Protein AF-0000000072236156 (afdb_homodimer)

pLDDT: mean 80.16, std 23.11, range [16.91, 98.75]

Nearest PDB structures (foldseek):
  3ii0-assembly3_C  TM=9.484E-01  e=3.448E-34  Homo sapiens
  3pdb-assembly1_A  TM=9.304E-01  e=1.081E-34  Mus musculus
  6jpk-assembly1_B  TM=9.303E-01  e=4.988E-34  Schizosaccharomyces pombe 972h-
  4eu1-assembly1_B  TM=9.207E-01  e=5.257E-34  Trypanosoma brucei
  4w5k-assembly1_B  TM=9.191E-01  e=7.604E-34  Trypanosoma brucei brucei TREU927

Foldseek 3Di:
DPPPPPDPDDDPCPDDPDDDDPDDDPPPPDPPCPVVPVPPPPDDDDPPPDDPPCVPPDDDDDDLLVVLVVVLVPDPDPQFAEFADPFFADQVLHGDAAPLLVVLLVVDDPCLQPDPPQPLQGDVLLVQLQVCLQQPPVLDDPFFKAKDKAQFLLRLLLLVLLLLQPPNAFPVRHRAEEEEAPQADRCSVVSNVVSVHHYDYFHQDDLVLLAGPLVSRLVRLLPDQQRHAYEAELACRPPWAFDDDCPDDDDPPPCSHNGSHDDLVSLLVVLVSCVVSNYAYEYRHRAQCQWQVHNCSSNSSVNSNVVVPHFYWYRFWPCNLRVPVVQTMTMIMTGHDGNVRSVVSNVSSSVSVCVVPNDRRSSVSSSSSSQSVDPVSVVSSSVVSSVLQVVLLVLLVLLQVLLVVVVQDDNQVSSNRTTGQKGARSDALVLQVCCCVPPNYGHRSRRIGGSSSDHSVCSNVVSVSSSVSSVVVVVVVVVVVVVVD/DPDVPDDPPDDPVPDDPDDDDPDDPPPPPPPPCPVVPVPPPPDDDDPPPDDPPCVPPDDDDDDLLVVLVVVLVPDPDPQFAEFADPFFADQVLHGDAAPLLVVLLVVDDPCLQPPPPQPLQGDVLLVQLQVCLQQPPVLDDPFFKAKDKAQFLLRLLLLVLLLLQPPNAFPVRHRAEEEEAPQADRCSVVSNVVSVHHYDYFHQDDLVLLAGPLVSRLVRLLPDQQRHAYEAELACRPPWAFDDDCPDDDDPPPCSHNGSHDDLVSLLVVLVSCVVSNYAYEYRHRAQCQWQVHNCSSNSSVNSNVVVPHFYWYRFWPCNLRVVVVQTMTMIMTGHDGNVVSVVSNVSSSVSVCVVPNDRRSSVSSSSSSQSVDPVSVVSSSVVSSVLQVVLLVLLVLLQVLLVVVVQDDNQVSSNRTTGQKGARSDALVLQVCCCVPPNYGHRSRRIGGSSSDHSVCSNVVSVSSSVSSVVVVVVVVVVVVVVD

InterPro domains:
  IPR000796 Aspartate/other aminotransferase [PR00799] (230-249)
  IPR000796 Aspartate/other aminotransferase [PR00799] (347-372)
  IPR000796 Aspartate/other aminotransferase [PR00799] (415-433)
  IPR000796 Aspartate/other aminotransferase [PTHR11879] (48-471)
  IPR004839 Aminotransferase, class I/classII, large domain [PF00155] (79-466)
  IPR015421 Pyridoxal phosphate-dependent transferase, major domain [G3DSA:3.40.640.10] (97-389)
  IPR015422 Pyridoxal phosphate-dependent transferase, small domain [G3DSA:3.90.1150.10] (72-466)
  IPR015424 Pyridoxal phosphate-dependent transferase [SSF53383] (53-468)

Radius of gyration: 32.15 Å; Cα contacts (8 Å, |Δi|>4): 1809; chains: 2; bounding box: 64×114×86 Å

Structure (mmCIF, N/CA/C/O backbone):
data_AF-0000000072236156-model_v1
#
loop_
_entity.id
_entity.type
_entity.pdbx_description
1 polymer 'Transaminase A'
#
loop_
_atom_site.group_PDB
_atom_site.id
_atom_site.type_symbol
_atom_site.label_atom_id
_atom_site.label_alt_id
_atom_site.label_comp_id
_atom_site.label_asym_id
_atom_site.label_entity_id
_atom_site.label_seq_id
_atom_site.pdbx_PDB_ins_code
_atom_site.Cartn_x
_atom_site.Cartn_y
_atom_site.Cartn_z
_atom_site.occupancy
_atom_site.B_iso_or_equiv
_atom_site.auth_seq_id
_atom_site.auth_comp_id
_atom_site.auth_asym_id
_atom_site.auth_atom_id
_atom_site.pdbx_PDB_model_num
ATOM 1 N N . MET A 1 1 ? -19.75 -36.469 -40.75 1 17.48 1 MET A N 1
ATOM 2 C CA . MET A 1 1 ? -18.75 -37.062 -39.875 1 17.48 1 MET A CA 1
ATOM 3 C C . MET A 1 1 ? -17.688 -37.812 -40.688 1 17.48 1 MET A C 1
ATOM 5 O O . MET A 1 1 ? -16.484 -37.656 -40.406 1 17.48 1 MET A O 1
ATOM 9 N N . ILE A 1 2 ? -18.047 -38.875 -41.5 1 16.91 2 ILE A N 1
ATOM 10 C CA . ILE A 1 2 ? -17.297 -40.031 -41.969 1 16.91 2 ILE A CA 1
ATOM 11 C C . ILE A 1 2 ? -16.531 -39.688 -43.25 1 16.91 2 ILE A C 1
ATOM 13 O O . ILE A 1 2 ? -15.688 -40.469 -43.688 1 16.91 2 ILE A O 1
ATOM 17 N N . LYS A 1 3 ? -17.047 -38.812 -44.094 1 19.22 3 LYS A N 1
ATOM 18 C CA . LYS A 1 3 ? -16.656 -38.875 -45.5 1 19.22 3 LYS A CA 1
ATOM 19 C C . LYS A 1 3 ? -15.203 -38.438 -45.688 1 19.22 3 LYS A C 1
ATOM 21 O O . LYS A 1 3 ? -14.477 -39.031 -46.469 1 19.22 3 LYS A O 1
ATOM 26 N N . LEU A 1 4 ? -14.852 -37.25 -45.281 1 20.61 4 LEU A N 1
ATOM 27 C CA . LEU A 1 4 ? -13.656 -36.719 -45.938 1 20.61 4 LEU A CA 1
ATOM 28 C C . LEU A 1 4 ? -12.391 -37.281 -45.312 1 20.61 4 LEU A C 1
ATOM 30 O O . LEU A 1 4 ? -11.758 -36.625 -44.5 1 20.61 4 LEU A O 1
ATOM 34 N N . LEU A 1 5 ? -12.414 -38.625 -44.625 1 20.88 5 LEU A N 1
ATOM 35 C CA . LEU A 1 5 ? -11.312 -39.25 -43.906 1 20.88 5 LEU A CA 1
ATOM 36 C C . LEU A 1 5 ? -10.18 -39.625 -44.844 1 20.88 5 LEU A C 1
ATOM 38 O O . LEU A 1 5 ? -9.133 -40.094 -44.406 1 20.88 5 LEU A O 1
ATOM 42 N N . GLN A 1 6 ? -10.531 -39.781 -46.094 1 20.67 6 GLN A N 1
ATOM 43 C CA . GLN A 1 6 ? -9.859 -40.812 -46.844 1 20.67 6 GLN A CA 1
ATOM 44 C C . GLN A 1 6 ? -8.414 -40.438 -47.156 1 20.67 6 GLN A C 1
ATOM 46 O O . GLN A 1 6 ? -7.531 -41.281 -47.188 1 20.67 6 GLN A O 1
ATOM 51 N N . THR A 1 7 ? -8.211 -39.281 -47.781 1 23.27 7 THR A N 1
ATOM 52 C CA . THR A 1 7 ? -7.203 -39.25 -48.844 1 23.27 7 THR A CA 1
ATOM 53 C C . THR A 1 7 ? -5.801 -39.125 -48.25 1 23.27 7 THR A C 1
ATOM 55 O O . THR A 1 7 ? -4.855 -38.781 -48.938 1 23.27 7 THR A O 1
ATOM 58 N N . CYS A 1 8 ? -5.59 -39.344 -46.812 1 20.98 8 CYS A N 1
ATOM 59 C CA . CYS A 1 8 ? -4.41 -38.938 -46.062 1 20.98 8 CYS A CA 1
ATOM 60 C C . CYS A 1 8 ? -3.238 -39.875 -46.312 1 20.98 8 CYS A C 1
ATOM 62 O O . CYS A 1 8 ? -2.328 -40 -45.5 1 20.98 8 CYS A O 1
ATOM 64 N N . ARG A 1 9 ? -3.396 -40.844 -47.219 1 21.23 9 ARG A N 1
ATOM 65 C CA . ARG A 1 9 ? -2.553 -42.062 -47.156 1 21.23 9 ARG A CA 1
ATOM 66 C C . ARG A 1 9 ? -1.104 -41.719 -47.469 1 21.23 9 ARG A C 1
ATOM 68 O O . ARG A 1 9 ? -0.186 -42.438 -47.062 1 21.23 9 ARG A O 1
ATOM 75 N N . LYS A 1 10 ? -0.952 -40.906 -48.5 1 20.69 10 LYS A N 1
ATOM 76 C CA . LYS A 1 10 ? 0.122 -41.344 -49.375 1 20.69 10 LYS A CA 1
ATOM 77 C C . LYS A 1 10 ? 1.478 -41.25 -48.688 1 20.69 10 LYS A C 1
ATOM 79 O O . LYS A 1 10 ? 2.262 -42.219 -48.719 1 20.69 10 LYS A O 1
ATOM 84 N N . ILE A 1 11 ? 2.146 -40.125 -48.625 1 20.84 11 ILE A N 1
ATOM 85 C CA . ILE A 1 11 ? 3.506 -40 -49.125 1 20.84 11 ILE A CA 1
ATOM 86 C C . ILE A 1 11 ? 4.508 -40.344 -48.031 1 20.84 11 ILE A C 1
ATOM 88 O O . ILE A 1 11 ? 5.723 -40.281 -48.25 1 20.84 11 ILE A O 1
ATOM 92 N N . CYS A 1 12 ? 4.098 -40.594 -46.688 1 19.36 12 CYS A N 1
ATOM 93 C CA . CYS A 1 12 ? 5.199 -40.312 -45.781 1 19.36 12 CYS A CA 1
ATOM 94 C C . CYS A 1 12 ? 6.223 -41.469 -45.812 1 19.36 12 CYS A C 1
ATOM 96 O O . CYS A 1 12 ? 5.902 -42.594 -45.469 1 19.36 12 CYS A O 1
ATOM 98 N N . PRO A 1 13 ? 7.117 -41.5 -46.812 1 21.25 13 PRO A N 1
ATOM 99 C CA . PRO A 1 13 ? 8.047 -42.656 -46.875 1 21.25 13 PRO A CA 1
ATOM 100 C C . PRO A 1 13 ? 8.812 -42.844 -45.562 1 21.25 13 PRO A C 1
ATOM 102 O O . PRO A 1 13 ? 9.586 -42 -45.156 1 21.25 13 PRO A O 1
ATOM 105 N N . TYR A 1 14 ? 8.211 -43.25 -44.469 1 21.45 14 TYR A N 1
ATOM 106 C CA . TYR A 1 14 ? 8.688 -43.469 -43.094 1 21.45 14 TYR A CA 1
ATOM 107 C C . TYR A 1 14 ? 9.773 -44.531 -43.062 1 21.45 14 TYR A C 1
ATOM 109 O O . TYR A 1 14 ? 10.086 -45.062 -42 1 21.45 14 TYR A O 1
ATOM 117 N N . SER A 1 15 ? 10.25 -45.031 -44.156 1 20.09 15 SER A N 1
ATOM 118 C CA . SER A 1 15 ? 10.82 -46.344 -44.031 1 20.09 15 SER A CA 1
ATOM 119 C C . SER A 1 15 ? 11.961 -46.375 -43 1 20.09 15 SER A C 1
ATOM 121 O O . SER A 1 15 ? 11.969 -47.188 -42.094 1 20.09 15 SER A O 1
ATOM 123 N N . SER A 1 16 ? 13.273 -46.156 -43.406 1 20.11 16 SER A N 1
ATOM 124 C CA . SER A 1 16 ? 14.461 -46.938 -43.156 1 20.11 16 SER A CA 1
ATOM 125 C C . SER A 1 16 ? 15.156 -46.5 -41.875 1 20.11 16 SER A C 1
ATOM 127 O O . SER A 1 16 ? 16.172 -47.094 -41.469 1 20.11 16 SER A O 1
ATOM 129 N N . ILE A 1 17 ? 14.977 -45.219 -41.406 1 19.78 17 ILE A N 1
ATOM 130 C CA . ILE A 1 17 ? 16.078 -44.75 -40.562 1 19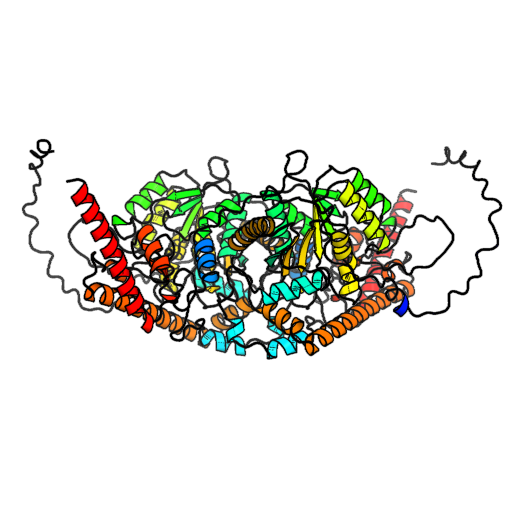.78 17 ILE A CA 1
ATOM 131 C C . ILE A 1 17 ? 16.016 -45.438 -39.219 1 19.78 17 ILE A C 1
ATOM 133 O O . ILE A 1 17 ? 15.203 -45.062 -38.344 1 19.78 17 ILE A O 1
ATOM 137 N N . ARG A 1 18 ? 15.898 -46.781 -39.062 1 19.42 18 ARG A N 1
ATOM 138 C CA . ARG A 1 18 ? 15.672 -47.719 -37.969 1 19.42 18 ARG A CA 1
ATOM 139 C C . ARG A 1 18 ? 16.672 -47.531 -36.844 1 19.42 18 ARG A C 1
ATOM 141 O O . ARG A 1 18 ? 16.297 -47.406 -35.656 1 19.42 18 ARG A O 1
ATOM 148 N N . ARG A 1 19 ? 17.875 -48.062 -36.906 1 19.95 19 ARG A N 1
ATOM 149 C CA . ARG A 1 19 ? 18.484 -49.031 -36 1 19.95 19 ARG A CA 1
ATOM 150 C C . ARG A 1 19 ? 19.234 -48.344 -34.875 1 19.95 19 ARG A C 1
ATOM 152 O O . ARG A 1 19 ? 19.203 -48.781 -33.719 1 19.95 19 ARG A O 1
ATOM 159 N N . SER A 1 20 ? 20.219 -47.469 -35.25 1 19.53 20 SER A N 1
ATOM 160 C CA . SER A 1 20 ? 21.5 -47.562 -34.531 1 19.53 20 SER A CA 1
ATOM 161 C C . SER A 1 20 ? 21.438 -46.781 -33.219 1 19.53 20 SER A C 1
ATOM 163 O O . SER A 1 20 ? 22.391 -46.812 -32.438 1 19.53 20 SER A O 1
ATOM 165 N N . PHE A 1 21 ? 20.469 -45.875 -33.062 1 20.34 21 PHE A N 1
ATOM 166 C CA . PHE A 1 21 ? 20.859 -44.812 -32.156 1 20.34 21 PHE A CA 1
ATOM 167 C C . PHE A 1 21 ? 20.656 -45.219 -30.703 1 20.34 21 PHE A C 1
ATOM 169 O O . PHE A 1 21 ? 20.719 -44.375 -29.812 1 20.34 21 PHE A O 1
ATOM 176 N N . TYR A 1 22 ? 20.281 -46.5 -30.375 1 20.38 22 TYR A N 1
ATOM 177 C CA . TYR A 1 22 ? 19.656 -46.812 -29.094 1 20.38 22 TYR A CA 1
ATOM 178 C C . TYR A 1 22 ? 20.688 -46.75 -27.969 1 20.38 22 TYR A C 1
ATOM 180 O O . TYR A 1 22 ? 20.328 -46.688 -26.797 1 20.38 22 TYR A O 1
ATOM 188 N N . SER A 1 23 ? 21.875 -47.156 -28.172 1 20.31 23 SER A N 1
ATOM 189 C CA . SER A 1 23 ? 22.547 -47.844 -27.078 1 20.31 23 SER A CA 1
ATOM 190 C C . SER A 1 23 ? 23.016 -46.844 -26 1 20.31 23 SER A C 1
ATOM 192 O O . SER A 1 23 ? 23.734 -47.219 -25.078 1 20.31 23 SER A O 1
ATOM 194 N N . SER A 1 24 ? 23.125 -45.562 -26.312 1 21.72 24 SER A N 1
ATOM 195 C CA . SER A 1 24 ? 24.109 -44.969 -25.406 1 21.72 24 SER A CA 1
ATOM 196 C C . SER A 1 24 ? 23.578 -44.906 -23.984 1 21.72 24 SER A C 1
ATOM 198 O O . SER A 1 24 ? 22.438 -44.5 -23.75 1 21.72 24 SER A O 1
ATOM 200 N N . ARG A 1 25 ? 24.125 -45.688 -23.016 1 23.2 25 ARG A N 1
ATOM 201 C CA . ARG A 1 25 ? 24.031 -46 -21.594 1 23.2 25 ARG A CA 1
ATOM 202 C C . ARG A 1 25 ? 23.984 -44.719 -20.766 1 23.2 25 ARG A C 1
ATOM 204 O O . ARG A 1 25 ? 24.922 -43.938 -20.766 1 23.2 25 ARG A O 1
ATOM 211 N N . TYR A 1 26 ? 22.875 -44.094 -20.703 1 23.73 26 TYR A N 1
ATOM 212 C CA . TYR A 1 26 ? 22.641 -42.938 -19.844 1 23.73 26 TYR A CA 1
ATOM 213 C C . TYR A 1 26 ? 23.062 -43.219 -18.406 1 23.73 26 TYR A C 1
ATOM 215 O O . TYR A 1 26 ? 22.438 -44.031 -17.734 1 23.73 26 TYR A O 1
ATOM 223 N N . ASN A 1 27 ? 24.375 -43.312 -18.109 1 22.66 27 ASN A N 1
ATOM 224 C CA . ASN A 1 27 ? 24.875 -43.469 -16.75 1 22.66 27 ASN A CA 1
ATOM 225 C C . ASN A 1 27 ? 24.188 -42.5 -15.789 1 22.66 27 ASN A C 1
ATOM 227 O O . ASN A 1 27 ? 23.734 -41.438 -16.188 1 22.66 27 ASN A O 1
ATOM 231 N N . GLY A 1 28 ? 23.688 -42.875 -14.703 1 22.67 28 GLY A N 1
ATOM 232 C CA . GLY A 1 28 ? 23.031 -42.469 -13.477 1 22.67 28 GLY A CA 1
ATOM 233 C C . GLY A 1 28 ? 23.516 -41.125 -12.969 1 22.67 28 GLY A C 1
ATOM 234 O O . GLY A 1 28 ? 23.453 -40.844 -11.766 1 22.67 28 GLY A O 1
ATOM 235 N N . ARG A 1 29 ? 24.25 -40.312 -13.805 1 28.12 29 ARG A N 1
ATOM 236 C CA . ARG A 1 29 ? 24.828 -39.219 -13.055 1 28.12 29 ARG A CA 1
ATOM 237 C C . ARG A 1 29 ? 23.734 -38.312 -12.477 1 28.12 29 ARG A C 1
ATOM 239 O O . ARG A 1 29 ? 22.797 -37.938 -13.18 1 28.12 29 ARG A O 1
ATOM 246 N N . PRO A 1 30 ? 23.672 -38.344 -11.195 1 25.59 30 PRO A N 1
ATOM 247 C CA . PRO A 1 30 ? 22.734 -37.594 -10.367 1 25.59 30 PRO A CA 1
ATOM 248 C C . PRO A 1 30 ? 22.484 -36.188 -10.906 1 25.59 30 PRO A C 1
ATOM 250 O O . PRO A 1 30 ? 23.328 -35.625 -11.633 1 25.59 30 PRO A O 1
ATOM 253 N N . TYR A 1 31 ? 21.25 -35.719 -10.898 1 28.19 31 TYR A N 1
ATOM 254 C CA . TYR A 1 31 ? 20.75 -34.406 -11.297 1 28.19 31 TYR A CA 1
ATOM 255 C C . TYR A 1 31 ? 21.688 -33.312 -10.828 1 28.19 31 TYR A C 1
ATOM 257 O O . TYR A 1 31 ? 21.422 -32.125 -11.055 1 28.19 31 TYR A O 1
ATOM 265 N N . ARG A 1 32 ? 22.688 -33.688 -9.922 1 30.52 32 ARG A N 1
ATOM 266 C CA . ARG A 1 32 ? 23.625 -32.656 -9.477 1 30.52 32 ARG A CA 1
ATOM 267 C C . ARG A 1 32 ? 24.297 -31.969 -10.664 1 30.52 32 ARG A C 1
ATOM 269 O O . ARG A 1 32 ? 24.672 -30.797 -10.586 1 30.52 32 ARG A O 1
ATOM 276 N N . ASP A 1 33 ? 24.688 -32.781 -11.711 1 27.94 33 ASP A N 1
ATOM 277 C CA . ASP A 1 33 ? 25.703 -32.438 -12.695 1 27.94 33 ASP A CA 1
ATOM 278 C C . ASP A 1 33 ? 25.125 -31.562 -13.812 1 27.94 33 ASP A C 1
ATOM 280 O O . ASP A 1 33 ? 25.844 -31.156 -14.734 1 27.94 33 ASP A O 1
ATOM 284 N N . LEU A 1 34 ? 23.828 -31.672 -14.008 1 28.64 34 LEU A N 1
ATOM 285 C CA . LEU A 1 34 ? 23.406 -30.984 -15.219 1 28.64 34 LEU A CA 1
ATOM 286 C C . LEU A 1 34 ? 23.656 -29.484 -15.102 1 28.64 34 LEU A C 1
ATOM 288 O O . LEU A 1 34 ? 23.906 -28.812 -16.109 1 28.64 34 LEU A O 1
ATOM 292 N N . PHE A 1 35 ? 23.297 -28.922 -13.984 1 32.59 35 PHE A N 1
ATOM 293 C CA . PHE A 1 35 ? 23.484 -27.484 -13.844 1 32.59 35 PHE A CA 1
ATOM 294 C C . PHE A 1 35 ? 24.953 -27.156 -13.578 1 32.59 35 PHE A C 1
ATOM 296 O O . PHE A 1 35 ? 25.297 -25.984 -13.383 1 32.59 35 PHE A O 1
ATOM 303 N N . SER A 1 36 ? 25.75 -28.125 -13.234 1 30.92 36 SER A N 1
ATOM 304 C CA . SER A 1 36 ? 27.172 -27.891 -13.055 1 30.92 36 SER A CA 1
ATOM 305 C C . SER A 1 36 ? 27.828 -27.391 -14.336 1 30.92 36 SER A C 1
ATOM 307 O O . SER A 1 36 ? 28.938 -26.859 -14.312 1 30.92 36 SER A O 1
ATOM 309 N N . GLU A 1 37 ? 27.297 -27.859 -15.523 1 31.03 37 GLU A N 1
ATOM 310 C CA . GLU A 1 37 ? 28.172 -27.609 -16.672 1 31.03 37 GLU A CA 1
ATOM 311 C C . GLU A 1 37 ? 28 -26.188 -17.188 1 31.03 37 GLU A C 1
ATOM 313 O O . GLU A 1 37 ? 28.75 -25.734 -18.062 1 31.03 37 GLU A O 1
ATOM 318 N N . ARG A 1 38 ? 26.766 -25.703 -17.281 1 36.91 38 ARG A N 1
ATOM 319 C CA . ARG A 1 38 ? 26.953 -24.391 -17.875 1 36.91 38 ARG A CA 1
ATOM 320 C C . ARG A 1 38 ? 27.703 -23.453 -16.922 1 36.91 38 ARG A C 1
ATOM 322 O O . ARG A 1 38 ? 27.109 -22.922 -15.977 1 36.91 38 ARG A O 1
ATOM 329 N N . LYS A 1 39 ? 28.781 -23.641 -16.641 1 36.97 39 LYS A N 1
ATOM 330 C CA . LYS A 1 39 ? 29.844 -22.953 -15.906 1 36.97 39 LYS A CA 1
ATOM 331 C C . LYS A 1 39 ? 29.922 -21.484 -16.312 1 36.97 39 LYS A C 1
ATOM 333 O O . LYS A 1 39 ? 30.828 -20.766 -15.898 1 36.97 39 LYS A O 1
ATOM 338 N N . GLU A 1 40 ? 29.359 -21.031 -17.469 1 36.78 40 GLU A N 1
ATOM 339 C CA . GLU A 1 40 ? 29.812 -19.656 -17.672 1 36.78 40 GLU A CA 1
ATOM 340 C C . GLU A 1 40 ? 28.969 -18.672 -16.844 1 36.78 40 GLU A C 1
ATOM 342 O O . GLU A 1 40 ? 27.734 -18.688 -16.938 1 36.78 40 GLU A O 1
ATOM 347 N N . PRO A 1 41 ? 29.391 -18.203 -15.773 1 43.81 41 PRO A N 1
ATOM 348 C CA . PRO A 1 41 ? 28.781 -17.141 -14.969 1 43.81 41 PRO A CA 1
ATOM 349 C C . PRO A 1 41 ? 28.078 -16.094 -15.812 1 43.81 41 PRO A C 1
ATOM 351 O O . PRO A 1 41 ? 28.469 -15.836 -16.953 1 43.81 41 PRO A O 1
ATOM 354 N N . PHE A 1 42 ? 26.625 -16.172 -15.664 1 49.44 42 PHE A N 1
ATOM 355 C CA . PHE A 1 42 ? 26 -14.992 -16.25 1 49.44 42 PHE A CA 1
ATOM 356 C C . PHE A 1 42 ? 26.922 -13.789 -16.156 1 49.44 42 PHE A C 1
ATOM 358 O O . PHE A 1 42 ? 27.562 -13.57 -15.117 1 49.44 42 PHE A O 1
ATOM 365 N N . GLY A 1 43 ? 27.594 -13.438 -17.219 1 49.28 43 GLY A N 1
ATOM 366 C CA . GLY A 1 43 ? 28.469 -12.266 -17.25 1 49.28 43 GLY A CA 1
ATOM 367 C C . GLY A 1 43 ? 27.766 -10.992 -16.812 1 49.28 43 GLY A C 1
ATOM 368 O O . GLY A 1 43 ? 26.594 -11.031 -16.406 1 49.28 43 GLY A O 1
ATOM 369 N N . LYS A 1 44 ? 28.5 -9.93 -16.828 1 57.31 44 LYS A N 1
ATOM 370 C CA . LYS A 1 44 ? 28.047 -8.57 -16.516 1 57.31 44 LYS A CA 1
ATOM 371 C C . LYS A 1 44 ? 26.969 -8.109 -17.484 1 57.31 44 LYS A C 1
ATOM 373 O O . LYS A 1 44 ? 26.859 -8.633 -18.594 1 57.31 44 LYS A O 1
ATOM 378 N N . MET A 1 45 ? 26.094 -7.395 -17.047 1 56.53 45 MET A N 1
ATOM 379 C CA . MET A 1 45 ? 25.062 -6.797 -17.906 1 56.53 45 MET A CA 1
ATOM 380 C C . MET A 1 45 ? 25.656 -6.375 -19.234 1 56.53 45 MET A C 1
ATOM 382 O O . MET A 1 45 ? 26.688 -5.707 -19.281 1 56.53 45 MET A O 1
ATOM 386 N N . PRO A 1 46 ? 25.297 -6.902 -20.422 1 54.66 46 PRO A N 1
ATOM 387 C CA . PRO A 1 46 ? 25.875 -6.531 -21.719 1 54.66 46 PRO A CA 1
ATOM 388 C C . PRO A 1 46 ? 25.75 -5.039 -22 1 54.66 46 PRO A C 1
ATOM 390 O O . PRO A 1 46 ? 24.719 -4.426 -21.703 1 54.66 46 PRO A O 1
ATOM 393 N N . LYS A 1 47 ? 26.828 -4.352 -22.281 1 51.81 47 LYS A N 1
ATOM 394 C CA . LYS A 1 47 ? 26.828 -2.943 -22.672 1 51.81 47 LYS A CA 1
ATOM 395 C C . LYS A 1 47 ? 26.25 -2.758 -24.062 1 51.81 47 LYS A C 1
ATOM 397 O O . LYS A 1 47 ? 25.516 -1.795 -24.328 1 51.81 47 LYS A O 1
ATOM 402 N N . GLU A 1 48 ? 26.625 -3.611 -25.062 1 48.94 48 GLU A N 1
ATOM 403 C CA . GLU A 1 48 ? 26.234 -3.434 -26.453 1 48.94 48 GLU A CA 1
ATOM 404 C C . GLU A 1 48 ? 24.953 -4.191 -26.781 1 48.94 48 GLU A C 1
ATOM 406 O O . GLU A 1 48 ? 24.719 -5.281 -26.25 1 48.94 48 GLU A O 1
ATOM 411 N N . GLY A 1 49 ? 23.875 -3.562 -27.469 1 50.84 49 GLY A N 1
ATOM 412 C CA . GLY A 1 49 ? 22.656 -4.176 -27.953 1 50.84 49 GLY A CA 1
ATOM 413 C C . GLY A 1 49 ? 21.516 -4.129 -26.953 1 50.84 49 GLY A C 1
ATOM 414 O O . GLY A 1 49 ? 20.5 -4.809 -27.125 1 50.84 49 GLY A O 1
ATOM 415 N N . THR A 1 50 ? 21.75 -3.363 -25.969 1 64.44 50 THR A N 1
ATOM 416 C CA . THR A 1 50 ? 20.75 -3.197 -24.922 1 64.44 50 THR A CA 1
ATOM 417 C C . THR A 1 50 ? 19.641 -2.254 -25.375 1 64.44 50 THR A C 1
ATOM 419 O O . THR A 1 50 ? 19.875 -1.348 -26.172 1 64.44 50 THR A O 1
ATOM 422 N N . GLN A 1 51 ? 18.469 -2.711 -25.203 1 77.06 51 GLN A N 1
ATOM 423 C CA . GLN A 1 51 ? 17.328 -1.835 -25.438 1 77.06 51 GLN A CA 1
ATOM 424 C C . GLN A 1 51 ? 17.531 -0.475 -24.781 1 77.06 51 GLN A C 1
ATOM 426 O O . GLN A 1 51 ? 18.297 -0.352 -23.828 1 77.06 51 GLN A O 1
ATOM 431 N N . ASP A 1 52 ? 17.172 0.595 -25.5 1 82.5 52 ASP A N 1
ATOM 432 C CA . ASP A 1 52 ? 17.219 1.944 -24.953 1 82.5 52 ASP A CA 1
ATOM 433 C C . ASP A 1 52 ? 15.805 2.535 -24.844 1 82.5 52 ASP A C 1
ATOM 435 O O . ASP A 1 52 ? 15.531 3.605 -25.391 1 82.5 52 ASP A O 1
ATOM 439 N N . ILE A 1 53 ? 15.062 1.88 -24.062 1 88.06 53 ILE A N 1
ATOM 440 C CA . ILE A 1 53 ? 13.641 2.178 -23.969 1 88.06 53 ILE A CA 1
ATOM 441 C C . ILE A 1 53 ? 13.43 3.521 -23.281 1 88.06 53 ILE A C 1
ATOM 443 O O . ILE A 1 53 ? 12.531 4.281 -23.641 1 88.06 53 ILE A O 1
ATOM 447 N N . TRP A 1 54 ? 14.336 3.912 -22.375 1 91.62 54 TRP A N 1
ATOM 448 C CA . TRP A 1 54 ? 14.062 5.043 -21.5 1 91.62 54 TRP A CA 1
ATOM 449 C C . TRP A 1 54 ? 14.922 6.246 -21.859 1 91.62 54 TRP A C 1
ATOM 451 O O . TRP A 1 54 ? 15.023 7.203 -21.094 1 91.62 54 TRP A O 1
ATOM 461 N N . LYS A 1 55 ? 15.547 6.258 -23 1 88.06 55 LYS A N 1
ATOM 462 C CA . LYS A 1 55 ? 16.516 7.266 -23.406 1 88.06 55 LYS A CA 1
ATOM 463 C C . LYS A 1 55 ? 15.898 8.656 -23.438 1 88.06 55 LYS A C 1
ATOM 465 O O . LYS A 1 55 ? 16.547 9.648 -23.109 1 88.06 55 LYS A O 1
ATOM 470 N N . ASN A 1 56 ? 14.586 8.773 -23.734 1 87.06 56 ASN A N 1
ATOM 471 C CA . ASN A 1 56 ? 13.961 10.078 -23.906 1 87.06 56 ASN A CA 1
ATOM 472 C C . ASN A 1 56 ? 13.055 10.422 -22.734 1 87.06 56 ASN A C 1
ATOM 474 O O . ASN A 1 56 ? 12.297 11.391 -22.781 1 87.06 56 ASN A O 1
ATOM 478 N N . LEU A 1 57 ? 13.211 9.68 -21.719 1 93.06 57 LEU A N 1
ATOM 479 C CA . LEU A 1 57 ? 12.344 9.93 -20.578 1 93.06 57 LEU A CA 1
ATOM 480 C C . LEU A 1 57 ? 12.914 11.039 -19.688 1 93.06 57 LEU A C 1
ATOM 482 O O . LEU A 1 57 ? 14 10.891 -19.125 1 93.06 57 LEU A O 1
ATOM 486 N N . SER A 1 58 ? 12.211 12.156 -19.578 1 92.62 58 SER A N 1
ATOM 487 C CA . SER A 1 58 ? 12.586 13.234 -18.672 1 92.62 58 SER A CA 1
ATOM 488 C C . SER A 1 58 ? 12.188 12.914 -17.234 1 92.62 58 SER A C 1
ATOM 490 O O . SER A 1 58 ? 11.203 12.195 -17 1 92.62 58 SER A O 1
ATOM 492 N N . PRO A 1 59 ? 12.961 13.406 -16.234 1 91.31 59 PRO A N 1
ATOM 493 C CA . PRO A 1 59 ? 12.586 13.18 -14.828 1 91.31 59 PRO A CA 1
ATOM 494 C C . PRO A 1 59 ? 11.188 13.703 -14.5 1 91.31 59 PRO A C 1
ATOM 496 O O . PRO A 1 59 ? 10.719 14.664 -15.125 1 91.31 59 PRO A O 1
ATOM 499 N N . ALA A 1 60 ? 10.641 13.008 -13.594 1 89.75 60 ALA A N 1
ATOM 500 C CA . ALA A 1 60 ? 9.336 13.469 -13.117 1 89.75 60 ALA A CA 1
ATOM 501 C C . ALA A 1 60 ? 9.477 14.758 -12.305 1 89.75 60 ALA A C 1
ATOM 503 O O . ALA A 1 60 ? 10.508 14.984 -11.672 1 89.75 60 ALA A O 1
ATOM 504 N N . THR A 1 61 ? 8.445 15.578 -12.477 1 81.75 61 THR A N 1
ATOM 505 C CA . THR A 1 61 ? 8.359 16.719 -11.562 1 81.75 61 THR A CA 1
ATOM 506 C C . THR A 1 61 ? 7.938 16.25 -10.172 1 81.75 61 THR A C 1
ATOM 508 O O . THR A 1 61 ? 6.809 15.789 -9.984 1 81.75 61 THR A O 1
ATOM 511 N N . LEU A 1 62 ? 8.883 16.344 -9.297 1 76.88 62 LEU A N 1
ATOM 512 C CA . LEU A 1 62 ? 8.57 15.945 -7.93 1 76.88 62 LEU A CA 1
ATOM 513 C C . LEU A 1 62 ? 7.973 17.109 -7.148 1 76.88 62 LEU A C 1
ATOM 515 O O . LEU A 1 62 ? 8.375 18.266 -7.34 1 76.88 62 LEU A O 1
ATOM 519 N N . GLU A 1 63 ? 7.078 16.766 -6.352 1 72.69 63 GLU A N 1
ATOM 520 C CA . GLU A 1 63 ? 6.5 17.812 -5.52 1 72.69 63 GLU A CA 1
ATOM 521 C C . GLU A 1 63 ? 7.484 18.281 -4.453 1 72.69 63 GLU A C 1
ATOM 523 O O . GLU A 1 63 ? 8.508 17.625 -4.223 1 72.69 63 GLU A O 1
ATOM 528 N N . ASN A 1 64 ? 7.176 19.422 -3.99 1 69.75 64 ASN A N 1
ATOM 529 C CA . ASN A 1 64 ? 8.07 20.172 -3.123 1 69.75 64 ASN A CA 1
ATOM 530 C C . ASN A 1 64 ? 8.523 19.344 -1.927 1 69.75 64 ASN A C 1
ATOM 532 O O . ASN A 1 64 ? 9.688 19.406 -1.531 1 69.75 64 ASN A O 1
ATOM 536 N N . TYR A 1 65 ? 7.707 18.625 -1.445 1 71.31 65 TYR A N 1
ATOM 537 C CA . TYR A 1 65 ? 8.047 17.828 -0.276 1 71.31 65 TYR A CA 1
ATOM 538 C C . TYR A 1 65 ? 9.133 16.812 -0.606 1 71.31 65 TYR A C 1
ATOM 540 O O . TYR A 1 65 ? 10.125 16.703 0.114 1 71.31 65 TYR A O 1
ATOM 548 N N . LEU A 1 66 ? 8.977 16.125 -1.691 1 73.62 66 LEU A N 1
ATOM 549 C CA . LEU A 1 66 ? 9.938 15.109 -2.105 1 73.62 66 LEU A CA 1
ATOM 550 C C . LEU A 1 66 ? 11.281 15.742 -2.449 1 73.62 66 LEU A C 1
ATOM 552 O O . LEU A 1 66 ? 12.336 15.211 -2.084 1 73.62 66 LEU A O 1
ATOM 556 N N . ASN A 1 67 ? 11.172 16.844 -3.008 1 76.81 67 ASN A N 1
ATOM 557 C CA . ASN A 1 67 ? 12.398 17.531 -3.395 1 76.81 67 ASN A CA 1
ATOM 558 C C . ASN A 1 67 ? 13.195 17.984 -2.176 1 76.81 67 ASN A C 1
ATOM 560 O O . ASN A 1 67 ? 14.414 17.859 -2.141 1 76.81 67 ASN A O 1
ATOM 564 N N . THR A 1 68 ? 12.477 18.531 -1.238 1 80.44 68 THR A N 1
ATOM 565 C CA . THR A 1 68 ? 13.117 19 -0.013 1 80.44 68 THR A CA 1
ATOM 566 C C . THR A 1 68 ? 13.742 17.828 0.745 1 80.44 68 THR A C 1
ATOM 568 O O . THR A 1 68 ? 14.875 17.922 1.213 1 80.44 68 THR A O 1
ATOM 571 N N . SER A 1 69 ? 13.039 16.75 0.766 1 79.88 69 SER A N 1
ATOM 572 C CA . SER A 1 69 ? 13.531 15.562 1.461 1 79.88 69 SER A CA 1
ATOM 573 C C . SER A 1 69 ? 14.758 14.984 0.767 1 79.88 69 SER A C 1
ATOM 575 O O . SER A 1 69 ? 15.719 14.586 1.426 1 79.88 69 SER A O 1
ATOM 577 N N . LEU A 1 70 ? 14.703 14.961 -0.525 1 79.81 70 LEU A N 1
ATOM 578 C CA . LEU A 1 70 ? 15.836 14.461 -1.3 1 79.81 70 LEU A CA 1
ATOM 579 C C . LEU A 1 70 ? 17.062 15.344 -1.102 1 79.81 70 LEU A C 1
ATOM 581 O O . LEU A 1 70 ? 18.172 14.836 -0.953 1 79.81 70 LEU A O 1
ATOM 585 N N . SER A 1 71 ? 16.812 16.609 -1.113 1 82.81 71 SER A N 1
ATOM 586 C CA . SER A 1 71 ? 17.906 17.547 -0.916 1 82.81 71 SER A CA 1
ATOM 587 C C . SER A 1 71 ? 18.547 17.375 0.454 1 82.81 71 SER A C 1
ATOM 589 O O . SER A 1 71 ? 19.781 17.469 0.586 1 82.81 71 SER A O 1
ATOM 591 N N . TYR A 1 72 ? 17.781 17.188 1.411 1 86.94 72 TYR A N 1
ATOM 592 C CA . TYR A 1 72 ? 18.281 16.953 2.76 1 86.94 72 TYR A CA 1
ATOM 593 C C . TYR A 1 72 ? 19.125 15.688 2.814 1 86.94 72 TYR A C 1
ATOM 595 O O . TYR A 1 72 ? 20.219 15.68 3.402 1 86.94 72 TYR A O 1
ATOM 603 N N . GLN A 1 73 ? 18.641 14.641 2.182 1 81.81 73 GLN A N 1
ATOM 604 C CA . GLN A 1 73 ? 19.312 13.352 2.24 1 81.81 73 GLN A CA 1
ATOM 605 C C . GLN A 1 73 ? 20.641 13.383 1.483 1 81.81 73 GLN A C 1
ATOM 607 O O . GLN A 1 73 ? 21.609 12.727 1.876 1 81.81 73 GLN A O 1
ATOM 612 N N . LYS A 1 74 ? 20.703 14.156 0.487 1 81.38 74 LYS A N 1
ATOM 613 C CA . LYS A 1 74 ? 21.891 14.227 -0.35 1 81.38 74 LYS A CA 1
ATOM 614 C C . LYS A 1 74 ? 22.938 15.156 0.262 1 81.38 74 LYS A C 1
ATOM 616 O O . LYS A 1 74 ? 24.125 15.102 -0.107 1 81.38 74 LYS A O 1
ATOM 621 N N . SER A 1 75 ? 22.5 15.977 1.188 1 86.75 75 SER A N 1
ATOM 622 C CA . SER A 1 75 ? 23.422 16.938 1.794 1 86.75 75 SER A CA 1
ATOM 623 C C . SER A 1 75 ? 24.422 16.234 2.717 1 86.75 75 SER A C 1
ATOM 625 O O . SER A 1 75 ? 24.047 15.32 3.451 1 86.75 75 SER A O 1
ATOM 627 N N . GLU A 1 76 ? 25.625 16.688 2.631 1 86.5 76 GLU A N 1
ATOM 628 C CA . GLU A 1 76 ? 26.672 16.141 3.469 1 86.5 76 GLU A CA 1
ATOM 629 C C . GLU A 1 76 ? 26.984 17.047 4.652 1 86.5 76 GLU A C 1
ATOM 631 O O . GLU A 1 76 ? 27.875 16.766 5.457 1 86.5 76 GLU A O 1
ATOM 636 N N . GLU A 1 77 ? 26.172 18.031 4.82 1 87.38 77 GLU A N 1
ATOM 637 C CA . GLU A 1 77 ? 26.391 18.969 5.922 1 87.38 77 GLU A CA 1
ATOM 638 C C . GLU A 1 77 ? 26.156 18.297 7.27 1 87.38 77 GLU A C 1
ATOM 640 O O . GLU A 1 77 ? 25.234 17.5 7.426 1 87.38 77 GLU A O 1
ATOM 645 N N . SER A 1 78 ? 27.031 18.484 8.156 1 86.38 78 SER A N 1
ATOM 646 C CA . SER A 1 78 ? 26.969 17.812 9.461 1 86.38 78 SER A CA 1
ATOM 647 C C . SER A 1 78 ? 25.906 18.438 10.359 1 86.38 78 SER A C 1
ATOM 649 O O . SER A 1 78 ? 25.344 17.766 11.219 1 86.38 78 SER A O 1
ATOM 651 N N . ASN A 1 79 ? 25.625 19.734 10.188 1 87.88 79 ASN A N 1
ATOM 652 C CA . ASN A 1 79 ? 24.703 20.406 11.102 1 87.88 79 ASN A CA 1
ATOM 653 C C . ASN A 1 79 ? 23.328 20.625 10.453 1 87.88 79 ASN A C 1
ATOM 655 O O . ASN A 1 79 ? 22.594 21.547 10.844 1 87.88 79 ASN A O 1
ATOM 659 N N . LYS A 1 80 ? 23.031 19.781 9.555 1 93.5 80 LYS A N 1
ATOM 660 C CA . LYS A 1 80 ? 21.75 19.953 8.891 1 93.5 80 LYS A CA 1
ATOM 661 C C . LYS A 1 80 ? 20.594 19.578 9.812 1 93.5 80 LYS A C 1
ATOM 663 O O . LYS A 1 80 ? 20.766 18.734 10.703 1 93.5 80 LYS A O 1
ATOM 668 N N . LEU A 1 81 ? 19.5 20.297 9.703 1 94.38 81 LEU A N 1
ATOM 669 C CA . LEU A 1 81 ? 18.297 20.109 10.508 1 94.38 81 LEU A CA 1
ATOM 670 C C . LEU A 1 81 ? 17.062 19.953 9.617 1 94.38 81 LEU A C 1
ATOM 672 O O . LEU A 1 81 ? 16.703 20.891 8.891 1 94.38 81 LEU A O 1
ATOM 676 N N . ASP A 1 82 ? 16.438 18.734 9.703 1 91.81 82 ASP A N 1
ATOM 677 C CA . ASP A 1 82 ? 15.242 18.469 8.898 1 91.81 82 ASP A CA 1
ATOM 678 C C . ASP A 1 82 ? 13.984 18.875 9.664 1 91.81 82 ASP A C 1
ATOM 680 O O . ASP A 1 82 ? 13.562 18.172 10.586 1 91.81 82 ASP A O 1
ATOM 684 N N . LEU A 1 83 ? 13.375 19.969 9.242 1 93.56 83 LEU A N 1
ATOM 685 C CA . LEU A 1 83 ? 12.117 20.406 9.82 1 93.56 83 LEU A CA 1
ATOM 686 C C . LEU A 1 83 ? 11.016 20.469 8.766 1 93.56 83 LEU A C 1
ATOM 688 O O . LEU A 1 83 ? 10.031 21.188 8.922 1 93.56 83 LEU A O 1
ATOM 692 N N . ALA A 1 84 ? 11.273 19.766 7.668 1 88.5 84 ALA A N 1
ATOM 693 C CA . ALA A 1 84 ? 10.32 19.734 6.559 1 88.5 84 ALA A CA 1
ATOM 694 C C . ALA A 1 84 ? 9.516 18.438 6.559 1 88.5 84 ALA A C 1
ATOM 696 O O . ALA A 1 84 ? 8.352 18.422 6.152 1 88.5 84 ALA A O 1
ATOM 697 N N . THR A 1 85 ? 10.156 17.406 6.984 1 82.06 85 THR A N 1
ATOM 698 C CA . THR A 1 85 ? 9.562 16.078 6.895 1 82.06 85 THR A CA 1
ATOM 699 C C . THR A 1 85 ? 8.586 15.844 8.047 1 82.06 85 THR A C 1
ATOM 701 O O . THR A 1 85 ? 8.82 16.297 9.164 1 82.06 85 THR A O 1
ATOM 704 N N . ASP A 1 86 ? 7.52 15.109 7.715 1 80.62 86 ASP A N 1
ATOM 705 C CA . ASP A 1 86 ? 6.461 14.812 8.672 1 80.62 86 ASP A CA 1
ATOM 706 C C . ASP A 1 86 ? 6.863 13.656 9.586 1 80.62 86 ASP A C 1
ATOM 708 O O . ASP A 1 86 ? 6.375 12.539 9.43 1 80.62 86 ASP A O 1
ATOM 712 N N . VAL A 1 87 ? 7.742 13.977 10.562 1 81.75 87 VAL A N 1
ATOM 713 C CA . VAL A 1 87 ? 8.195 12.984 11.531 1 81.75 87 VAL A CA 1
ATOM 714 C C . VAL A 1 87 ? 8.062 13.539 12.945 1 81.75 87 VAL A C 1
ATOM 716 O O . VAL A 1 87 ? 7.965 14.758 13.133 1 81.75 87 VAL A O 1
ATOM 719 N N . LEU A 1 88 ? 7.938 12.664 13.836 1 87.06 88 LEU A N 1
ATOM 720 C CA . LEU A 1 88 ? 7.914 13 15.258 1 87.06 88 LEU A CA 1
ATOM 721 C C . LEU A 1 88 ? 9.156 12.477 15.969 1 87.06 88 LEU A C 1
ATOM 723 O O . LEU A 1 88 ? 9.422 11.273 15.945 1 87.06 88 LEU A O 1
ATOM 727 N N . LEU A 1 89 ? 9.914 13.398 16.562 1 90.06 89 LEU A N 1
ATOM 728 C CA . LEU A 1 89 ? 11.156 13.016 17.234 1 90.06 89 LEU A CA 1
ATOM 729 C C . LEU A 1 89 ? 11.078 13.32 18.719 1 90.06 89 LEU A C 1
ATOM 731 O O . LEU A 1 89 ? 10.359 14.227 19.141 1 90.06 89 LEU A O 1
ATOM 735 N N . ASP A 1 90 ? 11.805 12.5 19.484 1 90.56 90 ASP A N 1
ATOM 736 C CA . ASP A 1 90 ? 11.969 12.828 20.906 1 90.56 90 ASP A CA 1
ATOM 737 C C . ASP A 1 90 ? 13.109 13.812 21.109 1 90.56 90 ASP A C 1
ATOM 739 O O . ASP A 1 90 ? 13.688 14.312 20.141 1 90.56 90 ASP A O 1
ATOM 743 N N . GLU A 1 91 ? 13.367 14.156 22.344 1 92.5 91 GLU A N 1
ATOM 744 C CA . GLU A 1 91 ? 14.344 15.203 22.656 1 92.5 91 GLU A CA 1
ATOM 745 C C . GLU A 1 91 ? 15.766 14.734 22.359 1 92.5 91 GLU A C 1
ATOM 747 O O . GLU A 1 91 ? 16.703 15.539 22.359 1 92.5 91 GLU A O 1
ATOM 752 N N . ASN A 1 92 ? 15.953 13.406 22.109 1 90.06 92 ASN A N 1
ATOM 753 C CA . ASN A 1 92 ? 17.266 12.875 21.766 1 90.06 92 ASN A CA 1
ATOM 754 C C . ASN A 1 92 ? 17.438 12.727 20.266 1 90.06 92 ASN A C 1
ATOM 756 O O . ASN A 1 92 ? 18.484 12.266 19.797 1 90.06 92 ASN A O 1
ATOM 760 N N . GLY A 1 93 ? 16.406 13.086 19.547 1 87.38 93 GLY A N 1
ATOM 761 C CA . GLY A 1 93 ? 16.5 13.031 18.094 1 87.38 93 GLY A CA 1
ATOM 762 C C . GLY A 1 93 ? 16.109 11.68 17.531 1 87.38 93 GLY A C 1
ATOM 763 O O . GLY A 1 93 ? 16.312 11.422 16.328 1 87.38 93 GLY A O 1
ATOM 764 N N . ASN A 1 94 ? 15.578 10.844 18.375 1 87.19 94 ASN A N 1
ATOM 765 C CA . ASN A 1 94 ? 15.07 9.555 17.922 1 87.19 94 ASN A CA 1
ATOM 766 C C . ASN A 1 94 ? 13.578 9.625 17.594 1 87.19 94 ASN A C 1
ATOM 768 O O . ASN A 1 94 ? 12.875 10.523 18.047 1 87.19 94 ASN A O 1
ATOM 772 N N . PRO A 1 95 ? 13.156 8.656 16.719 1 87.25 95 PRO A N 1
ATOM 773 C CA . PRO A 1 95 ? 11.711 8.609 16.5 1 87.25 95 PRO A CA 1
ATOM 774 C C . PRO A 1 95 ? 10.914 8.461 17.797 1 87.25 95 PRO A C 1
ATOM 776 O O . PRO A 1 95 ? 11.273 7.652 18.656 1 87.25 95 PRO A O 1
ATOM 779 N N . PHE A 1 96 ? 9.969 9.336 17.906 1 92.12 96 PHE A N 1
ATOM 780 C CA . PHE A 1 96 ? 9.117 9.297 19.094 1 92.12 96 PHE A CA 1
ATOM 781 C C . PHE A 1 96 ? 8.195 8.086 19.047 1 92.12 96 PHE A C 1
ATOM 783 O O . PHE A 1 96 ? 7.559 7.812 18.031 1 92.12 96 PHE A O 1
ATOM 790 N N . VAL A 1 97 ? 8.156 7.309 20.188 1 93.38 97 VAL A N 1
ATOM 791 C CA . VAL A 1 97 ? 7.27 6.156 20.297 1 93.38 97 VAL A CA 1
ATOM 792 C C . VAL A 1 97 ? 6.492 6.238 21.609 1 93.38 97 VAL A C 1
ATOM 794 O O . VAL A 1 97 ? 7.078 6.422 22.688 1 93.38 97 VAL A O 1
ATOM 797 N N . PHE A 1 98 ? 5.191 6.102 21.547 1 95.88 98 PHE A N 1
ATOM 798 C CA . PHE A 1 98 ? 4.371 6.098 22.75 1 95.88 98 PHE A CA 1
ATOM 799 C C . PHE A 1 98 ? 4.676 4.875 23.609 1 95.88 98 PHE A C 1
ATOM 801 O O . PHE A 1 98 ? 4.895 3.781 23.078 1 95.88 98 PHE A O 1
ATOM 808 N N . GLU A 1 99 ? 4.664 5.082 24.922 1 96.56 99 GLU A N 1
ATOM 809 C CA . GLU A 1 99 ? 4.809 3.945 25.828 1 96.56 99 GLU A CA 1
ATOM 810 C C . GLU A 1 99 ? 3.678 2.939 25.641 1 96.56 99 GLU A C 1
ATOM 812 O O . GLU A 1 99 ? 3.895 1.729 25.75 1 96.56 99 GLU A O 1
ATOM 817 N N . SER A 1 100 ? 2.486 3.447 25.422 1 97.75 100 SER A N 1
ATOM 818 C CA . SER A 1 100 ? 1.34 2.582 25.172 1 97.75 100 SER A CA 1
ATOM 819 C C . SER A 1 100 ? 1.574 1.691 23.953 1 97.75 100 SER A C 1
ATOM 821 O O . SER A 1 100 ? 1.153 0.533 23.938 1 97.75 100 SER A O 1
ATOM 823 N N . VAL A 1 101 ? 2.227 2.164 22.922 1 96.62 101 VAL A N 1
ATOM 824 C CA . VAL A 1 101 ? 2.547 1.406 21.719 1 96.62 101 VAL A CA 1
ATOM 825 C C . VAL A 1 101 ? 3.551 0.306 22.047 1 96.62 101 VAL A C 1
ATOM 827 O O . VAL A 1 101 ? 3.402 -0.834 21.594 1 96.62 101 VAL A O 1
ATOM 830 N N . LEU A 1 102 ? 4.574 0.642 22.859 1 95.25 102 LEU A N 1
ATOM 831 C CA . LEU A 1 102 ? 5.562 -0.349 23.266 1 95.25 102 LEU A CA 1
ATOM 832 C C . LEU A 1 102 ? 4.91 -1.457 24.094 1 95.25 102 LEU A C 1
ATOM 834 O O . LEU A 1 102 ? 5.215 -2.637 23.906 1 95.25 102 LEU A O 1
ATOM 838 N N . LYS A 1 103 ? 4.031 -1.076 24.984 1 97 103 LYS A N 1
ATOM 839 C CA . LYS A 1 103 ? 3.318 -2.051 25.812 1 97 103 LYS A CA 1
ATOM 840 C C . LYS A 1 103 ? 2.408 -2.93 24.953 1 97 103 LYS A C 1
ATOM 842 O O . LYS A 1 103 ? 2.283 -4.129 25.203 1 97 103 LYS A O 1
ATOM 847 N N . ALA A 1 104 ? 1.756 -2.332 23.953 1 96.69 104 ALA A N 1
ATOM 848 C CA . ALA A 1 104 ? 0.921 -3.102 23.031 1 96.69 104 ALA A CA 1
ATOM 849 C C . ALA A 1 104 ? 1.751 -4.125 22.266 1 96.69 104 ALA A C 1
ATOM 851 O O . ALA A 1 104 ? 1.331 -5.273 22.094 1 96.69 104 ALA A O 1
ATOM 852 N N . GLN A 1 105 ? 2.898 -3.717 21.797 1 93.25 105 GLN A N 1
ATOM 853 C CA . GLN A 1 105 ? 3.791 -4.602 21.062 1 93.25 105 GLN A CA 1
ATOM 854 C C . GLN A 1 105 ? 4.141 -5.844 21.875 1 93.25 105 GLN A C 1
ATOM 856 O O . GLN A 1 105 ? 4.199 -6.949 21.344 1 93.25 105 GLN A O 1
ATOM 861 N N . GLU A 1 106 ? 4.348 -5.656 23.141 1 92.69 106 GLU A N 1
ATOM 862 C CA . GLU A 1 106 ? 4.723 -6.754 24.031 1 92.69 106 GLU A CA 1
ATOM 863 C C . GLU A 1 106 ? 3.578 -7.75 24.188 1 92.69 106 GLU A C 1
ATOM 865 O O . GLU A 1 106 ? 3.801 -8.914 24.531 1 92.69 106 GLU A O 1
ATOM 870 N N . ARG A 1 107 ? 2.434 -7.348 23.891 1 94.5 107 ARG A N 1
ATOM 871 C CA . ARG A 1 107 ? 1.257 -8.18 24.109 1 94.5 107 ARG A CA 1
ATOM 872 C C . ARG A 1 107 ? 0.875 -8.938 22.844 1 94.5 107 ARG A C 1
ATOM 874 O O . ARG A 1 107 ? 0.051 -9.852 22.875 1 94.5 107 ARG A O 1
ATOM 881 N N . ILE A 1 108 ? 1.459 -8.57 21.734 1 92.31 108 ILE A N 1
ATOM 882 C CA . ILE A 1 108 ? 1.11 -9.188 20.453 1 92.31 108 ILE A CA 1
ATOM 883 C C . ILE A 1 108 ? 1.939 -10.453 20.25 1 92.31 108 ILE A C 1
ATOM 885 O O . ILE A 1 108 ? 3.166 -10.422 20.359 1 92.31 108 ILE A O 1
ATOM 889 N N . SER A 1 109 ? 1.277 -11.562 19.906 1 87.75 109 SER A N 1
ATOM 890 C CA . SER A 1 109 ? 1.958 -12.828 19.672 1 87.75 109 SER A CA 1
ATOM 891 C C . SER A 1 109 ? 2.512 -12.906 18.266 1 87.75 109 SER A C 1
ATOM 893 O O . SER A 1 109 ? 1.948 -12.32 17.328 1 87.75 109 SER A O 1
ATOM 895 N N . PRO A 1 110 ? 3.602 -13.648 18.109 1 81.88 110 PRO A N 1
ATOM 896 C CA . PRO A 1 110 ? 4.109 -13.867 16.766 1 81.88 110 PRO A CA 1
ATOM 897 C C . PRO A 1 110 ? 3.068 -14.492 15.828 1 81.88 110 PRO A C 1
ATOM 899 O O . PRO A 1 110 ? 3.037 -14.18 14.641 1 81.88 110 PRO A O 1
ATOM 902 N N . GLN A 1 111 ? 2.225 -15.266 16.359 1 81.5 111 GLN A N 1
ATOM 903 C CA . GLN A 1 111 ? 1.18 -15.898 15.555 1 81.5 111 GLN A CA 1
ATOM 904 C C . GLN A 1 111 ? 0.232 -14.852 14.969 1 81.5 111 GLN A C 1
ATOM 906 O O . GLN A 1 111 ? -0.22 -14.992 13.828 1 81.5 111 GLN A O 1
ATOM 911 N N . ALA A 1 112 ? 0.002 -13.883 15.742 1 86.88 112 ALA A N 1
ATOM 912 C CA . ALA A 1 112 ? -0.873 -12.812 15.266 1 86.88 112 ALA A CA 1
ATOM 913 C C . ALA A 1 112 ? -0.188 -11.992 14.18 1 86.88 112 ALA A C 1
ATOM 915 O O . ALA A 1 112 ? -0.824 -11.586 13.203 1 86.88 112 ALA A O 1
ATOM 916 N N . ILE A 1 113 ? 1.056 -11.789 14.391 1 87.5 113 ILE A N 1
ATOM 917 C CA . ILE A 1 113 ? 1.819 -10.969 13.453 1 87.5 113 ILE A CA 1
ATOM 918 C C . ILE A 1 113 ? 1.877 -11.664 12.094 1 87.5 113 ILE A C 1
ATOM 920 O O . ILE A 1 113 ? 1.746 -11.008 11.055 1 87.5 113 ILE A O 1
ATOM 924 N N . PHE A 1 114 ? 1.993 -12.945 12.047 1 85 114 PHE A N 1
ATOM 925 C CA . PHE A 1 114 ? 2.203 -13.672 10.797 1 85 114 PHE A CA 1
ATOM 926 C C . PHE A 1 114 ? 0.899 -14.281 10.305 1 85 114 PHE A C 1
ATOM 928 O O . PHE A 1 114 ? 0.895 -15.047 9.336 1 85 114 PHE A O 1
ATOM 935 N N . SER A 1 115 ? -0.147 -13.914 10.953 1 80 115 SER A N 1
ATOM 936 C CA . SER A 1 115 ? -1.449 -14.43 10.539 1 80 115 SER A CA 1
ATOM 937 C C . SER A 1 115 ? -1.771 -14.047 9.102 1 80 115 SER A C 1
ATOM 939 O O . SER A 1 115 ? -1.431 -12.945 8.656 1 80 115 SER A O 1
ATOM 941 N N . THR A 1 116 ? -2.277 -15.008 8.383 1 67.25 116 THR A N 1
ATOM 942 C CA . THR A 1 116 ? -2.701 -14.766 7.008 1 67.25 116 THR A CA 1
ATOM 943 C C . THR A 1 116 ? -4.215 -14.602 6.93 1 67.25 116 THR A C 1
ATOM 945 O O . THR A 1 116 ? -4.77 -14.406 5.848 1 67.25 116 THR A O 1
ATOM 948 N N . GLU A 1 117 ? -4.789 -14.773 8.094 1 57.28 117 GLU A N 1
ATOM 949 C CA . GLU A 1 117 ? -6.246 -14.758 8.172 1 57.28 117 GLU A CA 1
ATOM 950 C C . GLU A 1 117 ? -6.805 -13.398 7.762 1 57.28 117 GLU A C 1
ATOM 952 O O . GLU A 1 117 ? -8.023 -13.195 7.758 1 57.28 117 GLU A O 1
ATOM 957 N N . SER A 1 118 ? -5.828 -12.477 7.395 1 55.81 118 SER A N 1
ATOM 958 C CA . SER A 1 118 ? -6.602 -11.266 7.121 1 55.81 118 SER A CA 1
ATOM 959 C C . SER A 1 118 ? -7.473 -11.438 5.883 1 55.81 118 SER A C 1
ATOM 961 O O . SER A 1 118 ? -6.969 -11.727 4.793 1 55.81 118 SER A O 1
ATOM 963 N N . SER A 1 119 ? -8.711 -11.711 6.246 1 59.69 119 SER A N 1
ATOM 964 C CA . SER A 1 119 ? -9.883 -11.867 5.395 1 59.69 119 SER A CA 1
ATOM 965 C C . SER A 1 119 ? -9.898 -10.828 4.277 1 59.69 119 SER A C 1
ATOM 967 O O . SER A 1 119 ? -9.273 -9.773 4.398 1 59.69 119 SER A O 1
ATOM 969 N N . ILE A 1 120 ? -10.164 -11.273 3.207 1 67.56 120 ILE A N 1
ATOM 970 C CA . ILE A 1 120 ? -10.531 -10.352 2.139 1 67.56 120 ILE A CA 1
ATOM 971 C C . ILE A 1 120 ? -11.375 -9.211 2.705 1 67.56 120 ILE A C 1
ATOM 973 O O . ILE A 1 120 ? -11.352 -8.094 2.184 1 67.56 120 ILE A O 1
ATOM 977 N N . LEU A 1 121 ? -11.953 -9.453 3.855 1 72.19 121 LEU A N 1
ATOM 978 C CA . LEU A 1 121 ? -12.82 -8.461 4.484 1 72.19 121 LEU A CA 1
ATOM 979 C C . LEU A 1 121 ? -12.016 -7.52 5.371 1 72.19 121 LEU A C 1
ATOM 981 O O . LEU A 1 121 ? -12.516 -6.469 5.781 1 72.19 121 LEU A O 1
ATOM 985 N N . GLY A 1 122 ? -10.781 -7.852 5.59 1 83.38 122 GLY A N 1
ATOM 986 C CA . GLY A 1 122 ? -10.016 -7.082 6.555 1 83.38 122 GLY A CA 1
ATOM 987 C C . GLY A 1 122 ? -10.289 -7.477 7.992 1 83.38 122 GLY A C 1
ATOM 988 O O . GLY A 1 122 ? -11.062 -8.406 8.25 1 83.38 122 GLY A O 1
ATOM 989 N N . ASP A 1 123 ? -9.641 -6.93 8.906 1 91.06 123 ASP A N 1
ATOM 990 C CA . ASP A 1 123 ? -9.867 -7.109 10.336 1 91.06 123 ASP A CA 1
ATOM 991 C C . ASP A 1 123 ? -11.031 -6.254 10.82 1 91.06 123 ASP A C 1
ATOM 993 O O . ASP A 1 123 ? -10.859 -5.07 11.117 1 91.06 123 ASP A O 1
ATOM 997 N N . GLN A 1 124 ? -12.172 -6.906 10.969 1 90.12 124 GLN A N 1
ATOM 998 C CA . GLN A 1 124 ? -13.398 -6.18 11.281 1 90.12 124 GLN A CA 1
ATOM 999 C C . GLN A 1 124 ? -13.305 -5.5 12.648 1 90.12 124 GLN A C 1
ATOM 1001 O O . GLN A 1 124 ? -13.828 -4.406 12.836 1 90.12 124 GLN A O 1
ATOM 1006 N N . GLU A 1 125 ? -12.68 -6.188 13.578 1 92.31 125 GLU A N 1
ATOM 1007 C CA . GLU A 1 125 ? -12.523 -5.594 14.906 1 92.31 125 GLU A CA 1
ATOM 1008 C C . GLU A 1 125 ? -11.664 -4.336 14.852 1 92.31 125 GLU A C 1
ATOM 1010 O O . GLU A 1 125 ? -11.961 -3.342 15.516 1 92.31 125 GLU A O 1
ATOM 1015 N N . PHE A 1 126 ? -10.586 -4.359 14.109 1 95.25 126 PHE A N 1
ATOM 1016 C CA . PHE A 1 126 ? -9.75 -3.182 13.922 1 95.25 126 PHE A CA 1
ATOM 1017 C C . PHE A 1 126 ? -10.539 -2.053 13.273 1 95.25 126 PHE A C 1
ATOM 1019 O O . PHE A 1 126 ? -10.484 -0.906 13.719 1 95.25 126 PHE A O 1
ATOM 1026 N N . LEU A 1 127 ? -11.266 -2.379 12.203 1 94.88 127 LEU A N 1
ATOM 1027 C CA . LEU A 1 127 ? -12.055 -1.372 11.508 1 94.88 127 LEU A CA 1
ATOM 1028 C C . LEU A 1 127 ? -13.07 -0.732 12.453 1 94.88 127 LEU A C 1
ATOM 1030 O O . LEU A 1 127 ? -13.211 0.492 12.484 1 94.88 127 LEU A O 1
ATOM 1034 N N . ASP A 1 128 ? -13.703 -1.546 13.273 1 94.81 128 ASP A N 1
ATOM 1035 C CA . ASP A 1 128 ? -14.703 -1.023 14.195 1 94.81 128 ASP A CA 1
ATOM 1036 C C . ASP A 1 128 ? -14.078 -0.058 15.203 1 94.81 128 ASP A C 1
ATOM 1038 O O . ASP A 1 128 ? -14.617 1.018 15.461 1 94.81 128 ASP A O 1
ATOM 1042 N N . CYS A 1 129 ? -12.93 -0.448 15.719 1 95.19 129 CYS A N 1
ATOM 1043 C CA . CYS A 1 129 ? -12.25 0.405 16.688 1 95.19 129 CYS A CA 1
ATOM 1044 C C . CYS A 1 129 ? -11.805 1.714 16.047 1 95.19 129 CYS A C 1
ATOM 1046 O O . CYS A 1 129 ? -11.969 2.783 16.641 1 95.19 129 CYS A O 1
ATOM 1048 N N . ALA A 1 130 ? -11.25 1.635 14.875 1 96.38 130 ALA A N 1
ATOM 1049 C CA . ALA A 1 130 ? -10.742 2.814 14.18 1 96.38 130 ALA A CA 1
ATOM 1050 C C . ALA A 1 130 ? -11.883 3.758 13.805 1 96.38 130 ALA A C 1
ATOM 1052 O O . ALA A 1 130 ? -11.766 4.977 13.969 1 96.38 130 ALA A O 1
ATOM 1053 N N . LEU A 1 131 ? -12.977 3.219 13.312 1 96.62 131 LEU A N 1
ATOM 1054 C CA . LEU A 1 131 ? -14.109 4.027 12.883 1 96.62 131 LEU A CA 1
ATOM 1055 C C . LEU A 1 131 ? -14.812 4.664 14.086 1 96.62 131 LEU A C 1
ATOM 1057 O O . LEU A 1 131 ? -15.25 5.812 14.016 1 96.62 131 LEU A O 1
ATOM 1061 N N . GLU A 1 132 ? -14.914 3.895 15.125 1 95.88 132 GLU A N 1
ATOM 1062 C CA . GLU A 1 132 ? -15.492 4.477 16.328 1 95.88 132 GLU A CA 1
ATOM 1063 C C . GLU A 1 132 ? -14.68 5.672 16.812 1 95.88 132 GLU A C 1
ATOM 1065 O O . GLU A 1 132 ? -15.242 6.652 17.312 1 95.88 132 GLU A O 1
ATOM 1070 N N . LEU A 1 133 ? -13.43 5.562 16.719 1 95.81 133 LEU A N 1
ATOM 1071 C CA . LEU A 1 133 ? -12.555 6.668 17.109 1 95.81 133 LEU A CA 1
ATOM 1072 C C . LEU A 1 133 ? -12.852 7.91 16.266 1 95.81 133 LEU A C 1
ATOM 1074 O O . LEU A 1 133 ? -12.914 9.023 16.797 1 95.81 133 LEU A O 1
ATOM 1078 N N . ALA A 1 134 ? -13.07 7.777 14.992 1 96.25 134 ALA A N 1
ATOM 1079 C CA . ALA A 1 134 ? -13.281 8.891 14.07 1 96.25 134 ALA A CA 1
ATOM 1080 C C . ALA A 1 134 ? -14.703 9.438 14.188 1 96.25 134 ALA A C 1
ATOM 1082 O O . ALA A 1 134 ? -14.906 10.633 14.391 1 96.25 134 ALA A O 1
ATOM 1083 N N . TYR A 1 135 ? -15.68 8.547 14.117 1 95.12 135 TYR A N 1
ATOM 1084 C CA . TYR A 1 135 ? -17.078 8.938 14.023 1 95.12 135 TYR A CA 1
ATOM 1085 C C . TYR A 1 135 ? -17.656 9.234 15.406 1 95.12 135 TYR A C 1
ATOM 1087 O O . TYR A 1 135 ? -18.609 10 15.531 1 95.12 135 TYR A O 1
ATOM 1095 N N . GLY A 1 136 ? -17.094 8.648 16.406 1 93.06 136 GLY A N 1
ATOM 1096 C CA . GLY A 1 136 ? -17.656 8.711 17.734 1 93.06 136 GLY A CA 1
ATOM 1097 C C . GLY A 1 136 ? -18.656 7.602 18.016 1 93.06 136 GLY A C 1
ATOM 1098 O O . GLY A 1 136 ? -19.391 7.176 17.109 1 93.06 136 GLY A O 1
ATOM 1099 N N . SER A 1 137 ? -18.719 7.133 19.141 1 84.75 137 SER A N 1
ATOM 1100 C CA . SER A 1 137 ? -19.516 5.98 19.547 1 84.75 137 SER A CA 1
ATOM 1101 C C . SER A 1 137 ? -21 6.23 19.297 1 84.75 137 SER A C 1
ATOM 1103 O O . SER A 1 137 ? -21.75 5.297 19 1 84.75 137 SER A O 1
ATOM 1105 N N . GLU A 1 138 ? -21.406 7.383 19.328 1 78.19 138 GLU A N 1
ATOM 1106 C CA . GLU A 1 138 ? -22.828 7.707 19.203 1 78.19 138 GLU A CA 1
ATOM 1107 C C . GLU A 1 138 ? -23.266 7.719 17.734 1 78.19 138 GLU A C 1
ATOM 1109 O O . GLU A 1 138 ? -24.406 7.387 17.422 1 78.19 138 GLU A O 1
ATOM 1114 N N . ILE A 1 139 ? -22.375 8.031 16.938 1 74.44 139 ILE A N 1
ATOM 1115 C CA . ILE A 1 139 ? -22.672 8.234 15.531 1 74.44 139 ILE A CA 1
ATOM 1116 C C . ILE A 1 139 ? -22.375 6.957 14.75 1 74.44 139 ILE A C 1
ATOM 1118 O O . ILE A 1 139 ? -23.109 6.609 13.82 1 74.44 139 ILE A O 1
ATOM 1122 N N . TYR A 1 140 ? -21.469 6.344 15.203 1 74.81 140 TYR A N 1
ATOM 1123 C CA . TYR A 1 140 ? -20.938 5.195 14.469 1 74.81 140 TYR A CA 1
ATOM 1124 C C . TYR A 1 140 ? -21.984 4.078 14.398 1 74.81 140 TYR A C 1
ATOM 1126 O O . TYR A 1 140 ? -22.406 3.553 15.43 1 74.81 140 TYR A O 1
ATOM 1134 N N . GLN A 1 141 ? -22.531 3.926 13.203 1 81.44 141 GLN A N 1
ATOM 1135 C CA . GLN A 1 141 ? -23.375 2.783 12.867 1 81.44 141 GLN A CA 1
ATOM 1136 C C . GLN A 1 141 ? -22.766 1.962 11.734 1 81.44 141 GLN A C 1
ATOM 1138 O O . GLN A 1 141 ? -22.875 2.334 10.562 1 81.44 141 GLN A O 1
ATOM 1143 N N . ARG A 1 142 ? -22.266 0.828 12.094 1 78.31 142 ARG A N 1
ATOM 1144 C CA . ARG A 1 142 ? -21.484 0.006 11.172 1 78.31 142 ARG A CA 1
ATOM 1145 C C . ARG A 1 142 ? -22.297 -0.355 9.938 1 78.31 142 ARG A C 1
ATOM 1147 O O . ARG A 1 142 ? -21.75 -0.475 8.836 1 78.31 142 ARG A O 1
ATOM 1154 N N . GLU A 1 143 ? -23.531 -0.42 10.047 1 83.94 143 GLU A N 1
ATOM 1155 C CA . GLU A 1 143 ? -24.406 -0.889 8.977 1 83.94 143 GLU A CA 1
ATOM 1156 C C . GLU A 1 143 ? -24.469 0.128 7.84 1 83.94 143 GLU A C 1
ATOM 1158 O O . GLU A 1 143 ? -24.875 -0.207 6.723 1 83.94 143 GLU A O 1
ATOM 1163 N N . HIS A 1 144 ? -24.062 1.313 8.133 1 88.94 144 HIS A N 1
ATOM 1164 C CA . HIS A 1 144 ? -24.188 2.354 7.113 1 88.94 144 HIS A CA 1
ATOM 1165 C C . HIS A 1 144 ? -22.812 2.828 6.641 1 88.94 144 HIS A C 1
ATOM 1167 O O . HIS A 1 144 ? -22.703 3.85 5.961 1 88.94 144 HIS A O 1
ATOM 1173 N N . ILE A 1 145 ? -21.797 2.127 7.035 1 95.31 145 ILE A N 1
ATOM 1174 C CA . ILE A 1 145 ? -20.469 2.598 6.691 1 95.31 145 ILE A CA 1
ATOM 1175 C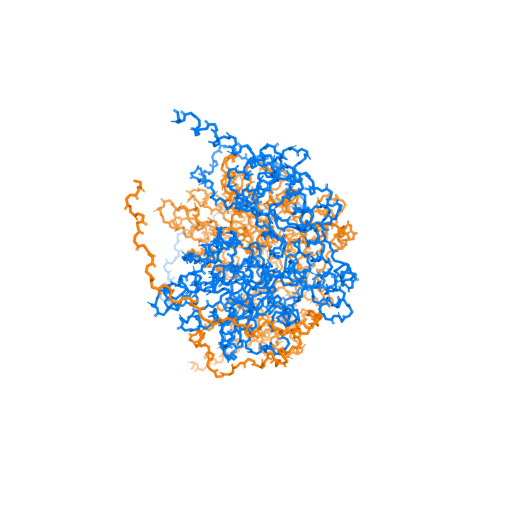 C . ILE A 1 145 ? -19.703 1.491 5.969 1 95.31 145 ILE A C 1
ATOM 1177 O O . ILE A 1 145 ? -19.484 0.412 6.523 1 95.31 145 ILE A O 1
ATOM 1181 N N . ALA A 1 146 ? -19.391 1.691 4.711 1 96.38 146 ALA A N 1
ATOM 1182 C CA . ALA A 1 146 ? -18.438 0.837 4.008 1 96.38 146 ALA A CA 1
ATOM 1183 C C . ALA A 1 146 ? -17 1.218 4.348 1 96.38 146 ALA A C 1
ATOM 1185 O O . ALA A 1 146 ? -16.641 2.398 4.324 1 96.38 146 ALA A O 1
ATOM 1186 N N . ALA A 1 147 ? -16.219 0.204 4.758 1 96.56 147 ALA A N 1
ATOM 1187 C CA . ALA A 1 147 ? -14.875 0.56 5.207 1 96.56 147 ALA A CA 1
ATOM 1188 C C . ALA A 1 147 ? -13.852 -0.479 4.758 1 96.56 147 ALA A C 1
ATOM 1190 O O . ALA A 1 147 ? -14.18 -1.659 4.609 1 96.56 147 ALA A O 1
ATOM 1191 N N . VAL A 1 148 ? -12.648 -0.038 4.473 1 96.19 148 VAL A N 1
ATOM 1192 C CA . VAL A 1 148 ? -11.516 -0.899 4.176 1 96.19 148 VAL A CA 1
ATOM 1193 C C . VAL A 1 148 ? -10.273 -0.385 4.898 1 96.19 148 VAL A C 1
ATOM 1195 O O . VAL A 1 148 ? -10.203 0.791 5.266 1 96.19 148 VAL A O 1
ATOM 1198 N N . GLU A 1 149 ? -9.367 -1.301 5.168 1 95.75 149 GLU A N 1
ATOM 1199 C CA . GLU A 1 149 ? -8.062 -0.937 5.703 1 95.75 149 GLU A CA 1
ATOM 1200 C C . GLU A 1 149 ? -7.152 -0.372 4.613 1 95.75 149 GLU A C 1
ATOM 1202 O O . GLU A 1 149 ? -7.23 -0.79 3.457 1 95.75 149 GLU A O 1
ATOM 1207 N N . THR A 1 150 ? -6.316 0.56 4.977 1 96.75 150 THR A N 1
ATOM 1208 C CA . THR A 1 150 ? -5.395 1.162 4.016 1 96.75 150 THR A CA 1
ATOM 1209 C C . THR A 1 150 ? -3.99 1.259 4.602 1 96.75 150 THR A C 1
ATOM 1211 O O . THR A 1 150 ? -3.809 1.138 5.816 1 96.75 150 THR A O 1
ATOM 1214 N N . VAL A 1 151 ? -2.992 1.424 3.73 1 94.75 151 VAL A N 1
ATOM 1215 C CA . VAL A 1 151 ? -1.604 1.595 4.141 1 94.75 151 VAL A CA 1
ATOM 1216 C C . VAL A 1 151 ? -1.349 3.055 4.512 1 94.75 151 VAL A C 1
ATOM 1218 O O . VAL A 1 151 ? -0.638 3.766 3.797 1 94.75 151 VAL A O 1
ATOM 1221 N N . GLY A 1 152 ? -1.972 3.48 5.598 1 94.31 152 GLY A N 1
ATOM 1222 C CA . GLY A 1 152 ? -1.863 4.852 6.07 1 94.31 152 GLY A CA 1
ATOM 1223 C C . GLY A 1 152 ? -2.854 5.789 5.41 1 94.31 152 GLY A C 1
ATOM 1224 O O . GLY A 1 152 ? -3.779 5.344 4.73 1 94.31 152 GLY A O 1
ATOM 1225 N N . GLY A 1 153 ? -2.66 7.09 5.715 1 95.06 153 GLY A N 1
ATOM 1226 C CA . GLY A 1 153 ? -3.557 8.117 5.207 1 95.06 153 GLY A CA 1
ATOM 1227 C C . GLY A 1 153 ? -3.406 8.359 3.719 1 95.06 153 GLY A C 1
ATOM 1228 O O . GLY A 1 153 ? -4.391 8.617 3.025 1 95.06 153 GLY A O 1
ATOM 1229 N N . THR A 1 154 ? -2.209 8.266 3.197 1 94.81 154 THR A N 1
ATOM 1230 C CA . THR A 1 154 ? -1.979 8.5 1.774 1 94.81 154 THR A CA 1
ATOM 1231 C C . THR A 1 154 ? -2.729 7.469 0.934 1 94.81 154 THR A C 1
ATOM 1233 O O . THR A 1 154 ? -3.398 7.82 -0.039 1 94.81 154 THR A O 1
ATOM 1236 N N . SER A 1 155 ? -2.629 6.23 1.362 1 96.62 155 SER A N 1
ATOM 1237 C CA . SER A 1 155 ? -3.326 5.184 0.625 1 96.62 155 SER A CA 1
ATOM 1238 C C . SER A 1 155 ? -4.84 5.344 0.735 1 96.62 155 SER A C 1
ATOM 1240 O O . SER A 1 155 ? -5.574 5.031 -0.204 1 96.62 155 SER A O 1
ATOM 1242 N N . ALA A 1 156 ? -5.32 5.797 1.869 1 98.25 156 ALA A N 1
ATOM 1243 C CA . ALA A 1 156 ? -6.742 6.082 2.027 1 98.25 156 ALA A CA 1
ATOM 1244 C C . ALA A 1 156 ? -7.203 7.145 1.032 1 98.25 156 ALA A C 1
ATOM 1246 O O . ALA A 1 156 ? -8.203 6.961 0.337 1 98.25 156 ALA A O 1
ATOM 1247 N N . LEU A 1 157 ? -6.426 8.203 0.949 1 98.38 157 LEU A N 1
ATOM 1248 C CA . LEU A 1 157 ? -6.746 9.289 0.034 1 98.38 157 LEU A CA 1
ATOM 1249 C C . LEU A 1 157 ? -6.676 8.82 -1.415 1 98.38 157 LEU A C 1
ATOM 1251 O O . LEU A 1 157 ? -7.562 9.133 -2.215 1 98.38 157 LEU A O 1
ATOM 1255 N N . ARG A 1 158 ? -5.617 8.086 -1.729 1 98.19 158 ARG A N 1
ATOM 1256 C CA . ARG A 1 158 ? -5.469 7.582 -3.092 1 98.19 158 ARG A CA 1
ATOM 1257 C C . ARG A 1 158 ? -6.656 6.711 -3.486 1 98.19 158 ARG A C 1
ATOM 1259 O O . ARG A 1 158 ? -7.242 6.898 -4.555 1 98.19 158 ARG A O 1
ATOM 1266 N N . THR A 1 159 ? -7.008 5.781 -2.646 1 98.19 159 THR A N 1
ATOM 1267 C CA . THR A 1 159 ? -8.133 4.895 -2.904 1 98.19 159 THR A CA 1
ATOM 1268 C C . THR A 1 159 ? -9.43 5.691 -3.021 1 98.19 159 THR A C 1
ATOM 1270 O O . THR A 1 159 ? -10.258 5.418 -3.895 1 98.19 159 THR A O 1
ATOM 1273 N N . ALA A 1 160 ? -9.633 6.668 -2.16 1 98.75 160 ALA A N 1
ATOM 1274 C CA . ALA A 1 160 ? -10.828 7.5 -2.182 1 98.75 160 ALA A CA 1
ATOM 1275 C C . ALA A 1 160 ? -10.977 8.211 -3.521 1 98.75 160 ALA A C 1
ATOM 1277 O O . ALA A 1 160 ? -12.055 8.188 -4.129 1 98.75 160 ALA A O 1
ATOM 1278 N N . PHE A 1 161 ? -9.922 8.812 -3.973 1 98.44 161 PHE A N 1
ATOM 1279 C CA . PHE A 1 161 ? -10.023 9.609 -5.191 1 98.44 161 PHE A CA 1
ATOM 1280 C C . PHE A 1 161 ? -10.141 8.711 -6.414 1 98.44 161 PHE A C 1
ATOM 1282 O O . PHE A 1 161 ? -10.805 9.062 -7.395 1 98.44 161 PHE A O 1
ATOM 1289 N N . GLU A 1 162 ? -9.547 7.535 -6.402 1 97.44 162 GLU A N 1
ATOM 1290 C CA . GLU A 1 162 ? -9.781 6.578 -7.48 1 97.44 162 GLU A CA 1
ATOM 1291 C C . GLU A 1 162 ? -11.234 6.113 -7.492 1 97.44 162 GLU A C 1
ATOM 1293 O O . GLU A 1 162 ? -11.828 5.93 -8.562 1 97.44 162 GLU A O 1
ATOM 1298 N N . PHE A 1 163 ? -11.766 5.844 -6.332 1 97.75 163 PHE A N 1
ATOM 1299 C CA . PHE A 1 163 ? -13.172 5.48 -6.203 1 97.75 163 PHE A CA 1
ATOM 1300 C C . PHE A 1 163 ? -14.062 6.562 -6.793 1 97.75 163 PHE A C 1
ATOM 1302 O O . PHE A 1 163 ? -15 6.266 -7.543 1 97.75 163 PHE A O 1
ATOM 1309 N N . ILE A 1 164 ? -13.75 7.82 -6.434 1 97.56 164 ILE A N 1
ATOM 1310 C CA . ILE A 1 164 ? -14.516 8.961 -6.941 1 97.56 164 ILE A CA 1
ATOM 1311 C C . ILE A 1 164 ? -14.398 9.023 -8.461 1 97.56 164 ILE A C 1
ATOM 1313 O O . ILE A 1 164 ? -15.398 9.188 -9.164 1 97.56 164 ILE A O 1
ATOM 1317 N N . SER A 1 165 ? -13.211 8.867 -8.938 1 96 165 SER A N 1
ATOM 1318 C CA . SER A 1 165 ? -12.977 8.914 -10.375 1 96 165 SER A CA 1
ATOM 1319 C C . SER A 1 165 ? -13.773 7.836 -11.102 1 96 165 SER A C 1
ATOM 1321 O O . SER A 1 165 ? -14.281 8.062 -12.203 1 96 165 SER A O 1
ATOM 1323 N N . ARG A 1 166 ? -13.906 6.738 -10.484 1 92.5 166 ARG A N 1
ATOM 1324 C CA . ARG A 1 166 ? -14.539 5.57 -11.094 1 92.5 166 ARG A CA 1
ATOM 1325 C C . ARG A 1 166 ? -16.047 5.633 -10.945 1 92.5 166 ARG A C 1
ATOM 1327 O O . ARG A 1 166 ? -16.781 5.234 -11.859 1 92.5 166 ARG A O 1
ATOM 1334 N N . CYS A 1 167 ? -16.547 6.125 -9.812 1 93.94 167 CYS A N 1
ATOM 1335 C CA . CYS A 1 167 ? -17.922 5.789 -9.453 1 93.94 167 CYS A CA 1
ATOM 1336 C C . CYS A 1 167 ? -18.766 7.047 -9.297 1 93.94 167 CYS A C 1
ATOM 1338 O O . CYS A 1 167 ? -20 6.969 -9.234 1 93.94 167 CYS A O 1
ATOM 1340 N N . PHE A 1 168 ? -18.141 8.195 -9.195 1 93.38 168 PHE A N 1
ATOM 1341 C CA . PHE A 1 168 ? -18.891 9.406 -8.898 1 93.38 168 PHE A CA 1
ATOM 1342 C C . PHE A 1 168 ? -19.016 10.281 -10.133 1 93.38 168 PHE A C 1
ATOM 1344 O O . PHE A 1 168 ? -18.047 10.516 -10.844 1 93.38 168 PHE A O 1
ATOM 1351 N N . ILE A 1 169 ? -20.203 10.641 -10.461 1 87.38 169 ILE A N 1
ATOM 1352 C CA . ILE A 1 169 ? -20.5 11.562 -11.555 1 87.38 169 ILE A CA 1
ATOM 1353 C C . ILE A 1 169 ? -21.172 12.82 -11 1 87.38 169 ILE A C 1
ATOM 1355 O O . ILE A 1 169 ? -22.094 12.742 -10.195 1 87.38 169 ILE A O 1
ATOM 1359 N N . SER A 1 170 ? -20.578 13.875 -11.391 1 84.44 170 SER A N 1
ATOM 1360 C CA . SER A 1 170 ? -21.141 15.148 -10.938 1 84.44 170 SER A CA 1
ATOM 1361 C C . SER A 1 170 ? -22.547 15.367 -11.516 1 84.44 170 SER A C 1
ATOM 1363 O O . SER A 1 170 ? -22.969 14.641 -12.422 1 84.44 170 SER A O 1
ATOM 1365 N N . LEU A 1 171 ? -23.188 16.359 -11.023 1 82.88 171 LEU A N 1
ATOM 1366 C CA . LEU A 1 171 ? -24.562 16.625 -11.406 1 82.88 171 LEU A CA 1
ATOM 1367 C C . LEU A 1 171 ? -24.656 17.047 -12.867 1 82.88 171 LEU A C 1
ATOM 1369 O O . LEU A 1 171 ? -25.688 16.875 -13.508 1 82.88 171 LEU A O 1
ATOM 1373 N N . ASP A 1 172 ? -23.516 17.531 -13.375 1 81.25 172 ASP A N 1
ATOM 1374 C CA . ASP A 1 172 ? -23.516 17.969 -14.766 1 81.25 172 ASP A CA 1
ATOM 1375 C C . ASP A 1 172 ? -23.156 16.812 -15.703 1 81.25 172 ASP A C 1
ATOM 1377 O O . ASP A 1 172 ? -22.984 17 -16.906 1 81.25 172 ASP A O 1
ATOM 1381 N N . GLY A 1 173 ? -22.953 15.672 -15.188 1 83 173 GLY A N 1
ATOM 1382 C CA . GLY A 1 173 ? -22.703 14.477 -15.977 1 83 173 GLY A CA 1
ATOM 1383 C C . GLY A 1 173 ? -21.234 14.281 -16.312 1 83 173 GLY A C 1
ATOM 1384 O O . GLY A 1 173 ? -20.891 13.383 -17.094 1 83 173 GLY A O 1
ATOM 1385 N N . GLN A 1 174 ? -20.438 15.133 -15.797 1 85.69 174 GLN A N 1
ATOM 1386 C CA . GLN A 1 174 ? -19.016 15.062 -16.094 1 85.69 174 GLN A CA 1
ATOM 1387 C C . GLN A 1 174 ? -18.234 14.477 -14.922 1 85.69 174 GLN A C 1
ATOM 1389 O O . GLN A 1 174 ? -18.781 14.328 -13.828 1 85.69 174 GLN A O 1
ATOM 1394 N N . LYS A 1 175 ? -16.984 14.07 -15.227 1 88.62 175 LYS A N 1
ATOM 1395 C CA . LYS A 1 175 ? -16.078 13.742 -14.133 1 88.62 175 LYS A CA 1
ATOM 1396 C C . LYS A 1 175 ? -15.945 14.906 -13.156 1 88.62 175 LYS A C 1
ATOM 1398 O O . LYS A 1 175 ? -15.875 16.062 -13.57 1 88.62 175 LYS A O 1
ATOM 1403 N N . PRO A 1 176 ? -16.031 14.602 -11.922 1 90.75 176 PRO A N 1
ATOM 1404 C CA . PRO A 1 176 ? -16.062 15.695 -10.945 1 90.75 176 PRO A CA 1
ATOM 1405 C C . PRO A 1 176 ? -14.742 16.438 -10.844 1 90.75 176 PRO A C 1
ATOM 1407 O O . PRO A 1 176 ? -13.68 15.867 -11.086 1 90.75 176 PRO A O 1
ATOM 1410 N N . ARG A 1 177 ? -14.867 17.703 -10.477 1 94.31 177 ARG A N 1
ATOM 1411 C CA . ARG A 1 177 ? -13.719 18.5 -10.07 1 94.31 177 ARG A CA 1
ATOM 1412 C C . ARG A 1 177 ? -13.547 18.469 -8.555 1 94.31 177 ARG A C 1
ATOM 1414 O O . ARG A 1 177 ? -14.531 18.531 -7.812 1 94.31 177 ARG A O 1
ATOM 1421 N N . VAL A 1 178 ? -12.32 18.312 -8.148 1 97.62 178 VAL A N 1
ATOM 1422 C CA . VAL A 1 178 ? -12.047 18.312 -6.711 1 97.62 178 VAL A CA 1
ATOM 1423 C C . VAL A 1 178 ? -11.602 19.719 -6.273 1 97.62 178 VAL A C 1
ATOM 1425 O O . VAL A 1 178 ? -10.633 20.266 -6.809 1 97.62 178 VAL A O 1
ATOM 1428 N N . TYR A 1 179 ? -12.32 20.328 -5.371 1 96.56 179 TYR A N 1
ATOM 1429 C CA . TYR A 1 179 ? -11.914 21.578 -4.766 1 96.56 179 TYR A CA 1
ATOM 1430 C C . TYR A 1 179 ? -11.047 21.344 -3.537 1 96.56 179 TYR A C 1
ATOM 1432 O O . TYR A 1 179 ? -11.469 20.672 -2.594 1 96.56 179 TYR A O 1
ATOM 1440 N N . VAL A 1 180 ? -9.844 21.891 -3.615 1 95.12 180 VAL A N 1
ATOM 1441 C CA . VAL A 1 180 ? -8.82 21.656 -2.598 1 95.12 180 VAL A CA 1
ATOM 1442 C C . VAL A 1 180 ? -8.43 22.969 -1.94 1 95.12 180 VAL A C 1
ATOM 1444 O O . VAL A 1 180 ? -8.328 24 -2.611 1 95.12 180 VAL A O 1
ATOM 1447 N N . PRO A 1 181 ? -8.242 22.953 -0.558 1 90.12 181 PRO A N 1
ATOM 1448 C CA . PRO A 1 181 ? -7.742 24.172 0.058 1 90.12 181 PRO A CA 1
ATOM 1449 C C . PRO A 1 181 ? -6.434 24.656 -0.567 1 90.12 181 PRO A C 1
ATOM 1451 O O . PRO A 1 181 ? -5.566 23.859 -0.897 1 90.12 181 PRO A O 1
ATOM 1454 N N . ASN A 1 182 ? -6.305 25.969 -0.735 1 85.31 182 ASN A N 1
ATOM 1455 C CA . ASN A 1 182 ? -5.113 26.547 -1.356 1 85.31 182 ASN A CA 1
ATOM 1456 C C . ASN A 1 182 ? -3.861 26.25 -0.53 1 85.31 182 ASN A C 1
ATOM 1458 O O . ASN A 1 182 ? -2.764 26.141 -1.077 1 85.31 182 ASN A O 1
ATOM 1462 N N . MET A 1 183 ? -4.012 26.234 0.748 1 79.62 183 MET A N 1
ATOM 1463 C CA . MET A 1 183 ? -2.945 25.766 1.632 1 79.62 183 MET A CA 1
ATOM 1464 C C . MET A 1 183 ? -3.248 24.375 2.164 1 79.62 183 MET A C 1
ATOM 1466 O O . MET A 1 183 ? -4.148 24.203 2.986 1 79.62 183 MET A O 1
ATOM 1470 N N . THR A 1 184 ? -2.623 23.375 1.546 1 84.19 184 THR A N 1
ATOM 1471 C CA . THR A 1 184 ? -2.879 21.984 1.918 1 84.19 184 THR A CA 1
ATOM 1472 C C . THR A 1 184 ? -1.591 21.172 1.877 1 84.19 184 THR A C 1
ATOM 1474 O O . THR A 1 184 ? -0.521 21.703 1.574 1 84.19 184 THR A O 1
ATOM 1477 N N . TRP A 1 185 ? -1.687 19.969 2.336 1 84.31 185 TRP A N 1
ATOM 1478 C CA . TRP A 1 185 ? -0.574 19.047 2.174 1 84.31 185 TRP A CA 1
ATOM 1479 C C . TRP A 1 185 ? -0.241 18.844 0.698 1 84.31 185 TRP A C 1
ATOM 1481 O O . TRP A 1 185 ? -1.112 18.484 -0.1 1 84.31 185 TRP A O 1
ATOM 1491 N N . PRO A 1 186 ? 0.98 19.125 0.301 1 82.56 186 PRO A N 1
ATOM 1492 C CA . PRO A 1 186 ? 1.322 19.125 -1.124 1 82.56 186 PRO A CA 1
ATOM 1493 C C . PRO A 1 186 ? 0.976 17.812 -1.819 1 82.56 186 PRO A C 1
ATOM 1495 O O . PRO A 1 186 ? 0.615 17.812 -3 1 82.56 186 PRO A O 1
ATOM 1498 N N . ASN A 1 187 ? 1.011 16.719 -1.171 1 88.38 187 ASN A N 1
ATOM 1499 C CA . ASN A 1 187 ? 0.762 15.414 -1.781 1 88.38 187 ASN A CA 1
ATOM 1500 C C . ASN A 1 187 ? -0.711 15.234 -2.133 1 88.38 187 ASN A C 1
ATOM 1502 O O . ASN A 1 187 ? -1.062 14.344 -2.914 1 88.38 187 ASN A O 1
ATOM 1506 N N . HIS A 1 188 ? -1.615 16.047 -1.522 1 93.31 188 HIS A N 1
ATOM 1507 C CA . HIS A 1 188 ? -3.02 15.984 -1.914 1 93.31 188 HIS A CA 1
ATOM 1508 C C . HIS A 1 188 ? -3.18 16.156 -3.42 1 93.31 188 HIS A C 1
ATOM 1510 O O . HIS A 1 188 ? -3.91 15.406 -4.062 1 93.31 188 HIS A O 1
ATOM 1516 N N . LYS A 1 189 ? -2.475 17.109 -3.895 1 92.06 189 LYS A N 1
ATOM 1517 C CA . LYS A 1 189 ? -2.615 17.453 -5.309 1 92.06 189 LYS A CA 1
ATOM 1518 C C . LYS A 1 189 ? -2.066 16.328 -6.199 1 92.06 189 LYS A C 1
ATOM 1520 O O . LYS A 1 189 ? -2.672 15.992 -7.215 1 92.06 189 LYS A O 1
ATOM 1525 N N . ASP A 1 190 ? -0.965 15.766 -5.812 1 91.12 190 ASP A N 1
ATOM 1526 C CA . ASP A 1 190 ? -0.396 14.664 -6.582 1 91.12 190 ASP A CA 1
ATOM 1527 C C . ASP A 1 190 ? -1.316 13.445 -6.559 1 91.12 190 ASP A C 1
ATOM 1529 O O . ASP A 1 190 ? -1.459 12.742 -7.562 1 91.12 190 ASP A O 1
ATOM 1533 N N . ILE A 1 191 ? -1.863 13.172 -5.469 1 95.69 191 ILE A N 1
ATOM 1534 C CA . ILE A 1 191 ? -2.771 12.039 -5.309 1 95.69 191 ILE A CA 1
ATOM 1535 C C . ILE A 1 191 ? -3.988 12.227 -6.215 1 95.69 191 ILE A C 1
ATOM 1537 O O . ILE A 1 191 ? -4.371 11.305 -6.941 1 95.69 191 ILE A O 1
ATOM 1541 N N . ILE A 1 192 ? -4.602 13.406 -6.191 1 96.69 192 ILE A N 1
ATOM 1542 C CA . ILE A 1 192 ? -5.797 13.703 -6.969 1 96.69 192 ILE A CA 1
ATOM 1543 C C . ILE A 1 192 ? -5.48 13.594 -8.461 1 96.69 192 ILE A C 1
ATOM 1545 O O . ILE A 1 192 ? -6.23 12.977 -9.219 1 96.69 192 ILE A O 1
ATOM 1549 N N . ARG A 1 193 ? -4.316 14.133 -8.867 1 93 193 ARG A N 1
ATOM 1550 C CA . ARG A 1 193 ? -3.896 14.055 -10.266 1 93 193 ARG A CA 1
ATOM 1551 C C . ARG A 1 193 ? -3.658 12.609 -10.688 1 93 193 ARG A C 1
ATOM 1553 O O . ARG A 1 193 ? -4.047 12.211 -11.781 1 93 193 ARG A O 1
ATOM 1560 N N . SER A 1 194 ? -3.047 11.898 -9.844 1 92.19 194 SER A N 1
ATOM 1561 C CA . SER A 1 194 ? -2.725 10.508 -10.148 1 92.19 194 SER A CA 1
ATOM 1562 C C . SER A 1 194 ? -3.988 9.664 -10.281 1 92.19 194 SER A C 1
ATOM 1564 O O . SER A 1 194 ? -3.98 8.625 -10.945 1 92.19 194 SER A O 1
ATOM 1566 N N . ALA A 1 195 ? -5.031 10.078 -9.633 1 94.56 195 ALA A N 1
ATOM 1567 C CA . ALA A 1 195 ? -6.309 9.375 -9.734 1 94.56 195 ALA A CA 1
ATOM 1568 C C . ALA A 1 195 ? -7.07 9.789 -10.984 1 94.56 195 ALA A C 1
ATOM 1570 O O . ALA A 1 195 ? -8.188 9.32 -11.227 1 94.56 195 ALA A O 1
ATOM 1571 N N . GLY A 1 196 ? -6.512 10.727 -11.773 1 91.56 196 GLY A N 1
ATOM 1572 C CA . GLY A 1 196 ? -7.117 11.148 -13.031 1 91.56 196 GLY A CA 1
ATOM 1573 C C . GLY A 1 196 ? -8.164 12.227 -12.852 1 91.56 196 GLY A C 1
ATOM 1574 O O . GLY A 1 196 ? -9.062 12.375 -13.688 1 91.56 196 GLY A O 1
ATOM 1575 N N . LEU A 1 197 ? -8.141 12.984 -11.758 1 95.94 197 LEU A N 1
ATOM 1576 C CA . LEU A 1 197 ? -9.141 14.008 -11.484 1 95.94 197 LEU A CA 1
ATOM 1577 C C . LEU A 1 197 ? -8.539 15.406 -11.648 1 95.94 197 LEU A C 1
ATOM 1579 O O . LEU A 1 197 ? -7.348 15.609 -11.406 1 95.94 197 LEU A O 1
ATOM 1583 N N . LYS A 1 198 ? -9.383 16.297 -12.078 1 95.12 198 LYS A N 1
ATOM 1584 C CA . LYS A 1 198 ? -9.008 17.703 -12.109 1 95.12 198 LYS A CA 1
ATOM 1585 C C . LYS A 1 198 ? -9.289 18.375 -10.766 1 95.12 198 LYS A C 1
ATOM 1587 O O . LYS A 1 198 ? -10.125 17.891 -9.992 1 95.12 198 LYS A O 1
ATOM 1592 N N . MET A 1 199 ? -8.531 19.391 -10.5 1 96 199 MET A N 1
ATOM 1593 C CA . MET A 1 199 ? -8.711 20.047 -9.211 1 96 199 MET A CA 1
ATOM 1594 C C . MET A 1 199 ? -8.695 21.562 -9.359 1 96 199 MET A C 1
ATOM 1596 O O . MET A 1 199 ? -8.219 22.094 -10.375 1 96 199 MET A O 1
ATOM 1600 N N . ARG A 1 200 ? -9.328 22.266 -8.422 1 95.44 200 ARG A N 1
ATOM 1601 C CA . ARG A 1 200 ? -9.297 23.719 -8.266 1 95.44 200 ARG A CA 1
ATOM 1602 C C . ARG A 1 200 ? -9.117 24.094 -6.797 1 95.44 200 ARG A C 1
ATOM 1604 O O . ARG A 1 200 ? -9.688 23.469 -5.91 1 95.44 200 ARG A O 1
ATOM 1611 N N . ASP A 1 201 ? -8.375 25.172 -6.613 1 93.62 201 ASP A N 1
ATOM 1612 C CA . ASP A 1 201 ? -8.164 25.656 -5.25 1 93.62 201 ASP A CA 1
ATOM 1613 C C . ASP A 1 201 ? -9.352 26.484 -4.773 1 93.62 201 ASP A C 1
ATOM 1615 O O . ASP A 1 201 ? -9.977 27.188 -5.562 1 93.62 201 ASP A O 1
ATOM 1619 N N . TYR A 1 202 ? -9.656 26.344 -3.52 1 92.69 202 TYR A N 1
ATOM 1620 C CA . TYR A 1 202 ? -10.484 27.344 -2.844 1 92.69 202 TYR A CA 1
ATOM 1621 C C . TYR A 1 202 ? -9.711 28 -1.705 1 92.69 202 TYR A C 1
ATOM 1623 O O . TYR A 1 202 ? -8.828 27.391 -1.107 1 92.69 202 TYR A O 1
ATOM 1631 N N . ARG A 1 203 ? -10.078 29.266 -1.403 1 85.81 203 ARG A N 1
ATOM 1632 C CA . ARG A 1 203 ? -9.375 30.047 -0.384 1 85.81 203 ARG A CA 1
ATOM 1633 C C . ARG A 1 203 ? -9.766 29.578 1.017 1 85.81 203 ARG A C 1
ATOM 1635 O O . ARG A 1 203 ? -10.953 29.516 1.342 1 85.81 203 ARG A O 1
ATOM 1642 N N . SER A 1 204 ? -8.711 29.031 1.667 1 80.25 204 SER A N 1
ATOM 1643 C CA . SER A 1 204 ? -8.938 28.641 3.053 1 80.25 204 SER A CA 1
ATOM 1644 C C . SER A 1 204 ? -8.047 29.422 4.008 1 80.25 204 SER A C 1
ATOM 1646 O O . SER A 1 204 ? -8.367 29.562 5.191 1 80.25 204 SER A O 1
ATOM 1648 N N . TYR A 1 205 ? -6.965 29.875 3.508 1 72.94 205 TYR A N 1
ATOM 1649 C CA . TYR A 1 205 ? -5.988 30.609 4.309 1 72.94 205 TYR A CA 1
ATOM 1650 C C . TYR A 1 205 ? -5.496 31.844 3.564 1 72.94 205 TYR A C 1
ATOM 1652 O O . TYR A 1 205 ? -5.375 31.828 2.336 1 72.94 205 TYR A O 1
ATOM 1660 N N . ARG A 1 206 ? -5.355 32.906 4.352 1 65.38 206 ARG A N 1
ATOM 1661 C CA . ARG A 1 206 ? -4.773 34.125 3.799 1 65.38 206 ARG A CA 1
ATOM 1662 C C . ARG A 1 206 ? -3.504 34.5 4.551 1 65.38 206 ARG A C 1
ATOM 1664 O O . ARG A 1 206 ? -3.529 34.688 5.766 1 65.38 206 ARG A O 1
ATOM 1671 N N . LYS A 1 207 ? -2.508 34.531 3.785 1 63.34 207 LYS A N 1
ATOM 1672 C CA . LYS A 1 207 ? -1.195 34.844 4.344 1 63.34 207 LYS A CA 1
ATOM 1673 C C . LYS A 1 207 ? -1.228 36.156 5.113 1 63.34 207 LYS A C 1
ATOM 1675 O O . LYS A 1 207 ? -0.667 36.25 6.207 1 63.34 207 LYS A O 1
ATOM 1680 N N . ASN A 1 208 ? -1.909 37.094 4.516 1 55.22 208 ASN A N 1
ATOM 1681 C CA . ASN A 1 208 ? -1.927 38.406 5.133 1 55.22 208 ASN A CA 1
ATOM 1682 C C . ASN A 1 208 ? -2.721 38.406 6.438 1 55.22 208 ASN A C 1
ATOM 1684 O O . ASN A 1 208 ? -2.467 39.219 7.324 1 55.22 208 ASN A O 1
ATOM 1688 N N . LEU A 1 209 ? -3.613 37.469 6.5 1 52.12 209 LEU A N 1
ATOM 1689 C CA . LEU A 1 209 ? -4.438 37.375 7.703 1 52.12 209 LEU A CA 1
ATOM 1690 C C . LEU A 1 209 ? -3.836 36.406 8.703 1 52.12 209 LEU A C 1
ATOM 1692 O O . LEU A 1 209 ? -4.234 36.375 9.867 1 52.12 209 LEU A O 1
ATOM 1696 N N . GLN A 1 210 ? -2.828 35.844 8.25 1 59.53 210 GLN A N 1
ATOM 1697 C CA . GLN A 1 210 ? -2.176 34.812 9.039 1 59.53 210 GLN A CA 1
ATOM 1698 C C . GLN A 1 210 ? -3.203 33.906 9.711 1 59.53 210 GLN A C 1
ATOM 1700 O O . GLN A 1 210 ? -3.092 33.625 10.898 1 59.53 210 GLN A O 1
ATOM 1705 N N . GLY A 1 211 ? -4.418 33.719 9 1 65.5 211 GLY A N 1
ATOM 1706 C CA . GLY A 1 211 ? -5.477 32.906 9.57 1 65.5 211 GLY A CA 1
ATOM 1707 C C . GLY A 1 211 ? -6.457 32.406 8.539 1 65.5 211 GLY A C 1
ATOM 1708 O O . GLY A 1 211 ? -6.266 32.594 7.336 1 65.5 211 GLY A O 1
ATOM 1709 N N . VAL A 1 212 ? -7.453 31.672 9.086 1 68.88 212 VAL A N 1
ATOM 1710 C CA . VAL A 1 212 ? -8.5 31.094 8.258 1 68.88 212 VAL A CA 1
ATOM 1711 C C . VAL A 1 212 ? -9.344 32.188 7.637 1 68.88 212 VAL A C 1
ATOM 1713 O O . VAL A 1 212 ? -9.734 33.156 8.32 1 68.88 212 VAL A O 1
ATOM 1716 N N . ASP A 1 213 ? -9.477 32.156 6.375 1 76.38 213 ASP A N 1
ATOM 1717 C CA . ASP A 1 213 ? -10.344 33.094 5.629 1 76.38 213 ASP A CA 1
ATOM 1718 C C . ASP A 1 213 ? -11.695 32.438 5.336 1 76.38 213 ASP A C 1
ATOM 1720 O O . ASP A 1 213 ? -11.961 32.031 4.203 1 76.38 213 ASP A O 1
ATOM 1724 N N . LEU A 1 214 ? -12.562 32.406 6.363 1 80.25 214 LEU A N 1
ATOM 1725 C CA . LEU A 1 214 ? -13.836 31.703 6.242 1 80.25 214 LEU A CA 1
ATOM 1726 C C . LEU A 1 214 ? -14.695 32.312 5.148 1 80.25 214 LEU A C 1
ATOM 1728 O O . LEU A 1 214 ? -15.312 31.609 4.355 1 80.25 214 LEU A O 1
ATOM 1732 N N . LYS A 1 215 ? -14.766 33.656 5.148 1 82.5 215 LYS A N 1
ATOM 1733 C CA . LYS A 1 215 ? -15.609 34.344 4.188 1 82.5 215 LYS A CA 1
ATOM 1734 C C . LYS A 1 215 ? -15.234 33.969 2.754 1 82.5 215 LYS A C 1
ATOM 1736 O O . LYS A 1 215 ? -16.094 33.625 1.948 1 82.5 215 LYS A O 1
ATOM 1741 N N . SER A 1 216 ? -13.953 34.062 2.475 1 86.5 216 SER A N 1
ATOM 1742 C CA . SER A 1 216 ? -13.5 33.719 1.13 1 86.5 216 SER A CA 1
ATOM 1743 C C . SER A 1 216 ? -13.703 32.25 0.847 1 86.5 216 SER A C 1
ATOM 1745 O O . SER A 1 216 ? -14.008 31.844 -0.283 1 86.5 216 SER A O 1
ATOM 1747 N N . CYS A 1 217 ? -13.477 31.438 1.852 1 88.69 217 CYS A N 1
ATOM 1748 C CA . CYS A 1 217 ? -13.695 30 1.731 1 88.69 217 CYS A CA 1
ATOM 1749 C C . CYS A 1 217 ? -15.133 29.703 1.327 1 88.69 217 CYS A C 1
ATOM 1751 O O . CYS A 1 217 ? -15.375 29.016 0.329 1 88.69 217 CYS A O 1
ATOM 1753 N N . LEU A 1 218 ? -16.094 30.312 2.023 1 90.94 218 LEU A N 1
ATOM 1754 C CA . LEU A 1 218 ? -17.516 30.094 1.758 1 90.94 218 LEU A CA 1
ATOM 1755 C C . LEU A 1 218 ? -17.906 30.625 0.383 1 90.94 218 LEU A C 1
ATOM 1757 O O . LEU A 1 218 ? -18.656 29.984 -0.347 1 90.94 218 LEU A O 1
ATOM 1761 N N . SER A 1 219 ? -17.344 31.75 0.044 1 91.38 219 SER A N 1
ATOM 1762 C CA . SER A 1 219 ? -17.625 32.344 -1.254 1 91.38 219 SER A CA 1
ATOM 1763 C C . SER A 1 219 ? -17.141 31.469 -2.395 1 91.38 219 SER A C 1
ATOM 1765 O O . SER A 1 219 ? -17.875 31.234 -3.361 1 91.38 219 SER A O 1
ATOM 1767 N N . ASP A 1 220 ? -15.93 30.984 -2.301 1 93.25 220 ASP A N 1
ATOM 1768 C CA . ASP A 1 220 ? -15.367 30.125 -3.344 1 93.25 220 ASP A CA 1
ATOM 1769 C C . ASP A 1 220 ? -16.172 28.844 -3.492 1 93.25 220 ASP A C 1
ATOM 1771 O O . ASP A 1 220 ? -16.469 28.406 -4.609 1 93.25 220 ASP A O 1
ATOM 1775 N N . LEU A 1 221 ? -16.562 28.219 -2.43 1 93.25 221 LEU A N 1
ATOM 1776 C CA . LEU A 1 221 ? -17.297 26.969 -2.459 1 93.25 221 LEU A CA 1
ATOM 1777 C C . LEU A 1 221 ? -18.734 27.172 -2.949 1 93.25 221 LEU A C 1
ATOM 1779 O O . LEU A 1 221 ? -19.297 26.297 -3.596 1 93.25 221 LEU A O 1
ATOM 1783 N N . PHE A 1 222 ? -19.234 28.375 -2.65 1 92.94 222 PHE A N 1
ATOM 1784 C CA . PHE A 1 222 ? -20.578 28.688 -3.135 1 92.94 222 PHE A CA 1
ATOM 1785 C C . PHE A 1 222 ? -20.578 28.875 -4.648 1 92.94 222 PHE A C 1
ATOM 1787 O O . PHE A 1 222 ? -21.516 28.469 -5.328 1 92.94 222 PHE A O 1
ATOM 1794 N N . ARG A 1 223 ? -19.531 29.406 -5.18 1 91.88 223 ARG A N 1
ATOM 1795 C CA . ARG A 1 223 ? -19.453 29.75 -6.594 1 91.88 223 ARG A CA 1
ATOM 1796 C C . ARG A 1 223 ? -19.031 28.547 -7.43 1 91.88 223 ARG A C 1
ATOM 1798 O O . ARG A 1 223 ? -19.203 28.547 -8.648 1 91.88 223 ARG A O 1
ATOM 1805 N N . ALA A 1 224 ? -18.484 27.609 -6.785 1 90.75 224 ALA A N 1
ATOM 1806 C CA . ALA A 1 224 ? -18 26.422 -7.48 1 90.75 224 ALA A CA 1
ATOM 1807 C C . ALA A 1 224 ? -19.156 25.625 -8.094 1 90.75 224 ALA A C 1
ATOM 1809 O O . ALA A 1 224 ? -20.328 25.906 -7.812 1 90.75 224 ALA A O 1
ATOM 1810 N N . THR A 1 225 ? -18.844 24.734 -9.016 1 88.62 225 THR A N 1
ATOM 1811 C CA . THR A 1 225 ? -19.844 23.891 -9.68 1 88.62 225 THR A CA 1
ATOM 1812 C C . THR A 1 225 ? -20.594 23.047 -8.656 1 88.62 225 THR A C 1
ATOM 1814 O O . THR A 1 225 ? -19.984 22.391 -7.816 1 88.62 225 THR A O 1
ATOM 1817 N N . LYS A 1 226 ? -21.891 23.141 -8.805 1 88.62 226 LYS A N 1
ATOM 1818 C CA . LYS A 1 226 ? -22.75 22.375 -7.91 1 88.62 226 LYS A CA 1
ATOM 1819 C C . LYS A 1 226 ? -22.5 20.875 -8.07 1 88.62 226 LYS A C 1
ATOM 1821 O O . LYS A 1 226 ? -22.344 20.375 -9.195 1 88.62 226 LYS A O 1
ATOM 1826 N N . GLY A 1 227 ? -22.422 20.141 -6.957 1 89.94 227 GLY A N 1
ATOM 1827 C CA . GLY A 1 227 ? -22.234 18.703 -7 1 89.94 227 GLY A CA 1
ATOM 1828 C C . GLY A 1 227 ? -20.781 18.297 -7.184 1 89.94 227 GLY A C 1
ATOM 1829 O O . GLY A 1 227 ? -20.484 17.188 -7.641 1 89.94 227 GLY A O 1
ATOM 1830 N N . SER A 1 228 ? -19.859 19.156 -6.906 1 94.25 228 SER A N 1
ATOM 1831 C CA . SER A 1 228 ? -18.422 18.859 -6.988 1 94.25 228 SER A CA 1
ATOM 1832 C C . SER A 1 228 ? -17.938 18.141 -5.742 1 94.25 228 SER A C 1
ATOM 1834 O O . SER A 1 228 ? -18.734 17.75 -4.887 1 94.25 228 SER A O 1
ATOM 1836 N N . VAL A 1 229 ? -16.688 17.812 -5.723 1 97.12 229 VAL A N 1
ATOM 1837 C CA . VAL A 1 229 ? -16.047 17.172 -4.578 1 97.12 229 VAL A CA 1
ATOM 1838 C C . VAL A 1 229 ? -15.227 18.203 -3.801 1 97.12 229 VAL A C 1
ATOM 1840 O O . VAL A 1 229 ? -14.547 19.047 -4.395 1 97.12 229 VAL A O 1
ATOM 1843 N N . ALA A 1 230 ? -15.367 18.25 -2.475 1 96.69 230 ALA A N 1
ATOM 1844 C CA . ALA A 1 230 ? -14.562 19.125 -1.624 1 96.69 230 ALA A CA 1
ATOM 1845 C C . ALA A 1 230 ? -13.664 18.312 -0.7 1 96.69 230 ALA A C 1
ATOM 1847 O O . ALA A 1 230 ? -14.133 17.438 0.027 1 96.69 230 ALA A O 1
ATOM 1848 N N . LEU A 1 231 ? -12.375 18.547 -0.784 1 97.25 231 LEU A N 1
ATOM 1849 C CA . LEU A 1 231 ? -11.445 18 0.193 1 97.25 231 LEU A CA 1
ATOM 1850 C C . LEU A 1 231 ? -11.375 18.875 1.437 1 97.25 231 LEU A C 1
ATOM 1852 O O . LEU A 1 231 ? -11.109 20.078 1.338 1 97.25 231 LEU A O 1
ATOM 1856 N N . LEU A 1 232 ? -11.648 18.266 2.586 1 94.5 232 LEU A N 1
ATOM 1857 C CA . LEU A 1 232 ? -11.617 18.938 3.877 1 94.5 232 LEU A CA 1
ATOM 1858 C C . LEU A 1 232 ? -10.617 18.281 4.82 1 94.5 232 LEU A C 1
ATOM 1860 O O . LEU A 1 232 ? -10.398 17.062 4.742 1 94.5 232 LEU A O 1
ATOM 1864 N N . GLN A 1 233 ? -10.023 19.047 5.594 1 90.12 233 GLN A N 1
ATOM 1865 C CA . GLN A 1 233 ? -9.195 18.531 6.68 1 90.12 233 GLN A CA 1
ATOM 1866 C C . GLN A 1 233 ? -9.938 18.578 8.008 1 90.12 233 GLN A C 1
ATOM 1868 O O . GLN A 1 233 ? -10.438 19.641 8.414 1 90.12 233 GLN A O 1
ATOM 1873 N N . ALA A 1 234 ? -10 17.469 8.68 1 88 234 ALA A N 1
ATOM 1874 C CA . ALA A 1 234 ? -10.781 17.391 9.914 1 88 234 ALA A CA 1
ATOM 1875 C C . ALA A 1 234 ? -10.219 18.312 10.984 1 88 234 ALA A C 1
ATOM 1877 O O . ALA A 1 234 ? -10.969 18.953 11.719 1 88 234 ALA A O 1
ATOM 1878 N N . SER A 1 235 ? -9.031 18.234 11.141 1 80.06 235 SER A N 1
ATOM 1879 C CA . SER A 1 235 ? -8.328 19.078 12.094 1 80.06 235 SER A CA 1
ATOM 1880 C C . SER A 1 235 ? -6.875 19.281 11.672 1 80.06 235 SER A C 1
ATOM 1882 O O . SER A 1 235 ? -6.316 18.484 10.922 1 80.06 235 SER A O 1
ATOM 1884 N N . GLY A 1 236 ? -6.453 20.219 12.148 1 64.19 236 GLY A N 1
ATOM 1885 C CA . GLY A 1 236 ? -5.055 20.5 11.859 1 64.19 236 GLY A CA 1
ATOM 1886 C C . GLY A 1 236 ? -4.797 20.812 10.391 1 64.19 236 GLY A C 1
ATOM 1887 O O . GLY A 1 236 ? -4 20.125 9.742 1 64.19 236 GLY A O 1
ATOM 1888 N N . GLN A 1 237 ? -5.695 21.516 9.914 1 55.94 237 GLN A N 1
ATOM 1889 C CA . GLN A 1 237 ? -5.527 21.859 8.5 1 55.94 237 GLN A CA 1
ATOM 1890 C C . GLN A 1 237 ? -4.059 22.094 8.164 1 55.94 237 GLN A C 1
ATOM 1892 O O . GLN A 1 237 ? -3.375 22.875 8.836 1 55.94 237 GLN A O 1
ATOM 1897 N N . ASN A 1 238 ? -3.408 20.812 8.094 1 45.53 238 ASN A N 1
ATOM 1898 C CA . ASN A 1 238 ? -2.018 20.922 7.664 1 45.53 238 ASN A CA 1
ATOM 1899 C C . ASN A 1 238 ? -1.804 22.109 6.738 1 45.53 238 ASN A C 1
ATOM 1901 O O . ASN A 1 238 ? -2.365 22.156 5.641 1 45.53 238 ASN A O 1
ATOM 1905 N N . PRO A 1 239 ? -0.897 23 7.41 1 40.72 239 PRO A N 1
ATOM 1906 C CA . PRO A 1 239 ? 0.015 22.922 8.555 1 40.72 239 PRO A CA 1
ATOM 1907 C C . PRO A 1 239 ? -0.664 23.281 9.875 1 40.72 239 PRO A C 1
ATOM 1909 O O . PRO A 1 239 ? -0.235 22.828 10.938 1 40.72 239 PRO A O 1
ATOM 1912 N N . THR A 1 240 ? -1.494 24.453 10.125 1 41.62 240 THR A N 1
ATOM 1913 C CA . THR A 1 240 ? -1.619 25.016 11.461 1 41.62 240 THR A CA 1
ATOM 1914 C C . THR A 1 240 ? -3.086 25.109 11.875 1 41.62 240 THR A C 1
ATOM 1916 O O . THR A 1 240 ? -3.951 25.391 11.039 1 41.62 240 THR A O 1
ATOM 1919 N N . GLY A 1 241 ? -3.623 24.359 12.953 1 38.03 241 GLY A N 1
ATOM 1920 C CA . GLY A 1 241 ? -4.93 24.547 13.57 1 38.03 241 GLY A CA 1
ATOM 1921 C C . GLY A 1 241 ? -4.973 25.703 14.555 1 38.03 241 GLY A C 1
ATOM 1922 O O . GLY A 1 241 ? -4.004 25.938 15.273 1 38.03 241 GLY A O 1
ATOM 1923 N N . MET A 1 242 ? -5.59 26.812 14.523 1 35.81 242 MET A N 1
ATOM 1924 C CA . MET A 1 242 ? -5.656 27.891 15.5 1 35.81 242 MET A CA 1
ATOM 1925 C C . MET A 1 242 ? -6.961 27.828 16.297 1 35.81 242 MET A C 1
ATOM 1927 O O . MET A 1 242 ? -8.023 27.578 15.727 1 35.81 242 MET A O 1
ATOM 1931 N N . HIS A 1 243 ? -6.957 27.531 17.609 1 35.94 243 HIS A N 1
ATOM 1932 C CA . HIS A 1 243 ? -8.141 27.609 18.469 1 35.94 243 HIS A CA 1
ATOM 1933 C C . HIS A 1 243 ? -8.453 29.062 18.828 1 35.94 243 HIS A C 1
ATOM 1935 O O . HIS A 1 243 ? -7.559 29.828 19.172 1 35.94 243 HIS A O 1
ATOM 1941 N N . MET A 1 244 ? -9.695 29.531 18.531 1 30.41 244 MET A N 1
ATOM 1942 C CA . MET A 1 244 ? -10.219 30.812 19.016 1 30.41 244 MET A CA 1
ATOM 1943 C C . MET A 1 244 ? -10.602 30.719 20.484 1 30.41 244 MET A C 1
ATOM 1945 O O . MET A 1 244 ? -11.383 29.859 20.875 1 30.41 244 MET A O 1
ATOM 1949 N N . LYS A 1 245 ? -9.891 31.266 21.422 1 29.92 245 LYS A N 1
ATOM 1950 C CA . LYS A 1 245 ? -10.57 31.656 22.641 1 29.92 245 LYS A CA 1
ATOM 1951 C C . LYS A 1 245 ? -11.758 32.562 22.344 1 29.92 245 LYS A C 1
ATOM 1953 O O . LYS A 1 245 ? -11.656 33.469 21.5 1 29.92 245 LYS A O 1
ATOM 1958 N N . ALA A 1 246 ? -12.992 32.156 22.75 1 27.83 246 ALA A N 1
ATOM 1959 C CA . ALA A 1 246 ? -14.227 32.969 22.75 1 27.83 246 ALA A CA 1
ATOM 1960 C C . ALA A 1 246 ? -13.977 34.375 23.266 1 27.83 246 ALA A C 1
ATOM 1962 O O . ALA A 1 246 ? -14.125 34.625 24.453 1 27.83 246 ALA A O 1
ATOM 1963 N N . ALA A 1 247 ? -13.023 35.094 23.234 1 25.16 247 ALA A N 1
ATOM 1964 C CA . ALA A 1 247 ? -13.234 36.469 23.625 1 25.16 247 ALA A CA 1
ATOM 1965 C C . ALA A 1 247 ? -14.438 37.094 22.922 1 25.16 247 ALA A C 1
ATOM 1967 O O . ALA A 1 247 ? -14.547 37 21.688 1 25.16 247 ALA A O 1
ATOM 1968 N N . PHE A 1 248 ? -15.555 37.469 23.656 1 24.66 248 PHE A N 1
ATOM 1969 C CA . PHE A 1 248 ? -16.875 38.031 23.422 1 24.66 248 PHE A CA 1
ATOM 1970 C C . PHE A 1 248 ? -16.859 39.094 22.328 1 24.66 248 PHE A C 1
ATOM 1972 O O . PHE A 1 248 ? -17.688 39.062 21.422 1 24.66 248 PHE A O 1
ATOM 1979 N N . TYR A 1 249 ? -16.672 40.5 22.906 1 23.53 249 TYR A N 1
ATOM 1980 C CA . TYR A 1 249 ? -17.484 41.719 22.688 1 23.53 249 TYR A CA 1
ATOM 1981 C C . TYR A 1 249 ? -17.453 42.125 21.219 1 23.53 249 TYR A C 1
ATOM 1983 O O . TYR A 1 249 ? -18.516 42.25 20.594 1 23.53 249 TYR A O 1
ATOM 1991 N N . LEU A 1 250 ? -17.062 43.594 21 1 24.88 250 LEU A N 1
ATOM 1992 C CA . LEU A 1 250 ? -17.531 44.75 20.219 1 24.88 250 LEU A CA 1
ATOM 1993 C C . LEU A 1 250 ? -17.203 44.562 18.734 1 24.88 250 LEU A C 1
ATOM 1995 O O . LEU A 1 250 ? -18.016 44.906 17.875 1 24.88 250 LEU A O 1
ATOM 1999 N N . LEU A 1 251 ? -15.898 44.969 18.359 1 23.81 251 LEU A N 1
ATOM 2000 C CA . LEU A 1 251 ? -15.719 45.531 17.031 1 23.81 251 LEU A CA 1
ATOM 2001 C C . LEU A 1 251 ? -15.914 44.469 15.953 1 23.81 251 LEU A C 1
ATOM 2003 O O . LEU A 1 251 ? -15.508 43.312 16.125 1 23.81 251 LEU A O 1
ATOM 2007 N N . VAL A 1 252 ? -17 44.5 15.109 1 27.39 252 VAL A N 1
ATOM 2008 C CA . VAL A 1 252 ? -17.234 44.062 13.742 1 27.39 252 VAL A CA 1
ATOM 2009 C C . VAL A 1 252 ? -15.914 43.688 13.07 1 27.39 252 VAL A C 1
ATOM 2011 O O . VAL A 1 252 ? -15.602 44.219 11.992 1 27.39 252 VAL A O 1
ATOM 2014 N N . ILE A 1 253 ? -14.781 43.875 13.805 1 26.42 253 ILE A N 1
ATOM 2015 C CA . ILE A 1 253 ? -13.609 43.688 12.953 1 26.42 253 ILE A CA 1
ATOM 2016 C C . ILE A 1 253 ? -13.695 42.375 12.219 1 26.42 253 ILE A C 1
ATOM 2018 O O . ILE A 1 253 ? -14.219 41.375 12.758 1 26.42 253 ILE A O 1
ATOM 2022 N N . GLU A 1 254 ? -13.32 42.375 11.008 1 30.09 254 GLU A N 1
ATOM 2023 C CA . GLU A 1 254 ? -13.078 41.312 10.047 1 30.09 254 GLU A CA 1
ATOM 2024 C C . GLU A 1 254 ? -12.609 40.031 10.742 1 30.09 254 GLU A C 1
ATOM 2026 O O . GLU A 1 254 ? -11.617 40.031 11.469 1 30.09 254 GLU A O 1
ATOM 2031 N N . CYS A 1 255 ? -13.43 39.344 11.445 1 30.64 255 CYS A N 1
ATOM 2032 C CA . CYS A 1 255 ? -13.336 38 12.016 1 30.64 255 CYS A CA 1
ATOM 2033 C C . CYS A 1 255 ? -12.258 37.188 11.32 1 30.64 255 CYS A C 1
ATOM 2035 O O . CYS A 1 255 ? -12.547 36.438 10.375 1 30.64 255 CYS A O 1
ATOM 2037 N N . THR A 1 256 ? -11.203 37.906 10.93 1 32.09 256 THR A N 1
ATOM 2038 C CA . THR A 1 256 ? -10.047 37.125 10.484 1 32.09 256 THR A CA 1
ATOM 2039 C C . THR A 1 256 ? -9.625 36.125 11.555 1 32.09 256 THR A C 1
ATOM 2041 O O . THR A 1 256 ? -9.242 36.5 12.656 1 32.09 256 THR A O 1
ATOM 2044 N N . HIS A 1 257 ? -10.438 35.219 11.859 1 36.28 257 HIS A N 1
ATOM 2045 C CA . HIS A 1 257 ? -10.008 34.062 12.672 1 36.28 257 HIS A CA 1
ATOM 2046 C C . HIS A 1 257 ? -8.633 33.594 12.242 1 36.28 257 HIS A C 1
ATOM 2048 O O . HIS A 1 257 ? -8.414 33.281 11.07 1 36.28 257 HIS A O 1
ATOM 2054 N N . LEU A 1 258 ? -7.645 34.031 12.961 1 36.22 258 LEU A N 1
ATOM 2055 C CA . LEU A 1 258 ? -6.246 33.688 12.766 1 36.22 258 LEU A CA 1
ATOM 2056 C C . LEU A 1 258 ? -6.035 32.188 12.906 1 36.22 258 LEU A C 1
ATOM 2058 O O . LEU A 1 258 ? -4.926 31.688 12.711 1 36.22 258 LEU A O 1
ATOM 2062 N N . GLY A 1 259 ? -7.117 31.359 13.297 1 43.47 259 GLY A N 1
ATOM 2063 C CA . GLY A 1 259 ? -6.812 29.953 13.508 1 43.47 259 GLY A CA 1
ATOM 2064 C C . GLY A 1 259 ? -6.953 29.109 12.258 1 43.47 259 GLY A C 1
ATOM 2065 O O . GLY A 1 259 ? -7.496 29.578 11.25 1 43.47 259 GLY A O 1
ATOM 2066 N N . THR A 1 260 ? -6.031 28.078 12.148 1 52.69 260 THR A N 1
ATOM 2067 C CA . THR A 1 260 ? -6.02 27.25 10.945 1 52.69 260 THR A CA 1
ATOM 2068 C C . THR A 1 260 ? -7.164 26.25 10.977 1 52.69 260 THR A C 1
ATOM 2070 O O . THR A 1 260 ? -7.477 25.625 9.953 1 52.69 260 THR A O 1
ATOM 2073 N N . ASP A 1 261 ? -7.781 25.984 12.227 1 65.19 261 ASP A N 1
ATOM 2074 C CA . ASP A 1 261 ? -8.906 25.062 12.266 1 65.19 261 ASP A CA 1
ATOM 2075 C C . ASP A 1 261 ? -10.234 25.812 12.406 1 65.19 261 ASP A C 1
ATOM 2077 O O . ASP A 1 261 ? -10.289 26.859 13.055 1 65.19 261 ASP A O 1
ATOM 2081 N N . PHE A 1 262 ? -11.281 25.422 11.805 1 71 262 PHE A N 1
ATOM 2082 C CA . PHE A 1 262 ? -12.617 26 11.922 1 71 262 PHE A CA 1
ATOM 2083 C C . PHE A 1 262 ? -13.172 25.797 13.328 1 71 262 PHE A C 1
ATOM 2085 O O . PHE A 1 262 ? -12.977 24.734 13.93 1 71 262 PHE A O 1
ATOM 2092 N N . LEU A 1 263 ? -13.664 26.859 13.867 1 70.88 263 LEU A N 1
ATOM 2093 C CA . LEU A 1 263 ? -14.453 26.75 15.086 1 70.88 263 LEU A CA 1
ATOM 2094 C C . LEU A 1 263 ? -15.734 25.969 14.836 1 70.88 263 LEU A C 1
ATOM 2096 O O . LEU A 1 263 ? -16.172 25.828 13.695 1 70.88 263 LEU A O 1
ATOM 2100 N N . PRO A 1 264 ? -16.281 25.422 15.938 1 75.94 264 PRO A N 1
ATOM 2101 C CA . PRO A 1 264 ? -17.5 24.641 15.758 1 75.94 264 PRO A CA 1
ATOM 2102 C C . PRO A 1 264 ? -18.562 25.391 14.953 1 75.94 264 PRO A C 1
ATOM 2104 O O . PRO A 1 264 ? -19.203 24.797 14.07 1 75.94 264 PRO A O 1
ATOM 2107 N N . GLU A 1 265 ? -18.734 26.688 15.219 1 76.38 265 GLU A N 1
ATOM 2108 C CA . GLU A 1 265 ? -19.719 27.484 14.5 1 76.38 265 GLU A CA 1
ATOM 2109 C C . GLU A 1 265 ? -19.344 27.625 13.023 1 76.38 265 GLU A C 1
ATOM 2111 O O . GLU A 1 265 ? -20.219 27.656 12.156 1 76.38 265 GLU A O 1
ATOM 2116 N N . GLN A 1 266 ? -18.094 27.734 12.812 1 82 266 GLN A N 1
ATOM 2117 C CA . GLN A 1 266 ? -17.625 27.859 11.438 1 82 266 GLN A CA 1
ATOM 2118 C C . GLN A 1 266 ? -17.844 26.562 10.656 1 82 266 GLN A C 1
ATOM 2120 O O . GLN A 1 266 ? -18.156 26.594 9.469 1 82 266 GLN A O 1
ATOM 2125 N N . TRP A 1 267 ? -17.672 25.422 11.328 1 88.06 267 TRP A N 1
ATOM 2126 C CA . TRP A 1 267 ? -17.953 24.141 10.703 1 88.06 267 TRP A CA 1
ATOM 2127 C C . TRP A 1 267 ? -19.422 24.031 10.305 1 88.06 267 TRP A C 1
ATOM 2129 O O . TRP A 1 267 ? -19.75 23.469 9.266 1 88.06 267 TRP A O 1
ATOM 2139 N N . GLN A 1 268 ? -20.312 24.578 11.164 1 88.62 268 GLN A N 1
ATOM 2140 C CA . GLN A 1 268 ? -21.75 24.562 10.859 1 88.62 268 GLN A CA 1
ATOM 2141 C C . GLN A 1 268 ? -22.047 25.359 9.594 1 88.62 268 GLN A C 1
ATOM 2143 O O . GLN A 1 268 ? -22.828 24.906 8.75 1 88.62 268 GLN A O 1
ATOM 2148 N N . GLU A 1 269 ? -21.438 26.531 9.516 1 88.75 269 GLU A N 1
ATOM 2149 C CA . GLU A 1 269 ? -21.625 27.359 8.32 1 88.75 269 GLU A CA 1
ATOM 2150 C C . GLU A 1 269 ? -21.078 26.656 7.078 1 88.75 269 GLU A C 1
ATOM 2152 O O . GLU A 1 269 ? -21.734 26.656 6.031 1 88.75 269 GLU A O 1
ATOM 2157 N N . LEU A 1 270 ? -19.922 26.141 7.238 1 91.31 270 LEU A N 1
ATOM 2158 C CA . LEU A 1 270 ? -19.297 25.406 6.133 1 91.31 270 LEU A CA 1
ATOM 2159 C C . LEU A 1 270 ? -20.156 24.219 5.719 1 91.31 270 LEU A C 1
ATOM 2161 O O . LEU A 1 270 ? -20.406 24 4.531 1 91.31 270 LEU A O 1
ATOM 2165 N N . SER A 1 271 ? -20.625 23.469 6.668 1 93.81 271 SER A N 1
ATOM 2166 C CA . SER A 1 271 ? -21.469 22.297 6.414 1 93.81 271 SER A CA 1
ATOM 2167 C C . SER A 1 271 ? -22.719 22.688 5.633 1 93.81 271 SER A C 1
ATOM 2169 O O . SER A 1 271 ? -23.125 21.969 4.715 1 93.81 271 SER A O 1
ATOM 2171 N N . GLN A 1 272 ? -23.312 23.797 5.953 1 92.56 272 GLN A N 1
ATOM 2172 C CA . GLN A 1 272 ? -24.547 24.25 5.305 1 92.56 272 GLN A CA 1
ATOM 2173 C C . GLN A 1 272 ? -24.312 24.562 3.832 1 92.56 272 GLN A C 1
ATOM 2175 O O . GLN A 1 272 ? -25.094 24.188 2.971 1 92.56 272 GLN A O 1
ATOM 2180 N N . ILE A 1 273 ? -23.234 25.266 3.564 1 93.56 273 ILE A N 1
ATOM 2181 C CA . ILE A 1 273 ? -22.922 25.609 2.182 1 93.56 273 ILE A CA 1
ATOM 2182 C C . ILE A 1 273 ? -22.641 24.344 1.378 1 93.56 273 ILE A C 1
ATOM 2184 O O . ILE A 1 273 ? -23.062 24.219 0.229 1 93.56 273 ILE A O 1
ATOM 2188 N N . LEU A 1 274 ? -21.875 23.422 1.963 1 95.06 274 LEU A N 1
ATOM 2189 C CA . LEU A 1 274 ? -21.562 22.172 1.293 1 95.06 274 LEU A CA 1
ATOM 2190 C C . LEU A 1 274 ? -22.812 21.375 0.995 1 95.06 274 LEU A C 1
ATOM 2192 O O . LEU A 1 274 ? -22.938 20.766 -0.07 1 95.06 274 LEU A O 1
ATOM 2196 N N . LYS A 1 275 ? -23.719 21.422 1.886 1 93.12 275 LYS A N 1
ATOM 2197 C CA . LYS A 1 275 ? -24.984 20.719 1.713 1 93.12 275 LYS A CA 1
ATOM 2198 C C . LYS A 1 275 ? -25.844 21.375 0.638 1 93.12 275 LYS A C 1
ATOM 2200 O O . LYS A 1 275 ? -26.375 20.703 -0.241 1 93.12 275 LYS A O 1
ATOM 2205 N N . ASP A 1 276 ? -25.938 22.688 0.705 1 91.75 276 ASP A N 1
ATOM 2206 C CA . ASP A 1 276 ? -26.75 23.453 -0.243 1 91.75 276 ASP A CA 1
ATOM 2207 C C . ASP A 1 276 ? -26.234 23.281 -1.67 1 91.75 276 ASP A C 1
ATOM 2209 O O . ASP A 1 276 ? -27.016 23.219 -2.617 1 91.75 276 ASP A O 1
ATOM 2213 N N . ARG A 1 277 ? -24.938 23.219 -1.736 1 93.19 277 ARG A N 1
ATOM 2214 C CA . ARG A 1 277 ? -24.328 23.109 -3.055 1 93.19 277 ARG A CA 1
ATOM 2215 C C . ARG A 1 277 ? -24.094 21.656 -3.443 1 93.19 277 ARG A C 1
ATOM 2217 O O . ARG A 1 277 ? -23.484 21.375 -4.48 1 93.19 277 ARG A O 1
ATOM 2224 N N . LYS A 1 278 ? -24.469 20.672 -2.594 1 92.5 278 LYS A N 1
ATOM 2225 C CA . LYS A 1 278 ? -24.5 19.234 -2.85 1 92.5 278 LYS A CA 1
ATOM 2226 C C . LYS A 1 278 ? -23.094 18.688 -3.096 1 92.5 278 LYS A C 1
ATOM 2228 O O . LYS A 1 278 ? -22.891 17.922 -4.027 1 92.5 278 LYS A O 1
ATOM 2233 N N . TYR A 1 279 ? -22.172 19.156 -2.314 1 94.62 279 TYR A N 1
ATOM 2234 C CA . TYR A 1 279 ? -20.812 18.656 -2.412 1 94.62 279 TYR A CA 1
ATOM 2235 C C . TYR A 1 279 ? -20.734 17.219 -1.896 1 94.62 279 TYR A C 1
ATOM 2237 O O . TYR A 1 279 ? -21.406 16.859 -0.933 1 94.62 279 TYR A O 1
ATOM 2245 N N . LEU A 1 280 ? -19.953 16.359 -2.561 1 96.62 280 LEU A N 1
ATOM 2246 C CA . LEU A 1 280 ? -19.359 15.203 -1.893 1 96.62 280 LEU A CA 1
ATOM 2247 C C . LEU A 1 280 ? -18.141 15.609 -1.071 1 96.62 280 LEU A C 1
ATOM 2249 O O . LEU A 1 280 ? -17.156 16.109 -1.62 1 96.62 280 LEU A O 1
ATOM 2253 N N . CYS A 1 281 ? -18.203 15.398 0.214 1 97.12 281 CYS A N 1
ATOM 2254 C CA . CYS A 1 281 ? -17.125 15.82 1.098 1 97.12 281 CYS A CA 1
ATOM 2255 C C . CYS A 1 281 ? -16.141 14.68 1.344 1 97.12 281 CYS A C 1
ATOM 2257 O O . CYS A 1 281 ? -16.547 13.594 1.77 1 97.12 281 CYS A O 1
ATOM 2259 N N . VAL A 1 282 ? -14.883 14.883 1.013 1 98.19 282 VAL A N 1
ATOM 2260 C CA . VAL A 1 282 ? -13.781 14.016 1.399 1 98.19 282 VAL A CA 1
ATOM 2261 C C . VAL A 1 282 ? -13.031 14.617 2.584 1 98.19 282 VAL A C 1
ATOM 2263 O O . VAL A 1 282 ? -12.508 15.734 2.492 1 98.19 282 VAL A O 1
ATOM 2266 N N . VAL A 1 283 ? -12.969 13.906 3.676 1 97.44 283 VAL A N 1
ATOM 2267 C CA . VAL A 1 283 ? -12.367 14.43 4.898 1 97.44 283 VAL A CA 1
ATOM 2268 C C . VAL A 1 283 ? -11.047 13.719 5.168 1 97.44 283 VAL A C 1
ATOM 2270 O O . VAL A 1 283 ? -11.016 12.5 5.355 1 97.44 283 VAL A O 1
ATOM 2273 N N . ASP A 1 284 ? -9.984 14.422 5.164 1 96.62 284 ASP A N 1
ATOM 2274 C CA . ASP A 1 284 ? -8.672 13.922 5.582 1 96.62 284 ASP A CA 1
ATOM 2275 C C . ASP A 1 284 ? -8.492 14.062 7.094 1 96.62 284 ASP A C 1
ATOM 2277 O O . ASP A 1 284 ? -8.344 15.18 7.602 1 96.62 284 ASP A O 1
ATOM 2281 N N . MET A 1 285 ? -8.523 12.961 7.789 1 95.44 285 MET A N 1
ATOM 2282 C CA . MET A 1 285 ? -8.297 12.922 9.234 1 95.44 285 MET A CA 1
ATOM 2283 C C . MET A 1 285 ? -6.91 12.367 9.547 1 95.44 285 MET A C 1
ATOM 2285 O O . MET A 1 285 ? -6.781 11.234 10 1 95.44 285 MET A O 1
ATOM 2289 N N . ALA A 1 286 ? -5.914 13.18 9.516 1 91.06 286 ALA A N 1
ATOM 2290 C CA . ALA A 1 286 ? -4.52 12.742 9.555 1 91.06 286 ALA A CA 1
ATOM 2291 C C . ALA A 1 286 ? -3.971 12.781 10.977 1 91.06 286 ALA A C 1
ATOM 2293 O O . ALA A 1 286 ? -3.043 12.039 11.312 1 91.06 286 ALA A O 1
ATOM 2294 N N . HIS A 1 287 ? -4.492 13.68 11.852 1 91.19 287 HIS A N 1
ATOM 2295 C CA . HIS A 1 287 ? -3.787 13.969 13.094 1 91.19 287 HIS A CA 1
ATOM 2296 C C . HIS A 1 287 ? -4.738 13.945 14.281 1 91.19 287 HIS A C 1
ATOM 2298 O O . HIS A 1 287 ? -4.617 14.758 15.203 1 91.19 287 HIS A O 1
ATOM 2304 N N . GLN A 1 288 ? -5.711 13.062 14.273 1 93.75 288 GLN A N 1
ATOM 2305 C CA . GLN A 1 288 ? -6.652 13.031 15.383 1 93.75 288 GLN A CA 1
ATOM 2306 C C . GLN A 1 288 ? -5.93 12.82 16.719 1 93.75 288 GLN A C 1
ATOM 2308 O O . GLN A 1 288 ? -5.145 11.883 16.859 1 93.75 288 GLN A O 1
ATOM 2313 N N . GLY A 1 289 ? -6.148 13.711 17.641 1 93.56 289 GLY A N 1
ATOM 2314 C CA . GLY A 1 289 ? -5.543 13.648 18.953 1 93.56 289 GLY A CA 1
ATOM 2315 C C . GLY A 1 289 ? -4.27 14.469 19.062 1 93.56 289 GLY A C 1
ATOM 2316 O O . GLY A 1 289 ? -3.797 14.742 20.172 1 93.56 289 GLY A O 1
ATOM 2317 N N . LEU A 1 290 ? -3.771 14.93 17.969 1 92.12 290 LEU A N 1
ATOM 2318 C CA . LEU A 1 290 ? -2.457 15.562 18 1 92.12 290 LEU A CA 1
ATOM 2319 C C . LEU A 1 290 ? -2.557 17.047 17.656 1 92.12 290 LEU A C 1
ATOM 2321 O O . LEU A 1 290 ? -1.55 17.75 17.656 1 92.12 290 LEU A O 1
ATOM 2325 N N . VAL A 1 291 ? -3.725 17.469 17.344 1 90.38 291 VAL A N 1
ATOM 2326 C CA . VAL A 1 291 ? -3.883 18.875 17.016 1 90.38 291 VAL A CA 1
ATOM 2327 C C . VAL A 1 291 ? -4.227 19.672 18.266 1 90.38 291 VAL A C 1
ATOM 2329 O O . VAL A 1 291 ? -3.48 20.578 18.672 1 90.38 291 VAL A O 1
ATOM 2332 N N . HIS A 1 292 ? -5.246 19.25 19.016 1 89.44 292 HIS A N 1
ATOM 2333 C CA . HIS A 1 292 ? -5.688 19.953 20.219 1 89.44 292 HIS A CA 1
ATOM 2334 C C . HIS A 1 292 ? -5.363 19.141 21.469 1 89.44 292 HIS A C 1
ATOM 2336 O O . HIS A 1 292 ? -5.645 19.594 22.578 1 89.44 292 HIS A O 1
ATOM 2342 N N . GLY A 1 293 ? -4.801 17.969 21.25 1 91.19 293 GLY A N 1
ATOM 2343 C CA . GLY A 1 293 ? -4.535 17.078 22.391 1 91.19 293 GLY A CA 1
ATOM 2344 C C . GLY A 1 293 ? -5.777 16.375 22.891 1 91.19 293 GLY A C 1
ATOM 2345 O O . GLY A 1 293 ? -5.809 15.914 24.031 1 91.19 293 GLY A O 1
ATOM 2346 N N . ASN A 1 294 ? -6.754 16.422 22.094 1 93 294 ASN A N 1
ATOM 2347 C CA . ASN A 1 294 ? -8.047 15.82 22.406 1 93 294 ASN A CA 1
ATOM 2348 C C . ASN A 1 294 ? -8.68 15.164 21.188 1 93 294 ASN A C 1
ATOM 2350 O O . ASN A 1 294 ? -8.969 15.828 20.203 1 93 294 ASN A O 1
ATOM 2354 N N . ILE A 1 295 ? -8.945 13.82 21.328 1 94.06 295 ILE A N 1
ATOM 2355 C CA . ILE A 1 295 ? -9.391 13.016 20.203 1 94.06 295 ILE A CA 1
ATOM 2356 C C . ILE A 1 295 ? -10.789 13.461 19.781 1 94.06 295 ILE A C 1
ATOM 2358 O O . ILE A 1 295 ? -11.133 13.414 18.594 1 94.06 295 ILE A O 1
ATOM 2362 N N . ASP A 1 296 ? -11.602 13.961 20.656 1 92.69 296 ASP A N 1
ATOM 2363 C CA . ASP A 1 296 ? -12.969 14.367 20.344 1 92.69 296 ASP A CA 1
ATOM 2364 C C . ASP A 1 296 ? -12.992 15.75 19.688 1 92.69 296 ASP A C 1
ATOM 2366 O O . ASP A 1 296 ? -13.727 15.969 18.719 1 92.69 296 ASP A O 1
ATOM 2370 N N . THR A 1 297 ? -12.18 16.672 20.219 1 90.88 297 THR A N 1
ATOM 2371 C CA . THR A 1 297 ? -12.102 18 19.625 1 90.88 297 THR A CA 1
ATOM 2372 C C . THR A 1 297 ? -11.609 17.938 18.188 1 90.88 297 THR A C 1
ATOM 2374 O O . THR A 1 297 ? -12.125 18.625 17.312 1 90.88 297 THR A O 1
ATOM 2377 N N . ASP A 1 298 ? -10.688 17.047 17.984 1 92.88 298 ASP A N 1
ATOM 2378 C CA . ASP A 1 298 ? -10.086 16.922 16.656 1 92.88 298 ASP A CA 1
ATOM 2379 C C . ASP A 1 298 ? -11.055 16.266 15.68 1 92.88 298 ASP A C 1
ATOM 2381 O O . ASP A 1 298 ? -10.836 16.297 14.461 1 92.88 298 ASP A O 1
ATOM 2385 N N . ALA A 1 299 ? -12.156 15.664 16.156 1 94.12 299 ALA A N 1
ATOM 2386 C CA . ALA A 1 299 ? -13.109 14.969 15.289 1 94.12 299 ALA A CA 1
ATOM 2387 C C . ALA A 1 299 ? -14.391 15.773 15.133 1 94.12 299 ALA A C 1
ATOM 2389 O O . ALA A 1 299 ? -15.336 15.336 14.469 1 94.12 299 ALA A O 1
ATOM 2390 N N . LEU A 1 300 ? -14.477 16.984 15.648 1 90.56 300 LEU A N 1
ATOM 2391 C CA . LEU A 1 300 ? -15.703 17.781 15.695 1 90.56 300 LEU A CA 1
ATOM 2392 C C . LEU A 1 300 ? -16.203 18.094 14.297 1 90.56 300 LEU A C 1
ATOM 2394 O O . LEU A 1 300 ? -17.406 18.016 14.023 1 90.56 300 LEU A O 1
ATOM 2398 N N . GLY A 1 301 ? -15.289 18.531 13.422 1 90.38 301 GLY A N 1
ATOM 2399 C CA . GLY A 1 301 ? -15.688 18.859 12.062 1 90.38 301 GLY A CA 1
ATOM 2400 C C . GLY A 1 301 ? -16.344 17.703 11.336 1 90.38 301 GLY A C 1
ATOM 2401 O O . GLY A 1 301 ? -17.406 17.859 10.742 1 90.38 301 GLY A O 1
ATOM 2402 N N . LEU A 1 302 ? -15.719 16.516 11.391 1 94 302 LEU A N 1
ATOM 2403 C CA . LEU A 1 302 ? -16.266 15.312 10.766 1 94 302 LEU A CA 1
ATOM 2404 C C . LEU A 1 302 ? -17.641 14.984 11.336 1 94 302 LEU A C 1
ATOM 2406 O O . LEU A 1 302 ? -18.578 14.727 10.578 1 94 302 LEU A O 1
ATOM 2410 N N . ARG A 1 303 ? -17.75 15.023 12.633 1 92.94 303 ARG A N 1
ATOM 2411 C CA . ARG A 1 303 ? -18.984 14.617 13.312 1 92.94 303 ARG A CA 1
ATOM 2412 C C . ARG A 1 303 ? -20.109 15.609 13.039 1 92.94 303 ARG A C 1
ATOM 2414 O O . ARG A 1 303 ? -21.266 15.219 12.953 1 92.94 303 ARG A O 1
ATOM 2421 N N . GLN A 1 304 ? -19.734 16.906 12.844 1 90.75 304 GLN A N 1
ATOM 2422 C CA . GLN A 1 304 ? -20.719 17.906 12.453 1 90.75 304 GLN A CA 1
ATOM 2423 C C . GLN A 1 304 ? -21.281 17.609 11.07 1 90.75 304 GLN A C 1
ATOM 2425 O O . GLN A 1 304 ? -22.5 17.703 10.859 1 90.75 304 GLN A O 1
ATOM 2430 N N . LEU A 1 305 ? -20.422 17.266 10.125 1 93.5 305 LEU A N 1
ATOM 2431 C CA . LEU A 1 305 ? -20.875 16.922 8.781 1 93.5 305 LEU A CA 1
ATOM 2432 C C . LEU A 1 305 ? -21.844 15.758 8.828 1 93.5 305 LEU A C 1
ATOM 2434 O O . LEU A 1 305 ? -22.891 15.781 8.156 1 93.5 305 LEU A O 1
ATOM 2438 N N . ILE A 1 306 ? -21.531 14.766 9.602 1 92 306 ILE A N 1
ATOM 2439 C CA . ILE A 1 306 ? -22.375 13.578 9.688 1 92 306 ILE A CA 1
ATOM 2440 C C . ILE A 1 306 ? -23.719 13.93 10.312 1 92 306 ILE A C 1
ATOM 2442 O O . ILE A 1 306 ? -24.766 13.5 9.828 1 92 306 ILE A O 1
ATOM 2446 N N . GLN A 1 307 ? -23.672 14.703 11.297 1 88.69 307 GLN A N 1
ATOM 2447 C CA . GLN A 1 307 ? -24.891 15.133 11.977 1 88.69 307 GLN A CA 1
ATOM 2448 C C . GLN A 1 307 ? -25.797 15.922 11.031 1 88.69 307 GLN A C 1
ATOM 2450 O O . GLN A 1 307 ? -27.031 15.859 11.133 1 88.69 307 GLN A O 1
ATOM 2455 N N . ASP A 1 308 ? -25.172 16.641 10.203 1 91.38 308 ASP A N 1
ATOM 2456 C CA . ASP A 1 308 ? -25.938 17.469 9.266 1 91.38 308 ASP A CA 1
ATOM 2457 C C . ASP A 1 308 ? -26.438 16.641 8.094 1 91.38 308 ASP A C 1
ATOM 2459 O O . ASP A 1 308 ? -27.109 17.172 7.191 1 91.38 308 ASP A O 1
ATOM 2463 N N . GLY A 1 309 ? -26.109 15.336 8.008 1 90.31 309 GLY A N 1
ATOM 2464 C CA . GLY A 1 309 ? -26.703 14.438 7.039 1 90.31 309 GLY A CA 1
ATOM 2465 C C . GLY A 1 309 ? -25.828 14.219 5.812 1 90.31 309 GLY A C 1
ATOM 2466 O O . GLY A 1 309 ? -26.281 13.625 4.828 1 90.31 309 GLY A O 1
ATOM 2467 N N . HIS A 1 310 ? -24.578 14.672 5.871 1 93.81 310 HIS A N 1
ATOM 2468 C CA . HIS A 1 310 ? -23.672 14.453 4.742 1 93.81 310 HIS A CA 1
ATOM 2469 C C . HIS A 1 310 ? -23.281 12.984 4.617 1 93.81 310 HIS A C 1
ATOM 2471 O O . HIS A 1 310 ? -23.078 12.312 5.629 1 93.81 310 HIS A O 1
ATOM 2477 N N . GLN A 1 311 ? -23.234 12.422 3.404 1 94 311 GLN A N 1
ATOM 2478 C CA . GLN A 1 311 ? -22.516 11.188 3.113 1 94 311 GLN A CA 1
ATOM 2479 C C . GLN A 1 311 ? -21.062 11.469 2.783 1 94 311 GLN A C 1
ATOM 2481 O O . GLN A 1 311 ? -20.719 11.727 1.626 1 94 311 GLN A O 1
ATOM 2486 N N . VAL A 1 312 ? -20.219 11.32 3.762 1 96.44 312 VAL A N 1
ATOM 2487 C CA . VAL A 1 312 ? -18.828 11.742 3.635 1 96.44 312 VAL A CA 1
ATOM 2488 C C . VAL A 1 312 ? -17.953 10.539 3.301 1 96.44 312 VAL A C 1
ATOM 2490 O O . VAL A 1 312 ? -18.344 9.391 3.529 1 96.44 312 VAL A O 1
ATOM 2493 N N . ILE A 1 313 ? -16.859 10.797 2.658 1 98.31 313 ILE A N 1
ATOM 2494 C CA . ILE A 1 313 ? -15.719 9.883 2.539 1 98.31 313 ILE A CA 1
ATOM 2495 C C . ILE A 1 313 ? -14.633 10.281 3.531 1 98.31 313 ILE A C 1
ATOM 2497 O O . ILE A 1 313 ? -14.133 11.406 3.492 1 98.31 313 ILE A O 1
ATOM 2501 N N . VAL A 1 314 ? -14.273 9.383 4.445 1 98.06 314 VAL A N 1
ATOM 2502 C CA . VAL A 1 314 ? -13.328 9.711 5.508 1 98.06 314 VAL A CA 1
ATOM 2503 C C . VAL A 1 314 ? -12.031 8.938 5.305 1 98.06 314 VAL A C 1
ATOM 2505 O O . VAL A 1 314 ? -12.039 7.707 5.262 1 98.06 314 VAL A O 1
ATOM 2508 N N . CYS A 1 315 ? -10.953 9.641 5.109 1 98.38 315 CYS A N 1
ATOM 2509 C CA . CYS A 1 315 ? -9.602 9.086 5.059 1 98.38 315 CYS A CA 1
ATOM 2510 C C . CYS A 1 315 ? -8.891 9.25 6.395 1 98.38 315 CYS A C 1
ATOM 2512 O O . CYS A 1 315 ? -8.406 10.336 6.711 1 98.38 315 CYS A O 1
ATOM 2514 N N . GLN A 1 316 ? -8.766 8.164 7.121 1 97.38 316 GLN A N 1
ATOM 2515 C CA . GLN A 1 316 ? -8.258 8.188 8.492 1 97.38 316 GLN A CA 1
ATOM 2516 C C . GLN A 1 316 ? -6.836 7.645 8.562 1 97.38 316 GLN A C 1
ATOM 2518 O O . GLN A 1 316 ? -6.574 6.523 8.133 1 97.38 316 GLN A O 1
ATOM 2523 N N . SER A 1 317 ? -5.941 8.477 9.023 1 95.38 317 SER A N 1
ATOM 2524 C CA . SER A 1 317 ? -4.594 7.996 9.312 1 95.38 317 SER A CA 1
ATOM 2525 C C . SER A 1 317 ? -4.434 7.652 10.789 1 95.38 317 SER A C 1
ATOM 2527 O O . SER A 1 317 ? -4.723 8.477 11.656 1 95.38 317 SER A O 1
ATOM 2529 N N . LEU A 1 318 ? -3.98 6.52 11.055 1 96.62 318 LEU A N 1
ATOM 2530 C CA . LEU A 1 318 ? -3.652 6.125 12.422 1 96.62 318 LEU A CA 1
ATOM 2531 C C . LEU A 1 318 ? -2.143 6.078 12.625 1 96.62 318 LEU A C 1
ATOM 2533 O O . LEU A 1 318 ? -1.67 5.922 13.758 1 96.62 318 LEU A O 1
ATOM 2537 N N . SER A 1 319 ? -1.435 6.332 11.555 1 91.12 319 SER A N 1
ATOM 2538 C CA . SER A 1 319 ? 0.024 6.332 11.594 1 91.12 319 SER A CA 1
ATOM 2539 C C . SER A 1 319 ? 0.552 7.48 12.445 1 91.12 319 SER A C 1
ATOM 2541 O O . SER A 1 319 ? 1.479 7.301 13.234 1 91.12 319 SER A O 1
ATOM 2543 N N . LYS A 1 320 ? -0.023 8.578 12.25 1 85.81 320 LYS A N 1
ATOM 2544 C CA . LYS A 1 320 ? 0.431 9.766 12.961 1 85.81 320 LYS A CA 1
ATOM 2545 C C . LYS A 1 320 ? -0.112 9.789 14.383 1 85.81 320 LYS A C 1
ATOM 2547 O O . LYS A 1 320 ? 0.631 10.055 15.336 1 85.81 320 LYS A O 1
ATOM 2552 N N . SER A 1 321 ? -1.36 9.43 14.516 1 93.31 321 SER A N 1
ATOM 2553 C CA . SER A 1 321 ? -2.023 9.484 15.812 1 93.31 321 SER A CA 1
ATOM 2554 C C . SER A 1 321 ? -1.36 8.539 16.812 1 93.31 321 SER A C 1
ATOM 2556 O O . SER A 1 321 ? -1.334 8.812 18.016 1 93.31 321 SER A O 1
ATOM 2558 N N . PHE A 1 322 ? -0.839 7.461 16.297 1 95.56 322 PHE A N 1
ATOM 2559 C CA . PHE A 1 322 ? -0.252 6.465 17.188 1 95.56 322 PHE A CA 1
ATOM 2560 C C . PHE A 1 322 ? 1.265 6.438 17.047 1 95.56 322 PHE A C 1
ATOM 2562 O O . PHE A 1 322 ? 1.924 5.523 17.547 1 95.56 322 PHE A O 1
ATOM 2569 N N . SER A 1 323 ? 1.818 7.434 16.359 1 90.44 323 SER A N 1
ATOM 2570 C CA . SER A 1 323 ? 3.252 7.516 16.094 1 90.44 323 SER A CA 1
ATOM 2571 C C . SER A 1 323 ? 3.775 6.223 15.484 1 90.44 323 SER A C 1
ATOM 2573 O O . SER A 1 323 ? 4.742 5.641 15.977 1 90.44 323 SER A O 1
ATOM 2575 N N . LEU A 1 324 ? 3.086 5.75 14.445 1 90.44 324 LEU A N 1
ATOM 2576 C CA . LEU A 1 324 ? 3.439 4.551 13.695 1 90.44 324 LEU A CA 1
ATOM 2577 C C . LEU A 1 324 ? 3.834 4.895 12.266 1 90.44 324 LEU A C 1
ATOM 2579 O O . LEU A 1 324 ? 3.484 4.176 11.328 1 90.44 324 LEU A O 1
ATOM 2583 N N . GLN A 1 325 ? 4.516 5.938 12.102 1 82.62 325 GLN A N 1
ATOM 2584 C CA . GLN A 1 325 ? 4.848 6.395 10.75 1 82.62 325 GLN A CA 1
ATOM 2585 C C . GLN A 1 325 ? 5.664 5.348 10 1 82.62 325 GLN A C 1
ATOM 2587 O O . GLN A 1 325 ? 5.539 5.211 8.781 1 82.62 325 GLN A O 1
ATOM 2592 N N . GLY A 1 326 ? 6.48 4.574 10.711 1 85.38 326 GLY A N 1
ATOM 2593 C CA . GLY A 1 326 ? 7.266 3.525 10.07 1 85.38 326 GLY A CA 1
ATOM 2594 C C . GLY A 1 326 ? 6.457 2.277 9.773 1 85.38 326 GLY A C 1
ATOM 2595 O O . GLY A 1 326 ? 6.93 1.38 9.07 1 85.38 326 GLY A O 1
ATOM 2596 N N . ASN A 1 327 ? 5.27 2.145 10.273 1 90.25 327 ASN A N 1
ATOM 2597 C CA . ASN A 1 327 ? 4.34 1.044 10.062 1 90.25 327 ASN A CA 1
ATOM 2598 C C . ASN A 1 327 ? 2.928 1.552 9.781 1 90.25 327 ASN A C 1
ATOM 2600 O O . ASN A 1 327 ? 1.995 1.256 10.531 1 90.25 327 ASN A O 1
ATOM 2604 N N . ALA A 1 328 ? 2.848 2.207 8.648 1 91.12 328 ALA A N 1
ATOM 2605 C CA . ALA A 1 328 ? 1.68 3.012 8.297 1 91.12 328 ALA A CA 1
ATOM 2606 C C . ALA A 1 328 ? 0.415 2.156 8.266 1 91.12 328 ALA A C 1
ATOM 2608 O O . ALA A 1 328 ? 0.434 1.028 7.766 1 91.12 328 ALA A O 1
ATOM 2609 N N . ILE A 1 329 ? -0.647 2.674 8.82 1 95.06 329 ILE A N 1
ATOM 2610 C CA . ILE A 1 329 ? -1.955 2.029 8.875 1 95.06 329 ILE A CA 1
ATOM 2611 C C . ILE A 1 329 ? -3.053 3.092 8.883 1 95.06 329 ILE A C 1
ATOM 2613 O O . ILE A 1 329 ? -2.873 4.172 9.453 1 95.06 329 ILE A O 1
ATOM 2617 N N . GLY A 1 330 ? -4.086 2.895 8.148 1 96.81 330 GLY A N 1
ATOM 2618 C CA . GLY A 1 330 ? -5.246 3.773 8.102 1 96.81 330 GLY A CA 1
ATOM 2619 C C . GLY A 1 330 ? -6.516 3.064 7.664 1 96.81 330 GLY A C 1
ATOM 2620 O O . GLY A 1 330 ? -6.555 1.833 7.609 1 96.81 330 GLY A O 1
ATOM 2621 N N . THR A 1 331 ? -7.598 3.812 7.531 1 97.75 331 THR A N 1
ATOM 2622 C CA . THR A 1 331 ? -8.867 3.303 7.039 1 97.75 331 THR A CA 1
ATOM 2623 C C . THR A 1 331 ? -9.492 4.273 6.035 1 97.75 331 THR A C 1
ATOM 2625 O O . THR A 1 331 ? -9.188 5.469 6.051 1 97.75 331 THR A O 1
ATOM 2628 N N . LEU A 1 332 ? -10.188 3.764 5.125 1 98.56 332 LEU A N 1
ATOM 2629 C CA . LEU A 1 332 ? -11.102 4.496 4.254 1 98.56 332 LEU A CA 1
ATOM 2630 C C . LEU A 1 332 ? -12.539 4.07 4.492 1 98.56 332 LEU A C 1
ATOM 2632 O O . LEU A 1 332 ? -12.859 2.881 4.453 1 98.56 332 LEU A O 1
ATOM 2636 N N . SER A 1 333 ? -13.352 5.016 4.812 1 97.94 333 SER A N 1
ATOM 2637 C CA . SER A 1 333 ? -14.75 4.691 5.059 1 97.94 333 SER A CA 1
ATOM 2638 C C . SER A 1 333 ? -15.68 5.652 4.32 1 97.94 333 SER A C 1
ATOM 2640 O O . SER A 1 333 ? -15.336 6.82 4.117 1 97.94 333 SER A O 1
ATOM 2642 N N . VAL A 1 334 ? -16.781 5.172 3.879 1 97.62 334 VAL A N 1
ATOM 2643 C CA . VAL A 1 334 ? -17.797 5.918 3.137 1 97.62 334 VAL A CA 1
ATOM 2644 C C . VAL A 1 334 ? -19.172 5.73 3.793 1 97.62 334 VAL A C 1
ATOM 2646 O O . VAL A 1 334 ? -19.609 4.598 4.004 1 97.62 334 VAL A O 1
ATOM 2649 N N . VAL A 1 335 ? -19.812 6.832 4.133 1 96 335 VAL A N 1
ATOM 2650 C CA . VAL A 1 335 ? -21.156 6.785 4.711 1 96 335 VAL A CA 1
ATOM 2651 C C . VAL A 1 335 ? -22.172 6.5 3.617 1 96 335 VAL A C 1
ATOM 2653 O O . VAL A 1 335 ? -22.141 7.117 2.551 1 96 335 VAL A O 1
ATOM 2656 N N . THR A 1 336 ? -23.031 5.555 3.854 1 94.62 336 THR A N 1
ATOM 2657 C CA . THR A 1 336 ? -24.062 5.148 2.912 1 94.62 336 THR A CA 1
ATOM 2658 C C . THR A 1 336 ? -25.438 5.172 3.574 1 94.62 336 THR A C 1
ATOM 2660 O O . THR A 1 336 ? -25.547 5.32 4.793 1 94.62 336 THR A O 1
ATOM 2663 N N . SER A 1 337 ? -26.516 4.988 2.762 1 91.38 337 SER A N 1
ATOM 2664 C CA . SER A 1 337 ? -27.859 5.148 3.27 1 91.38 337 SER A CA 1
ATOM 2665 C C . SER A 1 337 ? -28.438 3.814 3.736 1 91.38 337 SER A C 1
ATOM 2667 O O . SER A 1 337 ? -29.359 3.781 4.551 1 91.38 337 SER A O 1
ATOM 2669 N N . ASN A 1 338 ? -27.969 2.744 3.133 1 90.31 338 ASN A N 1
ATOM 2670 C CA . ASN A 1 338 ? -28.516 1.429 3.451 1 90.31 338 ASN A CA 1
ATOM 2671 C C . ASN A 1 338 ? -27.516 0.319 3.141 1 90.31 338 ASN A C 1
ATOM 2673 O O . ASN A 1 338 ? -26.422 0.586 2.637 1 90.31 338 ASN A O 1
ATOM 2677 N N . GLN A 1 339 ? -27.953 -0.864 3.41 1 91.81 339 GLN A N 1
ATOM 2678 C CA . GLN A 1 339 ? -27.078 -2.02 3.299 1 91.81 339 GLN A CA 1
ATOM 2679 C C . GLN A 1 339 ? -26.703 -2.287 1.844 1 91.81 339 GLN A C 1
ATOM 2681 O O . GLN A 1 339 ? -25.562 -2.686 1.552 1 91.81 339 GLN A O 1
ATOM 2686 N N . GLN A 1 340 ? -27.609 -2.104 0.989 1 91.5 340 GLN A N 1
ATOM 2687 C CA . GLN A 1 340 ? -27.344 -2.338 -0.426 1 91.5 340 GLN A CA 1
ATOM 2688 C C . GLN A 1 340 ? -26.281 -1.379 -0.953 1 91.5 340 GLN A C 1
ATOM 2690 O O . GLN A 1 340 ? -25.359 -1.795 -1.649 1 91.5 340 GLN A O 1
ATOM 2695 N N . GLU A 1 341 ? -26.453 -0.082 -0.594 1 93.81 341 GLU A N 1
ATOM 2696 C CA . GLU A 1 341 ? -25.453 0.907 -0.975 1 93.81 341 GLU A CA 1
ATOM 2697 C C . GLU A 1 341 ? -24.094 0.58 -0.361 1 93.81 341 GLU A C 1
ATOM 2699 O O . GLU A 1 341 ? -23.047 0.718 -1.019 1 93.81 341 GLU A O 1
ATOM 2704 N N . LYS A 1 342 ? -24.172 0.162 0.873 1 94.81 342 LYS A N 1
ATOM 2705 C CA . LYS A 1 342 ? -22.938 -0.188 1.581 1 94.81 342 LYS A CA 1
ATOM 2706 C C . LYS A 1 342 ? -22.188 -1.296 0.854 1 94.81 342 LYS A C 1
ATOM 2708 O O . LYS A 1 342 ? -20.969 -1.205 0.667 1 94.81 342 LYS A O 1
ATOM 2713 N N . GLU A 1 343 ? -22.891 -2.299 0.42 1 92.44 343 GLU A N 1
ATOM 2714 C CA . GLU A 1 343 ? -22.281 -3.432 -0.272 1 92.44 343 GLU A CA 1
ATOM 2715 C C . GLU A 1 343 ? -21.703 -3.006 -1.618 1 92.44 343 GLU A C 1
ATOM 2717 O O . GLU A 1 343 ? -20.609 -3.447 -1.998 1 92.44 343 GLU A O 1
ATOM 2722 N N . SER A 1 344 ? -22.422 -2.172 -2.291 1 94.88 344 SER A N 1
ATOM 2723 C CA . SER A 1 344 ? -21.938 -1.676 -3.576 1 94.88 344 SER A CA 1
ATOM 2724 C C . SER A 1 344 ? -20.672 -0.859 -3.414 1 94.88 344 SER A C 1
ATOM 2726 O O . SER A 1 344 ? -19.672 -1.101 -4.105 1 94.88 344 SER A O 1
ATOM 2728 N N . VAL A 1 345 ? -20.688 0.092 -2.461 1 96.69 345 VAL A N 1
ATOM 2729 C CA . VAL A 1 345 ? -19.531 0.947 -2.217 1 96.69 345 VAL A CA 1
ATOM 2730 C C . VAL A 1 345 ? -18.344 0.097 -1.767 1 96.69 345 VAL A C 1
ATOM 2732 O O . VAL A 1 345 ? -17.234 0.241 -2.287 1 96.69 345 VAL A O 1
ATOM 2735 N N . TRP A 1 346 ? -18.562 -0.824 -0.867 1 95.19 346 TRP A N 1
ATOM 2736 C CA . TRP A 1 346 ? -17.5 -1.671 -0.34 1 95.19 346 TRP A CA 1
ATOM 2737 C C . TRP A 1 346 ? -16.844 -2.488 -1.453 1 95.19 346 TRP A C 1
ATOM 2739 O O . TRP A 1 346 ? -15.625 -2.627 -1.499 1 95.19 346 TRP A O 1
ATOM 2749 N N . SER A 1 347 ? -17.703 -3.059 -2.318 1 93.62 347 SER A N 1
ATOM 2750 C CA . SER A 1 347 ? -17.156 -3.898 -3.387 1 93.62 347 SER A CA 1
ATOM 2751 C C . SER A 1 347 ? -16.203 -3.115 -4.277 1 93.62 347 SER A C 1
ATOM 2753 O O . SER A 1 347 ? -15.18 -3.646 -4.715 1 93.62 347 SER A O 1
ATOM 2755 N N . HIS A 1 348 ? -16.5 -1.842 -4.527 1 95.19 348 HIS A N 1
ATOM 2756 C CA . HIS A 1 348 ? -15.602 -1 -5.312 1 95.19 348 HIS A CA 1
ATOM 2757 C C . HIS A 1 348 ? -14.32 -0.693 -4.539 1 95.19 348 HIS A C 1
ATOM 2759 O O . HIS A 1 348 ? -13.227 -0.746 -5.102 1 95.19 348 HIS A O 1
ATOM 2765 N N . LEU A 1 349 ? -14.516 -0.354 -3.238 1 96.56 349 LEU A N 1
ATOM 2766 C CA . LEU A 1 349 ? -13.344 -0.061 -2.416 1 96.56 349 LEU A CA 1
ATOM 2767 C C . LEU A 1 349 ? -12.422 -1.271 -2.332 1 96.56 349 LEU A C 1
ATOM 2769 O O . LEU A 1 349 ? -11.203 -1.139 -2.475 1 96.56 349 LEU A O 1
ATOM 2773 N N . ARG A 1 350 ? -12.984 -2.369 -2.172 1 93 350 ARG A N 1
ATOM 2774 C CA . ARG A 1 350 ? -12.188 -3.584 -2.033 1 93 350 ARG A CA 1
ATOM 2775 C C . ARG A 1 350 ? -11.5 -3.941 -3.348 1 93 350 ARG A C 1
ATOM 2777 O O . ARG A 1 350 ? -10.344 -4.355 -3.355 1 93 350 ARG A O 1
ATOM 2784 N N . SER A 1 351 ? -12.258 -3.834 -4.422 1 92.19 351 SER A N 1
ATOM 2785 C CA . SER A 1 351 ? -11.656 -4.074 -5.73 1 92.19 351 SER A CA 1
ATOM 2786 C C . SER A 1 351 ? -10.438 -3.184 -5.953 1 92.19 351 SER A C 1
ATOM 2788 O O . SER A 1 351 ? -9.406 -3.643 -6.449 1 92.19 351 SER A O 1
ATOM 2790 N N . LEU A 1 352 ? -10.531 -1.975 -5.551 1 94.5 352 LEU A N 1
ATOM 2791 C CA . LEU A 1 352 ? -9.445 -1.018 -5.727 1 94.5 352 LEU A CA 1
ATOM 2792 C C . LEU A 1 352 ? -8.266 -1.369 -4.832 1 94.5 352 LEU A C 1
ATOM 2794 O O . LEU A 1 352 ? -7.121 -1.414 -5.297 1 94.5 352 LEU A O 1
ATOM 2798 N N . THR A 1 353 ? -8.523 -1.644 -3.566 1 94.44 353 THR A N 1
ATOM 2799 C CA . THR A 1 353 ? -7.43 -1.954 -2.656 1 94.44 353 THR A CA 1
ATOM 2800 C C . THR A 1 353 ? -6.77 -3.277 -3.035 1 94.44 353 THR A C 1
ATOM 2802 O O . THR A 1 353 ? -5.555 -3.436 -2.893 1 94.44 353 THR A O 1
ATOM 2805 N N . HIS A 1 354 ? -7.562 -4.156 -3.523 1 91.81 354 HIS A N 1
ATOM 2806 C CA . HIS A 1 354 ? -7.016 -5.441 -3.941 1 91.81 354 HIS A CA 1
ATOM 2807 C C . HIS A 1 354 ? -6.039 -5.273 -5.102 1 91.81 354 HIS A C 1
ATOM 2809 O O . HIS A 1 354 ? -5.02 -5.961 -5.168 1 91.81 354 HIS A O 1
ATOM 2815 N N . SER A 1 355 ? -6.352 -4.402 -5.98 1 93.06 355 SER A N 1
ATOM 2816 C CA . SER A 1 355 ? -5.5 -4.188 -7.145 1 93.06 355 SER A CA 1
ATOM 2817 C C . SER A 1 355 ? -4.324 -3.275 -6.809 1 93.06 355 SER A C 1
ATOM 2819 O O . SER A 1 355 ? -3.385 -3.145 -7.598 1 93.06 355 SER A O 1
ATOM 2821 N N . MET A 1 356 ? -4.332 -2.699 -5.629 1 94.31 356 MET A N 1
ATOM 2822 C CA . MET A 1 356 ? -3.254 -1.784 -5.266 1 94.31 356 MET A CA 1
ATOM 2823 C C . MET A 1 356 ? -2.215 -2.486 -4.395 1 94.31 356 MET A C 1
ATOM 2825 O O . MET A 1 356 ? -1.013 -2.346 -4.625 1 94.31 356 MET A O 1
ATOM 2829 N N . TYR A 1 357 ? -2.721 -3.238 -3.412 1 91.88 357 TYR A N 1
ATOM 2830 C CA . TYR A 1 357 ? -1.767 -3.875 -2.51 1 91.88 357 TYR A CA 1
ATOM 2831 C C . TYR A 1 357 ? -2.35 -5.148 -1.912 1 91.88 357 TYR A C 1
ATOM 2833 O O . TYR A 1 357 ? -1.721 -5.789 -1.066 1 91.88 357 TYR A O 1
ATOM 2841 N N . CYS A 1 358 ? -3.457 -5.566 -2.305 1 88.44 358 CYS A N 1
ATOM 2842 C CA . CYS A 1 358 ? -4.148 -6.773 -1.871 1 88.44 358 CYS A CA 1
ATOM 2843 C C . CYS A 1 358 ? -4.5 -6.703 -0.39 1 88.44 358 CYS A C 1
ATOM 2845 O O . CYS A 1 358 ? -5.672 -6.578 -0.031 1 88.44 358 CYS A O 1
ATOM 2847 N N . HIS A 1 359 ? -3.467 -6.746 0.498 1 83.88 359 HIS A N 1
ATOM 2848 C CA . HIS A 1 359 ? -3.705 -6.652 1.934 1 83.88 359 HIS A CA 1
ATOM 2849 C C . HIS A 1 359 ? -2.75 -5.66 2.59 1 83.88 359 HIS A C 1
ATOM 2851 O O . HIS A 1 359 ? -1.621 -5.484 2.129 1 83.88 359 HIS A O 1
ATOM 2857 N N . VAL A 1 360 ? -3.326 -5.082 3.668 1 91.69 360 VAL A N 1
ATOM 2858 C CA . VAL A 1 360 ? -2.498 -4.191 4.473 1 91.69 360 VAL A CA 1
ATOM 2859 C C . VAL A 1 360 ? -1.646 -5.008 5.441 1 91.69 360 VAL A C 1
ATOM 2861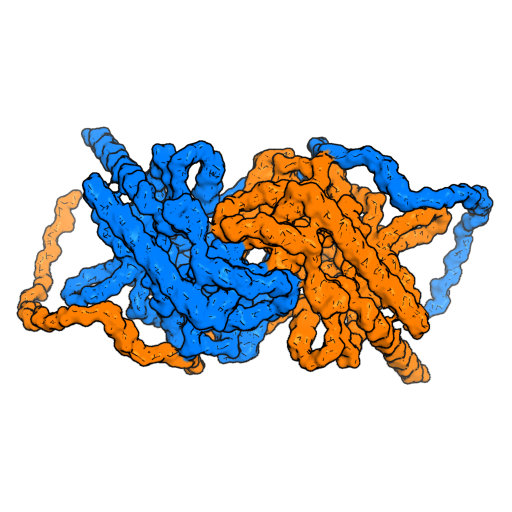 O O . VAL A 1 360 ? -2.115 -6 6.004 1 91.69 360 VAL A O 1
ATOM 2864 N N . PRO A 1 361 ? -0.385 -4.641 5.637 1 91.19 361 PRO A N 1
ATOM 2865 C CA . PRO A 1 361 ? 0.449 -5.352 6.609 1 91.19 361 PRO A CA 1
ATOM 2866 C C . PRO A 1 361 ? -0.163 -5.375 8.008 1 91.19 361 PRO A C 1
ATOM 2868 O O . PRO A 1 361 ? -0.738 -4.375 8.453 1 91.19 361 PRO A O 1
ATOM 2871 N N . ASN A 1 362 ? 0.021 -6.418 8.789 1 91.81 362 ASN A N 1
ATOM 2872 C CA . ASN A 1 362 ? -0.664 -6.695 10.047 1 91.81 362 ASN A CA 1
ATOM 2873 C C . ASN A 1 362 ? -0.145 -5.805 11.172 1 91.81 362 ASN A C 1
ATOM 2875 O O . ASN A 1 362 ? -0.892 -5.461 12.094 1 91.81 362 ASN A O 1
ATOM 2879 N N . TYR A 1 363 ? 1.079 -5.484 11.117 1 91.56 363 TYR A N 1
ATOM 2880 C CA . TYR A 1 363 ? 1.766 -5.008 12.312 1 91.56 363 TYR A CA 1
ATOM 2881 C C . TYR A 1 363 ? 1.106 -3.748 12.852 1 91.56 363 TYR A C 1
ATOM 2883 O O . TYR A 1 363 ? 0.724 -3.693 14.023 1 91.56 363 TYR A O 1
ATOM 2891 N N . GLY A 1 364 ? 0.94 -2.732 11.992 1 92.94 364 GLY A N 1
ATOM 2892 C CA . GLY A 1 364 ? 0.325 -1.486 12.422 1 92.94 364 GLY A CA 1
ATOM 2893 C C . GLY A 1 364 ? -1.084 -1.668 12.953 1 92.94 364 GLY A C 1
ATOM 2894 O O . GLY A 1 364 ? -1.439 -1.104 13.984 1 92.94 364 GLY A O 1
ATOM 2895 N N . ARG A 1 365 ? -1.864 -2.447 12.289 1 93.75 365 ARG A N 1
ATOM 2896 C CA . ARG A 1 365 ? -3.252 -2.664 12.688 1 93.75 365 ARG A CA 1
ATOM 2897 C C . ARG A 1 365 ? -3.33 -3.363 14.039 1 93.75 365 ARG A C 1
ATOM 2899 O O . ARG A 1 365 ? -4.199 -3.053 14.852 1 93.75 365 ARG A O 1
ATOM 2906 N N . LEU A 1 366 ? -2.443 -4.336 14.273 1 94.56 366 LEU A N 1
ATOM 2907 C CA . LEU A 1 366 ? -2.451 -5.086 15.523 1 94.56 366 LEU A CA 1
ATOM 2908 C C . LEU A 1 366 ? -2.127 -4.172 16.703 1 94.56 366 LEU A C 1
ATOM 2910 O O . LEU A 1 366 ? -2.734 -4.293 17.766 1 94.56 366 LEU A O 1
ATOM 2914 N N . ILE A 1 367 ? -1.203 -3.258 16.5 1 96.19 367 ILE A N 1
ATOM 2915 C CA . ILE A 1 367 ? -0.839 -2.318 17.547 1 96.19 367 ILE A CA 1
ATOM 2916 C C . ILE A 1 367 ? -2.043 -1.449 17.906 1 96.19 367 ILE A C 1
ATOM 2918 O O . ILE A 1 367 ? -2.422 -1.351 19.078 1 96.19 367 ILE A O 1
ATOM 2922 N N . VAL A 1 368 ? -2.629 -0.859 16.906 1 97.5 368 VAL A N 1
ATOM 2923 C CA . VAL A 1 368 ? -3.744 0.057 17.125 1 97.5 368 VAL A CA 1
ATOM 2924 C C . VAL A 1 368 ? -4.91 -0.689 17.766 1 97.5 368 VAL A C 1
ATOM 2926 O O . VAL A 1 368 ? -5.5 -0.215 18.734 1 97.5 368 VAL A O 1
ATOM 2929 N N . LYS A 1 369 ? -5.207 -1.852 17.219 1 96.62 369 LYS A N 1
ATOM 2930 C CA . LYS A 1 369 ? -6.305 -2.666 17.734 1 96.62 369 LYS A CA 1
ATOM 2931 C C . LYS A 1 369 ? -6.078 -3.035 19.188 1 96.62 369 LYS A C 1
ATOM 2933 O O . LYS A 1 369 ? -6.992 -2.93 20.016 1 96.62 369 LYS A O 1
ATOM 2938 N N . THR A 1 370 ? -4.855 -3.447 19.547 1 97.5 370 THR A N 1
ATOM 2939 C CA . THR A 1 370 ? -4.52 -3.834 20.906 1 97.5 370 THR A CA 1
ATOM 2940 C C . THR A 1 370 ? -4.707 -2.66 21.875 1 97.5 370 THR A C 1
ATOM 2942 O O . THR A 1 370 ? -5.234 -2.83 22.969 1 97.5 370 THR A O 1
ATOM 2945 N N . ILE A 1 371 ? -4.348 -1.501 21.438 1 98.31 371 ILE A N 1
ATOM 2946 C CA . ILE A 1 371 ? -4.453 -0.319 22.281 1 98.31 371 ILE A CA 1
ATOM 2947 C C . ILE A 1 371 ? -5.926 0.056 22.469 1 98.31 371 ILE A C 1
ATOM 2949 O O . ILE A 1 371 ? -6.383 0.273 23.594 1 98.31 371 ILE A O 1
ATOM 2953 N N . LEU A 1 372 ? -6.664 0.102 21.406 1 97.62 372 LEU A N 1
ATOM 2954 C CA . LEU A 1 372 ? -8.016 0.651 21.438 1 97.62 372 LEU A CA 1
ATOM 2955 C C . LEU A 1 372 ? -8.984 -0.326 22.094 1 97.62 372 LEU A C 1
ATOM 2957 O O . LEU A 1 372 ? -10.023 0.081 22.609 1 97.62 372 LEU A O 1
ATOM 2961 N N . LEU A 1 373 ? -8.641 -1.613 22.156 1 96.88 373 LEU A N 1
ATOM 2962 C CA . LEU A 1 373 ? -9.523 -2.605 22.75 1 96.88 373 LEU A CA 1
ATOM 2963 C C . LEU A 1 373 ? -9.195 -2.797 24.234 1 96.88 373 LEU A C 1
ATOM 2965 O O . LEU A 1 373 ? -9.938 -3.461 24.953 1 96.88 373 LEU A O 1
ATOM 2969 N N . ASN A 1 374 ? -8.109 -2.271 24.688 1 97.38 374 ASN A N 1
ATOM 2970 C CA . ASN A 1 374 ? -7.699 -2.32 26.078 1 97.38 374 ASN A CA 1
ATOM 2971 C C . ASN A 1 374 ? -7.895 -0.974 26.766 1 97.38 374 ASN A C 1
ATOM 2973 O O . ASN A 1 374 ? -7.18 -0.013 26.484 1 97.38 374 ASN A O 1
ATOM 2977 N N . GLU A 1 375 ? -8.75 -0.957 27.75 1 97 375 GLU A N 1
ATOM 2978 C CA . GLU A 1 375 ? -9.125 0.298 28.391 1 97 375 GLU A CA 1
ATOM 2979 C C . GLU A 1 375 ? -7.914 0.989 29.016 1 97 375 GLU A C 1
ATOM 2981 O O . GLU A 1 375 ? -7.762 2.207 28.891 1 97 375 GLU A O 1
ATOM 2986 N N . GLU A 1 376 ? -7.098 0.265 29.656 1 97.94 376 GLU A N 1
ATOM 2987 C CA . GLU A 1 376 ? -5.918 0.825 30.297 1 97.94 376 GLU A CA 1
ATOM 2988 C C . GLU A 1 376 ? -4.953 1.418 29.281 1 97.94 376 GLU A C 1
ATOM 2990 O O . GLU A 1 376 ? -4.488 2.547 29.438 1 97.94 376 GLU A O 1
ATOM 2995 N N . LEU A 1 377 ? -4.684 0.696 28.219 1 98.25 377 LEU A N 1
ATOM 2996 C CA . LEU A 1 377 ? -3.775 1.167 27.172 1 98.25 377 LEU A CA 1
ATOM 2997 C C . LEU A 1 377 ? -4.371 2.357 26.422 1 98.25 377 LEU A C 1
ATOM 2999 O O . LEU A 1 377 ? -3.654 3.289 26.062 1 98.25 377 LEU A O 1
ATOM 3003 N N . ARG A 1 378 ? -5.652 2.291 26.219 1 97.75 378 ARG A N 1
ATOM 3004 C CA . ARG A 1 378 ? -6.336 3.389 25.531 1 97.75 378 ARG A CA 1
ATOM 3005 C C . ARG A 1 378 ? -6.211 4.688 26.328 1 97.75 378 ARG A C 1
ATOM 3007 O O . ARG A 1 378 ? -5.883 5.734 25.766 1 97.75 378 ARG A O 1
ATOM 3014 N N . ASN A 1 379 ? -6.453 4.621 27.578 1 97.94 379 ASN A N 1
ATOM 3015 C CA . ASN A 1 379 ? -6.348 5.801 28.422 1 97.94 379 ASN A CA 1
ATOM 3016 C C . ASN A 1 379 ? -4.914 6.32 28.5 1 97.94 379 ASN A C 1
ATOM 3018 O O . ASN A 1 379 ? -4.688 7.531 28.516 1 97.94 379 ASN A O 1
ATOM 3022 N N . GLU A 1 380 ? -4.043 5.391 28.547 1 98.25 380 GLU A N 1
ATOM 3023 C CA . GLU A 1 380 ? -2.633 5.777 28.547 1 98.25 380 GLU A CA 1
ATOM 3024 C C . GLU A 1 380 ? -2.262 6.5 27.25 1 98.25 380 GLU A C 1
ATOM 3026 O O . GLU A 1 380 ? -1.584 7.527 27.281 1 98.25 380 GLU A O 1
ATOM 3031 N N . TRP A 1 381 ? -2.707 5.977 26.141 1 98.19 381 TRP A N 1
ATOM 3032 C CA . TRP A 1 381 ? -2.438 6.57 24.828 1 98.19 381 TRP A CA 1
ATOM 3033 C C . TRP A 1 381 ? -3.035 7.969 24.734 1 98.19 381 TRP A C 1
ATOM 3035 O O . TRP A 1 381 ? -2.393 8.891 24.234 1 98.19 381 TRP A O 1
ATOM 3045 N N . ILE A 1 382 ? -4.215 8.156 25.25 1 97.69 382 ILE A N 1
ATOM 3046 C CA . ILE A 1 382 ? -4.891 9.445 25.219 1 97.69 382 ILE A CA 1
ATOM 3047 C C . ILE A 1 382 ? -4.098 10.453 26.062 1 97.69 382 ILE A C 1
ATOM 3049 O O . ILE A 1 382 ? -3.865 11.586 25.625 1 97.69 382 ILE A O 1
ATOM 3053 N N . GLU A 1 383 ? -3.641 10.023 27.172 1 97.88 383 GLU A N 1
ATOM 3054 C CA . GLU A 1 383 ? -2.859 10.898 28.047 1 97.88 383 GLU A CA 1
ATOM 3055 C C . GLU A 1 383 ? -1.516 11.25 27.406 1 97.88 383 GLU A C 1
ATOM 3057 O O . GLU A 1 383 ? -1.071 12.398 27.484 1 97.88 383 GLU A O 1
ATOM 3062 N N . GLU A 1 384 ? -0.921 10.273 26.828 1 97.19 384 GLU A N 1
ATOM 3063 C CA . GLU A 1 384 ? 0.353 10.508 26.156 1 97.19 384 GLU A CA 1
ATOM 3064 C C . GLU A 1 384 ? 0.193 11.477 24.984 1 97.19 384 GLU A C 1
ATOM 3066 O O . GLU A 1 384 ? 1.065 12.312 24.75 1 97.19 384 GLU A O 1
ATOM 3071 N N . SER A 1 385 ? -0.885 11.336 24.297 1 95.62 385 SER A N 1
ATOM 3072 C CA . SER A 1 385 ? -1.166 12.242 23.203 1 95.62 385 SER A CA 1
ATOM 3073 C C . SER A 1 385 ? -1.308 13.68 23.688 1 95.62 385 SER A C 1
ATOM 3075 O O . SER A 1 385 ? -0.779 14.602 23.062 1 95.62 385 SER A O 1
ATOM 3077 N N . ARG A 1 386 ? -2.018 13.852 24.75 1 96.5 386 ARG A N 1
ATOM 3078 C CA . ARG A 1 386 ? -2.176 15.172 25.344 1 96.5 386 ARG A CA 1
ATOM 3079 C C . ARG A 1 386 ? -0.825 15.766 25.734 1 96.5 386 ARG A C 1
ATOM 3081 O O . ARG A 1 386 ? -0.545 16.938 25.453 1 96.5 386 ARG A O 1
ATOM 3088 N N . LYS A 1 387 ? -0.001 14.938 26.359 1 96.44 387 LYS A N 1
ATOM 3089 C CA . LYS A 1 387 ? 1.315 15.391 26.797 1 96.44 387 LYS A CA 1
ATOM 3090 C C . LYS A 1 387 ? 2.199 15.766 25.609 1 96.44 387 LYS A C 1
ATOM 3092 O O . LYS A 1 387 ? 2.99 16.703 25.688 1 96.44 387 LYS A O 1
ATOM 3097 N N . LEU A 1 388 ? 2.07 14.977 24.594 1 95 388 LEU A N 1
ATOM 3098 C CA . LEU A 1 388 ? 2.836 15.273 23.391 1 95 388 LEU A CA 1
ATOM 3099 C C . LEU A 1 388 ? 2.443 16.625 22.812 1 95 388 LEU A C 1
ATOM 3101 O O . LEU A 1 388 ? 3.307 17.406 22.406 1 95 388 LEU A O 1
ATOM 3105 N N . VAL A 1 389 ? 1.177 16.906 22.766 1 94 389 VAL A N 1
ATOM 3106 C CA . VAL A 1 389 ? 0.685 18.188 22.25 1 94 389 VAL A CA 1
ATOM 3107 C C . VAL A 1 389 ? 1.167 19.328 23.141 1 94 389 VAL A C 1
ATOM 3109 O O . VAL A 1 389 ? 1.533 20.391 22.641 1 94 389 VAL A O 1
ATOM 3112 N N . GLU A 1 390 ? 1.158 19.094 24.406 1 95.31 390 GLU A N 1
ATOM 3113 C CA . GLU A 1 390 ? 1.685 20.094 25.328 1 95.31 390 GLU A CA 1
ATOM 3114 C C . GLU A 1 390 ? 3.152 20.391 25.047 1 95.31 390 GLU A C 1
ATOM 3116 O O . GLU A 1 390 ? 3.572 21.562 25.078 1 95.31 390 GLU A O 1
ATOM 3121 N N . ARG A 1 391 ? 3.875 19.375 24.781 1 94.81 391 ARG A N 1
ATOM 3122 C CA . ARG A 1 391 ? 5.285 19.562 24.453 1 94.81 391 ARG A CA 1
ATOM 3123 C C . ARG A 1 391 ? 5.445 20.391 23.188 1 94.81 391 ARG A C 1
ATOM 3125 O O . ARG A 1 391 ? 6.301 21.281 23.125 1 94.81 391 ARG A O 1
ATOM 3132 N N . ILE A 1 392 ? 4.66 20.047 22.219 1 93.06 392 ILE A N 1
ATOM 3133 C CA . ILE A 1 392 ? 4.707 20.781 20.938 1 93.06 392 ILE A CA 1
ATOM 3134 C C . ILE A 1 392 ? 4.355 22.25 21.172 1 93.06 392 ILE A C 1
ATOM 3136 O O . ILE A 1 392 ? 5 23.141 20.625 1 93.06 392 ILE A O 1
ATOM 3140 N N . GLN A 1 393 ? 3.406 22.5 22.031 1 93.12 393 GLN A N 1
ATOM 3141 C CA . GLN A 1 393 ? 3.01 23.859 22.359 1 93.12 393 GLN A CA 1
ATOM 3142 C C . GLN A 1 393 ? 4.121 24.594 23.094 1 93.12 393 GLN A C 1
ATOM 3144 O O . GLN A 1 393 ? 4.32 25.797 22.891 1 93.12 393 GLN A O 1
ATOM 3149 N N . GLU A 1 394 ? 4.777 23.891 23.906 1 95.69 394 GLU A N 1
ATOM 3150 C CA . GLU A 1 394 ? 5.906 24.484 24.625 1 95.69 394 GLU A CA 1
ATOM 3151 C C . GLU A 1 394 ? 7.016 24.891 23.656 1 95.69 394 GLU A C 1
ATOM 3153 O O . GLU A 1 394 ? 7.625 25.953 23.812 1 95.69 394 GLU A O 1
ATOM 3158 N N . THR A 1 395 ? 7.27 24.031 22.734 1 95.62 395 THR A N 1
ATOM 3159 C CA . THR A 1 395 ? 8.281 24.344 21.719 1 95.62 395 THR A CA 1
ATOM 3160 C C . THR A 1 395 ? 7.855 25.531 20.891 1 95.62 395 THR A C 1
ATOM 3162 O O . THR A 1 395 ? 8.68 26.406 20.562 1 95.62 395 THR A O 1
ATOM 3165 N N . ARG A 1 396 ? 6.598 25.578 20.531 1 94.75 396 ARG A N 1
ATOM 3166 C CA . ARG A 1 396 ? 6.031 26.703 19.812 1 94.75 396 ARG A CA 1
ATOM 3167 C C . ARG A 1 396 ? 6.227 28 20.578 1 94.75 396 ARG A C 1
ATOM 3169 O O . ARG A 1 396 ? 6.645 29.016 20.016 1 94.75 396 ARG A O 1
ATOM 3176 N N . GLN A 1 397 ? 5.938 27.969 21.844 1 96.19 397 GLN A N 1
ATOM 3177 C CA . GLN A 1 397 ? 6.094 29.125 22.703 1 96.19 397 GLN A CA 1
ATOM 3178 C C . GLN A 1 397 ? 7.555 29.547 22.812 1 96.19 397 GLN A C 1
ATOM 3180 O O . GLN A 1 397 ? 7.867 30.734 22.766 1 96.19 397 GLN A O 1
ATOM 3185 N N . ALA A 1 398 ? 8.367 28.594 22.938 1 97.25 398 ALA A N 1
ATOM 3186 C CA . ALA A 1 398 ? 9.797 28.891 23.047 1 97.25 398 ALA A CA 1
ATOM 3187 C C . ALA A 1 398 ? 10.328 29.562 21.781 1 97.25 398 ALA A C 1
ATOM 3189 O O . ALA A 1 398 ? 11.133 30.484 21.859 1 97.25 398 ALA A O 1
ATOM 3190 N N . LEU A 1 399 ? 9.945 29.047 20.641 1 96.5 399 LEU A N 1
ATOM 3191 C CA . LEU A 1 399 ? 10.352 29.641 19.375 1 96.5 399 LEU A CA 1
ATOM 3192 C C . LEU A 1 399 ? 9.844 31.078 19.281 1 96.5 399 LEU A C 1
ATOM 3194 O O . LEU A 1 399 ? 10.602 31.984 18.891 1 96.5 399 LEU A O 1
ATOM 3198 N N . HIS A 1 400 ? 8.547 31.312 19.625 1 95 400 HIS A N 1
ATOM 3199 C CA . HIS A 1 400 ? 7.965 32.656 19.656 1 95 400 HIS A CA 1
ATOM 3200 C C . HIS A 1 400 ? 8.766 33.562 20.562 1 95 400 HIS A C 1
ATOM 3202 O O . HIS A 1 400 ? 9.164 34.656 20.141 1 95 400 HIS A O 1
ATOM 3208 N N . ASP A 1 401 ? 8.969 33.094 21.75 1 97 401 ASP A N 1
ATOM 3209 C CA . ASP A 1 401 ? 9.633 33.938 22.75 1 97 401 ASP A CA 1
ATOM 3210 C C . ASP A 1 401 ? 11.047 34.312 22.297 1 97 401 ASP A C 1
ATOM 3212 O O . ASP A 1 401 ? 11.492 35.438 22.516 1 97 401 ASP A O 1
ATOM 3216 N N . LYS A 1 402 ? 11.703 33.344 21.688 1 96.62 402 LYS A N 1
ATOM 3217 C CA . LYS A 1 402 ? 13.07 33.594 21.234 1 96.62 402 LYS A CA 1
ATOM 3218 C C . LYS A 1 402 ? 13.07 34.594 20.078 1 96.62 402 LYS A C 1
ATOM 3220 O O . LYS A 1 402 ? 13.93 35.469 20 1 96.62 402 LYS A O 1
ATOM 3225 N N . LEU A 1 403 ? 12.242 34.469 19.172 1 95.25 403 LEU A N 1
ATOM 3226 C CA . LEU A 1 403 ? 12.148 35.406 18.047 1 95.25 403 LEU A CA 1
ATOM 3227 C C . LEU A 1 403 ? 11.867 36.812 18.547 1 95.25 403 LEU A C 1
ATOM 3229 O O . LEU A 1 403 ? 12.422 37.781 18.016 1 95.25 403 LEU A O 1
ATOM 3233 N N . VAL A 1 404 ? 10.992 36.938 19.562 1 94.81 404 VAL A N 1
ATOM 3234 C CA . VAL A 1 404 ? 10.656 38.219 20.141 1 94.81 404 VAL A CA 1
ATOM 3235 C C . VAL A 1 404 ? 11.875 38.781 20.875 1 94.81 404 VAL A C 1
ATOM 3237 O O . VAL A 1 404 ? 12.188 39.969 20.75 1 94.81 404 VAL A O 1
ATOM 3240 N N . SER A 1 405 ? 12.516 37.906 21.562 1 96.19 405 SER A N 1
ATOM 3241 C CA . SER A 1 405 ? 13.672 38.375 22.344 1 96.19 405 SER A CA 1
ATOM 3242 C C . SER A 1 405 ? 14.789 38.875 21.438 1 96.19 405 SER A C 1
ATOM 3244 O O . SER A 1 405 ? 15.578 39.719 21.828 1 96.19 405 SER A O 1
ATOM 3246 N N . LEU A 1 406 ? 14.805 38.344 20.234 1 94.56 406 LEU A N 1
ATOM 3247 C CA . LEU A 1 406 ? 15.82 38.75 19.266 1 94.56 406 LEU A CA 1
ATOM 3248 C C . LEU A 1 406 ? 15.375 39.969 18.5 1 94.56 406 LEU A C 1
ATOM 3250 O O . LEU A 1 406 ? 16.078 40.438 17.594 1 94.56 406 LEU A O 1
ATOM 3254 N N . ASP A 1 407 ? 14.273 40.5 18.812 1 91.81 407 ASP A N 1
ATOM 3255 C CA . ASP A 1 407 ? 13.688 41.656 18.156 1 91.81 407 ASP A CA 1
ATOM 3256 C C . ASP A 1 407 ? 13.555 41.438 16.656 1 91.81 407 ASP A C 1
ATOM 3258 O O . ASP A 1 407 ? 13.922 42.281 15.844 1 91.81 407 ASP A O 1
ATOM 3262 N N . THR A 1 408 ? 13.25 40.156 16.344 1 88.94 408 THR A N 1
ATOM 3263 C CA . THR A 1 408 ? 13.023 39.844 14.938 1 88.94 408 THR A CA 1
ATOM 3264 C C . THR A 1 408 ? 11.844 40.625 14.383 1 88.94 408 THR A C 1
ATOM 3266 O O . THR A 1 408 ? 10.789 40.719 15.016 1 88.94 408 THR A O 1
ATOM 3269 N N . PRO A 1 409 ? 12.023 41.125 13.242 1 82.44 409 PRO A N 1
ATOM 3270 C CA . PRO A 1 409 ? 10.938 41.938 12.672 1 82.44 409 PRO A CA 1
ATOM 3271 C C . PRO A 1 409 ? 9.664 41.125 12.453 1 82.44 409 PRO A C 1
ATOM 3273 O O . PRO A 1 409 ? 9.719 39.906 12.312 1 82.44 409 PRO A O 1
ATOM 3276 N N . VAL A 1 410 ? 8.398 41.75 12.586 1 77.19 410 VAL A N 1
ATOM 3277 C CA . VAL A 1 410 ? 7.094 41.156 12.344 1 77.19 410 VAL A CA 1
ATOM 3278 C C . VAL A 1 410 ? 6.465 40.719 13.672 1 77.19 410 VAL A C 1
ATOM 3280 O O . VAL A 1 410 ? 7.172 40.438 14.633 1 77.19 410 VAL A O 1
ATOM 3283 N N . ASP A 1 411 ? 5.324 40.844 13.766 1 80.75 411 ASP A N 1
ATOM 3284 C CA . ASP A 1 411 ? 4.578 40.344 14.914 1 80.75 411 ASP A CA 1
ATOM 3285 C C . ASP A 1 411 ? 4.422 38.812 14.828 1 80.75 411 ASP A C 1
ATOM 3287 O O . ASP A 1 411 ? 3.678 38.312 13.992 1 80.75 411 ASP A O 1
ATOM 3291 N N . TRP A 1 412 ? 5.148 38.125 15.758 1 87.19 412 TRP A N 1
ATOM 3292 C CA . TRP A 1 412 ? 5.215 36.656 15.711 1 87.19 412 TRP A CA 1
ATOM 3293 C C . TRP A 1 412 ? 4.098 36.031 16.531 1 87.19 412 TRP A C 1
ATOM 3295 O O . TRP A 1 412 ? 4.043 34.812 16.703 1 87.19 412 TRP A O 1
ATOM 3305 N N . SER A 1 413 ? 3.152 36.812 16.984 1 85.06 413 SER A N 1
ATOM 3306 C CA . SER A 1 413 ? 2.082 36.344 17.844 1 85.06 413 SER A CA 1
ATOM 3307 C C . SER A 1 413 ? 1.225 35.312 17.125 1 85.06 413 SER A C 1
ATOM 3309 O O . SER A 1 413 ? 0.587 34.469 17.766 1 85.06 413 SER A O 1
ATOM 3311 N N . PHE A 1 414 ? 1.236 35.281 15.797 1 80.81 414 PHE A N 1
ATOM 3312 C CA . PHE A 1 414 ? 0.429 34.344 15.023 1 80.81 414 PHE A CA 1
ATOM 3313 C C . PHE A 1 414 ? 0.906 32.938 15.227 1 80.81 414 PHE A C 1
ATOM 3315 O O . PHE A 1 414 ? 0.135 31.984 15.062 1 80.81 414 PHE A O 1
ATOM 3322 N N . LEU A 1 415 ? 2.178 32.719 15.672 1 85.56 415 LEU A N 1
ATOM 3323 C CA . LEU A 1 415 ? 2.705 31.391 15.922 1 85.56 415 LEU A CA 1
ATOM 3324 C C . LEU A 1 415 ? 1.933 30.703 17.047 1 85.56 415 LEU A C 1
ATOM 3326 O O . LEU A 1 415 ? 1.694 29.484 16.984 1 85.56 415 LEU A O 1
ATOM 3330 N N . LEU A 1 416 ? 1.545 31.516 17.969 1 86.88 416 LEU A N 1
ATOM 3331 C CA . LEU A 1 416 ? 0.93 30.969 19.172 1 86.88 416 LEU A CA 1
ATOM 3332 C C . LEU A 1 416 ? -0.533 30.625 18.938 1 86.88 416 LEU A C 1
ATOM 3334 O O . LEU A 1 416 ? -1.137 29.875 19.703 1 86.88 416 LEU A O 1
ATOM 3338 N N . GLN A 1 417 ? -1.043 31.156 17.859 1 78.94 417 GLN A N 1
ATOM 3339 C CA . GLN A 1 417 ? -2.443 30.906 17.531 1 78.94 417 GLN A CA 1
ATOM 3340 C C . GLN A 1 417 ? -2.604 29.625 16.719 1 78.94 417 GLN A C 1
ATOM 3342 O O . GLN A 1 417 ? -3.709 29.094 16.594 1 78.94 417 GLN A O 1
ATOM 3347 N N . GLN A 1 418 ? -1.552 29.141 16.219 1 81.44 418 GLN A N 1
ATOM 3348 C CA . GLN A 1 418 ? -1.58 27.922 15.422 1 81.44 418 GLN A CA 1
ATOM 3349 C C . GLN A 1 418 ? -1.547 26.688 16.312 1 81.44 418 GLN A C 1
ATOM 3351 O O . GLN A 1 418 ? -1.1 26.75 17.469 1 81.44 418 GLN A O 1
ATOM 3356 N N . LYS A 1 419 ? -2.154 25.625 15.781 1 83.19 419 LYS A N 1
ATOM 3357 C CA . LYS A 1 419 ? -2.139 24.344 16.484 1 83.19 419 LYS A CA 1
ATOM 3358 C C . LYS A 1 419 ? -1.597 23.234 15.594 1 83.19 419 LYS A C 1
ATOM 3360 O O . LYS A 1 419 ? -1.532 23.391 14.375 1 83.19 419 LYS A O 1
ATOM 3365 N N . GLY A 1 420 ? -1.182 22.172 16.297 1 85.88 420 GLY A N 1
ATOM 3366 C CA . GLY A 1 420 ? -0.712 21.016 15.562 1 85.88 420 GLY A CA 1
ATOM 3367 C C . GLY A 1 420 ? 0.799 20.953 15.453 1 85.88 420 GLY A C 1
ATOM 3368 O O . GLY A 1 420 ? 1.505 21.812 15.984 1 85.88 420 GLY A O 1
ATOM 3369 N N . MET A 1 421 ? 1.25 19.969 14.734 1 86.38 421 MET A N 1
ATOM 3370 C CA . MET A 1 421 ? 2.67 19.641 14.664 1 86.38 421 MET A CA 1
ATOM 3371 C C . MET A 1 421 ? 3.402 20.578 13.711 1 86.38 421 MET A C 1
ATOM 3373 O O . MET A 1 421 ? 4.613 20.766 13.828 1 86.38 421 MET A O 1
ATOM 3377 N N . PHE A 1 422 ? 2.699 21.125 12.797 1 85 422 PHE A N 1
ATOM 3378 C CA . PHE A 1 422 ? 3.338 22 11.82 1 85 422 PHE A CA 1
ATOM 3379 C C . PHE A 1 422 ? 3.008 23.453 12.102 1 85 422 PHE A C 1
ATOM 3381 O O . PHE A 1 422 ? 1.921 23.766 12.586 1 85 422 PHE A O 1
ATOM 3388 N N . LEU A 1 423 ? 4.047 24.25 11.797 1 86.19 423 LEU A N 1
ATOM 3389 C CA . LEU A 1 423 ? 3.959 25.688 12.008 1 86.19 423 LEU A CA 1
ATOM 3390 C C . LEU A 1 423 ? 4.211 26.438 10.703 1 86.19 423 LEU A C 1
ATOM 3392 O O . LEU A 1 423 ? 5.184 26.156 10 1 86.19 423 LEU A O 1
ATOM 3396 N N . PHE A 1 424 ? 3.273 27.281 10.406 1 82.94 424 PHE A N 1
ATOM 3397 C CA . PHE A 1 424 ? 3.523 28.188 9.297 1 82.94 424 PHE A CA 1
ATOM 3398 C C . PHE A 1 424 ? 4.309 29.406 9.758 1 82.94 424 PHE A C 1
ATOM 3400 O O . PHE A 1 424 ? 3.861 30.141 10.648 1 82.94 424 PHE A O 1
ATOM 3407 N N . THR A 1 425 ? 5.43 29.719 9.117 1 85.19 425 THR A N 1
ATOM 3408 C CA . THR A 1 425 ? 6.328 30.781 9.586 1 85.19 425 THR A CA 1
ATOM 3409 C C . THR A 1 425 ? 6.102 32.062 8.805 1 85.19 425 THR A C 1
ATOM 3411 O O . THR A 1 425 ? 6.594 33.125 9.195 1 85.19 425 THR A O 1
ATOM 3414 N N . ALA A 1 426 ? 5.348 32.031 7.73 1 79.38 426 ALA A N 1
ATOM 3415 C CA . ALA A 1 426 ? 5.098 33.156 6.855 1 79.38 426 ALA A CA 1
ATOM 3416 C C . ALA A 1 426 ? 6.371 33.594 6.141 1 79.38 426 ALA A C 1
ATOM 3418 O O . ALA A 1 426 ? 6.41 34.656 5.512 1 79.38 426 ALA A O 1
ATOM 3419 N N . LEU A 1 427 ? 7.395 32.781 6.254 1 87.75 427 LEU A N 1
ATOM 3420 C CA . LEU A 1 427 ? 8.617 33.062 5.516 1 87.75 427 LEU A CA 1
ATOM 3421 C C . LEU A 1 427 ? 8.391 32.938 4.012 1 87.75 427 LEU A C 1
ATOM 3423 O O . LEU A 1 427 ? 7.648 32.031 3.574 1 87.75 427 LEU A O 1
ATOM 3427 N N . GLU A 1 428 ? 8.984 33.75 3.311 1 86.56 428 GLU A N 1
ATOM 3428 C CA . GLU A 1 428 ? 8.93 33.656 1.854 1 86.56 428 GLU A CA 1
ATOM 3429 C C . GLU A 1 428 ? 9.836 32.562 1.328 1 86.56 428 GLU A C 1
ATOM 3431 O O . GLU A 1 428 ? 10.742 32.094 2.029 1 86.56 428 GLU A O 1
ATOM 3436 N N . ILE A 1 429 ? 9.586 32.25 0.112 1 89 429 ILE A N 1
ATOM 3437 C CA . ILE A 1 429 ? 10.305 31.141 -0.516 1 89 429 ILE A CA 1
ATOM 3438 C C . ILE A 1 429 ? 11.805 31.422 -0.499 1 89 429 ILE A C 1
ATOM 3440 O O . ILE A 1 429 ? 12.602 30.516 -0.249 1 89 429 ILE A O 1
ATOM 3444 N N . GLU A 1 430 ? 12.18 32.656 -0.805 1 90.94 430 GLU A N 1
ATOM 3445 C CA . GLU A 1 430 ? 13.586 33.031 -0.838 1 90.94 430 GLU A CA 1
ATOM 3446 C C . GLU A 1 430 ? 14.227 32.906 0.542 1 90.94 430 GLU A C 1
ATOM 3448 O O . GLU A 1 430 ? 15.383 32.469 0.66 1 90.94 430 GLU A O 1
ATOM 3453 N N . GLN A 1 431 ? 13.508 33.281 1.534 1 93 431 GLN A N 1
ATOM 3454 C CA . GLN A 1 431 ? 13.992 33.188 2.904 1 93 431 GLN A CA 1
ATOM 3455 C C . GLN A 1 431 ? 14.188 31.719 3.311 1 93 431 GLN A C 1
ATOM 3457 O O . GLN A 1 431 ? 15.164 31.375 3.975 1 93 431 GLN A O 1
ATOM 3462 N N . VAL A 1 432 ? 13.242 30.906 2.9 1 93.75 432 VAL A N 1
ATOM 3463 C CA . VAL A 1 432 ? 13.328 29.469 3.182 1 93.75 432 VAL A CA 1
ATOM 3464 C C . VAL A 1 432 ? 14.555 28.891 2.498 1 93.75 432 VAL A C 1
ATOM 3466 O O . VAL A 1 432 ? 15.273 28.078 3.088 1 93.75 432 VAL A O 1
ATOM 3469 N N . GLU A 1 433 ? 14.82 29.328 1.317 1 92.62 433 GLU A N 1
ATOM 3470 C CA . GLU A 1 433 ? 16 28.875 0.581 1 92.62 433 GLU A CA 1
ATOM 3471 C C . GLU A 1 433 ? 17.281 29.312 1.272 1 92.62 433 GLU A C 1
ATOM 3473 O O . GLU A 1 433 ? 18.266 28.562 1.296 1 92.62 433 GLU A O 1
ATOM 3478 N N . GLN A 1 434 ? 17.297 30.484 1.779 1 94 434 GLN A N 1
ATOM 3479 C CA . GLN A 1 434 ? 18.469 30.984 2.496 1 94 434 GLN A CA 1
ATOM 3480 C C . GLN A 1 434 ? 18.703 30.188 3.773 1 94 434 GLN A C 1
ATOM 3482 O O . GLN A 1 434 ? 19.859 29.969 4.164 1 94 434 GLN A O 1
ATOM 3487 N N . LEU A 1 435 ? 17.641 29.844 4.465 1 95.88 435 LEU A N 1
ATOM 3488 C CA . LEU A 1 435 ? 17.781 29 5.645 1 95.88 435 LEU A CA 1
ATOM 3489 C C . LEU A 1 435 ? 18.469 27.688 5.293 1 95.88 435 LEU A C 1
ATOM 3491 O O . LEU A 1 435 ? 19.344 27.219 6.027 1 95.88 435 LEU A O 1
ATOM 3495 N N . ARG A 1 436 ? 18.062 27.078 4.191 1 93.94 436 ARG A N 1
ATOM 3496 C CA . ARG A 1 436 ? 18.625 25.812 3.744 1 93.94 436 ARG A CA 1
ATOM 3497 C C . ARG A 1 436 ? 20.094 25.969 3.354 1 93.94 436 ARG A C 1
ATOM 3499 O O . ARG A 1 436 ? 20.969 25.25 3.855 1 93.94 436 ARG A O 1
ATOM 3506 N N . LYS A 1 437 ? 20.469 26.922 2.561 1 91.69 437 LYS A N 1
ATOM 3507 C CA . LYS A 1 437 ? 21.812 27.109 2.006 1 91.69 437 LYS A CA 1
ATOM 3508 C C . LYS A 1 437 ? 22.766 27.656 3.055 1 91.69 437 LYS A C 1
ATOM 3510 O O . LYS A 1 437 ? 23.922 27.25 3.117 1 91.69 437 LYS A O 1
ATOM 3515 N N . GLY A 1 438 ? 22.281 28.562 3.779 1 92.81 438 GLY A N 1
ATOM 3516 C CA . GLY A 1 438 ? 23.156 29.281 4.691 1 92.81 438 GLY A CA 1
ATOM 3517 C C . GLY A 1 438 ? 23.281 28.609 6.047 1 92.81 438 GLY A C 1
ATOM 3518 O O . GLY A 1 438 ? 24.328 28.719 6.699 1 92.81 438 GLY A O 1
ATOM 3519 N N . TYR A 1 439 ? 22.234 27.953 6.438 1 95 439 TYR A N 1
ATOM 3520 C CA . TYR A 1 439 ? 22.234 27.5 7.828 1 95 439 TYR A CA 1
ATOM 3521 C C . TYR A 1 439 ? 21.906 26.016 7.93 1 95 439 TYR A C 1
ATOM 3523 O O . TYR A 1 439 ? 21.859 25.469 9.023 1 95 439 TYR A O 1
ATOM 3531 N N . GLY A 1 440 ? 21.594 25.328 6.832 1 95 440 GLY A N 1
ATOM 3532 C CA . GLY A 1 440 ? 21.328 23.891 6.832 1 95 440 GLY A CA 1
ATOM 3533 C C . GLY A 1 440 ? 19.984 23.547 7.465 1 95 440 GLY A C 1
ATOM 3534 O O . GLY A 1 440 ? 19.828 22.453 8.016 1 95 440 GLY A O 1
ATOM 3535 N N . ILE A 1 441 ? 19.062 24.469 7.539 1 96.56 441 ILE A N 1
ATOM 3536 C CA . ILE A 1 441 ? 17.734 24.25 8.094 1 96.56 441 ILE A CA 1
ATOM 3537 C C . ILE A 1 441 ? 16.734 24.062 6.969 1 96.56 441 ILE A C 1
ATOM 3539 O O . ILE A 1 441 ? 16.516 24.984 6.168 1 96.56 441 ILE A O 1
ATOM 3543 N N . TYR A 1 442 ? 16.109 22.891 6.953 1 94.38 442 TYR A N 1
ATOM 3544 C CA . TYR A 1 442 ? 15.211 22.547 5.863 1 94.38 442 TYR A CA 1
ATOM 3545 C C . TYR A 1 442 ? 13.758 22.688 6.289 1 94.38 442 TYR A C 1
ATOM 3547 O O . TYR A 1 442 ? 13.297 22 7.195 1 94.38 442 TYR A O 1
ATOM 3555 N N . LEU A 1 443 ? 13.047 23.609 5.676 1 93.19 443 LEU A N 1
ATOM 3556 C CA . LEU A 1 443 ? 11.602 23.781 5.785 1 93.19 443 LEU A CA 1
ATOM 3557 C C . LEU A 1 443 ? 10.914 23.438 4.473 1 93.19 443 LEU A C 1
ATOM 3559 O O . LEU A 1 443 ? 11.57 23.297 3.439 1 93.19 443 LEU A O 1
ATOM 3563 N N . GLN A 1 444 ? 9.648 23.234 4.574 1 87.06 444 GLN A N 1
ATOM 3564 C CA . GLN A 1 444 ? 8.906 23.188 3.316 1 87.06 444 GLN A CA 1
ATOM 3565 C C . GLN A 1 444 ? 8.977 24.531 2.586 1 87.06 444 GLN A C 1
ATOM 3567 O O . GLN A 1 444 ? 9.031 25.578 3.221 1 87.06 444 GLN A O 1
ATOM 3572 N N . PRO A 1 445 ? 8.914 24.469 1.272 1 85.81 445 PRO A N 1
ATOM 3573 C CA . PRO A 1 445 ? 9.086 25.703 0.506 1 85.81 445 PRO A CA 1
ATOM 3574 C C . PRO A 1 445 ? 8.047 26.766 0.862 1 85.81 445 PRO A C 1
ATOM 3576 O O . PRO A 1 445 ? 8.312 27.969 0.708 1 85.81 445 PRO A O 1
ATOM 3579 N N . ASP A 1 446 ? 6.969 26.375 1.4 1 80.38 446 ASP A N 1
ATOM 3580 C CA . ASP A 1 446 ? 5.926 27.344 1.739 1 80.38 446 ASP A CA 1
ATOM 3581 C C . ASP A 1 446 ? 6.113 27.875 3.156 1 80.38 446 ASP A C 1
ATOM 3583 O O . ASP A 1 446 ? 5.262 28.609 3.666 1 80.38 446 ASP A O 1
ATOM 3587 N N . GLY A 1 447 ? 7.164 27.516 3.775 1 86.12 447 GLY A N 1
ATOM 3588 C CA . GLY A 1 447 ? 7.5 28.078 5.074 1 86.12 447 GLY A CA 1
ATOM 3589 C C . GLY A 1 447 ? 6.996 27.234 6.234 1 86.12 447 GLY A C 1
ATOM 3590 O O . GLY A 1 447 ? 7.145 27.625 7.395 1 86.12 447 GLY A O 1
ATOM 3591 N N . ARG A 1 448 ? 6.48 26.047 5.941 1 86.44 448 ARG A N 1
ATOM 3592 C CA . ARG A 1 448 ? 6.004 25.172 7.004 1 86.44 448 ARG A CA 1
ATOM 3593 C C . ARG A 1 448 ? 7.168 24.5 7.719 1 86.44 448 ARG A C 1
ATOM 3595 O O . ARG A 1 448 ? 8.094 24 7.074 1 86.44 448 ARG A O 1
ATOM 3602 N N . LEU A 1 449 ? 7.027 24.578 8.984 1 92.12 449 LEU A N 1
ATOM 3603 C CA . LEU A 1 449 ? 8.039 24.031 9.875 1 92.12 449 LEU A CA 1
ATOM 3604 C C . LEU A 1 449 ? 7.438 22.953 10.781 1 92.12 449 LEU A C 1
ATOM 3606 O O . LEU A 1 449 ? 6.402 23.188 11.406 1 92.12 449 LEU A O 1
ATOM 3610 N N . ASN A 1 450 ? 8.086 21.797 10.867 1 91.19 450 ASN A N 1
ATOM 3611 C CA . ASN A 1 450 ? 7.613 20.703 11.711 1 91.19 450 ASN A CA 1
ATOM 3612 C C . ASN A 1 450 ? 8.109 20.844 13.141 1 91.19 450 ASN A C 1
ATOM 3614 O O . ASN A 1 450 ? 9.25 20.484 13.445 1 91.19 450 ASN A O 1
ATOM 3618 N N . LEU A 1 451 ? 7.258 21.266 14.047 1 93.12 451 LEU A N 1
ATOM 3619 C CA . LEU A 1 451 ? 7.59 21.406 15.453 1 93.12 451 LEU A CA 1
ATOM 3620 C C . LEU A 1 451 ? 7.816 20.062 16.109 1 93.12 451 LEU A C 1
ATOM 3622 O O . LEU A 1 451 ? 8.5 19.969 17.141 1 93.12 451 LEU A O 1
ATOM 3626 N N . GLY A 1 452 ? 7.219 19.016 15.508 1 90.5 452 GLY A N 1
ATOM 3627 C CA . GLY A 1 452 ? 7.391 17.672 16.047 1 90.5 452 GLY A CA 1
ATOM 3628 C C . GLY A 1 452 ? 8.812 17.172 15.93 1 90.5 452 GLY A C 1
ATOM 3629 O O . GLY A 1 452 ? 9.211 16.25 16.641 1 90.5 452 GLY A O 1
ATOM 3630 N N . ALA A 1 453 ? 9.555 17.781 15.062 1 91.88 453 ALA A N 1
ATOM 3631 C CA . ALA A 1 453 ? 10.938 17.359 14.852 1 91.88 453 ALA A CA 1
ATOM 3632 C C . ALA A 1 453 ? 11.914 18.344 15.492 1 91.88 453 ALA A C 1
ATOM 3634 O O . ALA A 1 453 ? 13.125 18.109 15.516 1 91.88 453 ALA A O 1
ATOM 3635 N N . LEU A 1 454 ? 11.406 19.469 16 1 95.69 454 LEU A N 1
ATOM 3636 C CA . LEU A 1 454 ? 12.258 20.484 16.609 1 95.69 454 LEU A CA 1
ATOM 3637 C C . LEU A 1 454 ? 12.469 20.219 18.094 1 95.69 454 LEU A C 1
ATOM 3639 O O . LEU A 1 454 ? 11.508 20.188 18.859 1 95.69 454 LEU A O 1
ATOM 3643 N N . ARG A 1 455 ? 13.695 20.031 18.453 1 94 455 ARG A N 1
ATOM 3644 C CA . ARG A 1 455 ? 14.055 19.844 19.859 1 94 455 ARG A CA 1
ATOM 3645 C C . ARG A 1 455 ? 14.234 21.188 20.547 1 94 455 ARG A C 1
ATOM 3647 O O . ARG A 1 455 ? 14.648 22.172 19.922 1 94 455 ARG A O 1
ATOM 3654 N N . MET A 1 456 ? 14.008 21.172 21.812 1 95.12 456 MET A N 1
ATOM 3655 C CA . MET A 1 456 ? 14.117 22.391 22.609 1 95.12 456 MET A CA 1
ATOM 3656 C C . MET A 1 456 ? 15.516 22.984 22.5 1 95.12 456 MET A C 1
ATOM 3658 O O . MET A 1 456 ? 15.672 24.219 22.438 1 95.12 456 MET A O 1
ATOM 3662 N N . SER A 1 457 ? 16.484 22.156 22.422 1 94.75 457 SER A N 1
ATOM 3663 C CA . SER A 1 457 ? 17.875 22.594 22.375 1 94.75 457 SER A CA 1
ATOM 3664 C C . SER A 1 457 ? 18.203 23.266 21.047 1 94.75 457 SER A C 1
ATOM 3666 O O . SER A 1 457 ? 19.203 23.969 20.938 1 94.75 457 SER A O 1
ATOM 3668 N N . GLN A 1 458 ? 17.328 23.078 20.094 1 96.75 458 GLN A N 1
ATOM 3669 C CA . GLN A 1 458 ? 17.609 23.594 18.766 1 96.75 458 GLN A CA 1
ATOM 3670 C C . GLN A 1 458 ? 16.844 24.875 18.484 1 96.75 458 GLN A C 1
ATOM 3672 O O . GLN A 1 458 ? 17.062 25.531 17.469 1 96.75 458 GLN A O 1
ATOM 3677 N N . VAL A 1 459 ? 15.984 25.328 19.406 1 97.44 459 VAL A N 1
ATOM 3678 C CA . VAL A 1 459 ? 15.094 26.469 19.219 1 97.44 459 VAL A CA 1
ATOM 3679 C C . VAL A 1 459 ? 15.914 27.734 19 1 97.44 459 VAL A C 1
ATOM 3681 O O . VAL A 1 459 ? 15.609 28.547 18.109 1 97.44 459 VAL A O 1
ATOM 3684 N N . GLU A 1 460 ? 16.906 27.875 19.75 1 97.31 460 GLU A N 1
ATOM 3685 C CA . GLU A 1 460 ? 17.734 29.062 19.641 1 97.31 460 GLU A CA 1
ATOM 3686 C C . GLU A 1 460 ? 18.375 29.172 18.266 1 97.31 460 GLU A C 1
ATOM 3688 O O . GLU A 1 460 ? 18.375 30.234 17.656 1 97.31 460 GLU A O 1
ATOM 3693 N N . ARG A 1 461 ? 18.891 28.078 17.812 1 96.88 461 ARG A N 1
ATOM 3694 C CA . ARG A 1 461 ? 19.531 28.062 16.484 1 96.88 461 ARG A CA 1
ATOM 3695 C C . ARG A 1 461 ? 18.531 28.422 15.398 1 96.88 461 ARG A C 1
ATOM 3697 O O . ARG A 1 461 ? 18.844 29.219 14.508 1 96.88 461 ARG A O 1
ATOM 3704 N N . VAL A 1 462 ? 17.391 27.828 15.492 1 97.62 462 VAL A N 1
ATOM 3705 C CA . VAL A 1 462 ? 16.375 28.062 14.477 1 97.62 462 VAL A CA 1
ATOM 3706 C C . VAL A 1 462 ? 15.914 29.516 14.523 1 97.62 462 VAL A C 1
ATOM 3708 O O . VAL A 1 462 ? 15.836 30.188 13.484 1 97.62 462 VAL A O 1
ATOM 3711 N N . ALA A 1 463 ? 15.672 30.062 15.695 1 97 463 ALA A N 1
ATOM 3712 C CA . ALA A 1 463 ? 15.211 31.453 15.852 1 97 463 ALA A CA 1
ATOM 3713 C C . ALA A 1 463 ? 16.266 32.438 15.352 1 97 463 ALA A C 1
ATOM 3715 O O . ALA A 1 463 ? 15.938 33.406 14.648 1 97 463 ALA A O 1
ATOM 3716 N N . THR A 1 464 ? 17.5 32.219 15.68 1 96.94 464 THR A N 1
ATOM 3717 C CA . THR A 1 464 ? 18.578 33.094 15.266 1 96.94 464 THR A CA 1
ATOM 3718 C C . THR A 1 464 ? 18.75 33.062 13.75 1 96.94 464 THR A C 1
ATOM 3720 O O . THR A 1 464 ? 18.984 34.125 13.133 1 96.94 464 THR A O 1
ATOM 3723 N N . SER A 1 465 ? 18.656 31.891 13.211 1 96.69 465 SER A N 1
ATOM 3724 C CA . SER A 1 465 ? 18.766 31.766 11.758 1 96.69 465 SER A CA 1
ATOM 3725 C C . SER A 1 465 ? 17.641 32.469 11.039 1 96.69 465 SER A C 1
ATOM 3727 O O . SER A 1 465 ? 17.844 33.125 10.016 1 96.69 465 SER A O 1
ATOM 3729 N N . ILE A 1 466 ? 16.438 32.344 11.578 1 95.69 466 ILE A N 1
ATOM 3730 C CA . ILE A 1 466 ? 15.289 33.031 10.992 1 95.69 466 ILE A CA 1
ATOM 3731 C C . ILE A 1 466 ? 15.484 34.562 11.07 1 95.69 466 ILE A C 1
ATOM 3733 O O . ILE A 1 466 ? 15.234 35.25 10.094 1 95.69 466 ILE A O 1
ATOM 3737 N N . GLN A 1 467 ? 15.945 35.031 12.156 1 94.31 467 GLN A N 1
ATOM 3738 C CA . GLN A 1 467 ? 16.219 36.469 12.328 1 94.31 467 GLN A CA 1
ATOM 3739 C C . GLN A 1 467 ? 17.219 36.969 11.289 1 94.31 467 GLN A C 1
ATOM 3741 O O . GLN A 1 467 ? 17.031 38.031 10.703 1 94.31 467 GLN A O 1
ATOM 3746 N N . LYS A 1 468 ? 18.219 36.219 11.07 1 94.06 468 LYS A N 1
ATOM 3747 C CA . LYS A 1 468 ? 19.281 36.625 10.141 1 94.06 468 LYS A CA 1
ATOM 3748 C C . LYS A 1 468 ? 18.766 36.688 8.711 1 94.06 468 LYS A C 1
ATOM 3750 O O . LYS A 1 468 ? 19.109 37.594 7.961 1 94.06 468 LYS A O 1
ATOM 3755 N N . VAL A 1 469 ? 17.984 35.75 8.383 1 93.06 469 VAL A N 1
ATOM 3756 C CA . VAL A 1 469 ? 17.5 35.688 7.012 1 93.06 469 VAL A CA 1
ATOM 3757 C C . VAL A 1 469 ? 16.484 36.812 6.773 1 93.06 469 VAL A C 1
ATOM 3759 O O . VAL A 1 469 ? 16.406 37.344 5.668 1 93.06 469 VAL A O 1
ATOM 3762 N N . ILE A 1 470 ? 15.672 37.125 7.781 1 90.5 470 ILE A N 1
ATOM 3763 C CA . ILE A 1 470 ? 14.711 38.219 7.648 1 90.5 470 ILE A CA 1
ATOM 3764 C C . ILE A 1 470 ? 15.445 39.562 7.543 1 90.5 470 ILE A C 1
ATOM 3766 O O . ILE A 1 470 ? 15.055 40.438 6.762 1 90.5 470 ILE A O 1
ATOM 3770 N N . HIS A 1 471 ? 16.516 39.75 8.219 1 82.94 471 HIS A N 1
ATOM 3771 C CA . HIS A 1 471 ? 17.297 40.969 8.195 1 82.94 471 HIS A CA 1
ATOM 3772 C C . HIS A 1 471 ? 18.062 41.094 6.879 1 82.94 471 HIS A C 1
ATOM 3774 O O . HIS A 1 471 ? 18.234 42.219 6.371 1 82.94 471 HIS A O 1
ATOM 3780 N N . ILE A 1 472 ? 18.516 40.062 6.344 1 71.19 472 ILE A N 1
ATOM 3781 C CA . ILE A 1 472 ? 19.234 40.125 5.074 1 71.19 472 ILE A CA 1
ATOM 3782 C C . ILE A 1 472 ? 18.312 40.688 3.988 1 71.19 472 ILE A C 1
ATOM 3784 O O . ILE A 1 472 ? 18.719 41.531 3.203 1 71.19 472 ILE A O 1
ATOM 3788 N N . LYS A 1 473 ? 17.156 40.25 3.98 1 68.06 473 LYS A N 1
ATOM 3789 C CA . LYS A 1 473 ? 16.219 40.75 2.973 1 68.06 473 LYS A CA 1
ATOM 3790 C C . LYS A 1 473 ? 15.914 42.219 3.174 1 68.06 473 LYS A C 1
ATOM 3792 O O . LYS A 1 473 ? 15.836 42.969 2.205 1 68.06 473 LYS A O 1
ATOM 3797 N N . GLU A 1 474 ? 15.789 42.594 4.379 1 63.75 474 GLU A N 1
ATOM 3798 C CA . GLU A 1 474 ? 15.516 44 4.664 1 63.75 474 GLU A CA 1
ATOM 3799 C C . GLU A 1 474 ? 16.672 44.906 4.219 1 63.75 474 GLU A C 1
ATOM 3801 O O . GLU A 1 474 ? 16.453 46 3.682 1 63.75 474 GLU A O 1
ATOM 3806 N N . THR A 1 475 ? 17.828 44.25 4.391 1 59.41 475 THR A N 1
ATOM 3807 C CA . THR A 1 475 ? 19 45.031 3.98 1 59.41 475 THR A CA 1
ATOM 3808 C C . THR A 1 475 ? 19.094 45.094 2.459 1 59.41 475 THR A C 1
ATOM 3810 O O . THR A 1 475 ? 19.422 46.125 1.895 1 59.41 475 THR A O 1
ATOM 3813 N N . GLN A 1 476 ? 18.781 43.969 1.847 1 61.84 476 GLN A N 1
ATOM 3814 C CA . GLN A 1 476 ? 18.828 43.938 0.389 1 61.84 476 GLN A CA 1
ATOM 3815 C C . GLN A 1 476 ? 17.766 44.844 -0.213 1 61.84 476 GLN A C 1
ATOM 3817 O O . GLN A 1 476 ? 18.016 45.531 -1.214 1 61.84 476 GLN A O 1
ATOM 3822 N N . VAL A 1 477 ? 16.641 44.844 0.432 1 57.91 477 VAL A N 1
ATOM 3823 C CA . VAL A 1 477 ? 15.562 45.719 -0.032 1 57.91 477 VAL A CA 1
ATOM 3824 C C . VAL A 1 477 ? 15.938 47.188 0.203 1 57.91 477 VAL A C 1
ATOM 3826 O O . VAL A 1 477 ? 15.727 48.031 -0.667 1 57.91 477 VAL A O 1
ATOM 3829 N N . LYS A 1 478 ? 16.625 47.531 1.276 1 58.59 478 LYS A N 1
ATOM 3830 C CA . LYS A 1 478 ? 17.062 48.875 1.569 1 58.59 478 LYS A CA 1
ATOM 3831 C C . LYS A 1 478 ? 18.156 49.312 0.601 1 58.59 478 LYS A C 1
ATOM 3833 O O . LYS A 1 478 ? 18.156 50.469 0.151 1 58.59 478 LYS A O 1
ATOM 3838 N N . GLU A 1 479 ? 18.953 48.312 0.36 1 57.31 479 GLU A N 1
ATOM 3839 C CA . GLU A 1 479 ? 20.031 48.656 -0.568 1 57.31 479 GLU A CA 1
ATOM 3840 C C . GLU A 1 479 ? 19.5 48.875 -1.979 1 57.31 479 GLU A C 1
ATOM 3842 O O . GLU A 1 479 ? 19.938 49.781 -2.682 1 57.31 479 GLU A O 1
ATOM 3847 N N . LYS A 1 480 ? 18.578 48.125 -2.4 1 63.47 480 LYS A N 1
ATOM 3848 C CA . LYS A 1 480 ? 17.969 48.312 -3.717 1 63.47 480 LYS A CA 1
ATOM 3849 C C . LYS A 1 480 ? 17.188 49.625 -3.797 1 63.47 480 LYS A C 1
ATOM 3851 O O . LYS A 1 480 ? 17.234 50.312 -4.82 1 63.47 480 LYS A O 1
ATOM 3856 N N . GLU A 1 481 ? 16.406 49.875 -2.811 1 55.69 481 GLU A N 1
ATOM 3857 C CA . GLU A 1 481 ? 15.672 51.125 -2.76 1 55.69 481 GLU A CA 1
ATOM 3858 C C . GLU A 1 481 ? 16.625 52.312 -2.766 1 55.69 481 GLU A C 1
ATOM 3860 O O . GLU A 1 481 ? 16.344 53.344 -3.398 1 55.69 481 GLU A O 1
ATOM 3865 N N . ALA A 1 482 ? 17.781 52.25 -2.145 1 65.38 482 ALA A N 1
ATOM 3866 C CA . ALA A 1 482 ? 18.797 53.312 -2.109 1 65.38 482 ALA A CA 1
ATOM 3867 C C . ALA A 1 482 ? 19.438 53.5 -3.484 1 65.38 482 ALA A C 1
ATOM 3869 O O . ALA A 1 482 ? 19.703 54.656 -3.893 1 65.38 482 ALA A O 1
ATOM 3870 N N . GLU A 1 483 ? 19.578 52.469 -4.137 1 60.53 483 GLU A N 1
ATOM 3871 C CA . GLU A 1 483 ? 20.125 52.562 -5.484 1 60.53 483 GLU A CA 1
ATOM 3872 C C . GLU A 1 483 ? 19.141 53.188 -6.449 1 60.53 483 GLU A C 1
ATOM 3874 O O . GLU A 1 483 ? 19.531 53.875 -7.395 1 60.53 483 GLU A O 1
ATOM 3879 N N . GLU A 1 484 ? 17.906 52.875 -6.277 1 59.66 484 GLU A N 1
ATOM 3880 C CA . GLU A 1 484 ? 16.875 53.438 -7.141 1 59.66 484 GLU A CA 1
ATOM 3881 C C . GLU A 1 484 ? 16.625 54.906 -6.832 1 59.66 484 GLU A C 1
ATOM 3883 O O . GLU A 1 484 ? 16.141 55.656 -7.684 1 59.66 484 GLU A O 1
ATOM 3888 N N . GLU A 1 485 ? 17.031 55.344 -5.75 1 52.66 485 GLU A N 1
ATOM 3889 C CA . GLU A 1 485 ? 17 56.781 -5.457 1 52.66 485 GLU A CA 1
ATOM 3890 C C . GLU A 1 485 ? 18.281 57.469 -5.922 1 52.66 485 GLU A C 1
ATOM 3892 O O . GLU A 1 485 ? 18.234 58.594 -6.422 1 52.66 485 GLU A O 1
ATOM 3897 N N . MET B 1 1 ? -0.848 60.938 -7.285 1 17.72 1 MET B N 1
ATOM 3898 C CA . MET B 1 1 ? -0.657 60.656 -5.863 1 17.72 1 MET B CA 1
ATOM 3899 C C . MET B 1 1 ? -1.911 61 -5.07 1 17.72 1 MET B C 1
ATOM 3901 O O . MET B 1 1 ? -2.385 60.188 -4.266 1 17.72 1 MET B O 1
ATOM 3905 N N . ILE B 1 2 ? -2.234 62.406 -4.883 1 17.3 2 ILE B N 1
ATOM 3906 C CA . ILE B 1 2 ? -2.785 63.25 -3.824 1 17.3 2 ILE B CA 1
ATOM 3907 C C . ILE B 1 2 ? -4.297 63.375 -4 1 17.3 2 ILE B C 1
ATOM 3909 O O . ILE B 1 2 ? -5.031 63.5 -3.02 1 17.3 2 ILE B O 1
ATOM 3913 N N . LYS B 1 3 ? -4.707 63.75 -5.195 1 20.12 3 LYS B N 1
ATOM 3914 C CA . LYS B 1 3 ? -5.938 64.5 -5.211 1 20.12 3 LYS B CA 1
ATOM 3915 C C . LYS B 1 3 ? -7.121 63.688 -4.727 1 20.12 3 LYS B C 1
ATOM 3917 O O . LYS B 1 3 ? -8.258 64.188 -4.719 1 20.12 3 LYS B O 1
ATOM 3922 N N . LEU B 1 4 ? -6.93 62.281 -4.91 1 18.97 4 LEU B N 1
ATOM 3923 C CA . LEU B 1 4 ? -8.016 61.312 -4.816 1 18.97 4 LEU B CA 1
ATOM 3924 C C . LEU B 1 4 ? -8.508 61.188 -3.381 1 18.97 4 LEU B C 1
ATOM 3926 O O . LEU B 1 4 ? -9.156 60.219 -3.027 1 18.97 4 LEU B O 1
ATOM 3930 N N . LEU B 1 5 ? -7.938 62.062 -2.389 1 20.41 5 LEU B N 1
ATOM 3931 C CA . LEU B 1 5 ? -7.977 61.844 -0.948 1 20.41 5 LEU B CA 1
ATOM 3932 C C . LEU B 1 5 ? -9.367 62.156 -0.394 1 20.41 5 LEU B C 1
ATOM 3934 O O . LEU B 1 5 ? -9.68 61.781 0.744 1 20.41 5 LEU B O 1
ATOM 3938 N N . GLN B 1 6 ? -10.094 63.062 -0.95 1 20.19 6 GLN B N 1
ATOM 3939 C CA . GLN B 1 6 ? -10.727 64.062 -0.088 1 20.19 6 GLN B CA 1
ATOM 3940 C C . GLN B 1 6 ? -11.914 63.469 0.661 1 20.19 6 GLN B C 1
ATOM 3942 O O . GLN B 1 6 ? -12.039 63.625 1.875 1 20.19 6 GLN B O 1
ATOM 3947 N N . THR B 1 7 ? -13.156 63.406 0.072 1 21.84 7 THR B N 1
ATOM 3948 C CA . THR B 1 7 ? -14.414 63.844 0.675 1 21.84 7 THR B CA 1
ATOM 3949 C C . THR B 1 7 ? -15.031 62.719 1.5 1 21.84 7 THR B C 1
ATOM 3951 O O . THR B 1 7 ? -15.891 62 1.011 1 21.84 7 THR B O 1
ATOM 3954 N N . CYS B 1 8 ? -14.297 61.656 2.043 1 19.5 8 CYS B N 1
ATOM 3955 C CA . CYS B 1 8 ? -14.906 60.438 2.559 1 19.5 8 CYS B CA 1
ATOM 3956 C C . CYS B 1 8 ? -15.609 60.688 3.883 1 19.5 8 CYS B C 1
ATOM 3958 O O . CYS B 1 8 ? -15.578 59.844 4.781 1 19.5 8 CYS B O 1
ATOM 3960 N N . ARG B 1 9 ? -15.836 62 4.371 1 20.55 9 ARG B N 1
ATOM 3961 C CA . ARG B 1 9 ? -16.125 62.344 5.758 1 20.55 9 ARG B CA 1
ATOM 3962 C C . ARG B 1 9 ? -17.547 61.938 6.145 1 20.55 9 ARG B C 1
ATOM 3964 O O . ARG B 1 9 ? -17.969 62.156 7.281 1 20.55 9 ARG B O 1
ATOM 3971 N N . LYS B 1 10 ? -18.453 61.969 5.188 1 21.27 10 LYS B N 1
ATOM 3972 C CA . LYS B 1 10 ? -19.781 62.312 5.664 1 21.27 10 LYS B CA 1
ATOM 3973 C C . LYS B 1 10 ? -20.234 61.375 6.766 1 21.27 10 LYS B C 1
ATOM 3975 O O . LYS B 1 10 ? -20.672 61.812 7.836 1 21.27 10 LYS B O 1
ATOM 3980 N N . ILE B 1 11 ? -21.219 60.469 6.723 1 20.34 11 ILE B N 1
ATOM 3981 C CA . ILE B 1 11 ? -22.453 60.344 7.508 1 20.34 11 ILE B CA 1
ATOM 3982 C C . ILE B 1 11 ? -22.234 59.344 8.633 1 20.34 11 ILE B C 1
ATOM 3984 O O . ILE B 1 11 ? -23.203 58.812 9.188 1 20.34 11 ILE B O 1
ATOM 3988 N N . CYS B 1 12 ? -21.016 59 9.227 1 19.06 12 CYS B N 1
ATOM 3989 C CA . CYS B 1 12 ? -21.016 57.844 10.109 1 19.06 12 CYS B CA 1
ATOM 3990 C C . CYS B 1 12 ? -21.719 58.156 11.43 1 19.06 12 CYS B C 1
ATOM 3992 O O . CYS B 1 12 ? -21.203 58.938 12.227 1 19.06 12 CYS B O 1
ATOM 3994 N N . PRO B 1 13 ? -23.109 58.25 11.484 1 20.92 13 PRO B N 1
ATOM 3995 C CA . PRO B 1 13 ? -23.75 58.656 12.734 1 20.92 13 PRO B CA 1
ATOM 3996 C C . PRO B 1 13 ? -23.359 57.781 13.914 1 20.92 13 PRO B C 1
ATOM 3998 O O . PRO B 1 13 ? -23.688 56.594 13.938 1 20.92 13 PRO B O 1
ATOM 4001 N N . TYR B 1 14 ? -22.156 57.719 14.398 1 21.5 14 TYR B N 1
ATOM 4002 C CA . TYR B 1 14 ? -21.5 56.906 15.414 1 21.5 14 TYR B CA 1
ATOM 4003 C C . TYR B 1 14 ? -22.078 57.188 16.797 1 21.5 14 TYR B C 1
ATOM 4005 O O . TYR B 1 14 ? -21.5 56.781 17.812 1 21.5 14 TYR B O 1
ATOM 4013 N N . SER B 1 15 ? -22.953 58.062 16.953 1 20.36 15 SER B N 1
ATOM 4014 C CA . SER B 1 15 ? -22.938 58.719 18.25 1 20.36 15 SER B CA 1
ATOM 4015 C C . SER B 1 15 ? -23.172 57.719 19.375 1 20.36 15 SER B C 1
ATOM 4017 O O . SER B 1 15 ? -22.406 57.656 20.344 1 20.36 15 SER B O 1
ATOM 4019 N N . SER B 1 16 ? -24.422 57.469 19.922 1 20.19 16 SER B N 1
ATOM 4020 C CA . SER B 1 16 ? -24.922 57.438 21.297 1 20.19 16 SER B CA 1
ATOM 4021 C C . SER B 1 16 ? -24.797 56.062 21.906 1 20.19 16 SER B C 1
ATOM 4023 O O . SER B 1 16 ? -25.141 55.844 23.062 1 20.19 16 SER B O 1
ATOM 4025 N N . ILE B 1 17 ? -24.719 54.938 21.109 1 19.75 17 ILE B N 1
ATOM 4026 C CA . ILE B 1 17 ? -25.141 53.688 21.781 1 19.75 17 ILE B CA 1
ATOM 4027 C C . ILE B 1 17 ? -24.078 53.281 22.781 1 19.75 17 ILE B C 1
ATOM 4029 O O . ILE B 1 17 ? -23.016 52.781 22.391 1 19.75 17 ILE B O 1
ATOM 4033 N N . ARG B 1 18 ? -23.641 54.062 23.859 1 19.8 18 ARG B N 1
ATOM 4034 C CA . ARG B 1 18 ? -22.641 54.188 24.906 1 19.8 18 ARG B CA 1
ATOM 4035 C C . ARG B 1 18 ? -22.594 52.906 25.75 1 19.8 18 ARG B C 1
ATOM 4037 O O . ARG B 1 18 ? -21.516 52.344 25.938 1 19.8 18 ARG B O 1
ATOM 4044 N N . ARG B 1 19 ? -23.219 52.844 26.953 1 20.22 19 ARG B N 1
ATOM 4045 C CA . ARG B 1 19 ? -22.781 52.688 28.344 1 20.22 19 ARG B CA 1
ATOM 4046 C C . ARG B 1 19 ? -22.781 51.219 28.75 1 20.22 19 ARG B C 1
ATOM 4048 O O . ARG B 1 19 ? -21.875 50.75 29.453 1 20.22 19 ARG B O 1
ATOM 4055 N N . SER B 1 20 ? -23.922 50.531 28.672 1 19.77 20 SER B N 1
ATOM 4056 C CA . SER B 1 20 ? -24.375 49.688 29.75 1 19.77 20 SER B CA 1
ATOM 4057 C C . SER B 1 20 ? -23.672 48.312 29.703 1 19.77 20 SER B C 1
ATOM 4059 O O . SER B 1 20 ? -23.859 47.5 30.609 1 19.77 20 SER B O 1
ATOM 4061 N N . PHE B 1 21 ? -23.125 47.969 28.562 1 20.12 21 PHE B N 1
ATOM 4062 C CA . PHE B 1 21 ? -23.109 46.531 28.406 1 20.12 21 PHE B CA 1
ATOM 4063 C C . PHE B 1 21 ? -21.906 45.906 29.109 1 20.12 21 PHE B C 1
ATOM 4065 O O . PHE B 1 21 ? -21.641 44.719 28.938 1 20.12 21 PHE B O 1
ATOM 4072 N N . TYR B 1 22 ? -21.078 46.75 29.891 1 20.48 22 TYR B N 1
ATOM 4073 C CA . TYR B 1 22 ? -19.719 46.312 30.234 1 20.48 22 TYR B CA 1
ATOM 4074 C C . TYR B 1 22 ? -19.75 45.281 31.344 1 20.48 22 TYR B C 1
ATOM 4076 O O . TYR B 1 22 ? -18.75 44.594 31.594 1 20.48 22 TYR B O 1
ATOM 4084 N N . SER B 1 23 ? -20.594 45.375 32.25 1 20.05 23 SER B N 1
ATOM 4085 C CA . SER B 1 23 ? -20.203 44.906 33.594 1 20.05 23 SER B CA 1
ATOM 4086 C C . SER B 1 23 ? -20.125 43.375 33.656 1 20.05 23 SER B C 1
ATOM 4088 O O . SER B 1 23 ? -19.984 42.812 34.75 1 20.05 23 SER B O 1
ATOM 4090 N N . SER B 1 24 ? -20.703 42.656 32.719 1 20.73 24 SER B N 1
ATOM 4091 C CA . SER B 1 24 ? -20.984 41.344 33.25 1 20.73 24 SER B CA 1
ATOM 4092 C C . SER B 1 24 ? -19.703 40.562 33.531 1 20.73 24 SER B C 1
ATOM 4094 O O . SER B 1 24 ? -18.781 40.562 32.719 1 20.73 24 SER B O 1
ATOM 4096 N N . ARG B 1 25 ? -19.344 40.188 34.812 1 23.48 25 ARG B N 1
ATOM 4097 C CA . ARG B 1 25 ? -18.344 39.469 35.594 1 23.48 25 ARG B CA 1
ATOM 4098 C C . ARG B 1 25 ? -18 38.125 34.938 1 23.48 25 ARG B C 1
ATOM 4100 O O . ARG B 1 25 ? -18.844 37.25 34.844 1 23.48 25 ARG B O 1
ATOM 4107 N N . TYR B 1 26 ? -17.297 38.156 33.875 1 22.52 26 TYR B N 1
ATOM 4108 C CA . TYR B 1 26 ? -16.797 36.938 33.312 1 22.52 26 TYR B CA 1
ATOM 4109 C C . TYR B 1 26 ? -16.109 36.062 34.344 1 22.52 26 TYR B C 1
ATOM 4111 O O . TYR B 1 26 ? -15.023 36.406 34.812 1 22.52 26 TYR B O 1
ATOM 4119 N N . ASN B 1 27 ? -16.844 35.531 35.344 1 23.11 27 ASN B N 1
ATOM 4120 C CA . ASN B 1 27 ? -16.266 34.594 36.312 1 23.11 27 ASN B CA 1
ATOM 4121 C C . ASN B 1 27 ? -15.391 33.562 35.656 1 23.11 27 ASN B C 1
ATOM 4123 O O . ASN B 1 27 ? -15.617 33.188 34.5 1 23.11 27 ASN B O 1
ATOM 4127 N N . GLY B 1 28 ? -14.219 33.344 36.031 1 23.14 28 GLY B N 1
ATOM 4128 C CA . GLY B 1 28 ? -13.055 32.469 35.875 1 23.14 28 GLY B CA 1
ATOM 4129 C C . GLY B 1 28 ? -13.406 31.047 35.531 1 23.14 28 GLY B C 1
ATOM 4130 O O . GLY B 1 28 ? -12.648 30.125 35.812 1 23.14 28 GLY B O 1
ATOM 4131 N N . ARG B 1 29 ? -14.695 30.797 35.156 1 27.53 29 ARG B N 1
ATOM 4132 C CA . ARG B 1 29 ? -14.891 29.344 35.094 1 27.53 29 ARG B CA 1
ATOM 4133 C C . ARG B 1 29 ? -13.992 28.703 34.031 1 27.53 29 ARG B C 1
ATOM 4135 O O . ARG B 1 29 ? -13.898 29.188 32.906 1 27.53 29 ARG B O 1
ATOM 4142 N N . PRO B 1 30 ? -13.047 27.953 34.5 1 25.56 30 PRO B N 1
ATOM 4143 C CA . PRO B 1 30 ? -12.047 27.172 33.781 1 25.56 30 PRO B CA 1
ATOM 4144 C C . PRO B 1 30 ? -12.594 26.578 32.469 1 25.56 30 PRO B C 1
ATOM 4146 O O . PRO B 1 30 ? -13.812 26.391 32.344 1 25.56 30 PRO B O 1
ATOM 4149 N N . TYR B 1 31 ? -11.852 26.656 31.406 1 28.09 31 TYR B N 1
ATOM 4150 C CA . TYR B 1 31 ? -12.094 26.125 30.062 1 28.09 31 TYR B CA 1
ATOM 4151 C C . TYR B 1 31 ? -12.758 24.75 30.141 1 28.09 31 TYR B C 1
ATOM 4153 O O . TYR B 1 31 ? -12.992 24.109 29.109 1 28.09 31 TYR B O 1
ATOM 4161 N N . ARG B 1 32 ? -12.812 24.156 31.391 1 30.58 32 ARG B N 1
ATOM 4162 C CA . ARG B 1 32 ? -13.484 22.875 31.562 1 30.58 32 ARG B CA 1
ATOM 4163 C C . ARG B 1 32 ? -14.906 22.922 31 1 30.58 32 ARG B C 1
ATOM 4165 O O . ARG B 1 32 ? -15.43 21.906 30.531 1 30.58 32 ARG B O 1
ATOM 4172 N N . ASP B 1 33 ? -15.633 24.062 31.203 1 27.67 33 ASP B N 1
ATOM 4173 C CA . ASP B 1 33 ? -17.094 24.141 31.172 1 27.67 33 ASP B CA 1
ATOM 4174 C C . ASP B 1 33 ? -17.594 24.391 29.75 1 27.67 33 ASP B C 1
ATOM 4176 O O . ASP B 1 33 ? -18.812 24.484 29.531 1 27.67 33 ASP B O 1
ATOM 4180 N N . LEU B 1 34 ? -16.75 24.969 28.938 1 28.5 34 LEU B N 1
ATOM 4181 C CA . LEU B 1 34 ? -17.406 25.344 27.688 1 28.5 34 LEU B CA 1
ATOM 4182 C C . LEU B 1 34 ? -17.891 24.109 26.938 1 28.5 34 LEU B C 1
ATOM 4184 O O . LEU B 1 34 ? -18.875 24.172 26.219 1 28.5 34 LEU B O 1
ATOM 4188 N N . PHE B 1 35 ? -17.047 23.125 26.844 1 32.56 35 PHE B N 1
ATOM 4189 C CA . PHE B 1 35 ? -17.469 21.922 26.141 1 32.56 35 PHE B CA 1
ATOM 4190 C C . PHE B 1 35 ? -18.469 21.125 26.969 1 32.56 35 PHE B C 1
ATOM 4192 O O . PHE B 1 35 ? -18.922 20.062 26.547 1 32.56 35 PHE B O 1
ATOM 4199 N N . SER B 1 36 ? -18.531 21.406 28.234 1 30.72 36 SER B N 1
ATOM 4200 C CA . SER B 1 36 ? -19.516 20.75 29.078 1 30.72 36 SER B CA 1
ATOM 4201 C C . SER B 1 36 ? -20.938 21.047 28.609 1 30.72 36 SER B C 1
ATOM 4203 O O . SER B 1 36 ? -21.875 20.359 28.984 1 30.72 36 SER B O 1
ATOM 4205 N N . GLU B 1 37 ? -21.156 22.297 28.031 1 30.42 37 GLU B N 1
ATOM 4206 C CA . GLU B 1 37 ? -22.562 22.625 27.922 1 30.42 37 GLU B CA 1
ATOM 4207 C C . GLU B 1 37 ? -23.188 21.984 26.672 1 30.42 37 GLU B C 1
ATOM 4209 O O . GLU B 1 37 ? -24.391 22.062 26.469 1 30.42 37 GLU B O 1
ATOM 4214 N N . ARG B 1 38 ? -22.469 22.062 25.531 1 36.66 38 ARG B N 1
ATOM 4215 C CA . ARG B 1 38 ? -23.359 21.438 24.562 1 36.66 38 ARG B CA 1
ATOM 4216 C C . ARG B 1 38 ? -23.578 19.969 24.906 1 36.66 38 ARG B C 1
ATOM 4218 O O . ARG B 1 38 ? -22.719 19.125 24.656 1 36.66 38 ARG B O 1
ATOM 4225 N N . LYS B 1 39 ? -24.141 19.656 25.844 1 36.78 39 LYS B N 1
ATOM 4226 C CA . LYS B 1 39 ? -24.672 18.422 26.438 1 36.78 39 LYS B CA 1
ATOM 4227 C C . LYS B 1 39 ? -25.359 17.562 25.391 1 36.78 39 LYS B C 1
ATOM 4229 O O . LYS B 1 39 ? -25.953 16.531 25.719 1 36.78 39 LYS B O 1
ATOM 4234 N N . GLU B 1 40 ? -25.828 18.125 24.234 1 36.78 40 GLU B N 1
ATOM 4235 C CA . GLU B 1 40 ? -26.641 17.109 23.562 1 36.78 40 GLU B CA 1
ATOM 4236 C C . GLU B 1 40 ? -25.766 16.141 22.781 1 36.78 40 GLU B C 1
ATOM 4238 O O . GLU B 1 40 ? -24.938 16.562 21.953 1 36.78 40 GLU B O 1
ATOM 4243 N N . PRO B 1 41 ? -25.469 15 23.203 1 44.28 41 PRO B N 1
ATOM 4244 C CA . PRO B 1 41 ? -24.812 13.898 22.5 1 44.28 41 PRO B CA 1
ATOM 4245 C C . PRO B 1 41 ? -25.141 13.883 21 1 44.28 41 PRO B C 1
ATOM 4247 O O . PRO B 1 41 ? -26.234 14.312 20.609 1 44.28 41 PRO B O 1
ATOM 4250 N N . PHE B 1 42 ? -24 14.234 20.156 1 49.75 42 PHE B N 1
ATOM 4251 C CA . PHE B 1 42 ? -24.266 13.938 18.75 1 49.75 42 PHE B CA 1
ATOM 4252 C C . PHE B 1 42 ? -25.234 12.758 18.625 1 49.75 42 PHE B C 1
ATOM 4254 O O . PHE B 1 42 ? -25.109 11.773 19.359 1 49.75 42 PHE B O 1
ATOM 4261 N N . GLY B 1 43 ? -26.5 13 18.344 1 50 43 GLY B N 1
ATOM 4262 C CA . GLY B 1 43 ? -27.469 11.938 18.141 1 50 43 GLY B CA 1
ATOM 4263 C C . GLY B 1 43 ? -27.047 10.93 17.078 1 50 43 GLY B C 1
ATOM 4264 O O . GLY B 1 43 ? -25.938 11 16.562 1 50 43 GLY B O 1
ATOM 4265 N N . LYS B 1 44 ? -27.875 9.922 16.922 1 57.28 44 LYS B N 1
ATOM 4266 C CA . LYS B 1 44 ? -27.766 8.875 15.906 1 57.28 44 LYS B CA 1
ATOM 4267 C C . LYS B 1 44 ? -27.719 9.484 14.508 1 57.28 44 LYS B C 1
ATOM 4269 O O . LYS B 1 44 ? -28.156 10.617 14.297 1 57.28 44 LYS B O 1
ATOM 4274 N N . MET B 1 45 ? -27 8.969 13.648 1 56.12 45 MET B N 1
ATOM 4275 C CA . MET B 1 45 ? -26.984 9.383 12.25 1 56.12 45 MET B CA 1
ATOM 4276 C C . MET B 1 45 ? -28.375 9.758 11.773 1 56.12 45 MET B C 1
ATOM 4278 O O . MET B 1 45 ? -29.328 9 11.984 1 56.12 45 MET B O 1
ATOM 4282 N N . PRO B 1 46 ? -28.719 10.992 11.352 1 54.69 46 PRO B N 1
ATOM 4283 C CA . PRO B 1 46 ? -30.062 11.383 10.922 1 54.69 46 PRO B CA 1
ATOM 4284 C C . PRO B 1 46 ? -30.562 10.539 9.758 1 54.69 46 PRO B C 1
ATOM 4286 O O . PRO B 1 46 ? -29.812 10.211 8.844 1 54.69 46 PRO B O 1
ATOM 4289 N N . LYS B 1 47 ? -31.719 9.922 9.859 1 52.31 47 LYS B N 1
ATOM 4290 C CA . LYS B 1 47 ? -32.375 9.156 8.789 1 52.31 47 LYS B CA 1
ATOM 4291 C C . LYS B 1 47 ? -32.906 10.078 7.691 1 52.31 47 LYS B C 1
ATOM 4293 O O . LYS B 1 47 ? -32.781 9.766 6.504 1 52.31 47 LYS B O 1
ATOM 4298 N N . GLU B 1 48 ? -33.562 11.211 8.062 1 49.66 48 GLU B N 1
ATOM 4299 C CA . GLU B 1 48 ? -34.219 12.086 7.098 1 49.66 48 GLU B CA 1
ATOM 4300 C C . GLU B 1 48 ? -33.281 13.195 6.629 1 49.66 48 GLU B C 1
ATOM 4302 O O . GLU B 1 48 ? -32.469 13.703 7.41 1 49.66 48 GLU B O 1
ATOM 4307 N N . GLY B 1 49 ? -33.094 13.492 5.238 1 51.81 49 GLY B N 1
ATOM 4308 C CA . GLY B 1 49 ? -32.344 14.594 4.648 1 51.81 49 GLY B CA 1
ATOM 4309 C C . GLY B 1 49 ? -30.906 14.234 4.34 1 51.81 49 GLY B C 1
ATOM 4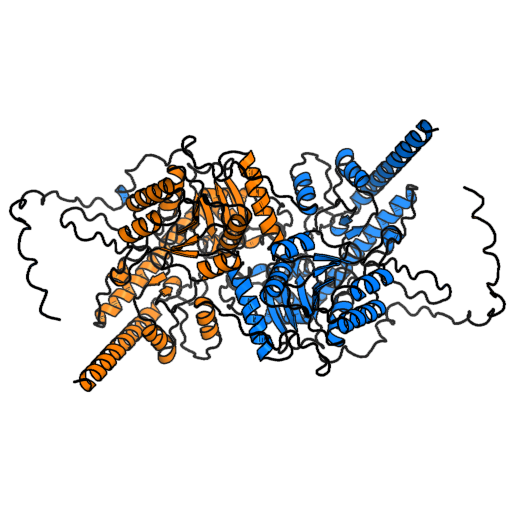310 O O . GLY B 1 49 ? -30.094 15.109 4.066 1 51.81 49 GLY B O 1
ATOM 4311 N N . THR B 1 50 ? -30.656 12.992 4.422 1 64.62 50 THR B N 1
ATOM 4312 C CA . THR B 1 50 ? -29.328 12.477 4.141 1 64.62 50 THR B CA 1
ATOM 4313 C C . THR B 1 50 ? -29.078 12.406 2.633 1 64.62 50 THR B C 1
ATOM 4315 O O . THR B 1 50 ? -30.016 12.203 1.858 1 64.62 50 THR B O 1
ATOM 4318 N N . GLN B 1 51 ? -28 12.938 2.25 1 77.56 51 GLN B N 1
ATOM 4319 C CA . GLN B 1 51 ? -27.578 12.781 0.862 1 77.56 51 GLN B CA 1
ATOM 4320 C C . GLN B 1 51 ? -27.688 11.328 0.412 1 77.56 51 GLN B C 1
ATOM 4322 O O . GLN B 1 51 ? -27.672 10.414 1.238 1 77.56 51 GLN B O 1
ATOM 4327 N N . ASP B 1 52 ? -28.188 11.125 -0.816 1 82.81 52 ASP B N 1
ATOM 4328 C CA . ASP B 1 52 ? -28.25 9.789 -1.409 1 82.81 52 ASP B CA 1
ATOM 4329 C C . ASP B 1 52 ? -27.328 9.695 -2.631 1 82.81 52 ASP B C 1
ATOM 4331 O O . ASP B 1 52 ? -27.781 9.352 -3.725 1 82.81 52 ASP B O 1
ATOM 4335 N N . ILE B 1 53 ? -26.109 9.875 -2.352 1 88.19 53 ILE B N 1
ATOM 4336 C CA . ILE B 1 53 ? -25.109 10.008 -3.41 1 88.19 53 ILE B CA 1
ATOM 4337 C C . ILE B 1 53 ? -24.906 8.664 -4.094 1 88.19 53 ILE B C 1
ATOM 4339 O O . ILE B 1 53 ? -24.703 8.602 -5.309 1 88.19 53 ILE B O 1
ATOM 4343 N N . TRP B 1 54 ? -25.094 7.543 -3.377 1 91.94 54 TRP B N 1
ATOM 4344 C CA . TRP B 1 54 ? -24.656 6.25 -3.893 1 91.94 54 TRP B CA 1
ATOM 4345 C C . TRP B 1 54 ? -25.859 5.379 -4.273 1 91.94 54 TRP B C 1
ATOM 4347 O O . TRP B 1 54 ? -25.703 4.176 -4.48 1 91.94 54 TRP B O 1
ATOM 4357 N N . LYS B 1 55 ? -27.016 5.918 -4.379 1 88.19 55 LYS B N 1
ATOM 4358 C CA . LYS B 1 55 ? -28.266 5.18 -4.578 1 88.19 55 LYS B CA 1
ATOM 4359 C C . LYS B 1 55 ? -28.234 4.379 -5.879 1 88.19 55 LYS B C 1
ATOM 4361 O O . LYS B 1 55 ? -28.766 3.27 -5.945 1 88.19 55 LYS B O 1
ATOM 4366 N N . ASN B 1 56 ? -27.516 4.863 -6.914 1 87.44 56 ASN B N 1
ATOM 4367 C CA . ASN B 1 56 ? -27.531 4.207 -8.219 1 87.44 56 ASN B CA 1
ATOM 4368 C C . ASN B 1 56 ? -26.234 3.467 -8.5 1 87.44 56 ASN B C 1
ATOM 4370 O O . ASN B 1 56 ? -26 3.021 -9.625 1 87.44 56 ASN B O 1
ATOM 4374 N N . LEU B 1 57 ? -25.484 3.305 -7.492 1 93.25 57 LEU B N 1
ATOM 4375 C CA . LEU B 1 57 ? -24.203 2.639 -7.699 1 93.25 57 LEU B CA 1
ATOM 4376 C C . LEU B 1 57 ? -24.375 1.122 -7.66 1 93.25 57 LEU B C 1
ATOM 4378 O O . LEU B 1 57 ? -24.766 0.564 -6.633 1 93.25 57 LEU B O 1
ATOM 4382 N N . SER B 1 58 ? -24.109 0.444 -8.758 1 92.69 58 SER B N 1
ATOM 4383 C CA . SER B 1 58 ? -24.109 -1.015 -8.812 1 92.69 58 SER B CA 1
ATOM 4384 C C . SER B 1 58 ? -22.812 -1.587 -8.234 1 92.69 58 SER B C 1
ATOM 4386 O O . SER B 1 58 ? -21.766 -0.952 -8.312 1 92.69 58 SER B O 1
ATOM 4388 N N . PRO B 1 59 ? -22.875 -2.801 -7.621 1 91.44 59 PRO B N 1
ATOM 4389 C CA . PRO B 1 59 ? -21.656 -3.426 -7.105 1 91.44 59 PRO B CA 1
ATOM 4390 C C . PRO B 1 59 ? -20.594 -3.611 -8.18 1 91.44 59 PRO B C 1
ATOM 4392 O O . PRO B 1 59 ? -20.922 -3.771 -9.359 1 91.44 59 PRO B O 1
ATOM 4395 N N . ALA B 1 60 ? -19.422 -3.545 -7.695 1 90 60 ALA B N 1
ATOM 4396 C CA . ALA B 1 60 ? -18.312 -3.818 -8.609 1 90 60 ALA B CA 1
ATOM 4397 C C . ALA B 1 60 ? -18.266 -5.297 -8.984 1 90 60 ALA B C 1
ATOM 4399 O O . ALA B 1 60 ? -18.672 -6.156 -8.195 1 90 60 ALA B O 1
ATOM 4400 N N . THR B 1 61 ? -17.844 -5.496 -10.234 1 81.94 61 THR B N 1
ATOM 4401 C CA . THR B 1 61 ? -17.531 -6.871 -10.594 1 81.94 61 THR B CA 1
ATOM 4402 C C . THR B 1 61 ? -16.219 -7.305 -9.961 1 81.94 61 THR B C 1
ATOM 4404 O O . THR B 1 61 ? -15.148 -6.77 -10.289 1 81.94 61 THR B O 1
ATOM 4407 N N . LEU B 1 62 ? -16.359 -8.195 -9.031 1 77.19 62 LEU B N 1
ATOM 4408 C CA . LEU B 1 62 ? -15.164 -8.695 -8.375 1 77.19 62 LEU B CA 1
ATOM 4409 C C . LEU B 1 62 ? -14.562 -9.859 -9.156 1 77.19 62 LEU B C 1
ATOM 4411 O O . LEU B 1 62 ? -15.289 -10.68 -9.719 1 77.19 62 LEU B O 1
ATOM 4415 N N . GLU B 1 63 ? -13.32 -9.852 -9.164 1 73.31 63 GLU B N 1
ATOM 4416 C CA . GLU B 1 63 ? -12.664 -10.969 -9.836 1 73.31 63 GLU B CA 1
ATOM 4417 C C . GLU B 1 63 ? -12.82 -12.266 -9.039 1 73.31 63 GLU B C 1
ATOM 4419 O O . GLU B 1 63 ? -13.227 -12.234 -7.875 1 73.31 63 GLU B O 1
ATOM 4424 N N . ASN B 1 64 ? -12.625 -13.297 -9.758 1 69.88 64 ASN B N 1
ATOM 4425 C CA . ASN B 1 64 ? -12.93 -14.641 -9.297 1 69.88 64 ASN B CA 1
ATOM 4426 C C . ASN B 1 64 ? -12.266 -14.93 -7.949 1 69.88 64 ASN B C 1
ATOM 4428 O O . ASN B 1 64 ? -12.875 -15.555 -7.078 1 69.88 64 ASN B O 1
ATOM 4432 N N . TYR B 1 65 ? -11.172 -14.492 -7.805 1 71.75 65 TYR B N 1
ATOM 4433 C CA . TYR B 1 65 ? -10.453 -14.75 -6.562 1 71.75 65 TYR B CA 1
ATOM 4434 C C . TYR B 1 65 ? -11.164 -14.117 -5.375 1 71.75 65 TYR B C 1
ATOM 4436 O O . TYR B 1 65 ? -11.398 -14.781 -4.359 1 71.75 65 TYR B O 1
ATOM 4444 N N . LEU B 1 66 ? -11.547 -12.891 -5.512 1 73.94 66 LEU B N 1
ATOM 4445 C CA . LEU B 1 66 ? -12.219 -12.172 -4.441 1 73.94 66 LEU B CA 1
ATOM 4446 C C . LEU B 1 66 ? -13.586 -12.789 -4.148 1 73.94 66 LEU B C 1
ATOM 4448 O O . LEU B 1 66 ? -13.969 -12.938 -2.984 1 73.94 66 LEU B O 1
ATOM 4452 N N . ASN B 1 67 ? -14.172 -13.188 -5.172 1 77.19 67 ASN B N 1
ATOM 4453 C CA . ASN B 1 67 ? -15.492 -13.781 -5.008 1 77.19 67 ASN B CA 1
ATOM 4454 C C . ASN B 1 67 ? -15.422 -15.109 -4.266 1 77.19 67 ASN B C 1
ATOM 4456 O O . ASN B 1 67 ? -16.25 -15.383 -3.396 1 77.19 67 ASN B O 1
ATOM 4460 N N . THR B 1 68 ? -14.469 -15.891 -4.648 1 80.81 68 THR B N 1
ATOM 4461 C CA . THR B 1 68 ? -14.289 -17.188 -4 1 80.81 68 THR B CA 1
ATOM 4462 C C . THR B 1 68 ? -13.93 -17.016 -2.527 1 80.81 68 THR B C 1
ATOM 4464 O O . THR B 1 68 ? -14.484 -17.688 -1.662 1 80.81 68 THR B O 1
ATOM 4467 N N . SER B 1 69 ? -13.094 -16.062 -2.271 1 80.25 69 SER B N 1
ATOM 4468 C CA . SER B 1 69 ? -12.68 -15.789 -0.899 1 80.25 69 SER B CA 1
ATOM 4469 C C . SER B 1 69 ? -13.852 -15.281 -0.06 1 80.25 69 SER B C 1
ATOM 4471 O O . SER B 1 69 ? -14.016 -15.688 1.092 1 80.25 69 SER B O 1
ATOM 4473 N N . LEU B 1 70 ? -14.617 -14.414 -0.642 1 80.06 70 LEU B N 1
ATOM 4474 C CA . LEU B 1 70 ? -15.781 -13.875 0.053 1 80.06 70 LEU B CA 1
ATOM 4475 C C . LEU B 1 70 ? -16.781 -14.984 0.354 1 80.06 70 LEU B C 1
ATOM 4477 O O . LEU B 1 70 ? -17.359 -15.023 1.448 1 80.06 70 LEU B O 1
ATOM 4481 N N . SER B 1 71 ? -16.984 -15.812 -0.619 1 83 71 SER B N 1
ATOM 4482 C CA . SER B 1 71 ? -17.906 -16.922 -0.444 1 83 71 SER B CA 1
ATOM 4483 C C . SER B 1 71 ? -17.469 -17.844 0.681 1 83 71 SER B C 1
ATOM 4485 O O . SER B 1 71 ? -18.281 -18.344 1.457 1 83 71 SER B O 1
ATOM 4487 N N . TYR B 1 72 ? -16.25 -18.094 0.731 1 87.06 72 TYR B N 1
ATOM 4488 C CA . TYR B 1 72 ? -15.695 -18.938 1.791 1 87.06 72 TYR B CA 1
ATOM 4489 C C . TYR B 1 72 ? -15.914 -18.297 3.158 1 87.06 72 TYR B C 1
ATOM 4491 O O . TYR B 1 72 ? -16.328 -18.969 4.105 1 87.06 72 TYR B O 1
ATOM 4499 N N . GLN B 1 73 ? -15.664 -17.016 3.246 1 82.06 73 GLN B N 1
ATOM 4500 C CA . GLN B 1 73 ? -15.75 -16.312 4.523 1 82.06 73 GLN B CA 1
ATOM 4501 C C . GLN B 1 73 ? -17.188 -16.219 5.004 1 82.06 73 GLN B C 1
ATOM 4503 O O . GLN B 1 73 ? -17.453 -16.266 6.207 1 82.06 73 GLN B O 1
ATOM 4508 N N . LYS B 1 74 ? -18.094 -16.156 4.113 1 81.62 74 LYS B N 1
ATOM 4509 C CA . LYS B 1 74 ? -19.5 -16 4.457 1 81.62 74 LYS B CA 1
ATOM 4510 C C . LYS B 1 74 ? -20.125 -17.344 4.793 1 81.62 74 LYS B C 1
ATOM 4512 O O . LYS B 1 74 ? -21.203 -17.406 5.406 1 81.62 74 LYS B O 1
ATOM 4517 N N . SER B 1 75 ? -19.469 -18.406 4.391 1 86.81 75 SER B N 1
ATOM 4518 C CA . SER B 1 75 ? -20.016 -19.75 4.629 1 86.81 75 SER B CA 1
ATOM 4519 C C . SER B 1 75 ? -19.953 -20.109 6.105 1 86.81 75 SER B C 1
ATOM 4521 O O . SER B 1 75 ? -18.969 -19.828 6.781 1 86.81 75 SER B O 1
ATOM 4523 N N . GLU B 1 76 ? -21 -20.719 6.543 1 86.38 76 GLU B N 1
ATOM 4524 C CA . GLU B 1 76 ? -21.078 -21.156 7.934 1 86.38 76 GLU B CA 1
ATOM 4525 C C . GLU B 1 76 ? -20.797 -22.641 8.062 1 86.38 76 GLU B C 1
ATOM 4527 O O . GLU B 1 76 ? -20.844 -23.203 9.164 1 86.38 76 GLU B O 1
ATOM 4532 N N . GLU B 1 77 ? -20.406 -23.234 7.004 1 87.31 77 GLU B N 1
ATOM 4533 C CA . GLU B 1 77 ? -20.125 -24.656 7.027 1 87.31 77 GLU B CA 1
ATOM 4534 C C . GLU B 1 77 ? -18.906 -24.969 7.906 1 87.31 77 GLU B C 1
ATOM 4536 O O . GLU B 1 77 ? -17.922 -24.25 7.887 1 87.31 77 GLU B O 1
ATOM 4541 N N . SER B 1 78 ? -19.016 -25.922 8.711 1 86.38 78 SER B N 1
ATOM 4542 C CA . SER B 1 78 ? -17.969 -26.266 9.672 1 86.38 78 SER B CA 1
ATOM 4543 C C . SER B 1 78 ? -16.812 -26.984 8.992 1 86.38 78 SER B C 1
ATOM 4545 O O . SER B 1 78 ? -15.664 -26.891 9.438 1 86.38 78 SER B O 1
ATOM 4547 N N . ASN B 1 79 ? -17.078 -27.734 7.918 1 87.94 79 ASN B N 1
ATOM 4548 C CA . ASN B 1 79 ? -16.016 -28.547 7.305 1 87.94 79 ASN B CA 1
ATOM 4549 C C . ASN B 1 79 ? -15.508 -27.906 6.016 1 87.94 79 ASN B C 1
ATOM 4551 O O . ASN B 1 79 ? -14.992 -28.609 5.141 1 87.94 79 ASN B O 1
ATOM 4555 N N . LYS B 1 80 ? -15.625 -26.641 5.965 1 93.5 80 LYS B N 1
ATOM 4556 C CA . LYS B 1 80 ? -15.164 -25.984 4.75 1 93.5 80 LYS B CA 1
ATOM 4557 C C . LYS B 1 80 ? -13.641 -25.984 4.676 1 93.5 80 LYS B C 1
ATOM 4559 O O . LYS B 1 80 ? -12.961 -26 5.703 1 93.5 80 LYS B O 1
ATOM 4564 N N . LEU B 1 81 ? -13.117 -26.109 3.467 1 94.38 81 LEU B N 1
ATOM 4565 C CA . LEU B 1 81 ? -11.688 -26.156 3.182 1 94.38 81 LEU B CA 1
ATOM 4566 C C . LEU B 1 81 ? -11.32 -25.141 2.105 1 94.38 81 LEU B C 1
ATOM 4568 O O . LEU B 1 81 ? -11.789 -25.234 0.97 1 94.38 81 LEU B O 1
ATOM 4572 N N . ASP B 1 82 ? -10.477 -24.141 2.533 1 91.81 82 ASP B N 1
ATOM 4573 C CA . ASP B 1 82 ? -10.047 -23.109 1.589 1 91.81 82 ASP B CA 1
ATOM 4574 C C . ASP B 1 82 ? -8.766 -23.516 0.872 1 91.81 82 ASP B C 1
ATOM 4576 O O . ASP B 1 82 ? -7.68 -23.484 1.458 1 91.81 82 ASP B O 1
ATOM 4580 N N . LEU B 1 83 ? -8.898 -23.859 -0.398 1 93.62 83 LEU B N 1
ATOM 4581 C CA . LEU B 1 83 ? -7.742 -24.188 -1.224 1 93.62 83 LEU B CA 1
ATOM 4582 C C . LEU B 1 83 ? -7.637 -23.25 -2.418 1 93.62 83 LEU B C 1
ATOM 4584 O O . LEU B 1 83 ? -7.023 -23.594 -3.432 1 93.62 83 LEU B O 1
ATOM 4588 N N . ALA B 1 84 ? -8.32 -22.125 -2.295 1 88.62 84 ALA B N 1
ATOM 4589 C CA . ALA B 1 84 ? -8.328 -21.125 -3.367 1 88.62 84 ALA B CA 1
ATOM 4590 C C . ALA B 1 84 ? -7.387 -19.969 -3.049 1 88.62 84 ALA B C 1
ATOM 4592 O O . ALA B 1 84 ? -6.805 -19.375 -3.955 1 88.62 84 ALA B O 1
ATOM 4593 N N . THR B 1 85 ? -7.285 -19.688 -1.8 1 82.31 85 THR B N 1
ATOM 4594 C CA . THR B 1 85 ? -6.543 -18.516 -1.359 1 82.31 85 THR B CA 1
ATOM 4595 C C . THR B 1 85 ? -5.043 -18.797 -1.323 1 82.31 85 THR B C 1
ATOM 4597 O O . THR B 1 85 ? -4.629 -19.906 -0.966 1 82.31 85 THR B O 1
ATOM 4600 N N . ASP B 1 86 ? -4.277 -17.766 -1.667 1 80.81 86 ASP B N 1
ATOM 4601 C CA . ASP B 1 86 ? -2.824 -17.859 -1.724 1 80.81 86 ASP B CA 1
ATOM 4602 C C . ASP B 1 86 ? -2.209 -17.734 -0.332 1 80.81 86 ASP B C 1
ATOM 4604 O O . ASP B 1 86 ? -1.653 -16.688 0.009 1 80.81 86 ASP B O 1
ATOM 4608 N N . VAL B 1 87 ? -2.311 -18.828 0.448 1 81.81 87 VAL B N 1
ATOM 4609 C CA . VAL B 1 87 ? -1.746 -18.859 1.794 1 81.81 87 VAL B CA 1
ATOM 4610 C C . VAL B 1 87 ? -0.908 -20.125 1.972 1 81.81 87 VAL B C 1
ATOM 4612 O O . VAL B 1 87 ? -1.066 -21.094 1.223 1 81.81 87 VAL B O 1
ATOM 4615 N N . LEU B 1 88 ? -0.004 -20.031 2.842 1 87.06 88 LEU B N 1
ATOM 4616 C CA . LEU B 1 88 ? 0.815 -21.172 3.234 1 87.06 88 LEU B CA 1
ATOM 4617 C C . LEU B 1 88 ? 0.511 -21.594 4.668 1 87.06 88 LEU B C 1
ATOM 4619 O O . LEU B 1 88 ? 0.641 -20.781 5.594 1 87.06 88 LEU B O 1
ATOM 4623 N N . LEU B 1 89 ? 0.079 -22.844 4.824 1 89.94 89 LEU B N 1
ATOM 4624 C CA . LEU B 1 89 ? -0.281 -23.344 6.145 1 89.94 89 LEU B CA 1
ATOM 4625 C C . LEU B 1 89 ? 0.633 -24.5 6.559 1 89.94 89 LEU B C 1
ATOM 4627 O O . LEU B 1 89 ? 1.156 -25.219 5.707 1 89.94 89 LEU B O 1
ATOM 4631 N N . ASP B 1 90 ? 0.816 -24.594 7.887 1 90.5 90 ASP B N 1
ATOM 4632 C CA . ASP B 1 90 ? 1.499 -25.781 8.398 1 90.5 90 ASP B CA 1
ATOM 4633 C C . ASP B 1 90 ? 0.525 -26.938 8.586 1 90.5 90 ASP B C 1
ATOM 4635 O O . ASP B 1 90 ? -0.645 -26.844 8.211 1 90.5 90 ASP B O 1
ATOM 4639 N N . GLU B 1 91 ? 1.022 -28.031 9.078 1 92.56 91 GLU B N 1
ATOM 4640 C CA . GLU B 1 91 ? 0.22 -29.25 9.164 1 92.56 91 GLU B CA 1
ATOM 4641 C C . GLU B 1 91 ? -0.857 -29.141 10.234 1 92.56 91 GLU B C 1
ATOM 4643 O O . GLU B 1 91 ? -1.754 -29.984 10.32 1 92.56 91 GLU B O 1
ATOM 4648 N N . ASN B 1 92 ? -0.775 -28.078 11.086 1 90.06 92 ASN B N 1
ATOM 4649 C CA . ASN B 1 92 ? -1.789 -27.844 12.102 1 90.06 92 ASN B CA 1
ATOM 4650 C C . ASN B 1 92 ? -2.824 -26.828 11.641 1 90.06 92 ASN B C 1
ATOM 4652 O O . ASN B 1 92 ? -3.738 -26.469 12.391 1 90.06 92 ASN B O 1
ATOM 4656 N N . GLY B 1 93 ? -2.639 -26.344 10.453 1 87.38 93 GLY B N 1
ATOM 4657 C CA . GLY B 1 93 ? -3.607 -25.406 9.906 1 87.38 93 GLY B CA 1
ATOM 4658 C C . GLY B 1 93 ? -3.305 -23.953 10.266 1 87.38 93 GLY B C 1
ATOM 4659 O O . GLY B 1 93 ? -4.125 -23.078 10.023 1 87.38 93 GLY B O 1
ATOM 4660 N N . ASN B 1 94 ? -2.15 -23.766 10.836 1 87.06 94 ASN B N 1
ATOM 4661 C CA . ASN B 1 94 ? -1.706 -22.406 11.141 1 87.06 94 ASN B CA 1
ATOM 4662 C C . ASN B 1 94 ? -0.867 -21.828 10.008 1 87.06 94 ASN B C 1
ATOM 4664 O O . ASN B 1 94 ? -0.324 -22.562 9.188 1 87.06 94 ASN B O 1
ATOM 4668 N N . PRO B 1 95 ? -0.827 -20.453 9.977 1 87.19 95 PRO B N 1
ATOM 4669 C CA . PRO B 1 95 ? 0.088 -19.875 8.992 1 87.19 95 PRO B CA 1
ATOM 4670 C C . PRO B 1 95 ? 1.522 -20.375 9.148 1 87.19 95 PRO B C 1
ATOM 4672 O O . PRO B 1 95 ? 2.035 -20.438 10.266 1 87.19 95 PRO B O 1
ATOM 4675 N N . PHE B 1 96 ? 2.037 -20.797 8.055 1 92.06 96 PHE B N 1
ATOM 4676 C CA . PHE B 1 96 ? 3.412 -21.281 8.055 1 92.06 96 PHE B CA 1
ATOM 4677 C C . PHE B 1 96 ? 4.395 -20.125 8.234 1 92.06 96 PHE B C 1
ATOM 4679 O O . PHE B 1 96 ? 4.281 -19.109 7.559 1 92.06 96 PHE B O 1
ATOM 4686 N N . VAL B 1 97 ? 5.352 -20.281 9.188 1 93.31 97 VAL B N 1
ATOM 4687 C CA . VAL B 1 97 ? 6.391 -19.297 9.414 1 93.31 97 VAL B CA 1
ATOM 4688 C C . VAL B 1 97 ? 7.758 -19.969 9.445 1 93.31 97 VAL B C 1
ATOM 4690 O O . VAL B 1 97 ? 7.957 -20.953 10.164 1 93.31 97 VAL B O 1
ATOM 4693 N N . PHE B 1 98 ? 8.703 -19.453 8.68 1 95.88 98 PHE B N 1
ATOM 4694 C CA . PHE B 1 98 ? 10.062 -19.984 8.688 1 95.88 98 PHE B CA 1
ATOM 4695 C C . PHE B 1 98 ? 10.734 -19.734 10.039 1 95.88 98 PHE B C 1
ATOM 4697 O O . PHE B 1 98 ? 10.547 -18.688 10.641 1 95.88 98 PHE B O 1
ATOM 4704 N N . GLU B 1 99 ? 11.516 -20.734 10.477 1 96.56 99 GLU B N 1
ATOM 4705 C CA . GLU B 1 99 ? 12.305 -20.531 11.688 1 96.56 99 GLU B CA 1
ATOM 4706 C C . GLU B 1 99 ? 13.281 -19.375 11.531 1 96.56 99 GLU B C 1
ATOM 4708 O O . GLU B 1 99 ? 13.531 -18.641 12.484 1 96.56 99 GLU B O 1
ATOM 4713 N N . SER B 1 100 ? 13.852 -19.266 10.352 1 97.75 100 SER B N 1
ATOM 4714 C CA . SER B 1 100 ? 14.766 -18.156 10.062 1 97.75 100 SER B CA 1
ATOM 4715 C C . SER B 1 100 ? 14.078 -16.812 10.25 1 97.75 100 SER B C 1
ATOM 4717 O O . SER B 1 100 ? 14.695 -15.852 10.711 1 97.75 100 SER B O 1
ATOM 4719 N N . VAL B 1 101 ? 12.82 -16.688 9.906 1 96.56 101 VAL B N 1
ATOM 4720 C CA . VAL B 1 101 ? 12.039 -15.461 10.062 1 96.56 101 VAL B CA 1
ATOM 4721 C C . VAL B 1 101 ? 11.836 -15.164 11.547 1 96.56 101 VAL B C 1
ATOM 4723 O O . VAL B 1 101 ? 11.984 -14.023 11.984 1 96.56 101 VAL B O 1
ATOM 4726 N N . LEU B 1 102 ? 11.523 -16.188 12.344 1 95.25 102 LEU B N 1
ATOM 4727 C CA . LEU B 1 102 ? 11.344 -16.016 13.781 1 95.25 102 LEU B CA 1
ATOM 4728 C C . LEU B 1 102 ? 12.648 -15.57 14.43 1 95.25 102 LEU B C 1
ATOM 4730 O O . LEU B 1 102 ? 12.641 -14.688 15.297 1 95.25 102 LEU B O 1
ATOM 4734 N N . LYS B 1 103 ? 13.742 -16.172 14.023 1 96.94 103 LYS B N 1
ATOM 4735 C CA . LYS B 1 103 ? 15.047 -15.797 14.555 1 96.94 103 LYS B CA 1
ATOM 4736 C C . LYS B 1 103 ? 15.414 -14.367 14.164 1 96.94 103 LYS B C 1
ATOM 4738 O O . LYS B 1 103 ? 16 -13.633 14.961 1 96.94 103 LYS B O 1
ATOM 4743 N N . ALA B 1 104 ? 15.086 -13.977 12.93 1 96.62 104 ALA B N 1
ATOM 4744 C CA . ALA B 1 104 ? 15.32 -12.602 12.492 1 96.62 104 ALA B CA 1
ATOM 4745 C C . ALA B 1 104 ? 14.523 -11.609 13.328 1 96.62 104 ALA B C 1
ATOM 4747 O O . ALA B 1 104 ? 15.039 -10.562 13.719 1 96.62 104 ALA B O 1
ATOM 4748 N N . GLN B 1 105 ? 13.289 -11.93 13.602 1 93.25 105 GLN B N 1
ATOM 4749 C CA . GLN B 1 105 ? 12.43 -11.078 14.406 1 93.25 105 GLN B CA 1
ATOM 4750 C C . GLN B 1 105 ? 13.047 -10.805 15.781 1 93.25 105 GLN B C 1
ATOM 4752 O O . GLN B 1 105 ? 12.977 -9.688 16.281 1 93.25 105 GLN B O 1
ATOM 4757 N N . GLU B 1 106 ? 13.633 -11.797 16.344 1 92.62 106 GLU B N 1
ATOM 4758 C CA . GLU B 1 106 ? 14.227 -11.68 17.672 1 92.62 106 GLU B CA 1
ATOM 4759 C C . GLU B 1 106 ? 15.438 -10.742 17.641 1 92.62 106 GLU B C 1
ATOM 4761 O O . GLU B 1 106 ? 15.812 -10.188 18.688 1 92.62 106 GLU B O 1
ATOM 4766 N N . ARG B 1 107 ? 15.969 -10.523 16.531 1 94.44 107 ARG B N 1
ATOM 4767 C CA . ARG B 1 107 ? 17.188 -9.734 16.422 1 94.44 107 ARG B CA 1
ATOM 4768 C C . ARG B 1 107 ? 16.875 -8.273 16.094 1 94.44 107 ARG B C 1
ATOM 4770 O O . ARG B 1 107 ? 17.75 -7.414 16.172 1 94.44 107 ARG B O 1
ATOM 4777 N N . ILE B 1 108 ? 15.641 -7.988 15.75 1 92.38 108 ILE B N 1
ATOM 4778 C CA . ILE B 1 108 ? 15.258 -6.637 15.359 1 92.38 108 ILE B CA 1
ATOM 4779 C C . ILE B 1 108 ? 14.883 -5.828 16.609 1 92.38 108 ILE B C 1
ATOM 4781 O O . ILE B 1 108 ? 14.07 -6.273 17.422 1 92.38 108 ILE B O 1
ATOM 4785 N N . SER B 1 109 ? 15.461 -4.633 16.75 1 87.81 109 SER B N 1
ATOM 4786 C CA . SER B 1 109 ? 15.18 -3.766 17.891 1 87.81 109 SER B CA 1
ATOM 4787 C C . SER B 1 109 ? 13.906 -2.959 17.656 1 87.81 109 SER B C 1
ATOM 4789 O O . SER B 1 109 ? 13.562 -2.635 16.531 1 87.81 109 SER B O 1
ATOM 4791 N N . PRO B 1 110 ? 13.234 -2.637 18.766 1 82.06 110 PRO B N 1
ATOM 4792 C CA . PRO B 1 110 ? 12.07 -1.758 18.625 1 82.06 110 PRO B CA 1
ATOM 4793 C C . PRO B 1 110 ? 12.406 -0.43 17.953 1 82.06 110 PRO B C 1
ATOM 4795 O O . PRO B 1 110 ? 11.586 0.117 17.219 1 82.06 110 PRO B O 1
ATOM 4798 N N . GLN B 1 111 ? 13.57 0.03 18.141 1 81.62 111 GLN B N 1
ATOM 4799 C CA . GLN B 1 111 ? 13.992 1.283 17.516 1 81.62 111 GLN B CA 1
ATOM 4800 C C . GLN B 1 111 ? 14.008 1.172 16 1 81.62 111 GLN B C 1
ATOM 4802 O O . GLN B 1 111 ? 13.648 2.119 15.297 1 81.62 111 GLN B O 1
ATOM 4807 N N . ALA B 1 112 ? 14.391 0.044 15.57 1 87.12 112 ALA B N 1
ATOM 4808 C CA . ALA B 1 112 ? 14.422 -0.173 14.125 1 87.12 112 ALA B CA 1
ATOM 4809 C C . ALA B 1 112 ? 13.008 -0.269 13.562 1 87.12 112 ALA B C 1
ATOM 4811 O O . ALA B 1 112 ? 12.727 0.239 12.477 1 87.12 112 ALA B O 1
ATOM 4812 N N . ILE B 1 113 ? 12.188 -0.901 14.32 1 87.69 113 ILE B N 1
ATOM 4813 C CA . ILE B 1 113 ? 10.812 -1.11 13.875 1 87.69 113 ILE B CA 1
ATOM 4814 C C . ILE B 1 113 ? 10.102 0.234 13.758 1 87.69 113 ILE B C 1
ATOM 4816 O O . ILE B 1 113 ? 9.352 0.463 12.805 1 87.69 113 ILE B O 1
ATOM 4820 N N . PHE B 1 114 ? 10.336 1.163 14.633 1 85.31 114 PHE B N 1
ATOM 4821 C CA . PHE B 1 114 ? 9.602 2.418 14.68 1 85.31 114 PHE B CA 1
ATOM 4822 C C . PHE B 1 114 ? 10.398 3.541 14.023 1 85.31 114 PHE B C 1
ATOM 4824 O O . PHE B 1 114 ? 10.008 4.711 14.102 1 85.31 114 PHE B O 1
ATOM 4831 N N . SER B 1 115 ? 11.453 3.152 13.406 1 80.19 115 SER B N 1
ATOM 4832 C CA . SER B 1 115 ? 12.281 4.152 12.727 1 80.19 115 SER B CA 1
ATOM 4833 C C . SER B 1 115 ? 11.484 4.887 11.656 1 80.19 115 SER B C 1
ATOM 4835 O O . SER B 1 115 ? 10.641 4.289 10.977 1 80.19 115 SER B O 1
ATOM 4837 N N . THR B 1 116 ? 11.664 6.184 11.633 1 67.69 116 THR B N 1
ATOM 4838 C CA . THR B 1 116 ? 11.016 7.004 10.609 1 67.69 116 THR B CA 1
ATOM 4839 C C . THR B 1 116 ? 12.008 7.367 9.508 1 67.69 116 THR B C 1
ATOM 4841 O O . THR B 1 116 ? 11.656 8.07 8.562 1 67.69 116 THR B O 1
ATOM 4844 N N . GLU B 1 117 ? 13.203 6.91 9.75 1 57.53 117 GLU B N 1
ATOM 4845 C CA . GLU B 1 117 ? 14.289 7.262 8.836 1 57.53 117 GLU B CA 1
ATOM 4846 C C . GLU B 1 117 ? 14.039 6.711 7.438 1 57.53 117 GLU B C 1
ATOM 4848 O O . GLU B 1 117 ? 14.836 6.926 6.523 1 57.53 117 GLU B O 1
ATOM 4853 N N . SER B 1 118 ? 12.852 5.98 7.316 1 55.81 118 SER B N 1
ATOM 4854 C CA . SER B 1 118 ? 12.906 5.504 5.938 1 55.81 118 SER B CA 1
ATOM 4855 C C . SER B 1 118 ? 12.781 6.656 4.949 1 55.81 118 SER B C 1
ATOM 4857 O O . SER B 1 118 ? 11.789 7.395 4.973 1 55.81 118 SER B O 1
ATOM 4859 N N . SER B 1 119 ? 13.977 6.973 4.492 1 59.78 119 SER B N 1
ATOM 4860 C CA . SER B 1 119 ? 14.344 7.957 3.479 1 59.78 119 SER B CA 1
ATOM 4861 C C . SER B 1 119 ? 13.367 7.934 2.305 1 59.78 119 SER B C 1
ATOM 4863 O O . SER B 1 119 ? 12.695 6.926 2.072 1 59.78 119 SER B O 1
ATOM 4865 N N . ILE B 1 120 ? 13.023 9 1.929 1 67.44 120 ILE B N 1
ATOM 4866 C CA . ILE B 1 120 ? 12.375 9.133 0.631 1 67.44 120 ILE B CA 1
ATOM 4867 C C . ILE B 1 120 ? 13.023 8.18 -0.373 1 67.44 120 ILE B C 1
ATOM 4869 O O . ILE B 1 120 ? 12.375 7.715 -1.309 1 67.44 120 ILE B O 1
ATOM 4873 N N . LEU B 1 121 ? 14.242 7.785 -0.064 1 71.88 121 LEU B N 1
ATOM 4874 C CA . LEU B 1 121 ? 14.984 6.914 -0.964 1 71.88 121 LEU B CA 1
ATOM 4875 C C . LEU B 1 121 ? 14.703 5.445 -0.661 1 71.88 121 LEU B C 1
ATOM 4877 O O . LEU B 1 121 ? 15.031 4.566 -1.461 1 71.88 121 LEU B O 1
ATOM 4881 N N . GLY B 1 122 ? 14.039 5.195 0.425 1 83.25 122 GLY B N 1
ATOM 4882 C CA . GLY B 1 122 ? 13.883 3.812 0.851 1 83.25 122 GLY B CA 1
ATOM 4883 C C . GLY B 1 122 ? 15.102 3.258 1.556 1 83.25 122 GLY B C 1
ATOM 4884 O O . GLY B 1 122 ? 16.094 3.973 1.757 1 83.25 122 GLY B O 1
ATOM 4885 N N . ASP B 1 123 ? 15.062 2.117 2.021 1 91.06 123 ASP B N 1
ATOM 4886 C CA . ASP B 1 123 ? 16.172 1.395 2.621 1 91.06 123 ASP B CA 1
ATOM 4887 C C . ASP B 1 123 ? 17.078 0.798 1.547 1 91.06 123 ASP B C 1
ATOM 4889 O O . ASP B 1 123 ? 16.812 -0.29 1.034 1 91.06 123 ASP B O 1
ATOM 4893 N N . GLN B 1 124 ? 18.188 1.487 1.311 1 90.25 124 GLN B N 1
ATOM 4894 C CA . GLN B 1 124 ? 19.062 1.109 0.206 1 90.25 124 GLN B CA 1
ATOM 4895 C C . GLN B 1 124 ? 19.672 -0.272 0.434 1 90.25 124 GLN B C 1
ATOM 4897 O O . GLN B 1 124 ? 19.875 -1.034 -0.516 1 90.25 124 GLN B O 1
ATOM 4902 N N . GLU B 1 125 ? 20.016 -0.547 1.674 1 92.44 125 GLU B N 1
ATOM 4903 C CA . GLU B 1 125 ? 20.578 -1.859 1.974 1 92.44 125 GLU B CA 1
ATOM 4904 C C . GLU B 1 125 ? 19.562 -2.971 1.699 1 92.44 125 GLU B C 1
ATOM 4906 O O . GLU B 1 125 ? 19.922 -4.02 1.162 1 92.44 125 GLU B O 1
ATOM 4911 N N . PHE B 1 126 ? 18.328 -2.779 2.07 1 95.25 126 PHE B N 1
ATOM 4912 C CA . PHE B 1 126 ? 17.266 -3.738 1.77 1 95.25 126 PHE B CA 1
ATOM 4913 C C . PHE B 1 126 ? 17.109 -3.914 0.264 1 95.25 126 PHE B C 1
ATOM 4915 O O . PHE B 1 126 ? 17.031 -5.043 -0.229 1 95.25 126 PHE B O 1
ATOM 4922 N N . LEU B 1 127 ? 17.047 -2.801 -0.454 1 94.94 127 LEU B N 1
ATOM 4923 C CA . LEU B 1 127 ? 16.891 -2.857 -1.904 1 94.94 127 LEU B CA 1
ATOM 4924 C C . LEU B 1 127 ? 18.047 -3.635 -2.541 1 94.94 127 LEU B C 1
ATOM 4926 O O . LEU B 1 127 ? 17.812 -4.488 -3.402 1 94.94 127 LEU B O 1
ATOM 4930 N N . ASP B 1 128 ? 19.25 -3.387 -2.064 1 94.94 128 ASP B N 1
ATOM 4931 C CA . ASP B 1 128 ? 20.406 -4.074 -2.625 1 94.94 128 ASP B CA 1
ATOM 4932 C C . ASP B 1 128 ? 20.312 -5.582 -2.398 1 94.94 128 ASP B C 1
ATOM 4934 O O . ASP B 1 128 ? 20.562 -6.367 -3.312 1 94.94 128 ASP B O 1
ATOM 4938 N N . CYS B 1 129 ? 19.922 -5.949 -1.198 1 95.31 129 CYS B N 1
ATOM 4939 C CA . CYS B 1 129 ? 19.797 -7.367 -0.882 1 95.31 129 CYS B CA 1
ATOM 4940 C C . CYS B 1 129 ? 18.703 -8.023 -1.716 1 95.31 129 CYS B C 1
ATOM 4942 O O . CYS B 1 129 ? 18.906 -9.125 -2.244 1 95.31 129 CYS B O 1
ATOM 4944 N N . ALA B 1 130 ? 17.594 -7.383 -1.835 1 96.44 130 ALA B N 1
ATOM 4945 C CA . ALA B 1 130 ? 16.453 -7.926 -2.572 1 96.44 130 ALA B CA 1
ATOM 4946 C C . ALA B 1 130 ? 16.781 -8.047 -4.059 1 96.44 130 ALA B C 1
ATOM 4948 O O . ALA B 1 130 ? 16.453 -9.055 -4.688 1 96.44 130 ALA B O 1
ATOM 4949 N N . LEU B 1 131 ? 17.406 -7.039 -4.621 1 96.69 131 LEU B N 1
ATOM 4950 C CA . LEU B 1 131 ? 17.719 -7.031 -6.043 1 96.69 131 LEU B CA 1
ATOM 4951 C C . LEU B 1 131 ? 18.812 -8.055 -6.367 1 96.69 131 LEU B C 1
ATOM 4953 O O . LEU B 1 131 ? 18.766 -8.711 -7.406 1 96.69 131 LEU B O 1
ATOM 4957 N N . GLU B 1 132 ? 19.75 -8.141 -5.484 1 95.94 132 GLU B N 1
ATOM 4958 C CA . GLU B 1 132 ? 20.766 -9.156 -5.695 1 95.94 132 GLU B CA 1
ATOM 4959 C C . GLU B 1 132 ? 20.156 -10.555 -5.727 1 95.94 132 GLU B C 1
ATOM 4961 O O . GLU B 1 132 ? 20.594 -11.414 -6.488 1 95.94 132 GLU B O 1
ATOM 4966 N N . LEU B 1 133 ? 19.234 -10.766 -4.906 1 95.88 133 LEU B N 1
ATOM 4967 C CA . LEU B 1 133 ? 18.531 -12.039 -4.887 1 95.88 133 LEU B CA 1
ATOM 4968 C C . LEU B 1 133 ? 17.875 -12.32 -6.23 1 95.88 133 LEU B C 1
ATOM 4970 O O . LEU B 1 133 ? 17.938 -13.438 -6.742 1 95.88 133 LEU B O 1
ATOM 4974 N N . ALA B 1 134 ? 17.25 -11.352 -6.844 1 96.38 134 ALA B N 1
ATOM 4975 C CA . ALA B 1 134 ? 16.516 -11.508 -8.086 1 96.38 134 ALA B CA 1
ATOM 4976 C C . ALA B 1 134 ? 17.453 -11.578 -9.289 1 96.38 134 ALA B C 1
ATOM 4978 O O . ALA B 1 134 ? 17.391 -12.508 -10.086 1 96.38 134 ALA B O 1
ATOM 4979 N N . TYR B 1 135 ? 18.359 -10.617 -9.367 1 95.19 135 TYR B N 1
ATOM 4980 C CA . TYR B 1 135 ? 19.203 -10.445 -10.547 1 95.19 135 TYR B CA 1
ATOM 4981 C C . TYR B 1 135 ? 20.406 -11.375 -10.5 1 95.19 135 TYR B C 1
ATOM 4983 O O . TYR B 1 135 ? 20.953 -11.742 -11.539 1 95.19 135 TYR B O 1
ATOM 4991 N N . GLY B 1 136 ? 20.812 -11.742 -9.32 1 93.25 136 GLY B N 1
ATOM 4992 C CA . GLY B 1 136 ? 22.047 -12.477 -9.148 1 93.25 136 GLY B CA 1
ATOM 4993 C C . GLY B 1 136 ? 23.25 -11.578 -8.953 1 93.25 136 GLY B C 1
ATOM 4994 O O . GLY B 1 136 ? 23.328 -10.5 -9.539 1 93.25 136 GLY B O 1
ATOM 4995 N N . SER B 1 137 ? 24.141 -11.953 -8.195 1 84.81 137 SER B N 1
ATOM 4996 C CA . SER B 1 137 ? 25.281 -11.148 -7.793 1 84.81 137 SER B CA 1
ATOM 4997 C C . SER B 1 137 ? 26.141 -10.75 -9 1 84.81 137 SER B C 1
ATOM 4999 O O . SER B 1 137 ? 26.75 -9.68 -9.016 1 84.81 137 SER B O 1
ATOM 5001 N N . GLU B 1 138 ? 26.125 -11.477 -9.984 1 78.62 138 GLU B N 1
ATOM 5002 C CA . GLU B 1 138 ? 26.984 -11.227 -11.148 1 78.62 138 GLU B CA 1
ATOM 5003 C C . GLU B 1 138 ? 26.359 -10.18 -12.07 1 78.62 138 GLU B C 1
ATOM 5005 O O . GLU B 1 138 ? 27.062 -9.414 -12.719 1 78.62 138 GLU B O 1
ATOM 5010 N N . ILE B 1 139 ? 25.125 -10.156 -12.055 1 75.06 139 ILE B N 1
ATOM 5011 C CA . ILE B 1 139 ? 24.375 -9.312 -12.992 1 75.06 139 ILE B CA 1
ATOM 5012 C C . ILE B 1 139 ? 24.031 -7.984 -12.336 1 75.06 139 ILE B C 1
ATOM 5014 O O . ILE B 1 139 ? 24.078 -6.934 -12.977 1 75.06 139 ILE B O 1
ATOM 5018 N N . TYR B 1 140 ? 23.812 -8.102 -11.164 1 76.31 140 TYR B N 1
ATOM 5019 C CA . TYR B 1 140 ? 23.297 -6.953 -10.422 1 76.31 140 TYR B CA 1
ATOM 5020 C C . TYR B 1 140 ? 24.328 -5.82 -10.391 1 76.31 140 TYR B C 1
ATOM 5022 O O . TYR B 1 140 ? 25.422 -5.988 -9.867 1 76.31 140 TYR B O 1
ATOM 5030 N N . GLN B 1 141 ? 24 -4.777 -11.164 1 81.94 141 GLN B N 1
ATOM 5031 C CA . GLN B 1 141 ? 24.734 -3.514 -11.109 1 81.94 141 GLN B CA 1
ATOM 5032 C C . GLN B 1 141 ? 23.812 -2.367 -10.703 1 81.94 141 GLN B C 1
ATOM 5034 O O . GLN B 1 141 ? 23.031 -1.863 -11.523 1 81.94 141 GLN B O 1
ATOM 5039 N N . ARG B 1 142 ? 24 -1.923 -9.516 1 78.75 142 ARG B N 1
ATOM 5040 C CA . ARG B 1 142 ? 23.078 -0.964 -8.898 1 78.75 142 ARG B CA 1
ATOM 5041 C C . ARG B 1 142 ? 22.984 0.308 -9.734 1 78.75 142 ARG B C 1
ATOM 5043 O O . ARG B 1 142 ? 21.922 0.936 -9.789 1 78.75 142 ARG B O 1
ATOM 5050 N N . GLU B 1 143 ? 23.953 0.629 -10.43 1 84.25 143 GLU B N 1
ATOM 5051 C CA . GLU B 1 143 ? 24.031 1.89 -11.156 1 84.25 143 GLU B CA 1
ATOM 5052 C C . GLU B 1 143 ? 23.078 1.896 -12.352 1 84.25 143 GLU B C 1
ATOM 5054 O O . GLU B 1 143 ? 22.75 2.957 -12.891 1 84.25 143 GLU B O 1
ATOM 5059 N N . HIS B 1 144 ? 22.641 0.737 -12.711 1 89.25 144 HIS B N 1
ATOM 5060 C CA . HIS B 1 144 ? 21.797 0.664 -13.898 1 89.25 144 HIS B CA 1
ATOM 5061 C C . HIS B 1 144 ? 20.375 0.244 -13.531 1 89.25 144 HIS B C 1
ATOM 5063 O O . HIS B 1 144 ? 19.578 -0.084 -14.414 1 89.25 144 HIS B O 1
ATOM 5069 N N . ILE B 1 145 ? 20.094 0.217 -12.266 1 95.38 145 ILE B N 1
ATOM 5070 C CA . ILE B 1 145 ? 18.781 -0.277 -11.867 1 95.38 145 ILE B CA 1
ATOM 5071 C C . ILE B 1 145 ? 18.094 0.765 -10.992 1 95.38 145 ILE B C 1
ATOM 5073 O O . ILE B 1 145 ? 18.594 1.132 -9.93 1 95.38 145 ILE B O 1
ATOM 5077 N N . ALA B 1 146 ? 17.016 1.336 -11.492 1 96.38 146 ALA B N 1
ATOM 5078 C CA . ALA B 1 146 ? 16.125 2.133 -10.656 1 96.38 146 ALA B CA 1
ATOM 5079 C C . ALA B 1 146 ? 15.188 1.24 -9.836 1 96.38 146 ALA B C 1
ATOM 5081 O O . ALA B 1 146 ? 14.586 0.306 -10.367 1 96.38 146 ALA B O 1
ATOM 5082 N N . ALA B 1 147 ? 15.172 1.478 -8.516 1 96.56 147 ALA B N 1
ATOM 5083 C CA . ALA B 1 147 ? 14.391 0.56 -7.691 1 96.56 147 ALA B CA 1
ATOM 5084 C C . ALA B 1 147 ? 13.656 1.307 -6.578 1 96.56 147 ALA B C 1
ATOM 5086 O O . ALA B 1 147 ? 14.133 2.342 -6.102 1 96.56 147 ALA B O 1
ATOM 5087 N N . VAL B 1 148 ? 12.492 0.829 -6.219 1 96.19 148 VAL B N 1
ATOM 5088 C CA . VAL B 1 148 ? 11.719 1.316 -5.078 1 96.19 148 VAL B CA 1
ATOM 5089 C C . VAL B 1 148 ? 11.141 0.136 -4.305 1 96.19 148 VAL B C 1
ATOM 5091 O O . VAL B 1 148 ? 10.992 -0.961 -4.848 1 96.19 148 VAL B O 1
ATOM 5094 N N . GLU B 1 149 ? 10.914 0.374 -3.023 1 95.81 149 GLU B N 1
ATOM 5095 C CA . GLU B 1 149 ? 10.211 -0.597 -2.191 1 95.81 149 GLU B CA 1
ATOM 5096 C C . GLU B 1 149 ? 8.703 -0.562 -2.455 1 95.81 149 GLU B C 1
ATOM 5098 O O . GLU B 1 149 ? 8.141 0.498 -2.742 1 95.81 149 GLU B O 1
ATOM 5103 N N . THR B 1 150 ? 8.07 -1.698 -2.359 1 96.75 150 THR B N 1
ATOM 5104 C CA . THR B 1 150 ? 6.633 -1.777 -2.582 1 96.75 150 THR B CA 1
ATOM 5105 C C . THR B 1 150 ? 5.961 -2.615 -1.495 1 96.75 150 THR B C 1
ATOM 5107 O O . THR B 1 150 ? 6.633 -3.352 -0.77 1 96.75 150 THR B O 1
ATOM 5110 N N . VAL B 1 151 ? 4.641 -2.449 -1.347 1 94.75 151 VAL B N 1
ATOM 5111 C CA . VAL B 1 151 ? 3.855 -3.225 -0.393 1 94.75 151 VAL B CA 1
ATOM 5112 C C . VAL B 1 151 ? 3.492 -4.578 -1 1 94.75 151 VAL B C 1
ATOM 5114 O O . VAL B 1 151 ? 2.328 -4.832 -1.312 1 94.75 151 VAL B O 1
ATOM 5117 N N . GLY B 1 152 ? 4.516 -5.41 -1.191 1 94.38 152 GLY B N 1
ATOM 5118 C CA . GLY B 1 152 ? 4.344 -6.727 -1.791 1 94.38 152 GLY B CA 1
ATOM 5119 C C . GLY B 1 152 ? 4.375 -6.699 -3.309 1 94.38 152 GLY B C 1
ATOM 5120 O O . GLY B 1 152 ? 4.738 -5.684 -3.908 1 94.38 152 GLY B O 1
ATOM 5121 N N . GLY B 1 153 ? 4.07 -7.879 -3.883 1 95.12 153 GLY B N 1
ATOM 5122 C CA . GLY B 1 153 ? 4.105 -8.039 -5.328 1 95.12 153 GLY B CA 1
ATOM 5123 C C . GLY B 1 153 ? 2.986 -7.305 -6.039 1 95.12 153 GLY B C 1
ATOM 5124 O O . GLY B 1 153 ? 3.182 -6.773 -7.137 1 95.12 153 GLY B O 1
ATOM 5125 N N . THR B 1 154 ? 1.824 -7.246 -5.445 1 94.88 154 THR B N 1
ATOM 5126 C CA . THR B 1 154 ? 0.692 -6.57 -6.07 1 94.88 154 THR B CA 1
ATOM 5127 C C . THR B 1 154 ? 0.984 -5.086 -6.258 1 94.88 154 THR B C 1
ATOM 5129 O O . THR B 1 154 ? 0.75 -4.535 -7.336 1 94.88 154 THR B O 1
ATOM 5132 N N . SER B 1 155 ? 1.53 -4.492 -5.219 1 96.62 155 SER B N 1
ATOM 5133 C CA . SER B 1 155 ? 1.857 -3.072 -5.324 1 96.62 155 SER B CA 1
ATOM 5134 C C . SER B 1 155 ? 2.973 -2.834 -6.336 1 96.62 155 SER B C 1
ATOM 5136 O O . SER B 1 155 ? 2.994 -1.806 -7.012 1 96.62 155 SER B O 1
ATOM 5138 N N . ALA B 1 156 ? 3.908 -3.746 -6.43 1 98.19 156 ALA B N 1
ATOM 5139 C CA . ALA B 1 156 ? 4.953 -3.654 -7.445 1 98.19 156 ALA B CA 1
ATOM 5140 C C . ALA B 1 156 ? 4.355 -3.656 -8.852 1 98.19 156 ALA B C 1
ATOM 5142 O O . ALA B 1 156 ? 4.691 -2.801 -9.672 1 98.19 156 ALA B O 1
ATOM 5143 N N . LEU B 1 157 ? 3.447 -4.574 -9.07 1 98.38 157 LEU B N 1
ATOM 5144 C CA . LEU B 1 157 ? 2.793 -4.684 -10.367 1 98.38 157 LEU B CA 1
ATOM 5145 C C . LEU B 1 157 ? 1.954 -3.445 -10.664 1 98.38 157 LEU B C 1
ATOM 5147 O O . LEU B 1 157 ? 1.998 -2.91 -11.773 1 98.38 157 LEU B O 1
ATOM 5151 N N . ARG B 1 158 ? 1.198 -3.02 -9.656 1 98.19 158 ARG B N 1
ATOM 5152 C CA . ARG B 1 158 ? 0.367 -1.833 -9.836 1 98.19 158 ARG B CA 1
ATOM 5153 C C . ARG B 1 158 ? 1.215 -0.622 -10.211 1 98.19 158 ARG B C 1
ATOM 5155 O O . ARG B 1 158 ? 0.903 0.093 -11.164 1 98.19 158 ARG B O 1
ATOM 5162 N N . THR B 1 159 ? 2.266 -0.39 -9.469 1 98.19 159 THR B N 1
ATOM 5163 C CA . THR B 1 159 ? 3.164 0.729 -9.734 1 98.19 159 THR B CA 1
ATOM 5164 C C . THR B 1 159 ? 3.803 0.598 -11.109 1 98.19 159 THR B C 1
ATOM 5166 O O . THR B 1 159 ? 3.92 1.583 -11.844 1 98.19 159 THR B O 1
ATOM 5169 N N . ALA B 1 160 ? 4.215 -0.598 -11.477 1 98.75 160 ALA B N 1
ATOM 5170 C CA . ALA B 1 160 ? 4.832 -0.844 -12.781 1 98.75 160 ALA B CA 1
ATOM 5171 C C . ALA B 1 160 ? 3.893 -0.459 -13.914 1 98.75 160 ALA B C 1
ATOM 5173 O O . ALA B 1 160 ? 4.285 0.25 -14.844 1 98.75 160 ALA B O 1
ATOM 5174 N N . PHE B 1 161 ? 2.684 -0.895 -13.828 1 98.44 161 PHE B N 1
ATOM 5175 C CA . PHE B 1 161 ? 1.763 -0.661 -14.93 1 98.44 161 PHE B CA 1
ATOM 5176 C C . PHE B 1 161 ? 1.318 0.797 -14.969 1 98.44 161 PHE B C 1
ATOM 5178 O O . PHE B 1 161 ? 1.08 1.353 -16.047 1 98.44 161 PHE B O 1
ATOM 5185 N N . GLU B 1 162 ? 1.222 1.463 -13.836 1 97.38 162 GLU B N 1
ATOM 5186 C CA . GLU B 1 162 ? 0.979 2.902 -13.852 1 97.38 162 GLU B CA 1
ATOM 5187 C C . GLU B 1 162 ? 2.15 3.652 -14.484 1 97.38 162 GLU B C 1
ATOM 5189 O O . GLU B 1 162 ? 1.952 4.629 -15.203 1 97.38 162 GLU B O 1
ATOM 5194 N N . PHE B 1 163 ? 3.34 3.254 -14.133 1 97.69 163 PHE B N 1
ATOM 5195 C CA . PHE B 1 163 ? 4.535 3.83 -14.734 1 97.69 163 PHE B CA 1
ATOM 5196 C C . PHE B 1 163 ? 4.504 3.68 -16.25 1 97.69 163 PHE B C 1
ATOM 5198 O O . PHE B 1 163 ? 4.785 4.633 -16.984 1 97.69 163 PHE B O 1
ATOM 5205 N N . ILE B 1 164 ? 4.152 2.471 -16.703 1 97.5 164 ILE B N 1
ATOM 5206 C CA . ILE B 1 164 ? 4.062 2.189 -18.125 1 97.5 164 ILE B CA 1
ATOM 5207 C C . ILE B 1 164 ? 2.996 3.08 -18.766 1 97.5 164 ILE B C 1
ATOM 5209 O O . ILE B 1 164 ? 3.229 3.691 -19.812 1 97.5 164 ILE B O 1
ATOM 5213 N N . SER B 1 165 ? 1.89 3.152 -18.125 1 95.94 165 SER B N 1
ATOM 5214 C CA . SER B 1 165 ? 0.794 3.971 -18.641 1 95.94 165 SER B CA 1
ATOM 5215 C C . SER B 1 165 ? 1.211 5.43 -18.781 1 95.94 165 SER B C 1
ATOM 5217 O O . SER B 1 165 ? 0.813 6.109 -19.734 1 95.94 165 SER B O 1
ATOM 5219 N N . ARG B 1 166 ? 2.012 5.863 -17.891 1 92.5 166 ARG B N 1
ATOM 5220 C CA . ARG B 1 166 ? 2.406 7.266 -17.812 1 92.5 166 ARG B CA 1
ATOM 5221 C C . ARG B 1 166 ? 3.576 7.559 -18.75 1 92.5 166 ARG B C 1
ATOM 5223 O O . ARG B 1 166 ? 3.639 8.625 -19.359 1 92.5 166 ARG B O 1
ATOM 5230 N N . CYS B 1 167 ? 4.512 6.621 -18.875 1 93.94 167 CYS B N 1
ATOM 5231 C CA . CYS B 1 167 ? 5.824 7.02 -19.375 1 93.94 167 CYS B CA 1
ATOM 5232 C C . CYS B 1 167 ? 6.176 6.262 -20.641 1 93.94 167 CYS B C 1
ATOM 5234 O O . CYS B 1 167 ? 7.121 6.625 -21.344 1 93.94 167 CYS B O 1
ATOM 5236 N N . PHE B 1 168 ? 5.461 5.188 -20.922 1 93.38 168 PHE B N 1
ATOM 5237 C CA . PHE B 1 168 ? 5.852 4.336 -22.047 1 93.38 168 PHE B CA 1
ATOM 5238 C C . PHE B 1 168 ? 4.918 4.535 -23.234 1 93.38 168 PHE B C 1
ATOM 5240 O O . PHE B 1 168 ? 3.695 4.547 -23.062 1 93.38 168 PHE B O 1
ATOM 5247 N N . ILE B 1 169 ? 5.469 4.824 -24.344 1 87.44 169 ILE B N 1
ATOM 5248 C CA . ILE B 1 169 ? 4.734 4.941 -25.609 1 87.44 169 ILE B CA 1
ATOM 5249 C C . ILE B 1 169 ? 5.207 3.871 -26.578 1 87.44 169 ILE B C 1
ATOM 5251 O O . ILE B 1 169 ? 6.41 3.686 -26.781 1 87.44 169 ILE B O 1
ATOM 5255 N N . SER B 1 170 ? 4.242 3.189 -27.062 1 84.62 170 SER B N 1
ATOM 5256 C CA . SER B 1 170 ? 4.578 2.15 -28.031 1 84.62 170 SER B CA 1
ATOM 5257 C C . SER B 1 170 ? 5.148 2.75 -29.312 1 84.62 170 SER B C 1
ATOM 5259 O O . SER B 1 170 ? 5.082 3.965 -29.516 1 84.62 170 SER B O 1
ATOM 5261 N N . LEU B 1 171 ? 5.648 1.917 -30.125 1 83 171 LEU B N 1
ATOM 5262 C CA . LEU B 1 171 ? 6.324 2.357 -31.344 1 83 171 LEU B CA 1
ATOM 5263 C C . LEU B 1 171 ? 5.336 3.004 -32.312 1 83 171 LEU B C 1
ATOM 5265 O O . LEU B 1 171 ? 5.727 3.828 -33.156 1 83 171 LEU B O 1
ATOM 5269 N N . ASP B 1 172 ? 4.074 2.662 -32.125 1 81.44 172 ASP B N 1
ATOM 5270 C CA . ASP B 1 172 ? 3.061 3.234 -33 1 81.44 172 ASP B CA 1
ATOM 5271 C C . ASP B 1 172 ? 2.533 4.555 -32.438 1 81.44 172 ASP B C 1
ATOM 5273 O O . ASP B 1 172 ? 1.594 5.133 -33 1 81.44 172 ASP B O 1
ATOM 5277 N N . GLY B 1 173 ? 3.021 4.984 -31.375 1 83 173 GLY B N 1
ATOM 5278 C CA . GLY B 1 173 ? 2.678 6.277 -30.797 1 83 173 GLY B CA 1
ATOM 5279 C C . GLY B 1 173 ? 1.457 6.227 -29.906 1 83 173 GLY B C 1
ATOM 5280 O O . GLY B 1 173 ? 0.974 7.262 -29.438 1 83 173 GLY B O 1
ATOM 5281 N N . GLN B 1 174 ? 0.984 5.051 -29.703 1 85.56 174 GLN B N 1
ATOM 5282 C CA . GLN B 1 174 ? -0.214 4.891 -28.891 1 85.56 174 GLN B CA 1
ATOM 5283 C C . GLN B 1 174 ? 0.134 4.352 -27.516 1 85.56 174 GLN B C 1
ATOM 5285 O O . GLN B 1 174 ? 1.262 3.912 -27.266 1 85.56 174 GLN B O 1
ATOM 5290 N N . LYS B 1 175 ? -0.855 4.484 -26.594 1 88.5 175 LYS B N 1
ATOM 5291 C CA . LYS B 1 175 ? -0.719 3.771 -25.328 1 88.5 175 LYS B CA 1
ATOM 5292 C C . LYS B 1 175 ? -0.519 2.277 -25.562 1 88.5 175 LYS B C 1
ATOM 5294 O O . LYS B 1 175 ? -1.162 1.687 -26.422 1 88.5 175 LYS B O 1
ATOM 5299 N N . PRO B 1 176 ? 0.404 1.736 -24.859 1 90.62 176 PRO B N 1
ATOM 5300 C CA . PRO B 1 176 ? 0.747 0.343 -25.156 1 90.62 176 PRO B CA 1
ATOM 5301 C C . PRO B 1 176 ? -0.351 -0.635 -24.75 1 90.62 176 PRO B C 1
ATOM 5303 O O . PRO B 1 176 ? -1.105 -0.363 -23.812 1 90.62 176 PRO B O 1
ATOM 5306 N N . ARG B 1 177 ? -0.381 -1.735 -25.469 1 94.31 177 ARG B N 1
ATOM 5307 C CA . ARG B 1 177 ? -1.173 -2.893 -25.062 1 94.31 177 ARG B CA 1
ATOM 5308 C C . ARG B 1 177 ? -0.326 -3.889 -24.281 1 94.31 177 ARG B C 1
ATOM 5310 O O . ARG B 1 177 ? 0.836 -4.125 -24.625 1 94.31 177 ARG B O 1
ATOM 5317 N N . VAL B 1 178 ? -0.917 -4.387 -23.234 1 97.62 178 VAL B N 1
ATOM 5318 C CA . VAL B 1 178 ? -0.208 -5.379 -22.438 1 97.62 178 VAL B CA 1
ATOM 5319 C C . VAL B 1 178 ? -0.642 -6.781 -22.844 1 97.62 178 VAL B C 1
ATOM 5321 O O . VAL B 1 178 ? -1.831 -7.105 -22.812 1 97.62 178 VAL B O 1
ATOM 5324 N N . TYR B 1 179 ? 0.282 -7.582 -23.297 1 96.56 179 TYR B N 1
ATOM 5325 C CA . TYR B 1 179 ? 0.021 -8.992 -23.578 1 96.56 179 TYR B CA 1
ATOM 5326 C C . TYR B 1 179 ? 0.24 -9.844 -22.344 1 96.56 179 TYR B C 1
ATOM 5328 O O . TYR B 1 179 ? 1.329 -9.844 -21.766 1 96.56 179 TYR B O 1
ATOM 5336 N N . VAL B 1 180 ? -0.839 -10.531 -21.953 1 95.06 180 VAL B N 1
ATOM 5337 C CA . VAL B 1 180 ? -0.859 -11.289 -20.719 1 95.06 180 VAL B CA 1
ATOM 5338 C C . VAL B 1 180 ? -1.1 -12.766 -21.016 1 95.06 180 VAL B C 1
ATOM 5340 O O . VAL B 1 180 ? -1.888 -13.109 -21.906 1 95.06 180 VAL B O 1
ATOM 5343 N N . PRO B 1 181 ? -0.345 -13.68 -20.281 1 90.19 181 PRO B N 1
ATOM 5344 C CA . PRO B 1 181 ? -0.661 -15.102 -20.469 1 90.19 181 PRO B CA 1
ATOM 5345 C C . PRO B 1 181 ? -2.135 -15.414 -20.234 1 90.19 181 PRO B C 1
ATOM 5347 O O . PRO B 1 181 ? -2.744 -14.867 -19.312 1 90.19 181 PRO B O 1
ATOM 5350 N N . ASN B 1 182 ? -2.709 -16.297 -21.062 1 85.44 182 ASN B N 1
ATOM 5351 C CA . ASN B 1 182 ? -4.121 -16.641 -20.938 1 85.44 182 ASN B CA 1
ATOM 5352 C C . ASN B 1 182 ? -4.422 -17.312 -19.594 1 85.44 182 ASN B C 1
ATOM 5354 O O . ASN B 1 182 ? -5.531 -17.188 -19.078 1 85.44 182 ASN B O 1
ATOM 5358 N N . MET B 1 183 ? -3.498 -18.062 -19.109 1 79.69 183 MET B N 1
ATOM 5359 C CA . MET B 1 183 ? -3.576 -18.594 -17.75 1 79.69 183 MET B CA 1
ATOM 5360 C C . MET B 1 183 ? -2.627 -17.844 -16.828 1 79.69 183 MET B C 1
ATOM 5362 O O . MET B 1 183 ? -1.407 -18 -16.922 1 79.69 183 MET B O 1
ATOM 5366 N N . THR B 1 184 ? -3.184 -16.906 -16.078 1 84.44 184 THR B N 1
ATOM 5367 C CA . THR B 1 184 ? -2.373 -16.078 -15.188 1 84.44 184 THR B CA 1
ATOM 5368 C C . THR B 1 184 ? -3.096 -15.828 -13.867 1 84.44 184 THR B C 1
ATOM 5370 O O . THR B 1 184 ? -4.211 -16.312 -13.664 1 84.44 184 THR B O 1
ATOM 5373 N N . TRP B 1 185 ? -2.408 -15.227 -12.961 1 84.5 185 TRP B N 1
ATOM 5374 C CA . TRP B 1 185 ? -3.053 -14.773 -11.734 1 84.5 185 TRP B CA 1
ATOM 5375 C C . TRP B 1 185 ? -4.172 -13.781 -12.039 1 84.5 185 TRP B C 1
ATOM 5377 O O . TRP B 1 185 ? -3.951 -12.773 -12.719 1 84.5 185 TRP B O 1
ATOM 5387 N N . PRO B 1 186 ? -5.375 -14.07 -11.609 1 82.62 186 PRO B N 1
ATOM 5388 C CA . PRO B 1 186 ? -6.527 -13.266 -12.023 1 82.62 186 PRO B CA 1
ATOM 5389 C C . PRO B 1 186 ? -6.348 -11.781 -11.711 1 82.62 186 PRO B C 1
ATOM 5391 O O . PRO B 1 186 ? -6.836 -10.922 -12.453 1 82.62 186 PRO B O 1
ATOM 5394 N N . ASN B 1 187 ? -5.652 -11.414 -10.703 1 88.5 187 ASN B N 1
ATOM 5395 C CA . ASN B 1 187 ? -5.492 -10.023 -10.297 1 88.5 187 ASN B CA 1
ATOM 5396 C C . ASN B 1 187 ? -4.602 -9.258 -11.273 1 88.5 187 ASN B C 1
ATOM 5398 O O . ASN B 1 187 ? -4.594 -8.023 -11.273 1 88.5 187 ASN B O 1
ATOM 5402 N N . HIS B 1 188 ? -3.793 -9.977 -12.102 1 93.38 188 HIS B N 1
ATOM 5403 C CA . HIS B 1 188 ? -3.012 -9.297 -13.125 1 93.38 188 HIS B CA 1
ATOM 5404 C C . HIS B 1 188 ? -3.9 -8.414 -14 1 93.38 188 HIS B C 1
ATOM 5406 O O . HIS B 1 188 ? -3.568 -7.258 -14.266 1 93.38 188 HIS B O 1
ATOM 5412 N N . LYS B 1 189 ? -4.973 -8.984 -14.359 1 92.12 189 LYS B N 1
ATOM 5413 C CA . LYS B 1 189 ? -5.863 -8.289 -15.289 1 92.12 189 LYS B CA 1
ATOM 5414 C C . LYS B 1 189 ? -6.508 -7.082 -14.625 1 92.12 189 LYS B C 1
ATOM 5416 O O . LYS B 1 189 ? -6.617 -6.016 -15.234 1 92.12 189 LYS B O 1
ATOM 5421 N N . ASP B 1 190 ? -6.898 -7.227 -13.391 1 91.19 190 ASP B N 1
ATOM 5422 C CA . ASP B 1 190 ? -7.484 -6.105 -12.664 1 91.19 190 ASP B CA 1
ATOM 5423 C C . ASP B 1 190 ? -6.465 -4.988 -12.461 1 91.19 190 ASP B C 1
ATOM 5425 O O . ASP B 1 190 ? -6.801 -3.807 -12.547 1 91.19 190 ASP B O 1
ATOM 5429 N N . ILE B 1 191 ? -5.309 -5.332 -12.156 1 95.75 191 ILE B N 1
ATOM 5430 C CA . ILE B 1 191 ? -4.23 -4.371 -11.945 1 95.75 191 ILE B CA 1
ATOM 5431 C C . ILE B 1 191 ? -3.982 -3.582 -13.227 1 95.75 191 ILE B C 1
ATOM 5433 O O . ILE B 1 191 ? -3.908 -2.352 -13.203 1 95.75 191 ILE B O 1
ATOM 5437 N N . ILE B 1 192 ? -3.857 -4.27 -14.352 1 96.69 192 ILE B N 1
ATOM 5438 C CA . ILE B 1 192 ? -3.576 -3.652 -15.648 1 96.69 192 ILE B CA 1
ATOM 5439 C C . ILE B 1 192 ? -4.719 -2.715 -16.031 1 96.69 192 ILE B C 1
ATOM 5441 O O . ILE B 1 192 ? -4.484 -1.578 -16.438 1 96.69 192 ILE B O 1
ATOM 5445 N N . ARG B 1 193 ? -5.961 -3.168 -15.812 1 93 193 ARG B N 1
ATOM 5446 C CA . ARG B 1 193 ? -7.129 -2.344 -16.109 1 93 193 ARG B CA 1
ATOM 5447 C C . ARG B 1 193 ? -7.16 -1.104 -15.219 1 93 193 ARG B C 1
ATOM 5449 O O . ARG B 1 193 ? -7.465 -0.005 -15.688 1 93 193 ARG B O 1
ATOM 5456 N N . SER B 1 194 ? -6.867 -1.301 -14.008 1 92.12 194 SER B N 1
ATOM 5457 C CA . SER B 1 194 ? -6.902 -0.199 -13.055 1 92.12 194 SER B CA 1
ATOM 5458 C C . SER B 1 194 ? -5.836 0.843 -13.375 1 92.12 194 SER B C 1
ATOM 5460 O O . SER B 1 194 ? -5.969 2.01 -13 1 92.12 194 SER B O 1
ATOM 5462 N N . ALA B 1 195 ? -4.797 0.437 -14.016 1 94.56 195 ALA B N 1
ATOM 5463 C CA . ALA B 1 195 ? -3.74 1.361 -14.414 1 94.56 195 ALA B CA 1
ATOM 5464 C C . ALA B 1 195 ? -4.102 2.074 -15.719 1 94.56 195 ALA B C 1
ATOM 5466 O O . ALA B 1 195 ? -3.314 2.871 -16.234 1 94.56 195 ALA B O 1
ATOM 5467 N N . GLY B 1 196 ? -5.266 1.747 -16.312 1 91.56 196 GLY B N 1
ATOM 5468 C CA . GLY B 1 196 ? -5.734 2.416 -17.5 1 91.56 196 GLY B CA 1
ATOM 5469 C C . GLY B 1 196 ? -5.168 1.819 -18.781 1 91.56 196 GLY B C 1
ATOM 5470 O O . GLY B 1 196 ? -5.09 2.498 -19.812 1 91.56 196 GLY B O 1
ATOM 5471 N N . LEU B 1 197 ? -4.719 0.571 -18.766 1 95.94 197 LEU B N 1
ATOM 5472 C CA . LEU B 1 197 ? -4.113 -0.066 -19.938 1 95.94 197 LEU B CA 1
ATOM 5473 C C . LEU B 1 197 ? -5.043 -1.128 -20.516 1 95.94 197 LEU B C 1
ATOM 5475 O O . LEU B 1 197 ? -5.801 -1.765 -19.781 1 95.94 197 LEU B O 1
ATOM 5479 N N . LYS B 1 198 ? -4.965 -1.248 -21.797 1 95.12 198 LYS B N 1
ATOM 5480 C CA . LYS B 1 198 ? -5.648 -2.348 -22.469 1 95.12 198 LYS B CA 1
ATOM 5481 C C . LYS B 1 198 ? -4.781 -3.604 -22.5 1 95.12 198 LYS B C 1
ATOM 5483 O O . LYS B 1 198 ? -3.555 -3.52 -22.391 1 95.12 198 LYS B O 1
ATOM 5488 N N . MET B 1 199 ? -5.449 -4.719 -22.547 1 95.94 199 MET B N 1
ATOM 5489 C CA . MET B 1 199 ? -4.688 -5.965 -22.516 1 95.94 199 MET B CA 1
ATOM 5490 C C . MET B 1 199 ? -5.223 -6.961 -23.547 1 95.94 199 MET B C 1
ATOM 5492 O O . MET B 1 199 ? -6.355 -6.824 -24.016 1 95.94 199 MET B O 1
ATOM 5496 N N . ARG B 1 200 ? -4.344 -7.879 -23.984 1 95.44 200 ARG B N 1
ATOM 5497 C CA . ARG B 1 200 ? -4.676 -9.031 -24.812 1 95.44 200 ARG B CA 1
ATOM 5498 C C . ARG B 1 200 ? -3.982 -10.289 -24.297 1 95.44 200 ARG B C 1
ATOM 5500 O O . ARG B 1 200 ? -2.832 -10.242 -23.859 1 95.44 200 ARG B O 1
ATOM 5507 N N . ASP B 1 201 ? -4.715 -11.383 -24.438 1 93.62 201 ASP B N 1
ATOM 5508 C CA . ASP B 1 201 ? -4.133 -12.656 -24.016 1 93.62 201 ASP B CA 1
ATOM 5509 C C . ASP B 1 201 ? -3.205 -13.219 -25.078 1 93.62 201 ASP B C 1
ATOM 5511 O O . ASP B 1 201 ? -3.449 -13.047 -26.281 1 93.62 201 ASP B O 1
ATOM 5515 N N . TYR B 1 202 ? -2.146 -13.828 -24.641 1 92.62 202 TYR B N 1
ATOM 5516 C CA . TYR B 1 202 ? -1.403 -14.742 -25.5 1 92.62 202 TYR B CA 1
ATOM 5517 C C . TYR B 1 202 ? -1.422 -16.156 -24.938 1 92.62 202 TYR B C 1
ATOM 5519 O O . TYR B 1 202 ? -1.51 -16.344 -23.719 1 92.62 202 TYR B O 1
ATOM 5527 N N . ARG B 1 203 ? -1.336 -17.141 -25.844 1 85.81 203 ARG B N 1
ATOM 5528 C CA . ARG B 1 203 ? -1.417 -18.547 -25.438 1 85.81 203 ARG B CA 1
ATOM 5529 C C . ARG B 1 203 ? -0.116 -19.016 -24.797 1 85.81 203 ARG B C 1
ATOM 5531 O O . ARG B 1 203 ? 0.963 -18.844 -25.359 1 85.81 203 ARG B O 1
ATOM 5538 N N . SER B 1 204 ? -0.31 -19.328 -23.484 1 80.25 204 SER B N 1
ATOM 5539 C CA . SER B 1 204 ? 0.845 -19.875 -22.766 1 80.25 204 SER B CA 1
ATOM 5540 C C . SER B 1 204 ? 0.584 -21.297 -22.281 1 80.25 204 SER B C 1
ATOM 5542 O O . SER B 1 204 ? 1.523 -22.062 -22.062 1 80.25 204 SER B O 1
ATOM 5544 N N . TYR B 1 205 ? -0.646 -21.594 -22.109 1 73.06 205 TYR B N 1
ATOM 5545 C CA . TYR B 1 205 ? -1.05 -22.906 -21.609 1 73.06 205 TYR B CA 1
ATOM 5546 C C . TYR B 1 205 ? -2.225 -23.453 -22.406 1 73.06 205 TYR B C 1
ATOM 5548 O O . TYR B 1 205 ? -3.082 -22.688 -22.859 1 73.06 205 TYR B O 1
ATOM 5556 N N . ARG B 1 206 ? -2.121 -24.75 -22.641 1 65.56 206 ARG B N 1
ATOM 5557 C CA . ARG B 1 206 ? -3.234 -25.438 -23.281 1 65.56 206 ARG B CA 1
ATOM 5558 C C . ARG B 1 206 ? -3.781 -26.547 -22.406 1 65.56 206 ARG B C 1
ATOM 5560 O O . ARG B 1 206 ? -3.045 -27.453 -22.016 1 65.56 206 ARG B O 1
ATOM 5567 N N . LYS B 1 207 ? -5 -26.359 -22.125 1 63.5 207 LYS B N 1
ATOM 5568 C CA . LYS B 1 207 ? -5.68 -27.312 -21.25 1 63.5 207 LYS B CA 1
ATOM 5569 C C . LYS B 1 207 ? -5.535 -28.75 -21.781 1 63.5 207 LYS B C 1
ATOM 5571 O O . LYS B 1 207 ? -5.273 -29.672 -21.016 1 63.5 207 LYS B O 1
ATOM 5576 N N . ASN B 1 208 ? -5.676 -28.828 -23.062 1 55.5 208 ASN B N 1
ATOM 5577 C CA . ASN B 1 208 ? -5.645 -30.156 -23.656 1 55.5 208 ASN B CA 1
ATOM 5578 C C . ASN B 1 208 ? -4.246 -30.766 -23.594 1 55.5 208 ASN B C 1
ATOM 5580 O O . ASN B 1 208 ? -4.098 -31.984 -23.562 1 55.5 208 ASN B O 1
ATOM 5584 N N . LEU B 1 209 ? -3.301 -29.875 -23.531 1 52.16 209 LEU B N 1
ATOM 5585 C CA . LEU B 1 209 ? -1.921 -30.344 -23.469 1 52.16 209 LEU B CA 1
ATOM 5586 C C . LEU B 1 209 ? -1.443 -30.453 -22.031 1 52.16 209 LEU B C 1
ATOM 5588 O O . LEU B 1 209 ? -0.409 -31.062 -21.75 1 52.16 209 LEU B O 1
ATOM 5592 N N . GLN B 1 210 ? -2.307 -30.078 -21.25 1 59.53 210 GLN B N 1
ATOM 5593 C CA . GLN B 1 210 ? -1.987 -30.031 -19.828 1 59.53 210 GLN B CA 1
ATOM 5594 C C . GLN B 1 210 ? -0.569 -29.516 -19.594 1 59.53 210 GLN B C 1
ATOM 5596 O O . GLN B 1 210 ? 0.189 -30.094 -18.812 1 59.53 210 GLN B O 1
ATOM 5601 N N . GLY B 1 211 ? -0.085 -28.594 -20.547 1 65.69 211 GLY B N 1
ATOM 5602 C CA . GLY B 1 211 ? 1.269 -28.062 -20.453 1 65.69 211 GLY B CA 1
ATOM 5603 C C . GLY B 1 211 ? 1.465 -26.766 -21.188 1 65.69 211 GLY B C 1
ATOM 5604 O O . GLY B 1 211 ? 0.508 -26.188 -21.719 1 65.69 211 GLY B O 1
ATOM 5605 N N . VAL B 1 212 ? 2.738 -26.312 -21.125 1 68.88 212 VAL B N 1
ATOM 5606 C CA . VAL B 1 212 ? 3.131 -25.078 -21.781 1 68.88 212 VAL B CA 1
ATOM 5607 C C . VAL B 1 212 ? 3.041 -25.234 -23.297 1 68.88 212 VAL B C 1
ATOM 5609 O O . VAL B 1 212 ? 3.494 -26.234 -23.844 1 68.88 212 VAL B O 1
ATOM 5612 N N . ASP B 1 213 ? 2.338 -24.375 -23.906 1 76.31 213 ASP B N 1
ATOM 5613 C CA . ASP B 1 213 ? 2.234 -24.297 -25.359 1 76.31 213 ASP B CA 1
ATOM 5614 C C . ASP B 1 213 ? 3.203 -23.266 -25.922 1 76.31 213 ASP B C 1
ATOM 5616 O O . ASP B 1 213 ? 2.789 -22.172 -26.328 1 76.31 213 ASP B O 1
ATOM 5620 N N . LEU B 1 214 ? 4.492 -23.656 -26.016 1 80.44 214 LEU B N 1
ATOM 5621 C CA . LEU B 1 214 ? 5.527 -22.719 -26.438 1 80.44 214 LEU B CA 1
ATOM 5622 C C . LEU B 1 214 ? 5.277 -22.219 -27.859 1 80.44 214 LEU B C 1
ATOM 5624 O O . LEU B 1 214 ? 5.422 -21.031 -28.141 1 80.44 214 LEU B O 1
ATOM 5628 N N . LYS B 1 215 ? 4.945 -23.141 -28.75 1 82.56 215 LYS B N 1
ATOM 5629 C CA . LYS B 1 215 ? 4.746 -22.797 -30.141 1 82.56 215 LYS B CA 1
ATOM 5630 C C . LYS B 1 215 ? 3.67 -21.719 -30.297 1 82.56 215 LYS B C 1
ATOM 5632 O O . LYS B 1 215 ? 3.879 -20.719 -30.984 1 82.56 215 LYS B O 1
ATOM 5637 N N . SER B 1 216 ? 2.553 -21.984 -29.672 1 86.5 216 SER B N 1
ATOM 5638 C CA . SER B 1 216 ? 1.474 -21 -29.75 1 86.5 216 SER B CA 1
ATOM 5639 C C . SER B 1 216 ? 1.857 -19.703 -29.047 1 86.5 216 SER B C 1
ATOM 5641 O O . SER B 1 216 ? 1.472 -18.609 -29.484 1 86.5 216 SER B O 1
ATOM 5643 N N . CYS B 1 217 ? 2.557 -19.828 -27.969 1 88.81 217 CYS B N 1
ATOM 5644 C CA . CYS B 1 217 ? 3.045 -18.656 -27.234 1 88.81 217 CYS B CA 1
ATOM 5645 C C . CYS B 1 217 ? 3.908 -17.781 -28.125 1 88.81 217 CYS B C 1
ATOM 5647 O O . CYS B 1 217 ? 3.643 -16.594 -28.281 1 88.81 217 CYS B O 1
ATOM 5649 N N . LEU B 1 218 ? 4.871 -18.391 -28.828 1 91 218 LEU B N 1
ATOM 5650 C CA . LEU B 1 218 ? 5.785 -17.672 -29.703 1 91 218 LEU B CA 1
ATOM 5651 C C . LEU B 1 218 ? 5.043 -17.062 -30.891 1 91 218 LEU B C 1
ATOM 5653 O O . LEU B 1 218 ? 5.309 -15.922 -31.281 1 91 218 LEU B O 1
ATOM 5657 N N . SER B 1 219 ? 4.109 -17.797 -31.406 1 91.5 219 SER B N 1
ATOM 5658 C CA . SER B 1 219 ? 3.322 -17.328 -32.531 1 91.5 219 SER B CA 1
ATOM 5659 C C . SER B 1 219 ? 2.504 -16.094 -32.156 1 91.5 219 SER B C 1
ATOM 5661 O O . SER B 1 219 ? 2.479 -15.109 -32.906 1 91.5 219 SER B O 1
ATOM 5663 N N . ASP B 1 220 ? 1.832 -16.156 -31.047 1 93.31 220 ASP B N 1
ATOM 5664 C CA . ASP B 1 220 ? 1.004 -15.039 -30.594 1 93.31 220 ASP B CA 1
ATOM 5665 C C . ASP B 1 220 ? 1.85 -13.797 -30.344 1 93.31 220 ASP B C 1
ATOM 5667 O O . ASP B 1 220 ? 1.477 -12.695 -30.75 1 93.31 220 ASP B O 1
ATOM 5671 N N . LEU B 1 221 ? 2.98 -13.922 -29.734 1 93.31 221 LEU B N 1
ATOM 5672 C CA . LEU B 1 221 ? 3.844 -12.797 -29.406 1 93.31 221 LEU B CA 1
ATOM 5673 C C . LEU B 1 221 ? 4.504 -12.234 -30.672 1 93.31 221 LEU B C 1
ATOM 5675 O O . LEU B 1 221 ? 4.754 -11.031 -30.75 1 93.31 221 LEU B O 1
ATOM 5679 N N . PHE B 1 222 ? 4.723 -13.125 -31.625 1 93.06 222 PHE B N 1
ATOM 5680 C CA . PHE B 1 222 ? 5.289 -12.672 -32.875 1 93.06 222 PHE B CA 1
ATOM 5681 C C . PHE B 1 222 ? 4.277 -11.836 -33.656 1 93.06 222 PHE B C 1
ATOM 5683 O O . PHE B 1 222 ? 4.641 -10.844 -34.281 1 93.06 222 PHE B O 1
ATOM 5690 N N . ARG B 1 223 ? 3.041 -12.18 -33.594 1 91.88 223 ARG B N 1
ATOM 5691 C CA . ARG B 1 223 ? 1.996 -11.539 -34.375 1 91.88 223 ARG B CA 1
ATOM 5692 C C . ARG B 1 223 ? 1.498 -10.266 -33.688 1 91.88 223 ARG B C 1
ATOM 5694 O O . ARG B 1 223 ? 0.851 -9.438 -34.344 1 91.88 223 ARG B O 1
ATOM 5701 N N . ALA B 1 224 ? 1.787 -10.156 -32.469 1 90.88 224 ALA B N 1
ATOM 5702 C CA . ALA B 1 224 ? 1.329 -9 -31.703 1 90.88 224 ALA B CA 1
ATOM 5703 C C . ALA B 1 224 ? 1.987 -7.719 -32.219 1 90.88 224 ALA B C 1
ATOM 5705 O O . ALA B 1 224 ? 2.936 -7.766 -33 1 90.88 224 ALA B O 1
ATOM 5706 N N . THR B 1 225 ? 1.429 -6.582 -31.844 1 88.81 225 THR B N 1
ATOM 5707 C CA . THR B 1 225 ? 1.96 -5.277 -32.219 1 88.81 225 THR B CA 1
ATOM 5708 C C . THR B 1 225 ? 3.391 -5.109 -31.719 1 88.81 225 THR B C 1
ATOM 5710 O O . THR B 1 225 ? 3.674 -5.34 -30.547 1 88.81 225 THR B O 1
ATOM 5713 N N . LYS B 1 226 ? 4.215 -4.73 -32.688 1 88.75 226 LYS B N 1
ATOM 5714 C CA . LYS B 1 226 ? 5.613 -4.496 -32.344 1 88.75 226 LYS B CA 1
ATOM 5715 C C . LYS B 1 226 ? 5.75 -3.395 -31.281 1 88.75 226 LYS B C 1
ATOM 5717 O O . LYS B 1 226 ? 5.066 -2.369 -31.359 1 88.75 226 LYS B O 1
ATOM 5722 N N . GLY B 1 227 ? 6.598 -3.607 -30.281 1 90 227 GLY B N 1
ATOM 5723 C CA . GLY B 1 227 ? 6.84 -2.6 -29.266 1 90 227 GLY B CA 1
ATOM 5724 C C . GLY B 1 227 ? 5.797 -2.602 -28.156 1 90 227 GLY B C 1
ATOM 5725 O O . GLY B 1 227 ? 5.621 -1.6 -27.453 1 90 227 GLY B O 1
ATOM 5726 N N . SER B 1 228 ? 5.062 -3.656 -28 1 94.25 228 SER B N 1
ATOM 5727 C CA . SER B 1 228 ? 4.066 -3.797 -26.953 1 94.25 228 SER B CA 1
ATOM 5728 C C . SER B 1 228 ? 4.715 -4.207 -25.625 1 94.25 228 SER B C 1
ATOM 5730 O O . SER B 1 228 ? 5.941 -4.262 -25.516 1 94.25 228 SER B O 1
ATOM 5732 N N . VAL B 1 229 ? 3.904 -4.34 -24.609 1 97.12 229 VAL B N 1
ATOM 5733 C CA . VAL B 1 229 ? 4.348 -4.793 -23.297 1 97.12 229 VAL B CA 1
ATOM 5734 C C . VAL B 1 229 ? 3.967 -6.258 -23.109 1 97.12 229 VAL B C 1
ATOM 5736 O O . VAL B 1 229 ? 2.861 -6.672 -23.469 1 97.12 229 VAL B O 1
ATOM 5739 N N . ALA B 1 230 ? 4.906 -7.082 -22.641 1 96.75 230 ALA B N 1
ATOM 5740 C CA . ALA B 1 230 ? 4.621 -8.477 -22.312 1 96.75 230 ALA B CA 1
ATOM 5741 C C . ALA B 1 230 ? 4.777 -8.734 -20.812 1 96.75 230 ALA B C 1
ATOM 5743 O O . ALA B 1 230 ? 5.824 -8.438 -20.234 1 96.75 230 ALA B O 1
ATOM 5744 N N . LEU B 1 231 ? 3.734 -9.227 -20.188 1 97.25 231 LEU B N 1
ATOM 5745 C CA . LEU B 1 231 ? 3.836 -9.711 -18.812 1 97.25 231 LEU B CA 1
ATOM 5746 C C . LEU B 1 231 ? 4.328 -11.156 -18.797 1 97.25 231 LEU B C 1
ATOM 5748 O O . LEU B 1 231 ? 3.74 -12.031 -19.438 1 97.25 231 LEU B O 1
ATOM 5752 N N . LEU B 1 232 ? 5.43 -11.359 -18.062 1 94.56 232 LEU B N 1
ATOM 5753 C CA . LEU B 1 232 ? 6.035 -12.68 -17.922 1 94.56 232 LEU B CA 1
ATOM 5754 C C . LEU B 1 232 ? 6.098 -13.086 -16.453 1 94.56 232 LEU B C 1
ATOM 5756 O O . LEU B 1 232 ? 6.227 -12.234 -15.57 1 94.56 232 LEU B O 1
ATOM 5760 N N . GLN B 1 233 ? 5.934 -14.32 -16.219 1 90.31 233 GLN B N 1
ATOM 5761 C CA . GLN B 1 233 ? 6.172 -14.875 -14.891 1 90.31 233 GLN B CA 1
ATOM 5762 C C . GLN B 1 233 ? 7.539 -15.547 -14.812 1 90.31 233 GLN B C 1
ATOM 5764 O O . GLN B 1 233 ? 7.859 -16.422 -15.625 1 90.31 233 GLN B O 1
ATOM 5769 N N . ALA B 1 234 ? 8.328 -15.148 -13.852 1 88.25 234 ALA B N 1
ATOM 5770 C CA . ALA B 1 234 ? 9.695 -15.656 -13.758 1 88.25 234 ALA B CA 1
ATOM 5771 C C . ALA B 1 234 ? 9.711 -17.156 -13.516 1 88.25 234 ALA B C 1
ATOM 5773 O O . ALA B 1 234 ? 10.539 -17.875 -14.078 1 88.25 234 ALA B O 1
ATOM 5774 N N . SER B 1 235 ? 8.977 -17.531 -12.648 1 80.69 235 SER B N 1
ATOM 5775 C CA . SER B 1 235 ? 8.828 -18.938 -12.32 1 80.69 235 SER B CA 1
ATOM 5776 C C . SER B 1 235 ? 7.457 -19.234 -11.719 1 80.69 235 SER B C 1
ATOM 5778 O O . SER B 1 235 ? 6.805 -18.344 -11.18 1 80.69 235 SER B O 1
ATOM 5780 N N . GLY B 1 236 ? 7.18 -20.344 -11.852 1 64.81 236 GLY B N 1
ATOM 5781 C CA . GLY B 1 236 ? 5.91 -20.75 -11.266 1 64.81 236 GLY B CA 1
ATOM 5782 C C . GLY B 1 236 ? 4.711 -20.109 -11.938 1 64.81 236 GLY B C 1
ATOM 5783 O O . GLY B 1 236 ? 3.916 -19.422 -11.289 1 64.81 236 GLY B O 1
ATOM 5784 N N . GLN B 1 237 ? 4.859 -20.047 -13.164 1 56.06 237 GLN B N 1
ATOM 5785 C CA . GLN B 1 237 ? 3.744 -19.453 -13.891 1 56.06 237 GLN B CA 1
ATOM 5786 C C . GLN B 1 237 ? 2.408 -19.812 -13.25 1 56.06 237 GLN B C 1
ATOM 5788 O O . GLN B 1 237 ? 2.125 -21 -13.016 1 56.06 237 GLN B O 1
ATOM 5793 N N . ASN B 1 238 ? 2.258 -19.016 -12.055 1 45.53 238 ASN B N 1
ATOM 5794 C CA . ASN B 1 238 ? 0.964 -19.203 -11.406 1 45.53 238 ASN B CA 1
ATOM 5795 C C . ASN B 1 238 ? -0.12 -19.562 -12.422 1 45.53 238 ASN B C 1
ATOM 5797 O O . ASN B 1 238 ? -0.424 -18.766 -13.312 1 45.53 238 ASN B O 1
ATOM 5801 N N . PRO B 1 239 ? -0.59 -20.891 -12.094 1 40.84 239 PRO B N 1
ATOM 5802 C CA . PRO B 1 239 ? -0.5 -21.844 -10.984 1 40.84 239 PRO B CA 1
ATOM 5803 C C . PRO B 1 239 ? 0.722 -22.75 -11.078 1 40.84 239 PRO B C 1
ATOM 5805 O O . PRO B 1 239 ? 1.225 -23.219 -10.062 1 40.84 239 PRO B O 1
ATOM 5808 N N . THR B 1 240 ? 1.117 -23.484 -12.258 1 41.19 240 THR B N 1
ATOM 5809 C CA . THR B 1 240 ? 1.898 -24.703 -12.117 1 41.19 240 THR B CA 1
ATOM 5810 C C . THR B 1 240 ? 3.186 -24.625 -12.938 1 41.19 240 THR B C 1
ATOM 5812 O O . THR B 1 240 ? 3.197 -24.047 -14.023 1 41.19 240 THR B O 1
ATOM 5815 N N . GLY B 1 241 ? 4.469 -24.625 -12.336 1 37.5 241 GLY B N 1
ATOM 5816 C CA . GLY B 1 241 ? 5.746 -24.781 -13.023 1 37.5 241 GLY B CA 1
ATOM 5817 C C . GLY B 1 241 ? 6.086 -26.219 -13.344 1 37.5 241 GLY B C 1
ATOM 5818 O O . GLY B 1 241 ? 5.797 -27.125 -12.555 1 37.5 241 GLY B O 1
ATOM 5819 N N . MET B 1 242 ? 6.18 -26.828 -14.453 1 35.22 242 MET B N 1
ATOM 5820 C CA . MET B 1 242 ? 6.551 -28.203 -14.75 1 35.22 242 MET B CA 1
ATOM 5821 C C . MET B 1 242 ? 8.008 -28.297 -15.188 1 35.22 242 MET B C 1
ATOM 5823 O O . MET B 1 242 ? 8.484 -27.453 -15.961 1 35.22 242 MET B O 1
ATOM 5827 N N . HIS B 1 243 ? 8.938 -28.938 -14.43 1 35.41 243 HIS B N 1
ATOM 5828 C CA . HIS B 1 243 ? 10.305 -29.203 -14.852 1 35.41 243 HIS B CA 1
ATOM 5829 C C . HIS B 1 243 ? 10.359 -30.375 -15.82 1 35.41 243 HIS B C 1
ATOM 5831 O O . HIS B 1 243 ? 9.711 -31.391 -15.602 1 35.41 243 HIS B O 1
ATOM 5837 N N . MET B 1 244 ? 10.922 -30.156 -17.047 1 30.23 244 MET B N 1
ATOM 5838 C CA . MET B 1 244 ? 11.242 -31.234 -17.984 1 30.23 244 MET B CA 1
ATOM 5839 C C . MET B 1 244 ? 12.484 -31.984 -17.547 1 30.23 244 MET B C 1
ATOM 5841 O O . MET B 1 244 ? 13.547 -31.391 -17.359 1 30.23 244 MET B O 1
ATOM 5845 N N . LYS B 1 245 ? 12.438 -33.156 -17.016 1 29.77 245 LYS B N 1
ATOM 5846 C CA . LYS B 1 245 ? 13.602 -34.031 -17.172 1 29.77 245 LYS B CA 1
ATOM 5847 C C . LYS B 1 245 ? 13.984 -34.188 -18.641 1 29.77 245 LYS B C 1
ATOM 5849 O O . LYS B 1 245 ? 13.109 -34.344 -19.5 1 29.77 245 LYS B O 1
ATOM 5854 N N . ALA B 1 246 ? 15.242 -33.812 -19.031 1 27.72 246 ALA B N 1
ATOM 5855 C CA . ALA B 1 246 ? 15.883 -34.031 -20.328 1 27.72 246 ALA B CA 1
ATOM 5856 C C . ALA B 1 246 ? 15.633 -35.469 -20.828 1 27.72 246 ALA B C 1
ATOM 5858 O O . ALA B 1 246 ? 16.422 -36.375 -20.562 1 27.72 246 ALA B O 1
ATOM 5859 N N . ALA B 1 247 ? 14.719 -36.219 -20.672 1 25.17 247 ALA B N 1
ATOM 5860 C CA . ALA B 1 247 ? 14.727 -37.438 -21.484 1 25.17 247 ALA B CA 1
ATOM 5861 C C . ALA B 1 247 ? 15.008 -37.094 -22.953 1 25.17 247 ALA B C 1
ATOM 5863 O O . ALA B 1 247 ? 14.391 -36.188 -23.516 1 25.17 247 ALA B O 1
ATOM 5864 N N . PHE B 1 248 ? 16.125 -37.719 -23.594 1 24.11 248 PHE B N 1
ATOM 5865 C CA . PHE B 1 248 ? 16.828 -37.656 -24.875 1 24.11 248 PHE B CA 1
ATOM 5866 C C . PHE B 1 248 ? 15.836 -37.469 -26.016 1 24.11 248 PHE B C 1
ATOM 5868 O O . PHE B 1 248 ? 15.992 -36.562 -26.844 1 24.11 248 PHE B O 1
ATOM 5875 N N . TYR B 1 249 ? 15.867 -38.719 -26.984 1 23.22 249 TYR B N 1
ATOM 5876 C CA . TYR B 1 249 ? 16.016 -39 -28.422 1 23.22 249 TYR B CA 1
ATOM 5877 C C . TYR B 1 249 ? 14.797 -38.531 -29.188 1 23.22 249 TYR B C 1
ATOM 5879 O O . TYR B 1 249 ? 14.93 -37.844 -30.203 1 23.22 249 TYR B O 1
ATOM 5887 N N . LEU B 1 250 ? 13.891 -39.688 -29.656 1 24.47 250 LEU B N 1
ATOM 5888 C CA . LEU B 1 250 ? 13.336 -39.969 -30.969 1 24.47 250 LEU B CA 1
ATOM 5889 C C . LEU B 1 250 ? 12.234 -39 -31.344 1 24.47 250 LEU B C 1
ATOM 5891 O O . LEU B 1 250 ? 12.18 -38.531 -32.469 1 24.47 250 LEU B O 1
ATOM 5895 N N . LEU B 1 251 ? 10.914 -39.406 -30.969 1 23.95 251 LEU B N 1
ATOM 5896 C CA . LEU B 1 251 ? 9.781 -39 -31.797 1 23.95 251 LEU B CA 1
ATOM 5897 C C . LEU B 1 251 ? 9.547 -37.5 -31.703 1 23.95 251 LEU B C 1
ATOM 5899 O O . LEU B 1 251 ? 9.68 -36.906 -30.625 1 23.95 251 LEU B O 1
ATOM 5903 N N . VAL B 1 252 ? 9.789 -36.688 -32.781 1 27.25 252 VAL B N 1
ATOM 5904 C CA . VAL B 1 252 ? 9.234 -35.406 -33.25 1 27.25 252 VAL B CA 1
ATOM 5905 C C . VAL B 1 252 ? 7.953 -35.094 -32.469 1 27.25 252 VAL B C 1
ATOM 5907 O O . VAL B 1 252 ? 6.914 -34.812 -33.062 1 27.25 252 VAL B O 1
ATOM 5910 N N . ILE B 1 253 ? 7.562 -36 -31.531 1 26.3 253 ILE B N 1
ATOM 5911 C CA . ILE B 1 253 ? 6.23 -35.656 -31.031 1 26.3 253 ILE B CA 1
ATOM 5912 C C . ILE B 1 253 ? 6.207 -34.188 -30.562 1 26.3 253 ILE B C 1
ATOM 5914 O O . ILE B 1 253 ? 7.207 -33.688 -30.047 1 26.3 253 ILE B O 1
ATOM 5918 N N . GLU B 1 254 ? 5.16 -33.531 -30.859 1 29.89 254 GLU B N 1
ATOM 5919 C CA . GLU B 1 254 ? 4.684 -32.219 -30.453 1 29.89 254 GLU B CA 1
ATOM 5920 C C . GLU B 1 254 ? 5.145 -31.875 -29.047 1 29.89 254 GLU B C 1
ATOM 5922 O O . GLU B 1 254 ? 4.883 -32.625 -28.094 1 29.89 254 GLU B O 1
ATOM 5927 N N . CYS B 1 255 ? 6.375 -31.594 -28.812 1 30.45 255 CYS B N 1
ATOM 5928 C CA . CYS B 1 255 ? 7.051 -31.016 -27.656 1 30.45 255 CYS B CA 1
ATOM 5929 C C . CYS B 1 255 ? 6.059 -30.281 -26.766 1 30.45 255 CYS B C 1
ATOM 5931 O O . CYS B 1 255 ? 5.871 -29.062 -26.891 1 30.45 255 CYS B O 1
ATOM 5933 N N . THR B 1 256 ? 4.855 -30.828 -26.719 1 31.89 256 THR B N 1
ATOM 5934 C CA . THR B 1 256 ? 3.959 -30.312 -25.688 1 31.89 256 THR B CA 1
ATOM 5935 C C . THR B 1 256 ? 4.613 -30.391 -24.312 1 31.89 256 THR B C 1
ATOM 5937 O O . THR B 1 256 ? 4.918 -31.484 -23.828 1 31.89 256 THR B O 1
ATOM 5940 N N . HIS B 1 257 ? 5.648 -29.719 -24.109 1 36.22 257 HIS B N 1
ATOM 5941 C CA . HIS B 1 257 ? 6.18 -29.547 -22.75 1 36.22 257 HIS B CA 1
ATOM 5942 C C . HIS B 1 257 ? 5.059 -29.312 -21.75 1 36.22 257 HIS B C 1
ATOM 5944 O O . HIS B 1 257 ? 4.238 -28.406 -21.922 1 36.22 257 HIS B O 1
ATOM 5950 N N . LEU B 1 258 ? 4.695 -30.375 -21.094 1 36.16 258 LEU B N 1
ATOM 5951 C CA . LEU B 1 258 ? 3.662 -30.406 -20.062 1 36.16 258 LEU B CA 1
ATOM 5952 C C . LEU B 1 258 ? 4.023 -29.484 -18.906 1 36.16 258 LEU B C 1
ATOM 5954 O O . LEU B 1 258 ? 3.238 -29.312 -17.969 1 36.16 258 LEU B O 1
ATOM 5958 N N . GLY B 1 259 ? 5.281 -28.844 -18.875 1 43.22 259 GLY B N 1
ATOM 5959 C CA . GLY B 1 259 ? 5.582 -28.047 -17.688 1 43.22 259 GLY B CA 1
ATOM 5960 C C . GLY B 1 259 ? 5.129 -26.609 -17.781 1 43.22 259 GLY B C 1
ATOM 5961 O O . GLY B 1 259 ? 4.789 -26.141 -18.875 1 43.22 259 GLY B O 1
ATOM 5962 N N . THR B 1 260 ? 4.664 -26.062 -16.609 1 52.47 260 THR B N 1
ATOM 5963 C CA . THR B 1 260 ? 4.133 -24.703 -16.594 1 52.47 260 THR B CA 1
ATOM 5964 C C . THR B 1 260 ? 5.262 -23.688 -16.656 1 52.47 260 THR B C 1
ATOM 5966 O O . THR B 1 260 ? 5.027 -22.5 -16.938 1 52.47 260 THR B O 1
ATOM 5969 N N . ASP B 1 261 ? 6.57 -24.125 -16.312 1 65.06 261 ASP B N 1
ATOM 5970 C CA . ASP B 1 261 ? 7.672 -23.172 -16.422 1 65.06 261 ASP B CA 1
ATOM 5971 C C . ASP B 1 261 ? 8.508 -23.422 -17.672 1 65.06 261 ASP B C 1
ATOM 5973 O O . ASP B 1 261 ? 8.664 -24.578 -18.094 1 65.06 261 ASP B O 1
ATOM 5977 N N . PHE B 1 262 ? 8.984 -22.469 -18.359 1 70.75 262 PHE B N 1
ATOM 5978 C CA . PHE B 1 262 ? 9.859 -22.578 -19.516 1 70.75 262 PHE B CA 1
ATOM 5979 C C . PHE B 1 262 ? 11.211 -23.172 -19.125 1 70.75 262 PHE B C 1
ATOM 5981 O O . PHE B 1 262 ? 11.75 -22.859 -18.062 1 70.75 262 PHE B O 1
ATOM 5988 N N . LEU B 1 263 ? 11.609 -24.141 -19.891 1 71.25 263 LEU B N 1
ATOM 5989 C CA . LEU B 1 263 ? 12.984 -24.625 -19.781 1 71.25 263 LEU B CA 1
ATOM 5990 C C . LEU B 1 263 ? 13.969 -23.531 -20.203 1 71.25 263 LEU B C 1
ATOM 5992 O O . LEU B 1 263 ? 13.594 -22.594 -20.891 1 71.25 263 LEU B O 1
ATOM 5996 N N . PRO B 1 264 ? 15.211 -23.703 -19.734 1 76.06 264 PRO B N 1
ATOM 5997 C CA . PRO B 1 264 ? 16.203 -22.672 -20.094 1 76.06 264 PRO B CA 1
ATOM 5998 C C . PRO B 1 264 ? 16.25 -22.406 -21.594 1 76.06 264 PRO B C 1
ATOM 6000 O O . PRO B 1 264 ? 16.312 -21.234 -22.016 1 76.06 264 PRO B O 1
ATOM 6003 N N . GLU B 1 265 ? 16.156 -23.453 -22.406 1 76.56 265 GLU B N 1
ATOM 6004 C CA . GLU B 1 265 ? 16.188 -23.281 -23.859 1 76.56 265 GLU B CA 1
ATOM 6005 C C . GLU B 1 265 ? 14.945 -22.562 -24.359 1 76.56 265 GLU B C 1
ATOM 6007 O O . GLU B 1 265 ? 15.023 -21.781 -25.312 1 76.56 265 GLU B O 1
ATOM 6012 N N . GLN B 1 266 ? 13.891 -22.844 -23.734 1 82.06 266 GLN B N 1
ATOM 6013 C CA . GLN B 1 266 ? 12.641 -22.203 -24.109 1 82.06 266 GLN B CA 1
ATOM 6014 C C . GLN B 1 266 ? 12.664 -20.719 -23.766 1 82.06 266 GLN B C 1
ATOM 6016 O O . GLN B 1 266 ? 12.125 -19.891 -24.5 1 82.06 266 GLN B O 1
ATOM 6021 N N . TRP B 1 267 ? 13.289 -20.375 -22.641 1 88.06 267 TRP B N 1
ATOM 6022 C CA . TRP B 1 267 ? 13.461 -18.984 -22.266 1 88.06 267 TRP B CA 1
ATOM 6023 C C . TRP B 1 267 ? 14.297 -18.234 -23.312 1 88.06 267 TRP B C 1
ATOM 6025 O O . TRP B 1 267 ? 14.031 -17.078 -23.609 1 88.06 267 TRP B O 1
ATOM 6035 N N . GLN B 1 268 ? 15.32 -18.922 -23.859 1 88.75 268 GLN B N 1
ATOM 6036 C CA . GLN B 1 268 ? 16.156 -18.312 -24.875 1 88.75 268 GLN B CA 1
ATOM 6037 C C . GLN B 1 268 ? 15.352 -18 -26.125 1 88.75 268 GLN B C 1
ATOM 6039 O O . GLN B 1 268 ? 15.508 -16.922 -26.719 1 88.75 268 GLN B O 1
ATOM 6044 N N . GLU B 1 269 ? 14.539 -18.953 -26.531 1 88.88 269 GLU B N 1
ATOM 6045 C CA . GLU B 1 269 ? 13.688 -18.734 -27.688 1 88.88 269 GLU B CA 1
ATOM 6046 C C . GLU B 1 269 ? 12.703 -17.594 -27.453 1 88.88 269 GLU B C 1
ATOM 6048 O O . GLU B 1 269 ? 12.508 -16.734 -28.312 1 88.88 269 GLU B O 1
ATOM 6053 N N . LEU B 1 270 ? 12.117 -17.641 -26.312 1 91.44 270 LEU B N 1
ATOM 6054 C CA . LEU B 1 270 ? 11.172 -16.594 -25.938 1 91.44 270 LEU B CA 1
ATOM 6055 C C . LEU B 1 270 ? 11.867 -15.234 -25.906 1 91.44 270 LEU B C 1
ATOM 6057 O O . LEU B 1 270 ? 11.344 -14.25 -26.438 1 91.44 270 LEU B O 1
ATOM 6061 N N . SER B 1 271 ? 13.008 -15.172 -25.312 1 93.81 271 SER B N 1
ATOM 6062 C CA . SER B 1 271 ? 13.789 -13.938 -25.203 1 93.81 271 SER B CA 1
ATOM 6063 C C . SER B 1 271 ? 14.086 -13.367 -26.594 1 93.81 271 SER B C 1
ATOM 6065 O O . SER B 1 271 ? 14 -12.148 -26.797 1 93.81 271 SER B O 1
ATOM 6067 N N . GLN B 1 272 ? 14.406 -14.203 -27.547 1 92.69 272 GLN B N 1
ATOM 6068 C CA . GLN B 1 272 ? 14.758 -13.766 -28.891 1 92.69 272 GLN B CA 1
ATOM 6069 C C . GLN B 1 272 ? 13.562 -13.125 -29.594 1 92.69 272 GLN B C 1
ATOM 6071 O O . GLN B 1 272 ? 13.695 -12.07 -30.219 1 92.69 272 GLN B O 1
ATOM 6076 N N . ILE B 1 273 ? 12.43 -13.75 -29.453 1 93.62 273 ILE B N 1
ATOM 6077 C CA . ILE B 1 273 ? 11.234 -13.211 -30.094 1 93.62 273 ILE B CA 1
ATOM 6078 C C . ILE B 1 273 ? 10.875 -11.875 -29.453 1 93.62 273 ILE B C 1
ATOM 6080 O O . ILE B 1 273 ? 10.484 -10.93 -30.156 1 93.62 273 ILE B O 1
ATOM 6084 N N . LEU B 1 274 ? 10.953 -11.797 -28.141 1 95.12 274 LEU B N 1
ATOM 6085 C CA . LEU B 1 274 ? 10.641 -10.562 -27.422 1 95.12 274 LEU B CA 1
ATOM 6086 C C . LEU B 1 274 ? 11.586 -9.445 -27.844 1 95.12 274 LEU B C 1
ATOM 6088 O O . LEU B 1 274 ? 11.164 -8.297 -28 1 95.12 274 LEU B O 1
ATOM 6092 N N . LYS B 1 275 ? 12.789 -9.789 -28.047 1 93.19 275 LYS B N 1
ATOM 6093 C CA . LYS B 1 275 ? 13.789 -8.812 -28.484 1 93.19 275 LYS B CA 1
ATOM 6094 C C . LYS B 1 275 ? 13.539 -8.367 -29.922 1 93.19 275 LYS B C 1
ATOM 6096 O O . LYS B 1 275 ? 13.562 -7.172 -30.203 1 93.19 275 LYS B O 1
ATOM 6101 N N . ASP B 1 276 ? 13.281 -9.312 -30.797 1 91.88 276 ASP B N 1
ATOM 6102 C CA . ASP B 1 276 ? 13.047 -9.031 -32.219 1 91.88 276 ASP B CA 1
ATOM 6103 C C . ASP B 1 276 ? 11.82 -8.133 -32.375 1 91.88 276 ASP B C 1
ATOM 6105 O O . ASP B 1 276 ? 11.805 -7.27 -33.25 1 91.88 276 ASP B O 1
ATOM 6109 N N . ARG B 1 277 ? 10.867 -8.414 -31.562 1 93.19 277 ARG B N 1
ATOM 6110 C CA . ARG B 1 277 ? 9.609 -7.68 -31.672 1 93.19 277 ARG B CA 1
ATOM 6111 C C . ARG B 1 277 ? 9.602 -6.453 -30.766 1 93.19 277 ARG B C 1
ATOM 6113 O O . ARG B 1 277 ? 8.586 -5.766 -30.656 1 93.19 277 ARG B O 1
ATOM 6120 N N . LYS B 1 278 ? 10.688 -6.195 -30.016 1 92.56 278 LYS B N 1
ATOM 6121 C CA . LYS B 1 278 ? 10.953 -4.992 -29.234 1 92.56 278 LYS B CA 1
ATOM 6122 C C . LYS B 1 278 ? 9.945 -4.832 -28.109 1 92.56 278 LYS B C 1
ATOM 6124 O O . LYS B 1 278 ? 9.422 -3.74 -27.875 1 92.56 278 LYS B O 1
ATOM 6129 N N . TYR B 1 279 ? 9.648 -5.926 -27.469 1 94.69 279 TYR B N 1
ATOM 6130 C CA . TYR B 1 279 ? 8.75 -5.879 -26.312 1 94.69 279 TYR B CA 1
ATOM 6131 C C . TYR B 1 279 ? 9.414 -5.207 -25.125 1 94.69 279 TYR B C 1
ATOM 6133 O O . TYR B 1 279 ? 10.617 -5.367 -24.906 1 94.69 279 TYR B O 1
ATOM 6141 N N . LEU B 1 280 ? 8.672 -4.391 -24.375 1 96.62 280 LEU B N 1
ATOM 6142 C CA . LEU B 1 280 ? 9.008 -4.148 -22.984 1 96.62 280 LEU B CA 1
ATOM 6143 C C . LEU B 1 280 ? 8.531 -5.305 -22.109 1 96.62 280 LEU B C 1
ATOM 6145 O O . LEU B 1 280 ? 7.332 -5.59 -22.031 1 96.62 280 LEU B O 1
ATOM 6149 N N . CYS B 1 281 ? 9.453 -5.957 -21.438 1 97.12 281 CYS B N 1
ATOM 6150 C CA . CYS B 1 281 ? 9.117 -7.129 -20.641 1 97.12 281 CYS B CA 1
ATOM 6151 C C . CYS B 1 281 ? 8.883 -6.742 -19.188 1 97.12 281 CYS B C 1
ATOM 6153 O O . CYS B 1 281 ? 9.742 -6.121 -18.562 1 97.12 281 CYS B O 1
ATOM 6155 N N . VAL B 1 282 ? 7.715 -7.035 -18.656 1 98.19 282 VAL B N 1
ATOM 6156 C CA . VAL B 1 282 ? 7.406 -6.969 -17.234 1 98.19 282 VAL B CA 1
ATOM 6157 C C . VAL B 1 282 ? 7.449 -8.367 -16.625 1 98.19 282 VAL B C 1
ATOM 6159 O O . VAL B 1 282 ? 6.699 -9.258 -17.047 1 98.19 282 VAL B O 1
ATOM 6162 N N . VAL B 1 283 ? 8.297 -8.562 -15.648 1 97.5 283 VAL B N 1
ATOM 6163 C CA . VAL B 1 283 ? 8.492 -9.891 -15.07 1 97.5 283 VAL B CA 1
ATOM 6164 C C . VAL B 1 283 ? 7.91 -9.922 -13.656 1 97.5 283 VAL B C 1
ATOM 6166 O O . VAL B 1 283 ? 8.344 -9.172 -12.781 1 97.5 283 VAL B O 1
ATOM 6169 N N . ASP B 1 284 ? 6.938 -10.727 -13.43 1 96.69 284 ASP B N 1
ATOM 6170 C CA . ASP B 1 284 ? 6.398 -11 -12.102 1 96.69 284 ASP B CA 1
ATOM 6171 C C . ASP B 1 284 ? 7.18 -12.117 -11.414 1 96.69 284 ASP B C 1
ATOM 6173 O O . ASP B 1 284 ? 7.078 -13.289 -11.805 1 96.69 284 ASP B O 1
ATOM 6177 N N . MET B 1 285 ? 7.965 -11.758 -10.43 1 95.56 285 MET B N 1
ATOM 6178 C CA . MET B 1 285 ? 8.719 -12.719 -9.633 1 95.56 285 MET B CA 1
ATOM 6179 C C . MET B 1 285 ? 8.078 -12.906 -8.258 1 95.56 285 MET B C 1
ATOM 6181 O O . MET B 1 285 ? 8.594 -12.422 -7.254 1 95.56 285 MET B O 1
ATOM 6185 N N . ALA B 1 286 ? 7.109 -13.75 -8.164 1 91.25 286 ALA B N 1
ATOM 6186 C CA . ALA B 1 286 ? 6.25 -13.859 -6.984 1 91.25 286 ALA B CA 1
ATOM 6187 C C . ALA B 1 286 ? 6.75 -14.945 -6.039 1 91.25 286 ALA B C 1
ATOM 6189 O O . ALA B 1 286 ? 6.504 -14.883 -4.832 1 91.25 286 ALA B O 1
ATOM 6190 N N . HIS B 1 287 ? 7.422 -15.992 -6.555 1 91.31 287 HIS B N 1
ATOM 6191 C CA . HIS B 1 287 ? 7.621 -17.188 -5.746 1 91.31 287 HIS B CA 1
ATOM 6192 C C . HIS B 1 287 ? 9.07 -17.672 -5.812 1 91.31 287 HIS B C 1
ATOM 6194 O O . HIS B 1 287 ? 9.336 -18.875 -5.852 1 91.31 287 HIS B O 1
ATOM 6200 N N . GLN B 1 288 ? 10.016 -16.75 -5.879 1 93.81 288 GLN B N 1
ATOM 6201 C CA . GLN B 1 288 ? 11.414 -17.188 -5.969 1 93.81 288 GLN B CA 1
ATOM 6202 C C . GLN B 1 288 ? 11.789 -18.078 -4.793 1 93.81 288 GLN B C 1
ATOM 6204 O O . GLN B 1 288 ? 11.578 -17.719 -3.635 1 93.81 288 GLN B O 1
ATOM 6209 N N . GLY B 1 289 ? 12.281 -19.25 -5.082 1 93.62 289 GLY B N 1
ATOM 6210 C CA . GLY B 1 289 ? 12.695 -20.219 -4.078 1 93.62 289 GLY B CA 1
ATOM 6211 C C . GLY B 1 289 ? 11.617 -21.219 -3.744 1 93.62 289 GLY B C 1
ATOM 6212 O O . GLY B 1 289 ? 11.891 -22.266 -3.137 1 93.62 289 GLY B O 1
ATOM 6213 N N . LEU B 1 290 ? 10.43 -21 -4.211 1 92.12 290 LEU B N 1
ATOM 6214 C CA . LEU B 1 290 ? 9.32 -21.844 -3.764 1 92.12 290 LEU B CA 1
ATOM 6215 C C . LEU B 1 290 ? 8.758 -22.656 -4.926 1 92.12 290 LEU B C 1
ATOM 6217 O O . LEU B 1 290 ? 7.828 -23.438 -4.738 1 92.12 290 LEU B O 1
ATOM 6221 N N . VAL B 1 291 ? 9.289 -22.453 -6.074 1 90.38 291 VAL B N 1
ATOM 6222 C CA . VAL B 1 291 ? 8.797 -23.203 -7.223 1 90.38 291 VAL B CA 1
ATOM 6223 C C . VAL B 1 291 ? 9.617 -24.484 -7.395 1 90.38 291 VAL B C 1
ATOM 6225 O O . VAL B 1 291 ? 9.078 -25.594 -7.324 1 90.38 291 VAL B O 1
ATOM 6228 N N . HIS B 1 292 ? 10.938 -24.344 -7.445 1 89.44 292 HIS B N 1
ATOM 6229 C CA . HIS B 1 292 ? 11.82 -25.484 -7.648 1 89.44 292 HIS B CA 1
ATOM 6230 C C . HIS B 1 292 ? 12.609 -25.797 -6.383 1 89.44 292 HIS B C 1
ATOM 6232 O O . HIS B 1 292 ? 13.391 -26.75 -6.355 1 89.44 292 HIS B O 1
ATOM 6238 N N . GLY B 1 293 ? 12.406 -24.984 -5.359 1 91.12 293 GLY B N 1
ATOM 6239 C CA . GLY B 1 293 ? 13.172 -25.141 -4.137 1 91.12 293 GLY B CA 1
ATOM 6240 C C . GLY B 1 293 ? 14.594 -24.625 -4.25 1 91.12 293 GLY B C 1
ATOM 6241 O O . GLY B 1 293 ? 15.469 -25 -3.465 1 91.12 293 GLY B O 1
ATOM 6242 N N . ASN B 1 294 ? 14.773 -23.859 -5.246 1 93.12 294 ASN B N 1
ATOM 6243 C CA . ASN B 1 294 ? 16.078 -23.266 -5.539 1 93.12 294 ASN B CA 1
ATOM 6244 C C . ASN B 1 294 ? 15.945 -21.844 -6.051 1 93.12 294 ASN B C 1
ATOM 6246 O O . ASN B 1 294 ? 15.336 -21.609 -7.098 1 93.12 294 ASN B O 1
ATOM 6250 N N . ILE B 1 295 ? 16.594 -20.891 -5.305 1 94.06 295 ILE B N 1
ATOM 6251 C CA . ILE B 1 295 ? 16.422 -19.469 -5.578 1 94.06 295 ILE B CA 1
ATOM 6252 C C . ILE B 1 295 ? 17.047 -19.125 -6.934 1 94.06 295 ILE B C 1
ATOM 6254 O O . ILE B 1 295 ? 16.547 -18.234 -7.637 1 94.06 295 ILE B O 1
ATOM 6258 N N . ASP B 1 296 ? 18.047 -19.812 -7.383 1 92.75 296 ASP B N 1
ATOM 6259 C CA . ASP B 1 296 ? 18.719 -19.516 -8.648 1 92.75 296 ASP B CA 1
ATOM 6260 C C . ASP B 1 296 ? 17.938 -20.078 -9.828 1 92.75 296 ASP B C 1
ATOM 6262 O O . ASP B 1 296 ? 17.781 -19.422 -10.859 1 92.75 296 ASP B O 1
ATOM 6266 N N . THR B 1 297 ? 17.422 -21.312 -9.664 1 91 297 THR B N 1
ATOM 6267 C CA . THR B 1 297 ? 16.625 -21.922 -10.727 1 91 297 THR B CA 1
ATOM 6268 C C . THR B 1 297 ? 15.367 -21.094 -11 1 91 297 THR B C 1
ATOM 6270 O O . THR B 1 297 ? 15 -20.875 -12.156 1 91 297 THR B O 1
ATOM 6273 N N . ASP B 1 298 ? 14.82 -20.594 -9.945 1 93 298 ASP B N 1
ATOM 6274 C CA . ASP B 1 298 ? 13.586 -19.828 -10.07 1 93 298 ASP B CA 1
ATOM 6275 C C . ASP B 1 298 ? 13.844 -18.453 -10.695 1 93 298 ASP B C 1
ATOM 6277 O O . ASP B 1 298 ? 12.906 -17.766 -11.094 1 93 298 ASP B O 1
ATOM 6281 N N . ALA B 1 299 ? 15.117 -18.016 -10.797 1 94.19 299 ALA B N 1
ATOM 6282 C CA . ALA B 1 299 ? 15.445 -16.703 -11.336 1 94.19 299 ALA B CA 1
ATOM 6283 C C . ALA B 1 299 ? 16.047 -16.812 -12.734 1 94.19 299 ALA B C 1
ATOM 6285 O O . ALA B 1 299 ? 16.422 -15.812 -13.344 1 94.19 299 ALA B O 1
ATOM 6286 N N . LEU B 1 300 ? 16.094 -17.969 -13.336 1 90.62 300 LEU B N 1
ATOM 6287 C CA . LEU B 1 300 ? 16.781 -18.234 -14.594 1 90.62 300 LEU B CA 1
ATOM 6288 C C . LEU B 1 300 ? 16.172 -17.422 -15.734 1 90.62 300 LEU B C 1
ATOM 6290 O O . LEU B 1 300 ? 16.875 -16.859 -16.562 1 90.62 300 LEU B O 1
ATOM 6294 N N . GLY B 1 301 ? 14.836 -17.453 -15.805 1 90.44 301 GLY B N 1
ATOM 6295 C CA . GLY B 1 301 ? 14.172 -16.703 -16.859 1 90.44 301 GLY B CA 1
ATOM 6296 C C . GLY B 1 301 ? 14.5 -15.227 -16.859 1 90.44 301 GLY B C 1
ATOM 6297 O O . GLY B 1 301 ? 14.852 -14.664 -17.891 1 90.44 301 GLY B O 1
ATOM 6298 N N . LEU B 1 302 ? 14.422 -14.586 -15.68 1 94.06 302 LEU B N 1
ATOM 6299 C CA . LEU B 1 302 ? 14.758 -13.172 -15.531 1 94.06 302 LEU B CA 1
ATOM 6300 C C . LEU B 1 302 ? 16.203 -12.906 -15.945 1 94.06 302 LEU B C 1
ATOM 6302 O O . LEU B 1 302 ? 16.469 -11.977 -16.703 1 94.06 302 LEU B O 1
ATOM 6306 N N . ARG B 1 303 ? 17.094 -13.734 -15.477 1 93.06 303 ARG B N 1
ATOM 6307 C CA . ARG B 1 303 ? 18.516 -13.523 -15.695 1 93.06 303 ARG B CA 1
ATOM 6308 C C . ARG B 1 303 ? 18.891 -13.75 -17.156 1 93.06 303 ARG B C 1
ATOM 6310 O O . ARG B 1 303 ? 19.781 -13.086 -17.688 1 93.06 303 ARG B O 1
ATOM 6317 N N . GLN B 1 304 ? 18.141 -14.656 -17.844 1 90.94 304 GLN B N 1
ATOM 6318 C CA . GLN B 1 304 ? 18.312 -14.844 -19.281 1 90.94 304 GLN B CA 1
ATOM 6319 C C . GLN B 1 304 ? 17.938 -13.586 -20.062 1 90.94 304 GLN B C 1
ATOM 6321 O O . GLN B 1 304 ? 18.641 -13.188 -20.984 1 90.94 304 GLN B O 1
ATOM 6326 N N . LEU B 1 305 ? 16.797 -12.992 -19.703 1 93.62 305 LEU B N 1
ATOM 6327 C CA . LEU B 1 305 ? 16.375 -11.758 -20.359 1 93.62 305 LEU B CA 1
ATOM 6328 C C . LEU B 1 305 ? 17.438 -10.672 -20.219 1 93.62 305 LEU B C 1
ATOM 6330 O O . LEU B 1 305 ? 17.75 -9.969 -21.188 1 93.62 305 LEU B O 1
ATOM 6334 N N . ILE B 1 306 ? 17.969 -10.555 -19.047 1 92.19 306 ILE B N 1
ATOM 6335 C CA . ILE B 1 306 ? 18.969 -9.516 -18.781 1 92.19 306 ILE B CA 1
ATOM 6336 C C . ILE B 1 306 ? 20.234 -9.797 -19.594 1 92.19 306 ILE B C 1
ATOM 6338 O O . ILE B 1 306 ? 20.797 -8.883 -20.188 1 92.19 306 ILE B O 1
ATOM 6342 N N . GLN B 1 307 ? 20.609 -10.984 -19.625 1 88.88 307 GLN B N 1
ATOM 6343 C CA . GLN B 1 307 ? 21.797 -11.375 -20.375 1 88.88 307 GLN B CA 1
ATOM 6344 C C . GLN B 1 307 ? 21.625 -11.086 -21.859 1 88.88 307 GLN B C 1
ATOM 6346 O O . GLN B 1 307 ? 22.594 -10.766 -22.547 1 88.88 307 GLN B O 1
ATOM 6351 N N . ASP B 1 308 ? 20.453 -11.25 -22.281 1 91.56 308 ASP B N 1
ATOM 6352 C CA . ASP B 1 308 ? 20.172 -11.039 -23.703 1 91.56 308 ASP B CA 1
ATOM 6353 C C . ASP B 1 308 ? 20.031 -9.555 -24.016 1 91.56 308 ASP B C 1
ATOM 6355 O O . ASP B 1 308 ? 19.781 -9.172 -25.156 1 91.56 308 ASP B O 1
ATOM 6359 N N . GLY B 1 309 ? 20.094 -8.672 -23.016 1 90.5 309 GLY B N 1
ATOM 6360 C CA . GLY B 1 309 ? 20.172 -7.234 -23.234 1 90.5 309 GLY B CA 1
ATOM 6361 C C . GLY B 1 309 ? 18.828 -6.543 -23.094 1 90.5 309 GLY B C 1
ATOM 6362 O O . GLY B 1 309 ? 18.688 -5.363 -23.406 1 90.5 309 GLY B O 1
ATOM 6363 N N . HIS B 1 310 ? 17.828 -7.258 -22.531 1 93.88 310 HIS B N 1
ATOM 6364 C CA . HIS B 1 310 ? 16.531 -6.633 -22.328 1 93.88 310 HIS B CA 1
ATOM 6365 C C . HIS B 1 310 ? 16.578 -5.609 -21.203 1 93.88 310 HIS B C 1
ATOM 6367 O O . HIS B 1 310 ? 17.266 -5.828 -20.188 1 93.88 310 HIS B O 1
ATOM 6373 N N . GLN B 1 311 ? 15.938 -4.445 -21.344 1 94.06 311 GLN B N 1
ATOM 6374 C CA . GLN B 1 311 ? 15.578 -3.58 -20.234 1 94.06 311 GLN B CA 1
ATOM 6375 C C . GLN B 1 311 ? 14.234 -3.986 -19.625 1 94.06 311 GLN B C 1
ATOM 6377 O O . GLN B 1 311 ? 13.188 -3.529 -20.078 1 94.06 311 GLN B O 1
ATOM 6382 N N . VAL B 1 312 ? 14.297 -4.727 -18.562 1 96.5 312 VAL B N 1
ATOM 6383 C CA . VAL B 1 312 ? 13.094 -5.336 -18.016 1 96.5 312 VAL B CA 1
ATOM 6384 C C . VAL B 1 312 ? 12.586 -4.508 -16.828 1 96.5 312 VAL B C 1
ATOM 6386 O O . VAL B 1 312 ? 13.336 -3.717 -16.25 1 96.5 312 VAL B O 1
ATOM 6389 N N . ILE B 1 313 ? 11.32 -4.594 -16.578 1 98.38 313 ILE B N 1
ATOM 6390 C CA . ILE B 1 313 ? 10.688 -4.18 -15.328 1 98.38 313 ILE B CA 1
ATOM 6391 C C . ILE B 1 313 ? 10.414 -5.406 -14.453 1 98.38 313 ILE B C 1
ATOM 6393 O O . ILE B 1 313 ? 9.719 -6.332 -14.875 1 98.38 313 ILE B O 1
ATOM 6397 N N . VAL B 1 314 ? 10.992 -5.438 -13.258 1 98.12 314 VAL B N 1
ATOM 6398 C CA . VAL B 1 314 ? 10.891 -6.621 -12.406 1 98.12 314 VAL B CA 1
ATOM 6399 C C . VAL B 1 314 ? 10.039 -6.301 -11.18 1 98.12 314 VAL B C 1
ATOM 6401 O O . VAL B 1 314 ? 10.359 -5.383 -10.422 1 98.12 314 VAL B O 1
ATOM 6404 N N . CYS B 1 315 ? 8.945 -6.988 -11.023 1 98.44 315 CYS B N 1
ATOM 6405 C CA . CYS B 1 315 ? 8.094 -6.938 -9.844 1 98.44 315 CYS B CA 1
ATOM 6406 C C . CYS B 1 315 ? 8.383 -8.109 -8.914 1 98.44 315 CYS B C 1
ATOM 6408 O O . CYS B 1 315 ? 7.93 -9.227 -9.156 1 98.44 315 CYS B O 1
ATOM 6410 N N . GLN B 1 316 ? 9.055 -7.828 -7.82 1 97.38 316 GLN B N 1
ATOM 6411 C CA . GLN B 1 316 ? 9.547 -8.859 -6.918 1 97.38 316 GLN B CA 1
ATOM 6412 C C . GLN B 1 316 ? 8.719 -8.914 -5.637 1 97.38 316 GLN B C 1
ATOM 6414 O O . GLN B 1 316 ? 8.562 -7.906 -4.945 1 97.38 316 GLN B O 1
ATOM 6419 N N . SER B 1 317 ? 8.133 -10.062 -5.398 1 95.31 317 SER B N 1
ATOM 6420 C CA . SER B 1 317 ? 7.484 -10.281 -4.109 1 95.31 317 SER B CA 1
ATOM 6421 C C . SER B 1 317 ? 8.398 -11.016 -3.141 1 95.31 317 SER B C 1
ATOM 6423 O O . SER B 1 317 ? 8.93 -12.078 -3.467 1 95.31 317 SER B O 1
ATOM 6425 N N . LEU B 1 318 ? 8.562 -10.492 -2.004 1 96.56 318 LEU B N 1
ATOM 6426 C CA . LEU B 1 318 ? 9.305 -11.172 -0.946 1 96.56 318 LEU B CA 1
ATOM 6427 C C . LEU B 1 318 ? 8.359 -11.695 0.131 1 96.56 318 LEU B C 1
ATOM 6429 O O . LEU B 1 318 ? 8.773 -12.43 1.027 1 96.56 318 LEU B O 1
ATOM 6433 N N . SER B 1 319 ? 7.098 -11.391 -0.054 1 91.06 319 SER B N 1
ATOM 6434 C CA . SER B 1 319 ? 6.07 -11.828 0.887 1 91.06 319 SER B CA 1
ATOM 6435 C C . SER B 1 319 ? 5.91 -13.344 0.857 1 91.06 319 SER B C 1
ATOM 6437 O O . SER B 1 319 ? 5.789 -13.984 1.905 1 91.06 319 SER B O 1
ATOM 6439 N N . LYS B 1 320 ? 5.895 -13.836 -0.295 1 86 320 LYS B N 1
ATOM 6440 C CA . LYS B 1 320 ? 5.684 -15.273 -0.455 1 86 320 LYS B CA 1
ATOM 6441 C C . LYS B 1 320 ? 6.973 -16.047 -0.188 1 86 320 LYS B C 1
ATOM 6443 O O . LYS B 1 320 ? 6.961 -17.047 0.534 1 86 320 LYS B O 1
ATOM 6448 N N . SER B 1 321 ? 8.055 -15.523 -0.693 1 93.31 321 SER B N 1
ATOM 6449 C CA . SER B 1 321 ? 9.344 -16.203 -0.573 1 93.31 321 SER B CA 1
ATOM 6450 C C . SER B 1 321 ? 9.758 -16.344 0.887 1 93.31 321 SER B C 1
ATOM 6452 O O . SER B 1 321 ? 10.422 -17.312 1.256 1 93.31 321 SER B O 1
ATOM 6454 N N . PHE B 1 322 ? 9.359 -15.398 1.682 1 95.5 322 PHE B N 1
ATOM 6455 C CA . PHE B 1 322 ? 9.773 -15.414 3.078 1 95.5 322 PHE B CA 1
ATOM 6456 C C . PHE B 1 322 ? 8.602 -15.727 3.992 1 95.5 322 PHE B C 1
ATOM 6458 O O . PHE B 1 322 ? 8.695 -15.578 5.211 1 95.5 322 PHE B O 1
ATOM 6465 N N . SER B 1 323 ? 7.484 -16.156 3.408 1 90.38 323 SER B N 1
ATOM 6466 C CA . SER B 1 323 ? 6.262 -16.453 4.148 1 90.38 323 SER B CA 1
ATOM 6467 C C . SER B 1 323 ? 5.855 -15.281 5.035 1 90.38 323 SER B C 1
ATOM 6469 O O . SER B 1 323 ? 5.637 -15.453 6.238 1 90.38 323 SER B O 1
ATOM 6471 N N . LEU B 1 324 ? 5.84 -14.086 4.453 1 90.25 324 LEU B N 1
ATOM 6472 C CA . LEU B 1 324 ? 5.453 -12.844 5.117 1 90.25 324 LEU B CA 1
ATOM 6473 C C . LEU B 1 324 ? 4.164 -12.289 4.523 1 90.25 324 LEU B C 1
ATOM 6475 O O . LEU B 1 324 ? 4.027 -11.078 4.352 1 90.25 324 LEU B O 1
ATOM 6479 N N . GLN B 1 325 ? 3.266 -13.125 4.215 1 82.44 325 GLN B N 1
ATOM 6480 C CA . GLN B 1 325 ? 2.045 -12.688 3.543 1 82.44 325 GLN B CA 1
ATOM 6481 C C . GLN B 1 325 ? 1.273 -11.688 4.398 1 82.44 325 GLN B C 1
ATOM 6483 O O . GLN B 1 325 ? 0.625 -10.781 3.873 1 82.44 325 GLN B O 1
ATOM 6488 N N . GLY B 1 326 ? 1.355 -11.805 5.719 1 85.12 326 GLY B N 1
ATOM 6489 C CA . GLY B 1 326 ? 0.686 -10.867 6.605 1 85.12 326 GLY B CA 1
ATOM 6490 C C . GLY B 1 326 ? 1.424 -9.555 6.75 1 85.12 326 GLY B C 1
ATOM 6491 O O . GLY B 1 326 ? 0.886 -8.586 7.301 1 85.12 326 GLY B O 1
ATOM 6492 N N . ASN B 1 327 ? 2.633 -9.445 6.312 1 90.12 327 ASN B N 1
ATOM 6493 C CA . ASN B 1 327 ? 3.475 -8.258 6.324 1 90.12 327 ASN B CA 1
ATOM 6494 C C . ASN B 1 327 ? 4.176 -8.055 4.98 1 90.12 327 ASN B C 1
ATOM 6496 O O . ASN B 1 327 ? 5.406 -8.062 4.91 1 90.12 327 ASN B O 1
ATOM 6500 N N . ALA B 1 328 ? 3.332 -7.781 4.02 1 91.12 328 ALA B N 1
ATOM 6501 C CA . ALA B 1 328 ? 3.723 -7.812 2.611 1 91.12 328 ALA B CA 1
ATOM 6502 C C . ALA B 1 328 ? 4.852 -6.824 2.334 1 91.12 328 ALA B C 1
ATOM 6504 O O . ALA B 1 328 ? 4.84 -5.699 2.842 1 91.12 328 ALA B O 1
ATOM 6505 N N . ILE B 1 329 ? 5.832 -7.246 1.578 1 95 329 ILE B N 1
ATOM 6506 C CA . ILE B 1 329 ? 6.988 -6.449 1.179 1 95 329 ILE B CA 1
ATOM 6507 C C . ILE B 1 329 ? 7.484 -6.91 -0.189 1 95 329 ILE B C 1
ATOM 6509 O O . ILE B 1 329 ? 7.414 -8.102 -0.512 1 95 329 ILE B O 1
ATOM 6513 N N . GLY B 1 330 ? 7.812 -6.012 -1.047 1 96.75 330 GLY B N 1
ATOM 6514 C CA . GLY B 1 330 ? 8.367 -6.285 -2.363 1 96.75 330 GLY B CA 1
ATOM 6515 C C . GLY B 1 330 ? 9.211 -5.148 -2.906 1 96.75 330 GLY B C 1
ATOM 6516 O O . GLY B 1 330 ? 9.555 -4.223 -2.17 1 96.75 330 GLY B O 1
ATOM 6517 N N . THR B 1 331 ? 9.695 -5.297 -4.129 1 97.81 331 THR B N 1
ATOM 6518 C CA . THR B 1 331 ? 10.445 -4.258 -4.828 1 97.81 331 THR B CA 1
ATOM 6519 C C . THR B 1 331 ? 9.984 -4.141 -6.277 1 97.81 331 THR B C 1
ATOM 6521 O O . THR B 1 331 ? 9.438 -5.09 -6.84 1 97.81 331 THR B O 1
ATOM 6524 N N . LEU B 1 332 ? 10.047 -2.998 -6.793 1 98.56 332 LEU B N 1
ATOM 6525 C CA . LEU B 1 332 ? 9.945 -2.713 -8.219 1 98.56 332 LEU B CA 1
ATOM 6526 C C . LEU B 1 332 ? 11.258 -2.156 -8.758 1 98.56 332 LEU B C 1
ATOM 6528 O O . LEU B 1 332 ? 11.797 -1.19 -8.211 1 98.56 332 LEU B O 1
ATOM 6532 N N . SER B 1 333 ? 11.789 -2.803 -9.734 1 97.94 333 SER B N 1
ATOM 6533 C CA . SER B 1 333 ? 13.047 -2.334 -10.305 1 97.94 333 SER B CA 1
ATOM 6534 C C . SER B 1 333 ? 12.977 -2.293 -11.828 1 97.94 333 SER B C 1
ATOM 6536 O O . SER B 1 333 ? 12.273 -3.098 -12.445 1 97.94 333 SER B O 1
ATOM 6538 N N . VAL B 1 334 ? 13.625 -1.354 -12.422 1 97.62 334 VAL B N 1
ATOM 6539 C CA . VAL B 1 334 ? 13.672 -1.132 -13.867 1 97.62 334 VAL B CA 1
ATOM 6540 C C . VAL B 1 334 ? 15.125 -1.03 -14.328 1 97.62 334 VAL B C 1
ATOM 6542 O O . VAL B 1 334 ? 15.898 -0.23 -13.789 1 97.62 334 VAL B O 1
ATOM 6545 N N . VAL B 1 335 ? 15.492 -1.855 -15.289 1 96.12 335 VAL B N 1
ATOM 6546 C CA . VAL B 1 335 ? 16.844 -1.815 -15.852 1 96.12 335 VAL B CA 1
ATOM 6547 C C . VAL B 1 335 ? 16.969 -0.624 -16.797 1 96.12 335 VAL B C 1
ATOM 6549 O O . VAL B 1 335 ? 16.094 -0.398 -17.641 1 96.12 335 VAL B O 1
ATOM 6552 N N . THR B 1 336 ? 17.984 0.139 -16.625 1 94.75 336 THR B N 1
ATOM 6553 C CA . THR B 1 336 ? 18.25 1.321 -17.438 1 94.75 336 THR B CA 1
ATOM 6554 C C . THR B 1 336 ? 19.656 1.266 -18.031 1 94.75 336 THR B C 1
ATOM 6556 O O . THR B 1 336 ? 20.453 0.409 -17.672 1 94.75 336 THR B O 1
ATOM 6559 N N . SER B 1 337 ? 19.969 2.211 -18.953 1 91.44 337 SER B N 1
ATOM 6560 C CA . SER B 1 337 ? 21.219 2.156 -19.688 1 91.44 337 SER B CA 1
ATOM 6561 C C . SER B 1 337 ? 22.297 2.975 -19 1 91.44 337 SER B C 1
ATOM 6563 O O . SER B 1 337 ? 23.5 2.732 -19.203 1 91.44 337 SER B O 1
ATOM 6565 N N . ASN B 1 338 ? 21.891 3.996 -18.297 1 90.38 338 ASN B N 1
ATOM 6566 C CA . ASN B 1 338 ? 22.859 4.887 -17.656 1 90.38 338 ASN B CA 1
ATOM 6567 C C . ASN B 1 338 ? 22.25 5.602 -16.453 1 90.38 338 ASN B C 1
ATOM 6569 O O . ASN B 1 338 ? 21.062 5.426 -16.156 1 90.38 338 ASN B O 1
ATOM 6573 N N . GLN B 1 339 ? 23.078 6.406 -15.867 1 91.88 339 GLN B N 1
ATOM 6574 C CA . GLN B 1 339 ? 22.688 7.055 -14.617 1 91.88 339 GLN B CA 1
ATOM 6575 C C . GLN B 1 339 ? 21.578 8.07 -14.844 1 91.88 339 GLN B C 1
ATOM 6577 O O . GLN B 1 339 ? 20.688 8.227 -14 1 91.88 339 GLN B O 1
ATOM 6582 N N . GLN B 1 340 ? 21.641 8.742 -15.93 1 91.5 340 GLN B N 1
ATOM 6583 C CA . GLN B 1 340 ? 20.625 9.734 -16.234 1 91.5 340 GLN B CA 1
ATOM 6584 C C . GLN B 1 340 ? 19.25 9.086 -16.391 1 91.5 340 GLN B C 1
ATOM 6586 O O . GLN B 1 340 ? 18.266 9.57 -15.844 1 91.5 340 GLN B O 1
ATOM 6591 N N . GLU B 1 341 ? 19.234 7.977 -17.156 1 93.88 341 GLU B N 1
ATOM 6592 C CA . GLU B 1 341 ? 17.984 7.23 -17.312 1 93.88 341 GLU B CA 1
ATOM 6593 C C . GLU B 1 341 ? 17.5 6.688 -15.977 1 93.88 341 GLU B C 1
ATOM 6595 O O . GLU B 1 341 ? 16.297 6.719 -15.695 1 93.88 341 GLU B O 1
ATOM 6600 N N . LYS B 1 342 ? 18.453 6.227 -15.219 1 94.81 342 LYS B N 1
ATOM 6601 C CA . LYS B 1 342 ? 18.109 5.68 -13.914 1 94.81 342 LYS B CA 1
ATOM 6602 C C . LYS B 1 342 ? 17.422 6.723 -13.039 1 94.81 342 LYS B C 1
ATOM 6604 O O . LYS B 1 342 ? 16.406 6.434 -12.406 1 94.81 342 LYS B O 1
ATOM 6609 N N . GLU B 1 343 ? 17.938 7.926 -13.047 1 92.44 343 GLU B N 1
ATOM 6610 C CA . GLU B 1 343 ? 17.375 9.008 -12.242 1 92.44 343 GLU B CA 1
ATOM 6611 C C . GLU B 1 343 ? 15.984 9.398 -12.734 1 92.44 343 GLU B C 1
ATOM 6613 O O . GLU B 1 343 ? 15.086 9.648 -11.93 1 92.44 343 GLU B O 1
ATOM 6618 N N . SER B 1 344 ? 15.844 9.422 -14.016 1 94.88 344 SER B N 1
ATOM 6619 C CA . SER B 1 344 ? 14.539 9.75 -14.594 1 94.88 344 SER B CA 1
ATOM 6620 C C . SER B 1 344 ? 13.492 8.703 -14.227 1 94.88 344 SER B C 1
ATOM 6622 O O . SER B 1 344 ? 12.414 9.039 -13.742 1 94.88 344 SER B O 1
ATOM 6624 N N . VAL B 1 345 ? 13.852 7.422 -14.43 1 96.75 345 VAL B N 1
ATOM 6625 C CA . VAL B 1 345 ? 12.93 6.328 -14.133 1 96.75 345 VAL B CA 1
ATOM 6626 C C . VAL B 1 345 ? 12.602 6.32 -12.648 1 96.75 345 VAL B C 1
ATOM 6628 O O . VAL B 1 345 ? 11.43 6.238 -12.258 1 96.75 345 VAL B O 1
ATOM 6631 N N . TRP B 1 346 ? 13.578 6.465 -11.805 1 95.25 346 TRP B N 1
ATOM 6632 C CA . TRP B 1 346 ? 13.383 6.438 -10.359 1 95.25 346 TRP B CA 1
ATOM 6633 C C . TRP B 1 346 ? 12.445 7.551 -9.914 1 95.25 346 TRP B C 1
ATOM 6635 O O . TRP B 1 346 ? 11.578 7.336 -9.062 1 95.25 346 TRP B O 1
ATOM 6645 N N . SER B 1 347 ? 12.664 8.742 -10.461 1 93.62 347 SER B N 1
ATOM 6646 C CA . SER B 1 347 ? 11.844 9.875 -10.055 1 93.62 347 SER B CA 1
ATOM 6647 C C . SER B 1 347 ? 10.367 9.609 -10.336 1 93.62 347 SER B C 1
ATOM 6649 O O . SER B 1 347 ? 9.5 9.984 -9.539 1 93.62 347 SER B O 1
ATOM 6651 N N . HIS B 1 348 ? 10.062 8.945 -11.445 1 95.19 348 HIS B N 1
ATOM 6652 C CA . HIS B 1 348 ? 8.688 8.586 -11.758 1 95.19 348 HIS B CA 1
ATOM 6653 C C . HIS B 1 348 ? 8.164 7.516 -10.805 1 95.19 348 HIS B C 1
ATOM 6655 O O . HIS B 1 348 ? 7.035 7.605 -10.32 1 95.19 348 HIS B O 1
ATOM 6661 N N . LEU B 1 349 ? 9.039 6.5 -10.57 1 96.56 349 LEU B N 1
ATOM 6662 C CA . LEU B 1 349 ? 8.633 5.438 -9.656 1 96.56 349 LEU B CA 1
ATOM 6663 C C . LEU B 1 349 ? 8.359 5.996 -8.258 1 96.56 349 LEU B C 1
ATOM 6665 O O . LEU B 1 349 ? 7.355 5.648 -7.633 1 96.56 349 LEU B O 1
ATOM 6669 N N . ARG B 1 350 ? 9.172 6.836 -7.844 1 93 350 ARG B N 1
ATOM 6670 C CA . ARG B 1 350 ? 9.031 7.398 -6.504 1 93 350 ARG B CA 1
ATOM 6671 C C . ARG B 1 350 ? 7.801 8.305 -6.422 1 93 350 ARG B C 1
ATOM 6673 O O . ARG B 1 350 ? 7.074 8.273 -5.426 1 93 350 ARG B O 1
ATOM 6680 N N . SER B 1 351 ? 7.633 9.117 -7.441 1 92.06 351 SER B N 1
ATOM 6681 C CA . SER B 1 351 ? 6.438 9.961 -7.48 1 92.06 351 SER B CA 1
ATOM 6682 C C . SER B 1 351 ? 5.168 9.117 -7.375 1 92.06 351 SER B C 1
ATOM 6684 O O . SER B 1 351 ? 4.238 9.477 -6.652 1 92.06 351 SER B O 1
ATOM 6686 N N . LEU B 1 352 ? 5.152 8.016 -8.023 1 94.5 352 LEU B N 1
ATOM 6687 C CA . LEU B 1 352 ? 3.99 7.137 -8.023 1 94.5 352 LEU B CA 1
ATOM 6688 C C . LEU B 1 352 ? 3.799 6.488 -6.652 1 94.5 352 LEU B C 1
ATOM 6690 O O . LEU B 1 352 ? 2.695 6.5 -6.105 1 94.5 352 LEU B O 1
ATOM 6694 N N . THR B 1 353 ? 4.867 5.957 -6.094 1 94.44 353 THR B N 1
ATOM 6695 C CA . THR B 1 353 ? 4.738 5.289 -4.801 1 94.44 353 THR B CA 1
ATOM 6696 C C . THR B 1 353 ? 4.398 6.297 -3.707 1 94.44 353 THR B C 1
ATOM 6698 O O . THR B 1 353 ? 3.658 5.977 -2.771 1 94.44 353 THR B O 1
ATOM 6701 N N . HIS B 1 354 ? 4.902 7.457 -3.865 1 91.81 354 HIS B N 1
ATOM 6702 C CA . HIS B 1 354 ? 4.602 8.492 -2.883 1 91.81 354 HIS B CA 1
ATOM 6703 C C . HIS B 1 354 ? 3.117 8.836 -2.883 1 91.81 354 HIS B C 1
ATOM 6705 O O . HIS B 1 354 ? 2.535 9.094 -1.827 1 91.81 354 HIS B O 1
ATOM 6711 N N . SER B 1 355 ? 2.541 8.852 -4.02 1 93.06 355 SER B N 1
ATOM 6712 C CA . SER B 1 355 ? 1.128 9.203 -4.129 1 93.06 355 SER B CA 1
ATOM 6713 C C . SER B 1 355 ? 0.238 8 -3.818 1 93.06 355 SER B C 1
ATOM 6715 O O . SER B 1 355 ? -0.975 8.148 -3.654 1 93.06 355 SER B O 1
ATOM 6717 N N . MET B 1 356 ? 0.83 6.84 -3.674 1 94.31 356 MET B N 1
ATOM 6718 C CA . MET B 1 356 ? 0.029 5.648 -3.412 1 94.31 356 MET B CA 1
ATOM 6719 C C . MET B 1 356 ? 0.027 5.309 -1.925 1 94.31 356 MET B C 1
ATOM 6721 O O . MET B 1 356 ? -1.023 5.012 -1.353 1 94.31 356 MET B O 1
ATOM 6725 N N . TYR B 1 357 ? 1.228 5.363 -1.332 1 91.94 357 TYR B N 1
ATOM 6726 C CA . TYR B 1 357 ? 1.292 4.98 0.074 1 91.94 357 TYR B CA 1
ATOM 6727 C C . TYR B 1 357 ? 2.449 5.68 0.777 1 91.94 357 TYR B C 1
ATOM 6729 O O . TYR B 1 357 ? 2.711 5.43 1.956 1 91.94 357 TYR B O 1
ATOM 6737 N N . CYS B 1 358 ? 3.121 6.539 0.169 1 88.5 358 CYS B N 1
ATOM 6738 C CA . CYS B 1 358 ? 4.23 7.332 0.688 1 88.5 358 CYS B CA 1
ATOM 6739 C C . CYS B 1 358 ? 5.406 6.438 1.072 1 88.5 358 CYS B C 1
ATOM 6741 O O . CYS B 1 358 ? 6.445 6.457 0.412 1 88.5 358 CYS B O 1
ATOM 6743 N N . HIS B 1 359 ? 5.238 5.609 2.137 1 84 359 HIS B N 1
ATOM 6744 C CA . HIS B 1 359 ? 6.297 4.695 2.559 1 84 359 HIS B CA 1
ATOM 6745 C C . HIS B 1 359 ? 5.746 3.299 2.824 1 84 359 HIS B C 1
ATOM 6747 O O . HIS B 1 359 ? 4.59 3.148 3.232 1 84 359 HIS B O 1
ATOM 6753 N N . VAL B 1 360 ? 6.676 2.357 2.568 1 91.62 360 VAL B N 1
ATOM 6754 C CA . VAL B 1 360 ? 6.34 0.971 2.879 1 91.62 360 VAL B CA 1
ATOM 6755 C C . VAL B 1 360 ? 6.57 0.703 4.363 1 91.62 360 VAL B C 1
ATOM 6757 O O . VAL B 1 360 ? 7.543 1.19 4.945 1 91.62 360 VAL B O 1
ATOM 6760 N N . PRO B 1 3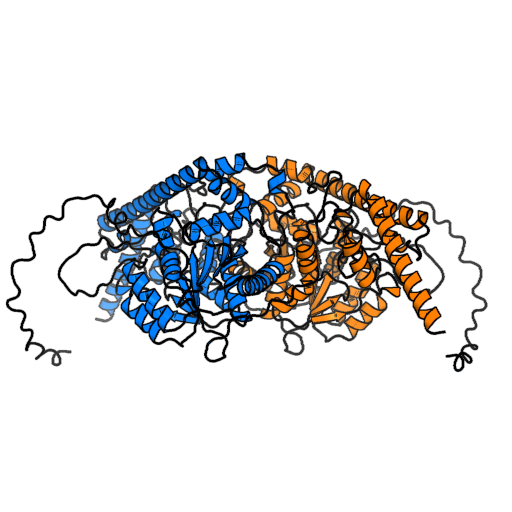61 ? 5.684 -0.039 5.012 1 91.12 361 PRO B N 1
ATOM 6761 C CA . PRO B 1 361 ? 5.898 -0.384 6.418 1 91.12 361 PRO B CA 1
ATOM 6762 C C . PRO B 1 361 ? 7.23 -1.088 6.66 1 91.12 361 PRO B C 1
ATOM 6764 O O . PRO B 1 361 ? 7.645 -1.924 5.852 1 91.12 361 PRO B O 1
ATOM 6767 N N . ASN B 1 362 ? 7.883 -0.889 7.789 1 91.88 362 ASN B N 1
ATOM 6768 C CA . ASN B 1 362 ? 9.25 -1.301 8.086 1 91.88 362 ASN B CA 1
ATOM 6769 C C . ASN B 1 362 ? 9.344 -2.803 8.344 1 91.88 362 ASN B C 1
ATOM 6771 O O . ASN B 1 362 ? 10.359 -3.428 8.055 1 91.88 362 ASN B O 1
ATOM 6775 N N . TYR B 1 363 ? 8.336 -3.34 8.891 1 91.56 363 TYR B N 1
ATOM 6776 C CA . TYR B 1 363 ? 8.461 -4.637 9.547 1 91.56 363 TYR B CA 1
ATOM 6777 C C . TYR B 1 363 ? 8.922 -5.703 8.562 1 91.56 363 TYR B C 1
ATOM 6779 O O . TYR B 1 363 ? 9.93 -6.379 8.797 1 91.56 363 TYR B O 1
ATOM 6787 N N . GLY B 1 364 ? 8.219 -5.836 7.422 1 92.88 364 GLY B N 1
ATOM 6788 C CA . GLY B 1 364 ? 8.586 -6.828 6.426 1 92.88 364 GLY B CA 1
ATOM 6789 C C . GLY B 1 364 ? 9.992 -6.641 5.883 1 92.88 364 GLY B C 1
ATOM 6790 O O . GLY B 1 364 ? 10.75 -7.605 5.754 1 92.88 364 GLY B O 1
ATOM 6791 N N . ARG B 1 365 ? 10.344 -5.441 5.586 1 93.69 365 ARG B N 1
ATOM 6792 C CA . ARG B 1 365 ? 11.664 -5.152 5.02 1 93.69 365 ARG B CA 1
ATOM 6793 C C . ARG B 1 365 ? 12.773 -5.488 6.008 1 93.69 365 ARG B C 1
ATOM 6795 O O . ARG B 1 365 ? 13.828 -5.988 5.617 1 93.69 365 ARG B O 1
ATOM 6802 N N . LEU B 1 366 ? 12.555 -5.184 7.301 1 94.5 366 LEU B N 1
ATOM 6803 C CA . LEU B 1 366 ? 13.562 -5.445 8.32 1 94.5 366 LEU B CA 1
ATOM 6804 C C . LEU B 1 366 ? 13.82 -6.941 8.461 1 94.5 366 LEU B C 1
ATOM 6806 O O . LEU B 1 366 ? 14.969 -7.367 8.625 1 94.5 366 LEU B O 1
ATOM 6810 N N . ILE B 1 367 ? 12.773 -7.727 8.375 1 96.19 367 ILE B N 1
ATOM 6811 C CA . ILE B 1 367 ? 12.914 -9.172 8.469 1 96.19 367 ILE B CA 1
ATOM 6812 C C . ILE B 1 367 ? 13.758 -9.688 7.312 1 96.19 367 ILE B C 1
ATOM 6814 O O . ILE B 1 367 ? 14.742 -10.398 7.523 1 96.19 367 ILE B O 1
ATOM 6818 N N . VAL B 1 368 ? 13.383 -9.305 6.125 1 97.44 368 VAL B N 1
ATOM 6819 C CA . VAL B 1 368 ? 14.062 -9.789 4.926 1 97.44 368 VAL B CA 1
ATOM 6820 C C . VAL B 1 368 ? 15.516 -9.336 4.941 1 97.44 368 VAL B C 1
ATOM 6822 O O . VAL B 1 368 ? 16.422 -10.133 4.695 1 97.44 368 VAL B O 1
ATOM 6825 N N . LYS B 1 369 ? 15.711 -8.07 5.25 1 96.56 369 LYS B N 1
ATOM 6826 C CA . LYS B 1 369 ? 17.047 -7.508 5.301 1 96.56 369 LYS B CA 1
ATOM 6827 C C . LYS B 1 369 ? 17.922 -8.242 6.32 1 96.56 369 LYS B C 1
ATOM 6829 O O . LYS B 1 369 ? 19.078 -8.578 6.035 1 96.56 369 LYS B O 1
ATOM 6834 N N . THR B 1 370 ? 17.391 -8.508 7.512 1 97.5 370 THR B N 1
ATOM 6835 C CA . THR B 1 370 ? 18.109 -9.195 8.57 1 97.5 370 THR B CA 1
ATOM 6836 C C . THR B 1 370 ? 18.531 -10.594 8.117 1 97.5 370 THR B C 1
ATOM 6838 O O . THR B 1 370 ? 19.656 -11.031 8.375 1 97.5 370 THR B O 1
ATOM 6841 N N . ILE B 1 371 ? 17.672 -11.258 7.43 1 98.31 371 ILE B N 1
ATOM 6842 C CA . ILE B 1 371 ? 17.953 -12.617 6.98 1 98.31 371 ILE B CA 1
ATOM 6843 C C . ILE B 1 371 ? 19.016 -12.586 5.887 1 98.31 371 ILE B C 1
ATOM 6845 O O . ILE B 1 371 ? 20 -13.336 5.949 1 98.31 371 ILE B O 1
ATOM 6849 N N . LEU B 1 372 ? 18.859 -11.727 4.922 1 97.69 372 LEU B N 1
ATOM 6850 C CA . LEU B 1 372 ? 19.703 -11.766 3.73 1 97.69 372 LEU B CA 1
ATOM 6851 C C . LEU B 1 372 ? 21.094 -11.211 4.027 1 97.69 372 LEU B C 1
ATOM 6853 O O . LEU B 1 372 ? 22.062 -11.539 3.334 1 97.69 372 LEU B O 1
ATOM 6857 N N . LEU B 1 373 ? 21.234 -10.422 5.09 1 96.94 373 LEU B N 1
ATOM 6858 C CA . LEU B 1 373 ? 22.547 -9.844 5.43 1 96.94 373 LEU B CA 1
ATOM 6859 C C . LEU B 1 373 ? 23.297 -10.75 6.406 1 96.94 373 LEU B C 1
ATOM 6861 O O . LEU B 1 373 ? 24.469 -10.523 6.676 1 96.94 373 LEU B O 1
ATOM 6865 N N . ASN B 1 374 ? 22.656 -11.719 6.953 1 97.44 374 ASN B N 1
ATOM 6866 C CA . ASN B 1 374 ? 23.266 -12.695 7.859 1 97.44 374 ASN B CA 1
ATOM 6867 C C . ASN B 1 374 ? 23.453 -14.047 7.176 1 97.44 374 ASN B C 1
ATOM 6869 O O . ASN B 1 374 ? 22.484 -14.75 6.891 1 97.44 374 ASN B O 1
ATOM 6873 N N . GLU B 1 375 ? 24.688 -14.453 7.07 1 97 375 GLU B N 1
ATOM 6874 C CA . GLU B 1 375 ? 25 -15.656 6.312 1 97 375 GLU B CA 1
ATOM 6875 C C . GLU B 1 375 ? 24.328 -16.891 6.91 1 97 375 GLU B C 1
ATOM 6877 O O . GLU B 1 375 ? 23.797 -17.719 6.184 1 97 375 GLU B O 1
ATOM 6882 N N . GLU B 1 376 ? 24.344 -17 8.172 1 97.94 376 GLU B N 1
ATOM 6883 C CA . GLU B 1 376 ? 23.75 -18.141 8.852 1 97.94 376 GLU B CA 1
ATOM 6884 C C . GLU B 1 376 ? 22.234 -18.172 8.633 1 97.94 376 GLU B C 1
ATOM 6886 O O . GLU B 1 376 ? 21.688 -19.219 8.273 1 97.94 376 GLU B O 1
ATOM 6891 N N . LEU B 1 377 ? 21.578 -17.062 8.789 1 98.25 377 LEU B N 1
ATOM 6892 C CA . LEU B 1 377 ? 20.125 -16.984 8.609 1 98.25 377 LEU B CA 1
ATOM 6893 C C . LEU B 1 377 ? 19.75 -17.203 7.145 1 98.25 377 LEU B C 1
ATOM 6895 O O . LEU B 1 377 ? 18.734 -17.844 6.848 1 98.25 377 LEU B O 1
ATOM 6899 N N . ARG B 1 378 ? 20.562 -16.656 6.285 1 97.75 378 ARG B N 1
ATOM 6900 C CA . ARG B 1 378 ? 20.312 -16.828 4.855 1 97.75 378 ARG B CA 1
ATOM 6901 C C . ARG B 1 378 ? 20.359 -18.297 4.453 1 97.75 378 ARG B C 1
ATOM 6903 O O . ARG B 1 378 ? 19.469 -18.766 3.744 1 97.75 378 ARG B O 1
ATOM 6910 N N . ASN B 1 379 ? 21.344 -18.984 4.891 1 97.94 379 ASN B N 1
ATOM 6911 C CA . ASN B 1 379 ? 21.469 -20.406 4.578 1 97.94 379 ASN B CA 1
ATOM 6912 C C . ASN B 1 379 ? 20.328 -21.219 5.188 1 97.94 379 ASN B C 1
ATOM 6914 O O . ASN B 1 379 ? 19.844 -22.156 4.57 1 97.94 379 ASN B O 1
ATOM 6918 N N . GLU B 1 380 ? 20 -20.828 6.359 1 98.25 380 GLU B N 1
ATOM 6919 C CA . GLU B 1 380 ? 18.875 -21.5 7.004 1 98.25 380 GLU B CA 1
ATOM 6920 C C . GLU B 1 380 ? 17.578 -21.297 6.211 1 98.25 380 GLU B C 1
ATOM 6922 O O . GLU B 1 380 ? 16.828 -22.25 5.996 1 98.25 380 GLU B O 1
ATOM 6927 N N . TRP B 1 381 ? 17.344 -20.078 5.766 1 98.19 381 TRP B N 1
ATOM 6928 C CA . TRP B 1 381 ? 16.156 -19.75 4.984 1 98.19 381 TRP B CA 1
ATOM 6929 C C . TRP B 1 381 ? 16.125 -20.531 3.672 1 98.19 381 TRP B C 1
ATOM 6931 O O . TRP B 1 381 ? 15.086 -21.047 3.27 1 98.19 381 TRP B O 1
ATOM 6941 N N . ILE B 1 382 ? 17.25 -20.656 3.033 1 97.69 382 ILE B N 1
ATOM 6942 C CA . ILE B 1 382 ? 17.375 -21.375 1.774 1 97.69 382 ILE B CA 1
ATOM 6943 C C . ILE B 1 382 ? 17.047 -22.859 2 1 97.69 382 ILE B C 1
ATOM 6945 O O . ILE B 1 382 ? 16.281 -23.453 1.234 1 97.69 382 ILE B O 1
ATOM 6949 N N . GLU B 1 383 ? 17.531 -23.391 3.049 1 97.88 383 GLU B N 1
ATOM 6950 C CA . GLU B 1 383 ? 17.281 -24.781 3.369 1 97.88 383 GLU B CA 1
ATOM 6951 C C . GLU B 1 383 ? 15.812 -25.016 3.717 1 97.88 383 GLU B C 1
ATOM 6953 O O . GLU B 1 383 ? 15.219 -26.016 3.297 1 97.88 383 GLU B O 1
ATOM 6958 N N . GLU B 1 384 ? 15.297 -24.109 4.457 1 97.19 384 GLU B N 1
ATOM 6959 C CA . GLU B 1 384 ? 13.883 -24.203 4.82 1 97.19 384 GLU B CA 1
ATOM 6960 C C . GLU B 1 384 ? 12.992 -24.109 3.586 1 97.19 384 GLU B C 1
ATOM 6962 O O . GLU B 1 384 ? 11.969 -24.812 3.502 1 97.19 384 GLU B O 1
ATOM 6967 N N . SER B 1 385 ? 13.359 -23.266 2.701 1 95.56 385 SER B N 1
ATOM 6968 C CA . SER B 1 385 ? 12.609 -23.125 1.458 1 95.56 385 SER B CA 1
ATOM 6969 C C . SER B 1 385 ? 12.609 -24.438 0.666 1 95.56 385 SER B C 1
ATOM 6971 O O . SER B 1 385 ? 11.578 -24.844 0.139 1 95.56 385 SER B O 1
ATOM 6973 N N . ARG B 1 386 ? 13.75 -25.031 0.576 1 96.56 386 ARG B N 1
ATOM 6974 C CA . ARG B 1 386 ? 13.875 -26.328 -0.108 1 96.56 386 ARG B CA 1
ATOM 6975 C C . ARG B 1 386 ? 12.984 -27.375 0.545 1 96.56 386 ARG B C 1
ATOM 6977 O O . ARG B 1 386 ? 12.273 -28.109 -0.145 1 96.56 386 ARG B O 1
ATOM 6984 N N . LYS B 1 387 ? 13.016 -27.406 1.859 1 96.38 387 LYS B N 1
ATOM 6985 C CA . LYS B 1 387 ? 12.219 -28.375 2.602 1 96.38 387 LYS B CA 1
ATOM 6986 C C . LYS B 1 387 ? 10.727 -28.141 2.398 1 96.38 387 LYS B C 1
ATOM 6988 O O . LYS B 1 387 ? 9.938 -29.078 2.336 1 96.38 387 LYS B O 1
ATOM 6993 N N . LEU B 1 388 ? 10.398 -26.891 2.373 1 95 388 LEU B N 1
ATOM 6994 C CA . LEU B 1 388 ? 9 -26.547 2.143 1 95 388 LEU B CA 1
ATOM 6995 C C . LEU B 1 388 ? 8.539 -27.047 0.775 1 95 388 LEU B C 1
ATOM 6997 O O . LEU B 1 388 ? 7.441 -27.594 0.646 1 95 388 LEU B O 1
ATOM 7001 N N . VAL B 1 389 ? 9.336 -26.859 -0.228 1 93.94 389 VAL B N 1
ATOM 7002 C CA . VAL B 1 389 ? 9 -27.312 -1.577 1 93.94 389 VAL B CA 1
ATOM 7003 C C . VAL B 1 389 ? 8.898 -28.828 -1.608 1 93.94 389 VAL B C 1
ATOM 7005 O O . VAL B 1 389 ? 8.023 -29.391 -2.277 1 93.94 389 VAL B O 1
ATOM 7008 N N . GLU B 1 390 ? 9.773 -29.469 -0.917 1 95.31 390 GLU B N 1
ATOM 7009 C CA . GLU B 1 390 ? 9.703 -30.922 -0.813 1 95.31 390 GLU B CA 1
ATOM 7010 C C . GLU B 1 390 ? 8.383 -31.375 -0.2 1 95.31 390 GLU B C 1
ATOM 7012 O O . GLU B 1 390 ? 7.773 -32.344 -0.663 1 95.31 390 GLU B O 1
ATOM 7017 N N . ARG B 1 391 ? 7.984 -30.688 0.796 1 94.81 391 ARG B N 1
ATOM 7018 C CA . ARG B 1 391 ? 6.707 -31 1.428 1 94.81 391 ARG B CA 1
ATOM 7019 C C . ARG B 1 391 ? 5.551 -30.828 0.446 1 94.81 391 ARG B C 1
ATOM 7021 O O . ARG B 1 391 ? 4.645 -31.656 0.396 1 94.81 391 ARG B O 1
ATOM 7028 N N . ILE B 1 392 ? 5.586 -29.75 -0.262 1 93.06 392 ILE B N 1
ATOM 7029 C CA . ILE B 1 392 ? 4.547 -29.469 -1.247 1 93.06 392 ILE B CA 1
ATOM 7030 C C . ILE B 1 392 ? 4.531 -30.562 -2.307 1 93.06 392 ILE B C 1
ATOM 7032 O O . ILE B 1 392 ? 3.463 -31.031 -2.711 1 93.06 392 ILE B O 1
ATOM 7036 N N . GLN B 1 393 ? 5.691 -31.031 -2.699 1 93.12 393 GLN B N 1
ATOM 7037 C CA . GLN B 1 393 ? 5.797 -32.094 -3.684 1 93.12 393 GLN B CA 1
ATOM 7038 C C . GLN B 1 393 ? 5.258 -33.406 -3.123 1 93.12 393 GLN B C 1
ATOM 7040 O O . GLN B 1 393 ? 4.648 -34.219 -3.85 1 93.12 393 GLN B O 1
ATOM 7045 N N . GLU B 1 394 ? 5.504 -33.625 -1.9 1 95.69 394 GLU B N 1
ATOM 7046 C CA . GLU B 1 394 ? 4.973 -34.812 -1.252 1 95.69 394 GLU B CA 1
ATOM 7047 C C . GLU B 1 394 ? 3.447 -34.781 -1.234 1 95.69 394 GLU B C 1
ATOM 7049 O O . GLU B 1 394 ? 2.811 -35.812 -1.46 1 95.69 394 GLU B O 1
ATOM 7054 N N . THR B 1 395 ? 2.922 -33.688 -0.92 1 95.62 395 THR B N 1
ATOM 7055 C CA . THR B 1 395 ? 1.471 -33.531 -0.921 1 95.62 395 THR B CA 1
ATOM 7056 C C . THR B 1 395 ? 0.908 -33.75 -2.324 1 95.62 395 THR B C 1
ATOM 7058 O O . THR B 1 395 ? -0.125 -34.375 -2.494 1 95.62 395 THR B O 1
ATOM 7061 N N . ARG B 1 396 ? 1.575 -33.188 -3.301 1 94.81 396 ARG B N 1
ATOM 7062 C CA . ARG B 1 396 ? 1.206 -33.375 -4.699 1 94.81 396 ARG B CA 1
ATOM 7063 C C . ARG B 1 396 ? 1.19 -34.844 -5.066 1 94.81 396 ARG B C 1
ATOM 7065 O O . ARG B 1 396 ? 0.245 -35.344 -5.695 1 94.81 396 ARG B O 1
ATOM 7072 N N . GLN B 1 397 ? 2.207 -35.531 -4.672 1 96.19 397 GLN B N 1
ATOM 7073 C CA . GLN B 1 397 ? 2.326 -36.969 -4.934 1 96.19 397 GLN B CA 1
ATOM 7074 C C . GLN B 1 397 ? 1.217 -37.75 -4.234 1 96.19 397 GLN B C 1
ATOM 7076 O O . GLN B 1 397 ? 0.628 -38.656 -4.816 1 96.19 397 GLN B O 1
ATOM 7081 N N . ALA B 1 398 ? 0.97 -37.375 -3.055 1 97.25 398 ALA B N 1
ATOM 7082 C CA . ALA B 1 398 ? -0.068 -38.062 -2.285 1 97.25 398 ALA B CA 1
ATOM 7083 C C . ALA B 1 398 ? -1.438 -37.875 -2.936 1 97.25 398 ALA B C 1
ATOM 7085 O O . ALA B 1 398 ? -2.232 -38.844 -2.988 1 97.25 398 ALA B O 1
ATOM 7086 N N . LEU B 1 399 ? -1.745 -36.688 -3.344 1 96.5 399 LEU B N 1
ATOM 7087 C CA . LEU B 1 399 ? -3.008 -36.438 -4.027 1 96.5 399 LEU B CA 1
ATOM 7088 C C . LEU B 1 399 ? -3.111 -37.25 -5.309 1 96.5 399 LEU B C 1
ATOM 7090 O O . LEU B 1 399 ? -4.148 -37.875 -5.574 1 96.5 399 LEU B O 1
ATOM 7094 N N . HIS B 1 400 ? -2.012 -37.25 -6.129 1 95 400 HIS B N 1
ATOM 7095 C CA . HIS B 1 400 ? -1.951 -38.062 -7.336 1 95 400 HIS B CA 1
ATOM 7096 C C . HIS B 1 400 ? -2.213 -39.562 -7.023 1 95 400 HIS B C 1
ATOM 7098 O O . HIS B 1 400 ? -3.07 -40.188 -7.648 1 95 400 HIS B O 1
ATOM 7104 N N . ASP B 1 401 ? -1.473 -40.031 -6.07 1 97 401 ASP B N 1
ATOM 7105 C CA . ASP B 1 401 ? -1.556 -41.438 -5.738 1 97 401 ASP B CA 1
ATOM 7106 C C . ASP B 1 401 ? -2.963 -41.812 -5.281 1 97 401 ASP B C 1
ATOM 7108 O O . ASP B 1 401 ? -3.469 -42.906 -5.625 1 97 401 ASP B O 1
ATOM 7112 N N . LYS B 1 402 ? -3.551 -40.938 -4.52 1 96.69 402 LYS B N 1
ATOM 7113 C CA . LYS B 1 402 ? -4.898 -41.219 -4.031 1 96.69 402 LYS B CA 1
ATOM 7114 C C . LYS B 1 402 ? -5.914 -41.188 -5.168 1 96.69 402 LYS B C 1
ATOM 7116 O O . LYS B 1 402 ? -6.82 -42 -5.223 1 96.69 402 LYS B O 1
ATOM 7121 N N . LEU B 1 403 ? -5.863 -40.281 -6.02 1 95.25 403 LEU B N 1
ATOM 7122 C CA . LEU B 1 403 ? -6.762 -40.219 -7.164 1 95.25 403 LEU B CA 1
ATOM 7123 C C . LEU B 1 403 ? -6.648 -41.469 -8.031 1 95.25 403 LEU B C 1
ATOM 7125 O O . LEU B 1 403 ? -7.652 -41.969 -8.523 1 95.25 403 LEU B O 1
ATOM 7129 N N . VAL B 1 404 ? -5.398 -41.938 -8.195 1 94.81 404 VAL B N 1
ATOM 7130 C CA . VAL B 1 404 ? -5.148 -43.156 -8.969 1 94.81 404 VAL B CA 1
ATOM 7131 C C . VAL B 1 404 ? -5.719 -44.375 -8.242 1 94.81 404 VAL B C 1
ATOM 7133 O O . VAL B 1 404 ? -6.363 -45.219 -8.859 1 94.81 404 VAL B O 1
ATOM 7136 N N . SER B 1 405 ? -5.516 -44.375 -6.984 1 96.25 405 SER B N 1
ATOM 7137 C CA . SER B 1 405 ? -5.98 -45.5 -6.195 1 96.25 405 SER B CA 1
ATOM 7138 C C . SER B 1 405 ? -7.504 -45.594 -6.207 1 96.25 405 SER B C 1
ATOM 7140 O O . SER B 1 405 ? -8.062 -46.688 -6.082 1 96.25 405 SER B O 1
ATOM 7142 N N . LEU B 1 406 ? -8.117 -44.469 -6.379 1 94.62 406 LEU B N 1
ATOM 7143 C CA . LEU B 1 406 ? -9.57 -44.406 -6.418 1 94.62 406 LEU B CA 1
ATOM 7144 C C . LEU B 1 406 ? -10.086 -44.688 -7.824 1 94.62 406 LEU B C 1
ATOM 7146 O O . LEU B 1 406 ? -11.297 -44.656 -8.07 1 94.62 406 LEU B O 1
ATOM 7150 N N . ASP B 1 407 ? -9.242 -44.969 -8.727 1 91.81 407 ASP B N 1
ATOM 7151 C CA . ASP B 1 407 ? -9.562 -45.219 -10.133 1 91.81 407 ASP B CA 1
ATOM 7152 C C . ASP B 1 407 ? -10.359 -44.031 -10.719 1 91.81 407 ASP B C 1
ATOM 7154 O O . ASP B 1 407 ? -11.375 -44.25 -11.391 1 91.81 407 ASP B O 1
ATOM 7158 N N . THR B 1 408 ? -9.992 -42.844 -10.25 1 88.94 408 THR B N 1
ATOM 7159 C CA . THR B 1 408 ? -10.625 -41.656 -10.797 1 88.94 408 THR B CA 1
ATOM 7160 C C . THR B 1 408 ? -10.344 -41.531 -12.297 1 88.94 408 THR B C 1
ATOM 7162 O O . THR B 1 408 ? -9.203 -41.719 -12.734 1 88.94 408 THR B O 1
ATOM 7165 N N . PRO B 1 409 ? -11.336 -41.219 -13.008 1 82.38 409 PRO B N 1
ATOM 7166 C CA . PRO B 1 409 ? -11.133 -41.156 -14.453 1 82.38 409 PRO B CA 1
ATOM 7167 C C . PRO B 1 409 ? -10.125 -40.062 -14.844 1 82.38 409 PRO B C 1
ATOM 7169 O O . PRO B 1 409 ? -9.914 -39.125 -14.094 1 82.38 409 PRO B O 1
ATOM 7172 N N . VAL B 1 410 ? -9.297 -40.219 -15.984 1 77.38 410 VAL B N 1
ATOM 7173 C CA . VAL B 1 410 ? -8.344 -39.281 -16.531 1 77.38 410 VAL B CA 1
ATOM 7174 C C . VAL B 1 410 ? -6.93 -39.625 -16.078 1 77.38 410 VAL B C 1
ATOM 7176 O O . VAL B 1 410 ? -6.746 -40.25 -15.023 1 77.38 410 VAL B O 1
ATOM 7179 N N . ASP B 1 411 ? -6.074 -39.469 -16.844 1 80.81 411 ASP B N 1
ATOM 7180 C CA . ASP B 1 411 ? -4.668 -39.625 -16.484 1 80.81 411 ASP B CA 1
ATOM 7181 C C . ASP B 1 411 ? -4.18 -38.438 -15.648 1 80.81 411 ASP B C 1
ATOM 7183 O O . ASP B 1 411 ? -4.047 -37.312 -16.172 1 80.81 411 ASP B O 1
ATOM 7187 N N . TRP B 1 412 ? -3.91 -38.719 -14.344 1 87.19 412 TRP B N 1
ATOM 7188 C CA . TRP B 1 412 ? -3.58 -37.656 -13.398 1 87.19 412 TRP B CA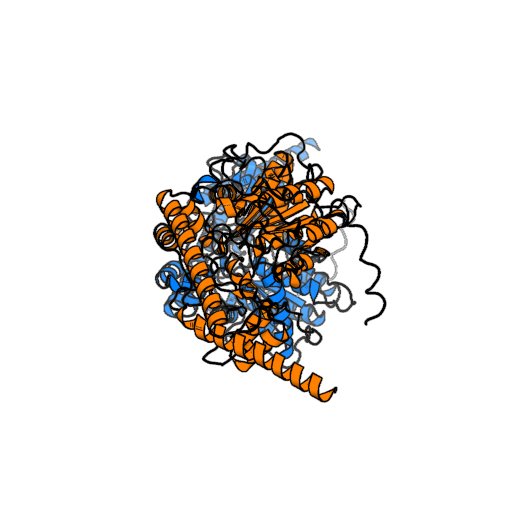 1
ATOM 7189 C C . TRP B 1 412 ? -2.074 -37.438 -13.344 1 87.19 412 TRP B C 1
ATOM 7191 O O . TRP B 1 412 ? -1.591 -36.656 -12.523 1 87.19 412 TRP B O 1
ATOM 7201 N N . SER B 1 413 ? -1.335 -38.031 -14.242 1 85.19 413 SER B N 1
ATOM 7202 C CA . SER B 1 413 ? 0.12 -37.906 -14.227 1 85.19 413 SER B CA 1
ATOM 7203 C C . SER B 1 413 ? 0.573 -36.469 -14.422 1 85.19 413 SER B C 1
ATOM 7205 O O . SER B 1 413 ? 1.673 -36.094 -14.008 1 85.19 413 SER B O 1
ATOM 7207 N N . PHE B 1 414 ? -0.26 -35.625 -14.992 1 80.75 414 PHE B N 1
ATOM 7208 C CA . PHE B 1 414 ? 0.092 -34.219 -15.242 1 80.75 414 PHE B CA 1
ATOM 7209 C C . PHE B 1 414 ? 0.279 -33.469 -13.938 1 80.75 414 PHE B C 1
ATOM 7211 O O . PHE B 1 414 ? 0.998 -32.469 -13.891 1 80.75 414 PHE B O 1
ATOM 7218 N N . LEU B 1 415 ? -0.306 -33.969 -12.812 1 85.56 415 LEU B N 1
ATOM 7219 C CA . LEU B 1 415 ? -0.155 -33.312 -11.508 1 85.56 415 LEU B CA 1
ATOM 7220 C C . LEU B 1 415 ? 1.303 -33.344 -11.062 1 85.56 415 LEU B C 1
ATOM 7222 O O . LEU B 1 415 ? 1.779 -32.375 -10.469 1 85.56 415 LEU B O 1
ATOM 7226 N N . LEU B 1 416 ? 1.94 -34.406 -11.414 1 86.88 416 LEU B N 1
ATOM 7227 C CA . LEU B 1 416 ? 3.299 -34.594 -10.93 1 86.88 416 LEU B CA 1
ATOM 7228 C C . LEU B 1 416 ? 4.297 -33.781 -11.734 1 86.88 416 LEU B C 1
ATOM 7230 O O . LEU B 1 416 ? 5.434 -33.562 -11.297 1 86.88 416 LEU B O 1
ATOM 7234 N N . GLN B 1 417 ? 3.842 -33.312 -12.867 1 79 417 GLN B N 1
ATOM 7235 C CA . GLN B 1 417 ? 4.715 -32.531 -13.734 1 79 417 GLN B CA 1
ATOM 7236 C C . GLN B 1 417 ? 4.676 -31.062 -13.375 1 79 417 GLN B C 1
ATOM 7238 O O . GLN B 1 417 ? 5.539 -30.297 -13.797 1 79 417 GLN B O 1
ATOM 7243 N N . GLN B 1 418 ? 3.746 -30.703 -12.625 1 81.56 418 GLN B N 1
ATOM 7244 C CA . GLN B 1 418 ? 3.605 -29.312 -12.211 1 81.56 418 GLN B CA 1
ATOM 7245 C C . GLN B 1 418 ? 4.488 -29 -11.008 1 81.56 418 GLN B C 1
ATOM 7247 O O . GLN B 1 418 ? 4.875 -29.906 -10.266 1 81.56 418 GLN B O 1
ATOM 7252 N N . LYS B 1 419 ? 4.883 -27.734 -10.961 1 83.19 419 LYS B N 1
ATOM 7253 C CA . LYS B 1 419 ? 5.676 -27.266 -9.828 1 83.19 419 LYS B CA 1
ATOM 7254 C C . LYS B 1 419 ? 5.031 -26.047 -9.164 1 83.19 419 LYS B C 1
ATOM 7256 O O . LYS B 1 419 ? 4.172 -25.391 -9.758 1 83.19 419 LYS B O 1
ATOM 7261 N N . GLY B 1 420 ? 5.469 -25.875 -7.914 1 86.12 420 GLY B N 1
ATOM 7262 C CA . GLY B 1 420 ? 4.988 -24.703 -7.199 1 86.12 420 GLY B CA 1
ATOM 7263 C C . GLY B 1 420 ? 3.848 -25 -6.246 1 86.12 420 GLY B C 1
ATOM 7264 O O . GLY B 1 420 ? 3.436 -26.156 -6.113 1 86.12 420 GLY B O 1
ATOM 7265 N N . MET B 1 421 ? 3.34 -23.969 -5.652 1 86.56 421 MET B N 1
ATOM 7266 C CA . MET B 1 421 ? 2.363 -24.078 -4.574 1 86.56 421 MET B CA 1
ATOM 7267 C C . MET B 1 421 ? 0.969 -24.359 -5.129 1 86.56 421 MET B C 1
ATOM 7269 O O . MET B 1 421 ? 0.119 -24.906 -4.434 1 86.56 421 MET B O 1
ATOM 7273 N N . PHE B 1 422 ? 0.734 -23.969 -6.32 1 85.06 422 PHE B N 1
ATOM 7274 C CA . PHE B 1 422 ? -0.591 -24.156 -6.898 1 85.06 422 PHE B CA 1
ATOM 7275 C C . PHE B 1 422 ? -0.582 -25.281 -7.918 1 85.06 422 PHE B C 1
ATOM 7277 O O . PHE B 1 422 ? 0.427 -25.516 -8.586 1 85.06 422 PHE B O 1
ATOM 7284 N N . LEU B 1 423 ? -1.747 -25.953 -7.895 1 86.12 423 LEU B N 1
ATOM 7285 C CA . LEU B 1 423 ? -1.954 -27.078 -8.781 1 86.12 423 LEU B CA 1
ATOM 7286 C C . LEU B 1 423 ? -3.17 -26.859 -9.68 1 86.12 423 LEU B C 1
ATOM 7288 O O . LEU B 1 423 ? -4.238 -26.484 -9.195 1 86.12 423 LEU B O 1
ATOM 7292 N N . PHE B 1 424 ? -2.918 -27.016 -10.945 1 82.81 424 PHE B N 1
ATOM 7293 C CA . PHE B 1 424 ? -4.059 -27.031 -11.852 1 82.81 424 PHE B CA 1
ATOM 7294 C C . PHE B 1 424 ? -4.668 -28.422 -11.93 1 82.81 424 PHE B C 1
ATOM 7296 O O . PHE B 1 424 ? -3.986 -29.391 -12.281 1 82.81 424 PHE B O 1
ATOM 7303 N N . THR B 1 425 ? -5.98 -28.547 -11.703 1 85.06 425 THR B N 1
ATOM 7304 C CA . THR B 1 425 ? -6.625 -29.859 -11.602 1 85.06 425 THR B CA 1
ATOM 7305 C C . THR B 1 425 ? -7.312 -30.219 -12.914 1 85.06 425 THR B C 1
ATOM 7307 O O . THR B 1 425 ? -7.719 -31.375 -13.109 1 85.06 425 THR B O 1
ATOM 7310 N N . ALA B 1 426 ? -7.441 -29.281 -13.836 1 79.25 426 ALA B N 1
ATOM 7311 C CA . ALA B 1 426 ? -8.133 -29.484 -15.109 1 79.25 426 ALA B CA 1
ATOM 7312 C C . ALA B 1 426 ? -9.625 -29.688 -14.891 1 79.25 426 ALA B C 1
ATOM 7314 O O . ALA B 1 426 ? -10.344 -30.062 -15.82 1 79.25 426 ALA B O 1
ATOM 7315 N N . LEU B 1 427 ? -10.062 -29.469 -13.68 1 87.69 427 LEU B N 1
ATOM 7316 C CA . LEU B 1 427 ? -11.5 -29.547 -13.422 1 87.69 427 LEU B CA 1
ATOM 7317 C C . LEU B 1 427 ? -12.242 -28.422 -14.133 1 87.69 427 LEU B C 1
ATOM 7319 O O . LEU B 1 427 ? -11.734 -27.312 -14.227 1 87.69 427 LEU B O 1
ATOM 7323 N N . GLU B 1 428 ? -13.352 -28.734 -14.586 1 86.5 428 GLU B N 1
ATOM 7324 C CA . GLU B 1 428 ? -14.211 -27.734 -15.211 1 86.5 428 GLU B CA 1
ATOM 7325 C C . GLU B 1 428 ? -14.883 -26.859 -14.156 1 86.5 428 GLU B C 1
ATOM 7327 O O . GLU B 1 428 ? -14.969 -27.234 -12.984 1 86.5 428 GLU B O 1
ATOM 7332 N N . ILE B 1 429 ? -15.391 -25.797 -14.648 1 88.94 429 ILE B N 1
ATOM 7333 C CA . ILE B 1 429 ? -15.992 -24.812 -13.766 1 88.94 429 ILE B CA 1
ATOM 7334 C C . ILE B 1 429 ? -17.141 -25.438 -12.984 1 88.94 429 ILE B C 1
ATOM 7336 O O . ILE B 1 429 ? -17.312 -25.172 -11.789 1 88.94 429 ILE B O 1
ATOM 7340 N N . GLU B 1 430 ? -17.953 -26.219 -13.68 1 90.94 430 GLU B N 1
ATOM 7341 C CA . GLU B 1 430 ? -19.094 -26.859 -13.031 1 90.94 430 GLU B CA 1
ATOM 7342 C C . GLU B 1 430 ? -18.641 -27.828 -11.938 1 90.94 430 GLU B C 1
ATOM 7344 O O . GLU B 1 430 ? -19.281 -27.922 -10.891 1 90.94 430 GLU B O 1
ATOM 7349 N N . GLN B 1 431 ? -17.609 -28.531 -12.211 1 93 431 GLN B N 1
ATOM 7350 C CA . GLN B 1 431 ? -17.062 -29.469 -11.234 1 93 431 GLN B CA 1
ATOM 7351 C C . GLN B 1 431 ? -16.531 -28.734 -10.008 1 93 431 GLN B C 1
ATOM 7353 O O . GLN B 1 431 ? -16.734 -29.188 -8.875 1 93 431 GLN B O 1
ATOM 7358 N N . VAL B 1 432 ? -15.883 -27.625 -10.258 1 93.75 432 VAL B N 1
ATOM 7359 C CA . VAL B 1 432 ? -15.367 -26.797 -9.172 1 93.75 432 VAL B CA 1
ATOM 7360 C C . VAL B 1 432 ? -16.516 -26.297 -8.312 1 93.75 432 VAL B C 1
ATOM 7362 O O . VAL B 1 432 ? -16.438 -26.297 -7.086 1 93.75 432 VAL B O 1
ATOM 7365 N N . GLU B 1 433 ? -17.578 -25.938 -8.945 1 92.69 433 GLU B N 1
ATOM 7366 C CA . GLU B 1 433 ? -18.766 -25.469 -8.234 1 92.69 433 GLU B CA 1
ATOM 7367 C C . GLU B 1 433 ? -19.391 -26.578 -7.391 1 92.69 433 GLU B C 1
ATOM 7369 O O . GLU B 1 433 ? -19.875 -26.328 -6.285 1 92.69 433 GLU B O 1
ATOM 7374 N N . GLN B 1 434 ? -19.406 -27.75 -7.918 1 93.94 434 GLN B N 1
ATOM 7375 C CA . GLN B 1 434 ? -19.938 -28.891 -7.18 1 93.94 434 GLN B CA 1
ATOM 7376 C C . GLN B 1 434 ? -19.078 -29.203 -5.953 1 93.94 434 GLN B C 1
ATOM 7378 O O . GLN B 1 434 ? -19.594 -29.609 -4.914 1 93.94 434 GLN B O 1
ATOM 7383 N N . LEU B 1 435 ? -17.781 -29.109 -6.105 1 95.88 435 LEU B N 1
ATOM 7384 C CA . LEU B 1 435 ? -16.891 -29.281 -4.961 1 95.88 435 LEU B CA 1
ATOM 7385 C C . LEU B 1 435 ? -17.234 -28.312 -3.842 1 95.88 435 LEU B C 1
ATOM 7387 O O . LEU B 1 435 ? -17.281 -28.688 -2.67 1 95.88 435 LEU B O 1
ATOM 7391 N N . ARG B 1 436 ? -17.484 -27.062 -4.191 1 94.06 436 ARG B N 1
ATOM 7392 C CA . ARG B 1 436 ? -17.812 -26.031 -3.223 1 94.06 436 ARG B CA 1
ATOM 7393 C C . ARG B 1 436 ? -19.172 -26.297 -2.568 1 94.06 436 ARG B C 1
ATOM 7395 O O . ARG B 1 436 ? -19.266 -26.344 -1.34 1 94.06 436 ARG B O 1
ATOM 7402 N N . LYS B 1 437 ? -20.203 -26.594 -3.301 1 91.81 437 LYS B N 1
ATOM 7403 C CA . LYS B 1 437 ? -21.562 -26.734 -2.814 1 91.81 437 LYS B CA 1
ATOM 7404 C C . LYS B 1 437 ? -21.75 -28.078 -2.096 1 91.81 437 LYS B C 1
ATOM 7406 O O . LYS B 1 437 ? -22.438 -28.141 -1.071 1 91.81 437 LYS B O 1
ATOM 7411 N N . GLY B 1 438 ? -21.203 -29.047 -2.654 1 92.75 438 GLY B N 1
ATOM 7412 C CA . GLY B 1 438 ? -21.469 -30.391 -2.154 1 92.75 438 GLY B CA 1
ATOM 7413 C C . GLY B 1 438 ? -20.516 -30.797 -1.05 1 92.75 438 GLY B C 1
ATOM 7414 O O . GLY B 1 438 ? -20.875 -31.594 -0.172 1 92.75 438 GLY B O 1
ATOM 7415 N N . TYR B 1 439 ? -19.312 -30.297 -1.125 1 95 439 TYR B N 1
ATOM 7416 C CA . TYR B 1 439 ? -18.312 -30.859 -0.229 1 95 439 TYR B CA 1
ATOM 7417 C C . TYR B 1 439 ? -17.594 -29.766 0.557 1 95 439 TYR B C 1
ATOM 7419 O O . TYR B 1 439 ? -16.703 -30.047 1.363 1 95 439 TYR B O 1
ATOM 7427 N N . GLY B 1 440 ? -17.859 -28.484 0.326 1 95 440 GLY B N 1
ATOM 7428 C CA . GLY B 1 440 ? -17.266 -27.391 1.062 1 95 440 GLY B CA 1
ATOM 7429 C C . GLY B 1 440 ? -15.797 -27.172 0.717 1 95 440 GLY B C 1
ATOM 7430 O O . GLY B 1 440 ? -15.023 -26.688 1.55 1 95 440 GLY B O 1
ATOM 7431 N N . ILE B 1 441 ? -15.352 -27.609 -0.424 1 96.56 441 ILE B N 1
ATOM 7432 C CA . ILE B 1 441 ? -13.977 -27.438 -0.878 1 96.56 441 ILE B CA 1
ATOM 7433 C C . ILE B 1 441 ? -13.906 -26.312 -1.896 1 96.56 441 ILE B C 1
ATOM 7435 O O . ILE B 1 441 ? -14.508 -26.391 -2.971 1 96.56 441 ILE B O 1
ATOM 7439 N N . TYR B 1 442 ? -13.148 -25.281 -1.539 1 94.44 442 TYR B N 1
ATOM 7440 C CA . TYR B 1 442 ? -13.094 -24.078 -2.365 1 94.44 442 TYR B CA 1
ATOM 7441 C C . TYR B 1 442 ? -11.82 -24.047 -3.195 1 94.44 442 TYR B C 1
ATOM 7443 O O . TYR B 1 442 ? -10.711 -24 -2.648 1 94.44 442 TYR B O 1
ATOM 7451 N N . LEU B 1 443 ? -11.945 -24.109 -4.496 1 93.19 443 LEU B N 1
ATOM 7452 C CA . LEU B 1 443 ? -10.875 -23.906 -5.473 1 93.19 443 LEU B CA 1
ATOM 7453 C C . LEU B 1 443 ? -11.117 -22.609 -6.262 1 93.19 443 LEU B C 1
ATOM 7455 O O . LEU B 1 443 ? -12.211 -22.047 -6.207 1 93.19 443 LEU B O 1
ATOM 7459 N N . GLN B 1 444 ? -10.078 -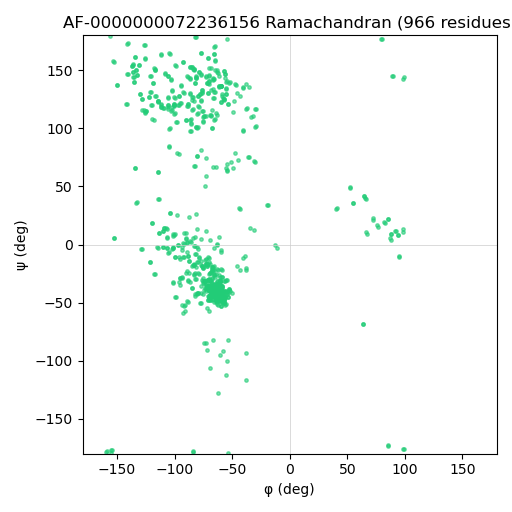22.203 -6.898 1 87.25 444 GLN B N 1
ATOM 7460 C CA . GLN B 1 444 ? -10.328 -21.156 -7.887 1 87.25 444 GLN B CA 1
ATOM 7461 C C . GLN B 1 444 ? -11.219 -21.672 -9.016 1 87.25 444 GLN B C 1
ATOM 7463 O O . GLN B 1 444 ? -11.141 -22.844 -9.383 1 87.25 444 GLN B O 1
ATOM 7468 N N . PRO B 1 445 ? -11.992 -20.766 -9.594 1 86.06 445 PRO B N 1
ATOM 7469 C CA . PRO B 1 445 ? -12.953 -21.219 -10.609 1 86.06 445 PRO B CA 1
ATOM 7470 C C . PRO B 1 445 ? -12.273 -21.906 -11.789 1 86.06 445 PRO B C 1
ATOM 7472 O O . PRO B 1 445 ? -12.898 -22.75 -12.461 1 86.06 445 PRO B O 1
ATOM 7475 N N . ASP B 1 446 ? -11.039 -21.672 -11.992 1 80.44 446 ASP B N 1
ATOM 7476 C CA . ASP B 1 446 ? -10.336 -22.281 -13.117 1 80.44 446 ASP B CA 1
ATOM 7477 C C . ASP B 1 446 ? -9.727 -23.625 -12.719 1 80.44 446 ASP B C 1
ATOM 7479 O O . ASP B 1 446 ? -8.992 -24.234 -13.5 1 80.44 446 ASP B O 1
ATOM 7483 N N . GLY B 1 447 ? -9.992 -24.047 -11.547 1 86.12 447 GLY B N 1
ATOM 7484 C CA . GLY B 1 447 ? -9.562 -25.359 -11.117 1 86.12 447 GLY B CA 1
ATOM 7485 C C . GLY B 1 447 ? -8.234 -25.359 -10.391 1 86.12 447 GLY B C 1
ATOM 7486 O O . GLY B 1 447 ? -7.711 -26.422 -10.031 1 86.12 447 GLY B O 1
ATOM 7487 N N . ARG B 1 448 ? -7.715 -24.188 -10.086 1 86.5 448 ARG B N 1
ATOM 7488 C CA . ARG B 1 448 ? -6.453 -24.094 -9.359 1 86.5 448 ARG B CA 1
ATOM 7489 C C . ARG B 1 448 ? -6.652 -24.406 -7.879 1 86.5 448 ARG B C 1
ATOM 7491 O O . ARG B 1 448 ? -7.586 -23.891 -7.258 1 86.5 448 ARG B O 1
ATOM 7498 N N . LEU B 1 449 ? -5.773 -25.219 -7.469 1 92.12 449 LEU B N 1
ATOM 7499 C CA . LEU B 1 449 ? -5.785 -25.672 -6.082 1 92.12 449 LEU B CA 1
ATOM 7500 C C . LEU B 1 449 ? -4.477 -25.328 -5.383 1 92.12 449 LEU B C 1
ATOM 7502 O O . LEU B 1 449 ? -3.395 -25.594 -5.902 1 92.12 449 LEU B O 1
ATOM 7506 N N . ASN B 1 450 ? -4.562 -24.734 -4.199 1 91.31 450 ASN B N 1
ATOM 7507 C CA . ASN B 1 450 ? -3.379 -24.344 -3.432 1 91.31 450 ASN B CA 1
ATOM 7508 C C . ASN B 1 450 ? -2.871 -25.5 -2.576 1 91.31 450 ASN B C 1
ATOM 7510 O O . ASN B 1 450 ? -3.406 -25.766 -1.498 1 91.31 450 ASN B O 1
ATOM 7514 N N . LEU B 1 451 ? -1.801 -26.125 -2.982 1 93.12 451 LEU B N 1
ATOM 7515 C CA . LEU B 1 451 ? -1.188 -27.234 -2.25 1 93.12 451 LEU B CA 1
ATOM 7516 C C . LEU B 1 451 ? -0.557 -26.734 -0.952 1 93.12 451 LEU B C 1
ATOM 7518 O O . LEU B 1 451 ? -0.377 -27.516 -0.01 1 93.12 451 LEU B O 1
ATOM 7522 N N . GLY B 1 452 ? -0.207 -25.453 -0.939 1 90.56 452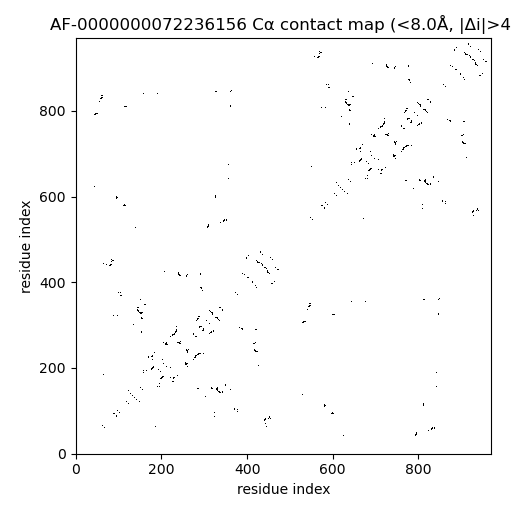 GLY B N 1
ATOM 7523 C CA . GLY B 1 452 ? 0.384 -24.875 0.26 1 90.56 452 GLY B CA 1
ATOM 7524 C C . GLY B 1 452 ? -0.574 -24.828 1.435 1 90.56 452 GLY B C 1
ATOM 7525 O O . GLY B 1 452 ? -0.147 -24.75 2.588 1 90.56 452 GLY B O 1
ATOM 7526 N N . ALA B 1 453 ? -1.835 -24.938 1.137 1 91.88 453 ALA B N 1
ATOM 7527 C CA . ALA B 1 453 ? -2.854 -24.891 2.182 1 91.88 453 ALA B CA 1
ATOM 7528 C C . ALA B 1 453 ? -3.426 -26.281 2.457 1 91.88 453 ALA B C 1
ATOM 7530 O O . ALA B 1 453 ? -4.215 -26.453 3.387 1 91.88 453 ALA B O 1
ATOM 7531 N N . LEU B 1 454 ? -3.045 -27.266 1.648 1 95.69 454 LEU B N 1
ATOM 7532 C CA . LEU B 1 454 ? -3.568 -28.625 1.797 1 95.69 454 LEU B CA 1
ATOM 7533 C C . LEU B 1 454 ? -2.705 -29.438 2.756 1 95.69 454 LEU B C 1
ATOM 7535 O O . LEU B 1 454 ? -1.516 -29.641 2.506 1 95.69 454 LEU B O 1
ATOM 7539 N N . ARG B 1 455 ? -3.314 -29.875 3.811 1 94 455 ARG B N 1
ATOM 7540 C CA . ARG B 1 455 ? -2.633 -30.734 4.77 1 94 455 ARG B CA 1
ATOM 7541 C C . ARG B 1 455 ? -2.699 -32.188 4.336 1 94 455 ARG B C 1
ATOM 7543 O O . ARG B 1 455 ? -3.668 -32.625 3.699 1 94 455 ARG B O 1
ATOM 7550 N N . MET B 1 456 ? -1.734 -32.938 4.758 1 95.19 456 MET B N 1
ATOM 7551 C CA . MET B 1 456 ? -1.654 -34.344 4.391 1 95.19 456 MET B CA 1
ATOM 7552 C C . MET B 1 456 ? -2.896 -35.094 4.852 1 95.19 456 MET B C 1
ATOM 7554 O O . MET B 1 456 ? -3.398 -35.969 4.141 1 95.19 456 MET B O 1
ATOM 7558 N N . SER B 1 457 ? -3.404 -34.719 5.957 1 94.81 457 SER B N 1
ATOM 7559 C CA . SER B 1 457 ? -4.559 -35.375 6.543 1 94.81 457 SER B CA 1
ATOM 7560 C C . SER B 1 457 ? -5.82 -35.125 5.73 1 94.81 457 SER B C 1
ATOM 7562 O O . SER B 1 457 ? -6.816 -35.844 5.871 1 94.81 457 SER B O 1
ATOM 7564 N N . GLN B 1 458 ? -5.754 -34.125 4.887 1 96.75 458 GLN B N 1
ATOM 7565 C CA . GLN B 1 458 ? -6.949 -33.719 4.156 1 96.75 458 GLN B CA 1
ATOM 7566 C C . GLN B 1 458 ? -6.926 -34.25 2.725 1 96.75 458 GLN B C 1
ATOM 7568 O O . GLN B 1 458 ? -7.918 -34.156 1.999 1 96.75 458 GLN B O 1
ATOM 7573 N N . VAL B 1 459 ? -5.859 -34.938 2.301 1 97.44 459 VAL B N 1
ATOM 7574 C CA . VAL B 1 459 ? -5.656 -35.375 0.927 1 97.44 459 VAL B CA 1
ATOM 7575 C C . VAL B 1 459 ? -6.738 -36.375 0.546 1 97.44 459 VAL B C 1
ATOM 7577 O O . VAL B 1 459 ? -7.301 -36.312 -0.548 1 97.44 459 VAL B O 1
ATOM 7580 N N . GLU B 1 460 ? -7.02 -37.219 1.417 1 97.31 460 GLU B N 1
ATOM 7581 C CA . GLU B 1 460 ? -8.023 -38.25 1.135 1 97.31 460 GLU B CA 1
ATOM 7582 C C . GLU B 1 460 ? -9.383 -37.625 0.863 1 97.31 460 GLU B C 1
ATOM 7584 O O . GLU B 1 460 ? -10.07 -38 -0.086 1 97.31 460 GLU B O 1
ATOM 7589 N N . ARG B 1 461 ? -9.742 -36.688 1.674 1 96.88 461 ARG B N 1
ATOM 7590 C CA . ARG B 1 461 ? -11.023 -36.031 1.508 1 96.88 461 ARG B CA 1
ATOM 7591 C C . ARG B 1 461 ? -11.094 -35.312 0.16 1 96.88 461 ARG B C 1
ATOM 7593 O O . ARG B 1 461 ? -12.102 -35.406 -0.543 1 96.88 461 ARG B O 1
ATOM 7600 N N . VAL B 1 462 ? -10.047 -34.625 -0.135 1 97.56 462 VAL B N 1
ATOM 7601 C CA . VAL B 1 462 ? -10.023 -33.844 -1.372 1 97.56 462 VAL B CA 1
ATOM 7602 C C . VAL B 1 462 ? -10.07 -34.781 -2.572 1 97.56 462 VAL B C 1
ATOM 7604 O O . VAL B 1 462 ? -10.859 -34.594 -3.498 1 97.56 462 VAL B O 1
ATOM 7607 N N . ALA B 1 463 ? -9.32 -35.875 -2.559 1 96.94 463 ALA B N 1
ATOM 7608 C CA . ALA B 1 463 ? -9.266 -36.844 -3.656 1 96.94 463 ALA B CA 1
ATOM 7609 C C . ALA B 1 463 ? -10.617 -37.531 -3.844 1 96.94 463 ALA B C 1
ATOM 7611 O O . ALA B 1 463 ? -11.102 -37.688 -4.973 1 96.94 463 ALA B O 1
ATOM 7612 N N . THR B 1 464 ? -11.234 -37.906 -2.781 1 97 464 THR B N 1
ATOM 7613 C CA . THR B 1 464 ? -12.523 -38.594 -2.842 1 97 464 THR B CA 1
ATOM 7614 C C . THR B 1 464 ? -13.602 -37.656 -3.385 1 97 464 THR B C 1
ATOM 7616 O O . THR B 1 464 ? -14.453 -38.094 -4.172 1 97 464 THR B O 1
ATOM 7619 N N . SER B 1 465 ? -13.547 -36.438 -2.928 1 96.69 465 SER B N 1
ATOM 7620 C CA . SER B 1 465 ? -14.516 -35.469 -3.404 1 96.69 465 SER B CA 1
ATOM 7621 C C . SER B 1 465 ? -14.352 -35.188 -4.898 1 96.69 465 SER B C 1
ATOM 7623 O O . SER B 1 465 ? -15.336 -35.062 -5.625 1 96.69 465 SER B O 1
ATOM 7625 N N . ILE B 1 466 ? -13.117 -35.125 -5.344 1 95.62 466 ILE B N 1
ATOM 7626 C CA . ILE B 1 466 ? -12.836 -34.906 -6.758 1 95.62 466 ILE B CA 1
ATOM 7627 C C . ILE B 1 466 ? -13.359 -36.094 -7.566 1 95.62 466 ILE B C 1
ATOM 7629 O O . ILE B 1 466 ? -13.992 -35.906 -8.609 1 95.62 466 ILE B O 1
ATOM 7633 N N . GLN B 1 467 ? -13.141 -37.25 -7.109 1 94.38 467 GLN B N 1
ATOM 7634 C CA . GLN B 1 467 ? -13.625 -38.469 -7.777 1 94.38 467 GLN B CA 1
ATOM 7635 C C . GLN B 1 467 ? -15.148 -38.438 -7.918 1 94.38 467 GLN B C 1
ATOM 7637 O O . GLN B 1 467 ? -15.68 -38.781 -8.977 1 94.38 467 GLN B O 1
ATOM 7642 N N . LYS B 1 468 ? -15.797 -38.062 -6.906 1 94.12 468 LYS B N 1
ATOM 7643 C CA . LYS B 1 468 ? -17.25 -38.031 -6.895 1 94.12 468 LYS B CA 1
ATOM 7644 C C . LYS B 1 468 ? -17.812 -37.031 -7.895 1 94.12 468 LYS B C 1
ATOM 7646 O O . LYS B 1 468 ? -18.781 -37.312 -8.586 1 94.12 468 LYS B O 1
ATOM 7651 N N . VAL B 1 469 ? -17.188 -35.938 -7.922 1 93 469 VAL B N 1
ATOM 7652 C CA . VAL B 1 469 ? -17.688 -34.875 -8.797 1 93 469 VAL B CA 1
ATOM 7653 C C . VAL B 1 469 ? -17.422 -35.25 -10.258 1 93 469 VAL B C 1
ATOM 7655 O O . VAL B 1 469 ? -18.219 -34.906 -11.141 1 93 469 VAL B O 1
ATOM 7658 N N . ILE B 1 470 ? -16.312 -35.906 -10.547 1 90.5 470 ILE B N 1
ATOM 7659 C CA . ILE B 1 470 ? -16 -36.312 -11.906 1 90.5 470 ILE B CA 1
ATOM 7660 C C . ILE B 1 470 ? -16.969 -37.406 -12.336 1 90.5 470 ILE B C 1
ATOM 7662 O O . ILE B 1 470 ? -17.422 -37.438 -13.484 1 90.5 470 ILE B O 1
ATOM 7666 N N . HIS B 1 471 ? -17.344 -38.281 -11.484 1 83 471 HIS B N 1
ATOM 7667 C CA . HIS B 1 471 ? -18.281 -39.375 -11.789 1 83 471 HIS B CA 1
ATOM 7668 C C . HIS B 1 471 ? -19.703 -38.844 -11.977 1 83 471 HIS B C 1
ATOM 7670 O O . HIS B 1 471 ? -20.453 -39.375 -12.805 1 83 471 HIS B O 1
ATOM 7676 N N . ILE B 1 472 ? -20.078 -37.875 -11.258 1 70.94 472 ILE B N 1
ATOM 7677 C CA . ILE B 1 472 ? -21.406 -37.312 -11.406 1 70.94 472 ILE B CA 1
ATOM 7678 C C . ILE B 1 472 ? -21.594 -36.781 -12.82 1 70.94 472 ILE B C 1
ATOM 7680 O O . ILE B 1 472 ? -22.625 -37 -13.453 1 70.94 472 ILE B O 1
ATOM 7684 N N . LYS B 1 473 ? -20.641 -36.125 -13.273 1 68.12 473 LYS B N 1
ATOM 7685 C CA . LYS B 1 473 ? -20.734 -35.562 -14.625 1 68.12 473 LYS B CA 1
ATOM 7686 C C . LYS B 1 473 ? -20.797 -36.688 -15.672 1 68.12 473 LYS B C 1
ATOM 7688 O O . LYS B 1 473 ? -21.562 -36.594 -16.625 1 68.12 473 LYS B O 1
ATOM 7693 N N . GLU B 1 474 ? -20.062 -37.688 -15.461 1 63.94 474 GLU B N 1
ATOM 7694 C CA . GLU B 1 474 ? -20.078 -38.812 -16.406 1 63.94 474 GLU B CA 1
ATOM 7695 C C . GLU B 1 474 ? -21.438 -39.5 -16.438 1 63.94 474 GLU B C 1
ATOM 7697 O O . GLU B 1 474 ? -21.922 -39.875 -17.5 1 63.94 474 GLU B O 1
ATOM 7702 N N . THR B 1 475 ? -21.984 -39.469 -15.195 1 59.66 475 THR B N 1
ATOM 7703 C CA . THR B 1 475 ? -23.297 -40.062 -15.133 1 59.66 475 THR B CA 1
ATOM 7704 C C . THR B 1 475 ? -24.344 -39.188 -15.781 1 59.66 475 THR B C 1
ATOM 7706 O O . THR B 1 475 ? -25.234 -39.656 -16.5 1 59.66 475 THR B O 1
ATOM 7709 N N . GLN B 1 476 ? -24.203 -37.875 -15.539 1 61.5 476 GLN B N 1
ATOM 7710 C CA . GLN B 1 476 ? -25.141 -36.938 -16.141 1 61.5 476 GLN B CA 1
ATOM 7711 C C . GLN B 1 476 ? -25 -36.906 -17.656 1 61.5 476 GLN B C 1
ATOM 7713 O O . GLN B 1 476 ? -26 -36.844 -18.375 1 61.5 476 GLN B O 1
ATOM 7718 N N . VAL B 1 477 ? -23.812 -37 -18.094 1 57.81 477 VAL B N 1
ATOM 7719 C CA . VAL B 1 477 ? -23.562 -37.031 -19.547 1 57.81 477 VAL B CA 1
ATOM 7720 C C . VAL B 1 477 ? -24.094 -38.312 -20.141 1 57.81 477 VAL B C 1
ATOM 7722 O O . VAL B 1 477 ? -24.734 -38.312 -21.188 1 57.81 477 VAL B O 1
ATOM 7725 N N . LYS B 1 478 ? -24 -39.438 -19.438 1 59.69 478 LYS B N 1
ATOM 7726 C CA . LYS B 1 478 ? -24.516 -40.719 -19.922 1 59.69 478 LYS B CA 1
ATOM 7727 C C . LYS B 1 478 ? -26.031 -40.75 -19.938 1 59.69 478 LYS B C 1
ATOM 7729 O O . LYS B 1 478 ? -26.641 -41.281 -20.859 1 59.69 478 LYS B O 1
ATOM 7734 N N . GLU B 1 479 ? -26.547 -40.062 -18.906 1 58.28 479 GLU B N 1
ATOM 7735 C CA . GLU B 1 479 ? -28 -40.031 -18.844 1 58.28 479 GLU B CA 1
ATOM 7736 C C . GLU B 1 479 ? -28.562 -39.125 -19.938 1 58.28 479 GLU B C 1
ATOM 7738 O O . GLU B 1 479 ? -29.594 -39.438 -20.547 1 58.28 479 GLU B O 1
ATOM 7743 N N . LYS B 1 480 ? -27.922 -38.094 -20.172 1 61.62 480 LYS B N 1
ATOM 7744 C CA . LYS B 1 480 ? -28.359 -37.188 -21.234 1 61.62 480 LYS B CA 1
ATOM 7745 C C . LYS B 1 480 ? -28.234 -37.812 -22.609 1 61.62 480 LYS B C 1
ATOM 7747 O O . LYS B 1 480 ? -29.078 -37.625 -23.469 1 61.62 480 LYS B O 1
ATOM 7752 N N . GLU B 1 481 ? -27.156 -38.5 -22.859 1 55 481 GLU B N 1
ATOM 7753 C CA . GLU B 1 481 ? -26.922 -39.219 -24.094 1 55 481 GLU B CA 1
ATOM 7754 C C . GLU B 1 481 ? -27.938 -40.344 -24.266 1 55 481 GLU B C 1
ATOM 7756 O O . GLU B 1 481 ? -28.406 -40.625 -25.375 1 55 481 GLU B O 1
ATOM 7761 N N . ALA B 1 482 ? -28.359 -40.938 -23.25 1 66.12 482 ALA B N 1
ATOM 7762 C CA . ALA B 1 482 ? -29.359 -42 -23.281 1 66.12 482 ALA B CA 1
ATOM 7763 C C . ALA B 1 482 ? -30.734 -41.438 -23.609 1 66.12 482 ALA B C 1
ATOM 7765 O O . ALA B 1 482 ? -31.5 -42.062 -24.344 1 66.12 482 ALA B O 1
ATOM 7766 N N . GLU B 1 483 ? -30.922 -40.281 -23.109 1 60.88 483 GLU B N 1
ATOM 7767 C CA . GLU B 1 483 ? -32.188 -39.656 -23.406 1 60.88 483 GLU B CA 1
ATOM 7768 C C . GLU B 1 483 ? -32.25 -39.188 -24.859 1 60.88 483 GLU B C 1
ATOM 7770 O O . GLU B 1 483 ? -33.344 -39.188 -25.469 1 60.88 483 GLU B O 1
ATOM 7775 N N . GLU B 1 484 ? -31.188 -38.781 -25.359 1 60 484 GLU B N 1
ATOM 7776 C CA . GLU B 1 484 ? -31.141 -38.312 -26.75 1 60 484 GLU B CA 1
ATOM 7777 C C . GLU B 1 484 ? -31.188 -39.5 -27.719 1 60 484 GLU B C 1
ATOM 7779 O O . GLU B 1 484 ? -31.578 -39.344 -28.875 1 60 484 GLU B O 1
ATOM 7784 N N . GLU B 1 485 ? -30.906 -40.562 -27.312 1 52.44 485 GLU B N 1
ATOM 7785 C CA . GLU B 1 485 ? -31.094 -41.781 -28.125 1 52.44 485 GLU B CA 1
ATOM 7786 C C . GLU B 1 485 ? -32.5 -42.344 -27.969 1 52.44 485 GLU B C 1
ATOM 7788 O O . GLU B 1 485 ? -33.094 -42.812 -28.953 1 52.44 485 GLU B O 1
#

Organism: Galdieria sulphuraria (NCBI:txid130081)

Secondary structure (DSSP, 8-state):
--STTTTTTS-----S--SGGGG-------TTSTTTS--S---S--STT---TTTT-PPP---HHHHHHHHHHH---TT-EE-SS---B-TTSSBP--HHHHHHHHH--HHHHT-----TT--HHHHHHHHHHHH-TTT--GGGEEEEEESHHHHHHHHHHHHHHHH---TTSSPPEEEEESS--HHHHHHHHHTT-EEEEE--EETTTTEE-HHHHHHHHHHSPTT-EEEEESSS-SS-EE-------S------B--SSPPHHHHHHHHHHHHHTTPEEEEEE--TTTSSS-TTGGGHHHHHHHHTT---EEEEE-TTTTT-GGG--EEEEEE-SSHHHHHHHHHHHHHHHHHHTSS--HHHHHHHHHHHH-HHHHHHHHHHHHHHHHHHHHHHHHHHHHHHHTT-SS-TTHHHHEESSEEE----HHHHHHHHHHH-EE--TTSEEEGGG--GGGHHHHHHHHHHHHHHHHHHHHHHHHHH-/--GGG----S-----S--SGGGG-------TTSTTTS--S---S--STT---TTTTPPPP---HHHHHHHHHHH---TT-EE-SS---B-TTSSBP--HHHHHHHHH--HHHHT-----TT--HHHHHHHHHHHH-TTT--GGGEEEEEESHHHHHHHHHHHHHHHH---TTSSPPEEEEESS--HHHHHHHHHTT-EEEEE--EETTTTEE-HHHHHHHHHHSPTT-EEEEESSS-SS-EE------S-------B--SSPPHHHHHHHHHHHHHTTPEEEEEE--TTTSSS-TTGGGHHHHHHHHTT---EEEEE-TTTTT-GGG--EEEEEE-SSHHHHHHHHHHHHHHHHHHTSS--HHHHHHHHHHHH-HHHHHHHHHHHHHHHHHHHHHHHHHHHHHHHTT-SS-TTHHHHEESSEEE----HHHHHHHHHHH-EE--TTSEEEGGG--GGGHHHHHHHHHHHHHHHHHHHHHHHHHH-

Sequence (970 aa):
MIKLLQTCRKICPYSSIRRSFYSSRYNGRPYRDLFSERKEPFGKMPKEGTQDIWKNLSPATLENYLNTSLSYQKSEESNKLDLATDVLLDENGNPFVFESVLKAQERISPQAIFSTESSILGDQEFLDCALELAYGSEIYQREHIAAVETVGGTSALRTAFEFISRCFISLDGQKPRVYVPNMTWPNHKDIIRSAGLKMRDYRSYRKNLQGVDLKSCLSDLFRATKGSVALLQASGQNPTGMHMKAAFYLLVIECTHLGTDFLPEQWQELSQILKDRKYLCVVDMAHQGLVHGNIDTDALGLRQLIQDGHQVIVCQSLSKSFSLQGNAIGTLSVVTSNQQEKESVWSHLRSLTHSMYCHVPNYGRLIVKTILLNEELRNEWIEESRKLVERIQETRQALHDKLVSLDTPVDWSFLLQQKGMFLFTALEIEQVEQLRKGYGIYLQPDGRLNLGALRMSQVERVATSIQKVIHIKETQVKEKEAEEEMIKLLQTCRKICPYSSIRRSFYSSRYNGRPYRDLFSERKEPFGKMPKEGTQDIWKNLSPATLENYLNTSLSYQKSEESNKLDLATDVLLDENGNPFVFESVLKAQERISPQAIFSTESSILGDQEFLDCALELAYGSEIYQREHIAAVETVGGTSALRTAFEFISRCFISLDGQKPRVYVPNMTWPNHKDIIRSAGLKMRDYRSYRKNLQGVDLKSCLSDLFRATKGSVALLQASGQNPTGMHMKAAFYLLVIECTHLGTDFLPEQWQELSQILKDRKYLCVVDMAHQGLVHGNIDTDALGLRQLIQDGHQVIVCQSLSKSFSLQGNAIGTLSVVTSNQQEKESVWSHLRSLTHSMYCHVPNYGRLIVKTILLNEELRNEWIEESRKLVERIQETRQALHDKLVSLDTPVDWSFLLQQKGMFLFTALEIEQVEQLRKGYGIYLQPDGRLNLGALRMSQVERVATSIQKVIHIKETQVKEKEAEEE

Solvent-accessible surface area (backbone atoms only — not comparable to full-atom values): 51106 Å² total; per-residue (Å²): 141,76,73,91,68,65,87,79,68,72,79,76,81,74,74,77,95,70,77,82,81,71,70,77,76,78,70,80,73,56,82,73,55,67,72,58,62,72,63,70,67,72,58,60,62,48,81,76,78,38,56,69,85,51,75,82,51,67,59,47,87,65,53,67,66,58,48,50,52,49,51,58,69,70,49,81,64,85,72,54,40,73,22,49,59,98,51,51,35,38,86,85,71,42,61,40,68,51,67,42,54,57,56,28,53,72,69,56,51,70,67,63,45,50,33,60,72,65,41,97,74,43,57,61,69,40,51,50,53,55,44,29,63,56,47,29,75,57,39,50,50,72,68,27,44,23,63,46,75,23,42,9,36,46,21,12,46,26,52,49,41,35,48,40,60,71,72,46,66,20,76,83,71,38,79,41,44,34,35,34,45,64,65,50,58,74,60,56,59,52,22,38,46,74,36,73,40,53,71,44,73,31,45,41,59,33,79,92,57,52,14,24,32,59,68,53,26,52,51,42,61,67,70,41,70,62,30,25,34,35,56,41,56,35,35,27,30,45,48,22,12,6,76,78,76,84,77,82,87,77,80,86,57,81,76,56,43,42,18,42,29,74,49,74,69,51,38,52,54,51,42,49,54,37,57,75,39,45,44,42,41,35,33,41,34,50,42,48,20,42,37,76,29,30,51,63,71,26,26,44,50,55,39,50,35,38,61,70,16,52,46,37,35,40,20,31,17,46,11,60,52,57,46,26,69,14,30,34,21,22,29,29,35,34,49,40,86,36,59,69,36,17,51,14,52,31,39,43,53,48,52,50,44,41,33,42,32,57,61,61,47,33,60,35,48,51,40,51,36,49,24,68,74,29,69,70,38,34,53,48,41,51,52,49,33,28,51,50,30,51,50,42,49,50,46,49,48,50,36,44,52,46,30,56,73,64,65,35,85,72,84,58,66,58,57,73,33,40,21,38,49,26,38,64,67,79,42,47,53,70,45,39,50,45,34,34,74,74,60,32,37,36,47,31,65,76,21,35,33,26,45,36,46,56,35,76,89,46,36,62,58,52,31,52,50,50,39,51,45,56,49,48,50,52,47,51,50,51,50,52,54,56,67,74,100,144,68,85,88,68,70,87,82,74,72,80,79,82,72,74,74,96,74,78,80,82,69,71,76,76,80,70,81,72,56,83,72,53,66,74,57,61,71,64,70,68,74,58,60,61,50,81,77,78,39,56,69,86,52,76,83,52,68,59,46,87,66,54,66,65,58,48,49,52,51,51,58,69,70,49,82,64,85,72,54,40,73,22,49,58,99,51,51,38,39,87,84,70,40,59,42,68,50,67,41,54,55,56,29,52,73,70,56,50,71,67,62,45,50,32,60,72,66,41,98,75,43,59,60,69,41,51,51,53,54,45,30,63,54,48,30,74,56,38,51,48,72,69,25,43,21,64,45,74,21,42,8,35,46,21,12,46,26,52,50,41,37,48,40,60,72,73,45,64,20,78,84,71,40,80,42,46,35,34,33,47,66,66,50,57,75,60,57,58,51,22,38,47,73,35,74,39,53,71,44,72,31,44,41,60,33,80,91,55,52,13,23,31,60,68,53,26,52,50,42,62,65,71,41,68,61,29,24,32,36,56,42,55,36,34,26,30,46,48,23,12,6,78,78,76,85,76,85,87,79,81,85,56,81,75,57,43,42,18,41,30,74,48,75,70,49,40,52,55,50,43,49,53,38,57,76,39,44,44,42,43,34,34,41,34,48,40,49,19,42,36,77,30,30,52,64,72,25,26,44,48,54,39,49,36,38,60,70,16,52,47,38,35,40,20,32,17,46,11,58,52,57,47,27,69,14,29,35,22,23,30,30,35,35,49,41,86,35,60,69,36,18,51,13,52,32,39,43,53,48,52,51,44,40,32,41,32,57,61,61,47,33,62,36,48,51,40,52,37,50,23,69,74,29,70,69,39,34,52,47,41,51,52,49,35,28,52,50,31,50,49,41,50,48,47,48,48,51,37,44,50,47,30,55,73,65,66,35,85,73,85,58,68,56,57,73,33,39,22,36,50,25,38,64,67,77,41,48,52,68,45,37,50,45,34,34,75,74,62,31,36,36,47,32,66,74,20,35,32,26,44,34,46,56,35,76,89,47,35,61,59,54,30,52,50,50,38,50,45,56,49,49,51,53,49,51,51,50,50,52,53,55,68,73,100